Protein AF-A0A8T2VUQ0-F1 (afdb_monomer_lite)

Foldseek 3Di:
DDDDDDDDPCVVVDDPVRVVVVVVVVVVVVVVVVVVVVVVVVVVVVVVVVPDDDDDPVCVVVVVVVVVVVVVVVVVVVVVVVVVVVVVVVVVVVVVVVVVVVVVVVVVVVVVVVVVVVVVVVVVVVVVVVVVVVVVVVVVVVVVVVVVVVVVVVVVVVVVVVVVVVVVVVVVVVVVVVLVVVCVVDVPSPVVVVVVVVVVVVVVVVVVVVLVVVLVVLVVVLVVLVVVLVVLVVVLVVLVVVLVVLVVVLVVLVVVLVVVVPDPDDDPVVVVNVVSVVVSVVSVVVSVVSVVVSVVSVVVSVVSVVVSVVSVVVSVVSVVVVVVVVVVVVVVVVVVVVVVVVVVVVVVVVVVVVVVVVVVVVVVVVVVVVVVVVVVVVVVVVVVVVVVVVVVVVVVCVVPDDDDDDDDDDYDDDDDDDDDDDDDDDDDDDDDDDDDDYDDDDDDDDDDDDDPDDPPPDPPPPPPPPPPPVPPPVVVVPVVVVVVVVVVVVVVVVVVVLVVVLVVLVVVVPDDDDDDDDDDDDDDDPPPPVVVVVSVVVSVVSVVVVVVVVVVVVVVVVVVVVVVVVVVVVVVVVVVVVVVVVVVVVVVVVVVVVVVVVVVVVVVVVVVVVVVVVVVVVVVVVVVVVVVVVVVVVVVVVVVVVVVVVVVVVVVVVVVVVVVVVVVVVVVVVVVVVVVVVVVVVVVVVVVVVVVVVVVVVVVVVVVVVVVVVVVVVVVVVVVVVVVVVVVVVVVVVVVVVVVVVVVVVVVVVVVVVVVVVVVVVVVVVVVVVVVVVVVVVVVVVVVVVVVVVVVVVVVVVPPVDDDDDDDDDDDDDDDDDDDDDDDDDDDDDDDDDDDDDDDDDPVVVVVVVVVVVVVVVVVVVVVVVVVVVVVVVVVVVVVVVVVVVVVVVVVVVVVVLVVVVVVLVVVLVVCVVPPLPVVVVVVLVVCCVPVVVVVVSLVVNCVSNVDDPVRSVVSVVVSVVVVVVVVVVVVVDDPCVVPVVVVVVCVVVPPDDDDDDDDDDDDDDD

Radius of gyration: 96.78 Å; chains: 1; bounding box: 203×130×363 Å

Secondary structure (DSSP, 8-state):
--------HHHHS--HHHHHHHHHHHHHHHHHHHHHHHHHHHHHHHHHHT--S---TTHHHHHHHHHHHHHHHHHHHHHHHHHHHHHHHHHHHHHHHHHHHHHHHHHHHHHHHHHHHHHHHHHHHHHHHHHHHHHHHHHHHHHHHHHHHHHHHHHHHHHHHHHHHHHHHHHHHHHHHHHHHHHHH-TTTHHHHHHHHHHHHHHHHHHHHHHHHHHHHHHHHHHHHHHHHHHHHHHHHHHHHHHHHHHHHHHHHHHHHHHHHHSTT-SS-HHHHHHHHHHHHHHHHHHHHHHHHHHHHHHHHHHHHHHHHHHHHHHHHHHHHHHHHHHHHHHHHHHHHHHHHHHHHHHHHHHHHHHHHHHHHHHHHHHHHHHHHHHHHHHHHHHHHHHHHHHHHHHHHTTS---------------------------------------------------TTTTSSSGGGGGGTTGGGTHHHHHHHHHHHHHHHHHHHHHHHHHHHHHHHHHHHHHHTT----------------HHHHHHHHHHHHHHHHHHHHHHHHHHHHHHHHHHHHHHHHHHHHHHHHHHHHHHHHHHHHHHHHHHHHHHHHHHHHHHHHHHHHHHHHHHHHHHHHHHHHHHHHHHHHHHHHHHHHHHHHHHHHHHHHHHHHHHHHHHHHHHHHHHHHHHHHHHHHHHHHHHHHHHHHHHHHHHHHHHHHHHHHHHHHHHHHHHHHHHHHHHHHHHHHHHHHHHHHHHHHHHHHHHHHHHHHHHHHHHHHHHHHHHHHHHHHHHHHHHHHHHHHHHHHHHTTT-SS--------------------------------------SSSHHHHHHHHHHHHHHHHHHHHHHHHHHHHHHHHHHHHHHHHHHHHHHHHHHHHHHHHHHHHHHHHHHHHHHHTT--HHHHHHHHHHHHHH--HHHHHHHHHHHTT--HHHHHHHHHHHHHHHHHHHHHHHT--TTHHHHHHHHHHHHTT----------------

Sequence (1007 aa):
MASPLKVPASITNASREELERLLISSLQKLKARDKRIDELSKAANAASESASDDTTVAGAKELQKAITERDQSAKQVGELEASVSSLQAKLLSSEQAFKERLSAEQELLTEQIAELRKELEIATKALIIEREGTTALQESIGTREALITQLQETSTQSEKTNASLTEQVKQLQNQLEEVNAASEASGVGAATAEKQWEKERAALEARVEDAEKLAGNAIQARDDAEIAKDALKEEIRRVETEAAAVKASAARIEAELKEKKEAPGVKDDEAVVAIVTQQVEQLQSELKAAQEEAKKTSIELQQKEKQLEEAQSEVQSQVGRNTSLQEKLTTAEESIANSSSTSQQEIDTFKEKIRGLTEECTALQSEVARLNNALISTTAELEEEQKKVGAILQQRQQQQQPVTPEPSTIKAIPSESSIDMETTSANTALPSLSTYFSSTTAMAAIAADADAATLRAECERLAKELLDTKRKFLIAAKKKKEDMAAKVAEMEGKIQQAEEAAAAAAAAAAAVPSVSTDAAAHSSDEGLIRAAESARAEVAQIKKEVETERARFKRAIAESKRRTDAVQREKEAAEASAAQANALSEALRADLAAAEQKASTAVKHAETAAEELKEYKTRAHALLKNKEIEIRESKSIALQEQSSALSAAEAAANSAEAAAARAQQELEAVKRRMAEEVVAAQSERDTTVAELQREARSASGAAAAANRQYEQVKLRYESLETRTQLLQEQLTTATAAVEEAEILKKEMEILKVEHASMREIANSAAHAKDAELAASREACIALREEITSLQNVIDGLKASAAARAATAMVGSDGASANSNGDRRAYSMSLEHAVSPAGGKDQREEEENSVAAAWIAELAKKEGELASVQRRMQNLQREVTDLEREVDLRDVQETALKEAVRDLQREVERMKLAGTAVDMEYFKNVLLKLFETGAEESLLPVVSTMLQFSPAEMDRCRKALEERRAMTFKRVAAGGGEGAAQVTSYLSSWLGIGGGAAGDDEGEDERR

pLDDT: mean 73.22, std 17.67, range [24.45, 94.56]

Structure (mmCIF, N/CA/C/O backbone):
data_AF-A0A8T2VUQ0-F1
#
_entry.id   AF-A0A8T2VUQ0-F1
#
loop_
_atom_site.group_PDB
_atom_site.id
_atom_site.type_symbol
_atom_site.label_atom_id
_atom_site.label_alt_id
_atom_site.label_comp_id
_atom_site.label_asym_id
_atom_site.label_entity_id
_atom_site.label_seq_id
_atom_site.pdbx_PDB_ins_code
_atom_site.Cartn_x
_atom_site.Cartn_y
_atom_site.Cartn_z
_atom_site.occupancy
_atom_site.B_iso_or_equiv
_atom_site.auth_seq_id
_atom_site.auth_comp_id
_atom_site.auth_asym_id
_atom_site.auth_atom_id
_atom_site.pdbx_PDB_model_num
ATOM 1 N N . MET A 1 1 ? -45.156 -38.063 43.417 1.00 38.34 1 MET A N 1
ATOM 2 C CA . MET A 1 1 ? -46.444 -37.333 43.357 1.00 38.34 1 MET A CA 1
ATOM 3 C C . MET A 1 1 ? -47.392 -37.905 44.403 1.00 38.34 1 MET A C 1
ATOM 5 O O . MET A 1 1 ? -47.753 -39.068 44.290 1.00 38.34 1 MET A O 1
ATOM 9 N N . ALA A 1 2 ? -47.762 -37.129 45.424 1.00 39.28 2 ALA A N 1
ATOM 10 C CA . ALA A 1 2 ? -48.763 -37.517 46.423 1.00 39.28 2 ALA A CA 1
ATOM 11 C C . ALA A 1 2 ? -50.041 -36.689 46.215 1.00 39.28 2 ALA A C 1
ATOM 13 O O . ALA A 1 2 ? -49.961 -35.519 45.846 1.00 39.28 2 ALA A O 1
ATOM 14 N N . SER A 1 3 ? -51.213 -37.298 46.413 1.00 42.50 3 SER A N 1
ATOM 15 C CA . SER A 1 3 ? -52.499 -36.637 46.139 1.00 42.50 3 SER A CA 1
ATOM 16 C C . SER A 1 3 ? -52.713 -35.423 47.056 1.00 42.50 3 SER A C 1
ATOM 18 O O . SER A 1 3 ? -52.461 -35.537 48.258 1.00 42.50 3 SER A O 1
ATOM 20 N N . PRO A 1 4 ? -53.210 -34.279 46.546 1.00 49.81 4 PRO A N 1
ATOM 21 C CA . PRO A 1 4 ? -53.450 -33.105 47.374 1.00 49.81 4 PRO A CA 1
ATOM 22 C C . PRO A 1 4 ? -54.521 -33.402 48.430 1.00 49.81 4 PRO A C 1
ATOM 24 O O . PRO A 1 4 ? -55.637 -33.824 48.112 1.00 49.81 4 PRO A O 1
ATOM 27 N N . LEU A 1 5 ? -54.182 -33.163 49.699 1.00 49.47 5 LEU A N 1
ATOM 28 C CA . LEU A 1 5 ? -55.125 -33.249 50.809 1.00 49.47 5 LEU A CA 1
ATOM 29 C C . LEU A 1 5 ? -56.265 -32.251 50.583 1.00 49.47 5 LEU A C 1
ATOM 31 O O . LEU A 1 5 ? -56.057 -31.038 50.604 1.00 49.47 5 LEU A O 1
ATOM 35 N N . LYS A 1 6 ? -57.480 -32.773 50.382 1.00 54.19 6 LYS A N 1
ATOM 36 C CA . LYS A 1 6 ? -58.699 -31.966 50.288 1.00 54.19 6 LYS A CA 1
ATOM 37 C C . LYS A 1 6 ? -58.979 -31.308 51.636 1.00 54.19 6 LYS A C 1
ATOM 39 O O . LYS A 1 6 ? -59.595 -31.911 52.513 1.00 54.19 6 LYS A O 1
ATOM 44 N N . VAL A 1 7 ? -58.556 -30.055 51.776 1.00 62.00 7 VAL A N 1
ATOM 45 C CA . VAL A 1 7 ? -59.102 -29.149 52.788 1.00 62.00 7 VAL A CA 1
ATOM 46 C C . VAL A 1 7 ? -60.624 -29.079 52.563 1.00 62.00 7 VAL A C 1
ATOM 48 O O . VAL A 1 7 ? -61.050 -28.949 51.412 1.00 62.00 7 VAL A O 1
ATOM 51 N N . PRO A 1 8 ? -61.468 -29.208 53.605 1.00 70.56 8 PRO A N 1
ATOM 52 C CA . PRO A 1 8 ? -62.914 -29.089 53.449 1.00 70.56 8 PRO A CA 1
ATOM 53 C C . PRO A 1 8 ? -63.287 -27.756 52.791 1.00 70.56 8 PRO A C 1
ATOM 55 O O . PRO A 1 8 ? -62.779 -26.710 53.193 1.00 70.56 8 PRO A O 1
ATOM 58 N N . ALA A 1 9 ? -64.205 -27.780 51.819 1.00 70.31 9 ALA A N 1
ATOM 59 C CA . ALA A 1 9 ? -64.582 -26.589 51.045 1.00 70.31 9 ALA A CA 1
ATOM 60 C C . ALA A 1 9 ? -65.096 -25.424 51.920 1.00 70.31 9 ALA A C 1
ATOM 62 O O . ALA A 1 9 ? -64.981 -24.259 51.554 1.00 70.31 9 ALA A O 1
ATOM 63 N N . SER A 1 10 ? -65.606 -25.734 53.116 1.00 68.88 10 SER A N 1
ATOM 64 C CA . SER A 1 10 ? -66.011 -24.770 54.146 1.00 68.88 10 SER A CA 1
ATOM 65 C C . SER A 1 10 ? -64.860 -23.985 54.790 1.00 68.88 10 SER A C 1
ATOM 67 O O . SER A 1 10 ? -65.129 -23.095 55.585 1.00 68.88 10 SER A O 1
ATOM 69 N N . ILE A 1 11 ? -63.600 -24.342 54.523 1.00 73.69 11 ILE A N 1
ATOM 70 C CA . ILE A 1 11 ? -62.403 -23.628 54.997 1.00 73.69 11 ILE A CA 1
ATOM 71 C C . ILE A 1 11 ? -61.713 -22.923 53.823 1.00 73.69 11 ILE A C 1
ATOM 73 O O . ILE A 1 11 ? -61.288 -21.786 53.979 1.00 73.69 11 ILE A O 1
ATOM 77 N N . THR A 1 12 ? -61.644 -23.548 52.640 1.00 77.88 12 THR A N 1
ATOM 78 C CA . THR A 1 12 ? -61.039 -22.919 51.446 1.00 77.88 12 THR A CA 1
ATOM 79 C C . THR A 1 12 ? -61.858 -21.755 50.898 1.00 77.88 12 THR A C 1
ATOM 81 O O . THR A 1 12 ? -61.288 -20.844 50.310 1.00 77.88 12 THR A O 1
ATOM 84 N N . ASN A 1 13 ? -63.182 -21.792 51.074 1.00 79.12 13 ASN A N 1
ATOM 85 C CA . ASN A 1 13 ? -64.100 -20.798 50.516 1.00 79.12 13 ASN A CA 1
ATOM 86 C C . ASN A 1 13 ? -64.629 -19.822 51.580 1.00 79.12 13 ASN A C 1
ATOM 88 O O . ASN A 1 13 ? -65.427 -18.949 51.252 1.00 79.12 13 ASN A O 1
ATOM 92 N N . ALA A 1 14 ? -64.231 -19.984 52.846 1.00 77.25 14 ALA A N 1
ATOM 93 C CA . ALA A 1 14 ? -64.619 -19.076 53.916 1.00 77.25 14 ALA A CA 1
ATOM 94 C C . ALA A 1 14 ? -63.775 -17.801 53.852 1.00 77.25 14 ALA A C 1
ATOM 96 O O . ALA A 1 14 ? -62.545 -17.851 53.776 1.00 77.25 14 ALA A O 1
ATOM 97 N N . SER A 1 15 ? -64.437 -16.651 53.932 1.00 83.44 15 SER A N 1
ATOM 98 C CA . SER A 1 15 ? -63.754 -15.373 54.104 1.00 83.44 15 SER A CA 1
ATOM 99 C C . SER A 1 15 ? -62.971 -15.344 55.422 1.00 83.44 15 SER A C 1
ATOM 101 O O . SER A 1 15 ? -63.281 -16.060 56.380 1.00 83.44 15 SER A O 1
ATOM 103 N N . ARG A 1 16 ? -61.964 -14.466 55.510 1.00 81.06 16 ARG A N 1
ATOM 104 C CA . ARG A 1 16 ? -61.177 -14.278 56.738 1.00 81.06 16 ARG A CA 1
ATOM 105 C C . ARG A 1 16 ? -62.065 -14.011 57.963 1.00 81.06 16 ARG A C 1
ATOM 107 O O . ARG A 1 16 ? -61.819 -14.576 59.022 1.00 81.06 16 ARG A O 1
ATOM 114 N N . GLU A 1 17 ? -63.125 -13.221 57.804 1.00 83.56 17 GLU A N 1
ATOM 115 C CA . GLU A 1 17 ? -64.085 -12.930 58.876 1.00 83.56 17 GLU A CA 1
ATOM 116 C C . GLU A 1 17 ? -64.883 -14.167 59.318 1.00 83.56 17 GLU A C 1
ATOM 118 O O . GLU A 1 17 ? -65.188 -14.323 60.500 1.00 83.56 17 GLU A O 1
ATOM 123 N N . GLU A 1 18 ? -65.219 -15.073 58.398 1.00 81.19 18 GLU A N 1
ATOM 124 C CA . GLU A 1 18 ? -65.901 -16.332 58.720 1.00 81.19 18 GLU A CA 1
ATOM 125 C C . GLU A 1 18 ? -64.966 -17.322 59.421 1.00 81.19 18 GLU A C 1
ATOM 127 O O . GLU A 1 18 ? -65.392 -17.990 60.364 1.00 81.19 18 GLU A O 1
ATOM 132 N N . LEU A 1 19 ? -63.687 -17.365 59.035 1.00 84.12 19 LEU A N 1
ATOM 133 C CA . LEU A 1 19 ? -62.657 -18.132 59.743 1.00 84.12 19 LEU A CA 1
ATOM 134 C C . LEU A 1 19 ? -62.414 -17.580 61.157 1.00 84.12 19 LEU A C 1
ATOM 136 O O . LEU A 1 19 ? -62.369 -18.352 62.115 1.00 84.12 19 LEU A O 1
ATOM 140 N N . GLU A 1 20 ? -62.350 -16.256 61.323 1.00 83.94 20 GLU A N 1
ATOM 141 C CA . GLU A 1 20 ? -62.248 -15.606 62.637 1.00 83.94 20 GLU A CA 1
ATOM 142 C C . GLU A 1 20 ? -63.506 -15.864 63.498 1.00 83.94 20 GLU A C 1
ATOM 144 O O . GLU A 1 20 ? -63.390 -16.182 64.685 1.00 83.94 20 GLU A O 1
ATOM 149 N N . ARG A 1 21 ? -64.717 -15.857 62.915 1.00 84.31 21 ARG A N 1
ATOM 150 C CA . ARG A 1 21 ? -65.960 -16.252 63.616 1.00 84.31 21 ARG A CA 1
ATOM 151 C C . ARG A 1 21 ? -65.989 -17.735 63.995 1.00 84.31 21 ARG A C 1
ATOM 153 O O . ARG A 1 21 ? -66.432 -18.061 65.099 1.00 84.31 21 ARG A O 1
ATOM 160 N N . LEU A 1 22 ? -65.518 -18.632 63.127 1.00 84.06 22 LEU A N 1
ATOM 161 C CA . LEU A 1 22 ? -65.383 -20.064 63.425 1.00 84.06 22 LEU A CA 1
ATOM 162 C C . LEU A 1 22 ? -64.394 -20.296 64.575 1.00 84.06 22 LEU A C 1
ATOM 164 O O . LEU A 1 22 ? -64.704 -21.052 65.501 1.00 84.06 22 LEU A O 1
ATOM 168 N N . LEU A 1 23 ? -63.262 -19.585 64.575 1.00 84.38 23 LEU A N 1
ATOM 169 C CA . LEU A 1 23 ? -62.279 -19.612 65.657 1.00 84.38 23 LEU A CA 1
ATOM 170 C C . LEU A 1 23 ? -62.897 -19.132 66.979 1.00 84.38 23 LEU A C 1
ATOM 172 O O . LEU A 1 23 ? -62.861 -19.866 67.967 1.00 84.38 23 LEU A O 1
ATOM 176 N N . ILE A 1 24 ? -63.549 -17.965 66.996 1.00 86.50 24 ILE A N 1
ATOM 177 C CA . ILE A 1 24 ? -64.222 -17.427 68.191 1.00 86.50 24 ILE A CA 1
ATOM 178 C C . ILE A 1 24 ? -65.318 -18.383 68.693 1.00 86.50 24 ILE A C 1
ATOM 180 O O . ILE A 1 24 ? -65.400 -18.644 69.894 1.00 86.50 24 ILE A O 1
ATOM 184 N N . SER A 1 25 ? -66.120 -18.971 67.798 1.00 84.69 25 SER A N 1
ATOM 185 C CA . SER A 1 25 ? -67.137 -19.973 68.154 1.00 84.69 25 SER A CA 1
ATOM 186 C C . SER A 1 25 ? -66.519 -21.227 68.792 1.00 84.69 25 SER A C 1
ATOM 188 O O . SER A 1 25 ? -67.052 -21.756 69.769 1.00 84.69 25 SER A O 1
ATOM 190 N N . SER A 1 26 ? -65.372 -21.688 68.283 1.00 80.38 26 SER A N 1
ATOM 191 C CA . SER A 1 26 ? -64.638 -22.832 68.839 1.00 80.38 26 SER A CA 1
ATOM 192 C C . SER A 1 26 ? -64.074 -22.535 70.237 1.00 80.38 26 SER A C 1
ATOM 194 O O . SER A 1 26 ? -64.243 -23.343 71.151 1.00 80.38 26 SER A O 1
ATOM 196 N N . LEU A 1 27 ? -63.529 -21.331 70.447 1.00 84.81 27 LEU A N 1
ATOM 197 C CA . LEU A 1 27 ? -63.024 -20.865 71.743 1.00 84.81 27 LEU A CA 1
ATOM 198 C C . LEU A 1 27 ? -64.152 -20.682 72.771 1.00 84.81 27 LEU A C 1
ATOM 200 O O . LEU A 1 27 ? -63.990 -21.031 73.939 1.00 84.81 27 LEU A O 1
ATOM 204 N N . GLN A 1 28 ? -65.323 -20.197 72.348 1.00 86.56 28 GLN A N 1
ATOM 205 C CA . GLN A 1 28 ? -66.508 -20.117 73.210 1.00 86.56 28 GLN A CA 1
ATOM 206 C C . GLN A 1 28 ? -67.017 -21.506 73.621 1.00 86.56 28 GLN A C 1
ATOM 208 O O . GLN A 1 28 ? -67.372 -21.703 74.784 1.00 86.56 28 GLN A O 1
ATOM 213 N N . LYS A 1 29 ? -67.013 -22.485 72.704 1.00 85.06 29 LYS A N 1
ATOM 214 C CA . LYS A 1 29 ? -67.372 -23.882 73.008 1.00 85.06 29 LYS A CA 1
ATOM 215 C C . LYS A 1 29 ? -66.379 -24.538 73.969 1.00 85.06 29 LYS A C 1
ATOM 217 O O . LYS A 1 29 ? -66.820 -25.223 74.889 1.00 85.06 29 LYS A O 1
ATOM 222 N N . LEU A 1 30 ? -65.077 -24.290 73.806 1.00 82.38 30 LEU A N 1
ATOM 223 C CA . LEU A 1 30 ? -64.047 -24.718 74.761 1.00 82.38 30 LEU A CA 1
ATOM 224 C C . LEU A 1 30 ? -64.300 -24.112 76.147 1.00 82.38 30 LEU A C 1
ATOM 226 O O . LEU A 1 30 ? -64.512 -24.857 77.097 1.00 82.38 30 LEU A O 1
ATOM 230 N N . LYS A 1 31 ? -64.454 -22.787 76.247 1.00 87.81 31 LYS A N 1
ATOM 231 C CA . LYS A 1 31 ? -64.737 -22.102 77.520 1.00 87.81 31 LYS A CA 1
ATOM 232 C C . LYS A 1 31 ? -66.027 -22.587 78.201 1.00 87.81 31 LYS A C 1
ATOM 234 O O . LYS A 1 31 ? -66.090 -22.663 79.427 1.00 87.81 31 LYS A O 1
ATOM 239 N N . ALA A 1 32 ? -67.058 -22.932 77.427 1.00 79.19 32 ALA A N 1
ATOM 240 C CA . ALA A 1 32 ? -68.285 -23.534 77.948 1.00 79.19 32 ALA A CA 1
ATOM 241 C C . ALA A 1 32 ? -68.073 -24.977 78.443 1.00 79.19 32 ALA A C 1
ATOM 243 O O . ALA A 1 32 ? -68.674 -25.370 79.444 1.00 79.19 32 ALA A O 1
ATOM 244 N N . ARG A 1 33 ? -67.207 -25.756 77.780 1.00 87.75 33 ARG A N 1
ATOM 245 C CA . ARG A 1 33 ? -66.803 -27.094 78.230 1.00 87.75 33 ARG A CA 1
ATOM 246 C C . ARG A 1 33 ? -66.000 -27.017 79.527 1.00 87.75 33 ARG A C 1
ATOM 248 O O . ARG A 1 33 ? -66.313 -27.752 80.453 1.00 87.75 33 ARG A O 1
ATOM 255 N N . ASP A 1 34 ? -65.047 -26.098 79.620 1.00 86.19 34 ASP A N 1
ATOM 256 C CA . ASP A 1 34 ? -64.184 -25.945 80.795 1.00 86.19 34 ASP A CA 1
ATOM 257 C C . ASP A 1 34 ? -65.000 -25.492 82.020 1.00 86.19 34 ASP A C 1
ATOM 259 O O . ASP A 1 34 ? -64.909 -26.102 83.082 1.00 86.19 34 ASP A O 1
ATOM 263 N N . LYS A 1 35 ? -65.941 -24.548 81.848 1.00 85.88 35 LYS A N 1
ATOM 264 C CA . LYS A 1 35 ? -66.923 -24.194 82.894 1.00 85.88 35 LYS A CA 1
ATOM 265 C C . LYS A 1 35 ? -67.761 -25.396 83.350 1.00 85.88 35 LYS A C 1
ATOM 267 O O . LYS A 1 35 ? -68.077 -25.514 84.530 1.00 85.88 35 LYS A O 1
ATOM 272 N N . ARG A 1 36 ? -68.122 -26.298 82.431 1.00 84.25 36 ARG A N 1
ATOM 273 C CA . ARG A 1 36 ? -68.868 -27.522 82.755 1.00 84.25 36 ARG A CA 1
ATOM 274 C C . ARG A 1 36 ? -67.996 -28.563 83.466 1.00 84.25 36 ARG A C 1
ATOM 276 O O . ARG A 1 36 ? -68.514 -29.295 84.303 1.00 84.25 36 ARG A O 1
ATOM 283 N N . ILE A 1 37 ? -66.693 -28.606 83.184 1.00 78.94 37 ILE A N 1
ATOM 284 C CA . ILE A 1 37 ? -65.712 -29.411 83.929 1.00 78.94 37 ILE A CA 1
ATOM 285 C C . ILE A 1 37 ? -65.560 -28.869 85.358 1.00 78.94 37 ILE A C 1
ATOM 287 O O . ILE A 1 37 ? -65.590 -29.663 86.296 1.00 78.94 37 ILE A O 1
ATOM 291 N N . ASP A 1 38 ? -65.503 -27.548 85.555 1.00 80.62 38 ASP A N 1
ATOM 292 C CA . ASP A 1 38 ? -65.504 -26.928 86.891 1.00 80.62 38 ASP A CA 1
ATOM 293 C C . ASP A 1 38 ? -66.793 -27.226 87.675 1.00 80.62 38 ASP A C 1
ATOM 295 O O . ASP A 1 38 ? -66.747 -27.536 88.867 1.00 80.62 38 ASP A O 1
ATOM 299 N N . GLU A 1 39 ? -67.957 -27.145 87.023 1.00 81.44 39 GLU A N 1
ATOM 300 C CA . GLU A 1 39 ? -69.256 -27.468 87.632 1.00 81.44 39 GLU A CA 1
ATOM 301 C C . GLU A 1 39 ? -69.350 -28.952 88.021 1.00 81.44 39 GLU A C 1
ATOM 303 O O . GLU A 1 39 ? -69.764 -29.264 89.138 1.00 81.44 39 GLU A O 1
ATOM 308 N N . LEU A 1 40 ? -68.898 -29.865 87.153 1.00 78.12 40 LEU A N 1
ATOM 309 C CA . LEU A 1 40 ? -68.830 -31.299 87.453 1.00 78.12 40 LEU A CA 1
ATOM 310 C C . LEU A 1 40 ? -67.802 -31.619 88.548 1.00 78.12 40 LEU A C 1
ATOM 312 O O . LEU A 1 40 ? -68.070 -32.468 89.393 1.00 78.12 40 LEU A O 1
ATOM 316 N N . SER A 1 41 ? -66.669 -30.917 88.590 1.00 75.19 41 SER A N 1
ATOM 317 C CA . SER A 1 41 ? -65.649 -31.088 89.636 1.00 75.19 41 SER A CA 1
ATOM 318 C C . SER A 1 41 ? -66.156 -30.605 90.998 1.00 75.19 41 SER A C 1
ATOM 320 O O . SER A 1 41 ? -65.959 -31.276 92.009 1.00 75.19 41 SER A O 1
ATOM 322 N N . LYS A 1 42 ? -66.894 -29.488 91.036 1.00 77.00 42 LYS A N 1
ATOM 323 C CA . LYS A 1 42 ? -67.583 -29.020 92.251 1.00 77.00 42 LYS A CA 1
ATOM 324 C C . LYS A 1 42 ? -68.673 -29.990 92.704 1.00 77.00 42 LYS A C 1
ATOM 326 O O . LYS A 1 42 ? -68.764 -30.263 93.896 1.00 77.00 42 LYS A O 1
ATOM 331 N N . ALA A 1 43 ? -69.457 -30.540 91.776 1.00 72.44 43 ALA A N 1
ATOM 332 C CA . ALA A 1 43 ? -70.462 -31.554 92.091 1.00 72.44 43 ALA A CA 1
ATOM 333 C C . ALA A 1 43 ? -69.831 -32.857 92.620 1.00 72.44 43 ALA A C 1
ATOM 335 O O . ALA A 1 43 ? -70.339 -33.431 93.579 1.00 72.44 43 ALA A O 1
ATOM 336 N N . ALA A 1 44 ? -68.701 -33.292 92.053 1.00 70.56 44 ALA A N 1
ATOM 337 C CA . ALA A 1 44 ? -67.957 -34.460 92.524 1.00 70.56 44 ALA A CA 1
ATOM 338 C C . ALA A 1 44 ? -67.373 -34.254 93.933 1.00 70.56 44 ALA A C 1
ATOM 340 O O . ALA A 1 44 ? -67.483 -35.146 94.774 1.00 70.56 44 ALA A O 1
ATOM 341 N N . ASN A 1 45 ? -66.822 -33.070 94.220 1.00 70.69 45 ASN A N 1
ATOM 342 C CA . ASN A 1 45 ? -66.318 -32.739 95.555 1.00 70.69 45 ASN A CA 1
ATOM 343 C C . ASN A 1 45 ? -67.459 -32.672 96.586 1.00 70.69 45 ASN A C 1
ATOM 345 O O . ASN A 1 45 ? -67.356 -33.301 97.637 1.00 70.69 45 ASN A O 1
ATOM 349 N N . ALA A 1 46 ? -68.583 -32.024 96.259 1.00 67.00 46 ALA A N 1
ATOM 350 C CA . ALA A 1 46 ? -69.763 -31.991 97.129 1.00 67.00 46 ALA A CA 1
ATOM 351 C C . ALA A 1 46 ? -70.345 -33.397 97.389 1.00 67.00 46 ALA A C 1
ATOM 353 O O . ALA A 1 46 ? -70.732 -33.712 98.512 1.00 67.00 46 ALA A O 1
ATOM 354 N N . ALA A 1 47 ? -70.348 -34.274 96.378 1.00 61.72 47 ALA A N 1
ATOM 355 C CA . ALA A 1 47 ? -70.742 -35.672 96.548 1.00 61.72 47 ALA A CA 1
ATOM 356 C C . ALA A 1 47 ? -69.778 -36.441 97.473 1.00 61.72 47 ALA A C 1
ATOM 358 O O . ALA A 1 47 ? -70.231 -37.286 98.246 1.00 61.72 47 ALA A O 1
ATOM 359 N N . SER A 1 48 ? -68.476 -36.124 97.451 1.00 59.62 48 SER A N 1
ATOM 360 C CA . SER A 1 48 ? -67.486 -36.730 98.355 1.00 59.62 48 SER A CA 1
ATOM 361 C C . SER A 1 48 ? -67.636 -36.284 99.816 1.00 59.62 48 SER A C 1
ATOM 363 O O . SER A 1 48 ? -67.437 -37.098 100.712 1.00 59.62 48 SER A O 1
ATOM 365 N N . GLU A 1 49 ? -68.067 -35.042 100.066 1.00 57.12 49 GLU A N 1
ATOM 366 C CA . GLU A 1 49 ? -68.343 -34.530 101.421 1.00 57.12 49 GLU A CA 1
ATOM 367 C C . GLU A 1 49 ? -69.658 -35.075 102.010 1.00 57.12 49 GLU A C 1
ATOM 369 O O . GLU A 1 49 ? -69.821 -35.106 103.226 1.00 57.12 49 GLU A O 1
ATOM 374 N N . SER A 1 50 ? -70.585 -35.552 101.170 1.00 52.22 50 SER A N 1
ATOM 375 C CA . SER A 1 50 ? -71.857 -36.157 101.606 1.00 52.22 50 SER A CA 1
ATOM 376 C C . SER A 1 50 ? -71.806 -37.675 101.853 1.00 52.22 50 SER A C 1
ATOM 378 O O . SER A 1 50 ? -72.814 -38.269 102.226 1.00 52.22 50 SER A O 1
ATOM 380 N N . ALA A 1 51 ? -70.653 -38.321 101.647 1.00 49.72 51 ALA A N 1
ATOM 381 C CA . ALA A 1 51 ? -70.507 -39.780 101.666 1.00 49.72 51 ALA A CA 1
ATOM 382 C C . ALA A 1 51 ? -70.064 -40.356 103.030 1.00 49.72 51 ALA A C 1
ATOM 384 O O . ALA A 1 51 ? -69.326 -41.342 103.082 1.00 49.72 51 ALA A O 1
ATOM 385 N N . SER A 1 52 ? -70.510 -39.752 104.136 1.00 49.19 52 SER A N 1
ATOM 386 C CA . SER A 1 52 ? -70.242 -40.234 105.497 1.00 49.19 52 SER A CA 1
ATOM 387 C C . SER A 1 52 ? -71.473 -40.170 106.409 1.00 49.19 52 SER A C 1
ATOM 389 O O . SER A 1 52 ? -71.434 -39.501 107.436 1.00 49.19 52 SER A O 1
ATOM 391 N N . ASP A 1 53 ? -72.561 -40.850 106.037 1.00 45.38 53 ASP A N 1
ATOM 392 C CA . ASP A 1 53 ? -73.244 -41.744 106.983 1.00 45.38 53 ASP A CA 1
ATOM 393 C C . ASP A 1 53 ? -74.331 -42.625 106.341 1.00 45.38 53 ASP A C 1
ATOM 395 O O . ASP A 1 53 ? -74.967 -42.283 105.348 1.00 45.38 53 ASP A O 1
ATOM 399 N N . ASP A 1 54 ? -74.517 -43.760 107.008 1.00 41.28 54 ASP A N 1
ATOM 400 C CA . ASP A 1 54 ? -75.613 -44.727 106.977 1.00 41.28 54 ASP A CA 1
ATOM 401 C C . ASP A 1 54 ? -75.942 -45.581 105.731 1.00 41.28 54 ASP A C 1
ATOM 403 O O . ASP A 1 54 ? -76.107 -45.160 104.586 1.00 41.28 54 ASP A O 1
ATOM 407 N N . THR A 1 55 ? -76.104 -46.873 106.018 1.00 51.97 55 THR A N 1
ATOM 408 C CA . THR A 1 55 ? -76.270 -47.954 105.037 1.00 51.97 55 THR A CA 1
ATOM 409 C C . THR A 1 55 ? -77.737 -48.305 104.796 1.00 51.97 55 THR A C 1
ATOM 411 O O . THR A 1 55 ? -78.413 -48.803 105.691 1.00 51.97 55 THR A O 1
ATOM 414 N N . THR A 1 56 ? -78.224 -48.200 103.552 1.00 45.97 56 THR A N 1
ATOM 415 C CA . THR A 1 56 ? -79.433 -48.935 103.126 1.00 45.97 56 THR A CA 1
ATOM 416 C C . THR A 1 56 ? -79.309 -49.531 101.721 1.00 45.97 56 THR A C 1
ATOM 418 O O . THR A 1 56 ? -78.748 -48.949 100.794 1.00 45.97 56 THR A O 1
ATOM 421 N N . VAL A 1 57 ? -79.871 -50.733 101.555 1.00 53.59 57 VAL A N 1
ATOM 422 C CA . VAL A 1 57 ? -79.692 -51.617 100.382 1.00 53.59 57 VAL A CA 1
ATOM 423 C C . VAL A 1 57 ? -80.359 -51.089 99.093 1.00 53.59 57 VAL A C 1
ATOM 425 O O . VAL A 1 57 ? -80.143 -51.635 98.012 1.00 53.59 57 VAL A O 1
ATOM 428 N N . ALA A 1 58 ? -81.108 -49.982 99.158 1.00 49.72 58 ALA A N 1
ATOM 429 C CA . ALA A 1 58 ? -81.629 -49.295 97.973 1.00 49.72 58 ALA A CA 1
ATOM 430 C C . ALA A 1 58 ? -80.522 -48.600 97.152 1.00 49.72 58 ALA A C 1
ATOM 432 O O . ALA A 1 58 ? -80.573 -48.613 95.920 1.00 49.72 58 ALA A O 1
ATOM 433 N N . GLY A 1 59 ? -79.483 -48.075 97.818 1.00 51.97 59 GLY A N 1
ATOM 434 C CA . GLY A 1 59 ? -78.413 -47.312 97.169 1.00 51.97 59 GLY A CA 1
ATOM 435 C C . GLY A 1 59 ? -77.583 -48.120 96.168 1.00 51.97 59 GLY A C 1
ATOM 436 O O . GLY A 1 59 ? -77.044 -47.550 95.227 1.00 51.97 59 GLY A O 1
ATOM 437 N N . ALA A 1 60 ? -77.526 -49.452 96.292 1.00 53.62 60 ALA A N 1
ATOM 438 C CA . ALA A 1 60 ? -76.702 -50.305 95.430 1.00 53.62 60 ALA A CA 1
ATOM 439 C C . ALA A 1 60 ? -77.077 -50.228 93.936 1.00 53.62 60 ALA A C 1
ATOM 441 O O . ALA A 1 60 ? -76.193 -50.310 93.085 1.00 53.62 60 ALA A O 1
ATOM 442 N N . LYS A 1 61 ? -78.360 -50.025 93.592 1.00 57.38 61 LYS A N 1
ATOM 443 C CA . LYS A 1 61 ? -78.780 -49.865 92.186 1.00 57.38 61 LYS A CA 1
ATOM 444 C C . LYS A 1 61 ? -78.424 -48.497 91.611 1.00 57.38 61 LYS A C 1
ATOM 446 O O . LYS A 1 61 ? -78.069 -48.424 90.438 1.00 57.38 61 LYS A O 1
ATOM 451 N N . GLU A 1 62 ? -78.490 -47.435 92.409 1.00 59.22 62 GLU A N 1
ATOM 452 C CA . GLU A 1 62 ? -78.079 -46.096 91.969 1.00 59.22 62 GLU A CA 1
ATOM 453 C C . GLU A 1 62 ? -76.557 -45.962 91.924 1.00 59.22 62 GLU A C 1
ATOM 455 O O . GLU A 1 62 ? -76.041 -45.412 90.959 1.00 59.22 62 GLU A O 1
ATOM 460 N N . LEU A 1 63 ? -75.827 -46.579 92.860 1.00 63.78 63 LEU A N 1
ATOM 461 C CA . LEU A 1 63 ? -74.372 -46.729 92.783 1.00 63.78 63 LEU A CA 1
ATOM 462 C C . LEU A 1 63 ? -73.959 -47.528 91.545 1.00 63.78 63 LEU A C 1
ATOM 464 O O . LEU A 1 63 ? -73.067 -47.098 90.824 1.00 63.78 63 LEU A O 1
ATOM 468 N N . GLN A 1 64 ? -74.623 -48.646 91.238 1.00 69.31 64 GLN A N 1
ATOM 469 C CA . GLN A 1 64 ? -74.292 -49.426 90.044 1.00 69.31 64 GLN A CA 1
ATOM 470 C C . GLN A 1 64 ? -74.654 -48.688 88.746 1.00 69.31 64 GLN A C 1
ATOM 472 O O . GLN A 1 64 ? -73.889 -48.753 87.786 1.00 69.31 64 GLN A O 1
ATOM 477 N N . LYS A 1 65 ? -75.749 -47.915 88.729 1.00 73.69 65 LYS A N 1
ATOM 478 C CA . LYS A 1 65 ? -76.072 -47.005 87.621 1.00 73.69 65 LYS A CA 1
ATOM 479 C C . LYS A 1 65 ? -75.001 -45.916 87.465 1.00 73.69 65 LYS A C 1
ATOM 481 O O . LYS A 1 65 ? -74.468 -45.763 86.370 1.00 73.69 65 LYS A O 1
ATOM 486 N N . ALA A 1 66 ? -74.623 -45.239 88.548 1.00 72.12 66 ALA A N 1
ATOM 487 C CA . ALA A 1 66 ? -73.580 -44.214 88.559 1.00 72.12 66 ALA A CA 1
ATOM 488 C C . ALA A 1 66 ? -72.202 -44.773 88.161 1.00 72.12 66 ALA A C 1
ATOM 490 O O . ALA A 1 66 ? -71.453 -44.096 87.464 1.00 72.12 66 ALA A O 1
ATOM 491 N N . ILE A 1 67 ? -71.881 -46.019 88.529 1.00 75.25 67 ILE A N 1
ATOM 492 C CA . ILE A 1 67 ? -70.689 -46.735 88.053 1.00 75.25 67 ILE A CA 1
ATOM 493 C C . ILE A 1 67 ? -70.787 -46.968 86.541 1.00 75.25 67 ILE A C 1
ATOM 495 O O . ILE A 1 67 ? -69.856 -46.611 85.830 1.00 75.25 67 ILE A O 1
ATOM 499 N N . THR A 1 68 ? -71.916 -47.452 86.007 1.00 76.25 68 THR A N 1
ATOM 500 C CA . THR A 1 68 ? -72.058 -47.624 84.547 1.00 76.25 68 THR A CA 1
ATOM 501 C C . THR A 1 68 ? -72.041 -46.303 83.768 1.00 76.25 68 THR A C 1
ATOM 503 O O . THR A 1 68 ? -71.482 -46.256 82.675 1.00 76.25 68 THR A O 1
ATOM 506 N N . GLU A 1 69 ? -72.589 -45.218 84.319 1.00 77.56 69 GLU A N 1
ATOM 507 C CA . GLU A 1 69 ? -72.537 -43.876 83.720 1.00 77.56 69 GLU A CA 1
ATOM 508 C C . GLU A 1 69 ? -71.121 -43.282 83.808 1.00 77.56 69 GLU A C 1
ATOM 510 O O . GLU A 1 69 ? -70.656 -42.650 82.857 1.00 77.56 69 GLU A O 1
ATOM 515 N N . ARG A 1 70 ? -70.382 -43.558 84.891 1.00 76.38 70 ARG A N 1
ATOM 516 C CA . ARG A 1 70 ? -68.956 -43.231 85.031 1.00 76.38 70 ARG A CA 1
ATOM 517 C C . ARG A 1 70 ? -68.092 -44.031 84.056 1.00 76.38 70 ARG A C 1
ATOM 519 O O . ARG A 1 70 ? -67.215 -43.439 83.440 1.00 76.38 70 ARG A O 1
ATOM 526 N N . ASP A 1 71 ? -68.359 -45.318 83.854 1.00 76.75 71 ASP A N 1
ATOM 527 C CA . ASP A 1 71 ? -67.643 -46.169 82.893 1.00 76.75 71 ASP A CA 1
ATOM 528 C C . ASP A 1 71 ? -67.936 -45.766 81.440 1.00 76.75 71 ASP A C 1
ATOM 530 O O . ASP A 1 71 ? -67.040 -45.774 80.596 1.00 76.75 71 ASP A O 1
ATOM 534 N N . GLN A 1 72 ? -69.174 -45.362 81.129 1.00 76.00 72 GLN A N 1
ATOM 535 C CA . GLN A 1 72 ? -69.516 -44.769 79.832 1.00 76.00 72 GLN A CA 1
ATOM 536 C C . GLN A 1 72 ? -68.830 -43.413 79.637 1.00 76.00 72 GLN A C 1
ATOM 538 O O . GLN A 1 72 ? -68.274 -43.166 78.569 1.00 76.00 72 GLN A O 1
ATOM 543 N N . SER A 1 73 ? -68.793 -42.572 80.673 1.00 74.81 73 SER A N 1
ATOM 544 C CA . SER A 1 73 ? -68.075 -41.294 80.642 1.00 74.81 73 SER A CA 1
ATOM 545 C C . SER A 1 73 ? -66.567 -41.502 80.472 1.00 74.81 73 SER A C 1
ATOM 547 O O . SER A 1 73 ? -65.945 -40.808 79.677 1.00 74.81 73 SER A O 1
ATOM 549 N N . ALA A 1 74 ? -65.977 -42.495 81.143 1.00 75.88 74 ALA A N 1
ATOM 550 C CA . ALA A 1 74 ? -64.567 -42.854 81.006 1.00 75.88 74 ALA A CA 1
ATOM 551 C C . ALA A 1 74 ? -64.239 -43.381 79.599 1.00 75.88 74 ALA A C 1
ATOM 553 O O . ALA A 1 74 ? -63.206 -43.020 79.042 1.00 75.88 74 ALA A O 1
ATOM 554 N N . LYS A 1 75 ? -65.138 -44.162 78.980 1.00 80.44 75 LYS A N 1
ATOM 555 C CA . LYS A 1 75 ? -65.008 -44.554 77.566 1.00 80.44 75 LYS A CA 1
ATOM 556 C C . LYS A 1 75 ? -65.071 -43.351 76.628 1.00 80.44 75 LYS A C 1
ATOM 558 O O . LYS A 1 75 ? -64.213 -43.235 75.763 1.00 80.44 75 LYS A O 1
ATOM 563 N N . GLN A 1 76 ? -66.013 -42.428 76.833 1.00 79.31 76 GLN A N 1
ATOM 564 C CA . GLN A 1 76 ? -66.095 -41.193 76.042 1.00 79.31 76 GLN A CA 1
ATOM 565 C C . GLN A 1 76 ? -64.860 -40.300 76.224 1.00 79.31 76 GLN A C 1
ATOM 567 O O . GLN A 1 76 ? -64.396 -39.704 75.256 1.00 79.31 76 GLN A O 1
ATOM 572 N N . VAL A 1 77 ? -64.291 -40.226 77.432 1.00 77.56 77 VAL A N 1
ATOM 573 C CA . VAL A 1 77 ? -63.018 -39.531 77.680 1.00 77.56 77 VAL A CA 1
ATOM 574 C C . VAL A 1 77 ? -61.873 -40.224 76.938 1.00 77.56 77 VAL A C 1
ATOM 576 O O . VAL A 1 77 ? -61.149 -39.539 76.229 1.00 77.56 77 VAL A O 1
ATOM 579 N N . GLY A 1 78 ? -61.760 -41.555 76.990 1.00 81.88 78 GLY A N 1
ATOM 580 C CA . GLY A 1 78 ? -60.739 -42.299 76.240 1.00 81.88 78 GLY A CA 1
ATOM 581 C C . GLY A 1 78 ? -60.875 -42.176 74.713 1.00 81.88 78 GLY A C 1
ATOM 582 O O . GLY A 1 78 ? -59.876 -42.039 74.010 1.00 81.88 78 GLY A O 1
ATOM 583 N N . GLU A 1 79 ? -62.101 -42.157 74.182 1.00 83.56 79 GLU A N 1
ATOM 584 C CA . GLU A 1 79 ? -62.375 -41.879 72.763 1.00 83.56 79 GLU A CA 1
ATOM 585 C C . GLU A 1 79 ? -61.995 -40.439 72.383 1.00 83.56 79 GLU A C 1
ATOM 587 O O . GLU A 1 79 ? -61.397 -40.208 71.327 1.00 83.56 79 GLU A O 1
ATOM 592 N N . LEU A 1 80 ? -62.282 -39.464 73.254 1.00 82.25 80 LEU A N 1
ATOM 593 C CA . LEU A 1 80 ? -61.872 -38.073 73.064 1.00 82.25 80 LEU A CA 1
ATOM 594 C C . LEU A 1 80 ? -60.350 -37.914 73.138 1.00 82.25 80 LEU A C 1
ATOM 596 O O . LEU A 1 80 ? -59.791 -37.253 72.266 1.00 82.25 80 LEU A O 1
ATOM 600 N N . GLU A 1 81 ? -59.670 -38.539 74.097 1.00 84.38 81 GLU A N 1
ATOM 601 C CA . GLU A 1 81 ? -58.207 -38.550 74.210 1.00 84.38 81 GLU A CA 1
ATOM 602 C C . GLU A 1 81 ? -57.563 -39.171 72.966 1.00 84.38 81 GLU A C 1
ATOM 604 O O . GLU A 1 81 ? -56.708 -38.539 72.348 1.00 84.38 81 GLU A O 1
ATOM 609 N N . ALA A 1 82 ? -58.049 -40.328 72.503 1.00 83.94 82 ALA A N 1
ATOM 610 C CA . ALA A 1 82 ? -57.599 -40.937 71.252 1.00 83.94 82 ALA A CA 1
ATOM 611 C C . ALA A 1 82 ? -57.828 -40.016 70.035 1.00 83.94 82 ALA A C 1
ATOM 613 O O . ALA A 1 82 ? -56.969 -39.918 69.152 1.00 83.94 82 ALA A O 1
ATOM 614 N N . SER A 1 83 ? -58.954 -39.291 69.992 1.00 84.06 83 SER A N 1
ATOM 615 C CA . SER A 1 83 ? -59.225 -38.307 68.937 1.00 84.06 83 SER A CA 1
ATOM 616 C C . SER A 1 83 ? -58.284 -37.095 69.004 1.00 84.06 83 SER A C 1
ATOM 618 O O . SER A 1 83 ? -57.804 -36.642 67.964 1.00 84.06 83 SER A O 1
ATOM 620 N N . VAL A 1 84 ? -57.948 -36.617 70.208 1.00 85.19 84 VAL A N 1
ATOM 621 C CA . VAL A 1 84 ? -57.005 -35.514 70.439 1.00 85.19 84 VAL A CA 1
ATOM 622 C C . VAL A 1 84 ? -55.592 -35.938 70.052 1.00 85.19 84 VAL A C 1
ATOM 624 O O . VAL A 1 84 ? -54.951 -35.220 69.290 1.00 85.19 84 VAL A O 1
ATOM 627 N N . SER A 1 85 ? -55.131 -37.125 70.456 1.00 85.94 85 SER A N 1
ATOM 628 C CA . SER A 1 85 ? -53.839 -37.668 70.018 1.00 85.94 85 SER A CA 1
ATOM 629 C C . SER A 1 85 ? -53.780 -37.860 68.497 1.00 85.94 85 SER A C 1
ATOM 631 O O . SER A 1 85 ? -52.766 -37.538 67.881 1.00 85.94 85 SER A O 1
ATOM 633 N N . SER A 1 86 ? -54.872 -38.302 67.856 1.00 87.81 86 SER A N 1
ATOM 634 C CA . SER A 1 86 ? -54.951 -38.393 66.388 1.00 87.81 86 SER A CA 1
ATOM 635 C C . SER A 1 86 ? -54.872 -37.020 65.710 1.00 87.81 86 SER A C 1
ATOM 637 O O . SER A 1 86 ? -54.182 -36.872 64.700 1.00 87.81 86 SER A O 1
ATOM 639 N N . LEU A 1 87 ? -55.549 -36.004 66.254 1.00 88.38 87 LEU A N 1
ATOM 640 C CA . LEU A 1 87 ? -55.483 -34.630 65.748 1.00 88.38 87 LEU A CA 1
ATOM 641 C C . LEU A 1 87 ? -54.100 -34.006 65.966 1.00 88.38 87 LEU A C 1
ATOM 643 O O . LEU A 1 87 ? -53.593 -33.350 65.064 1.00 88.38 87 LEU A O 1
ATOM 647 N N . GLN A 1 88 ? -53.461 -34.257 67.108 1.00 89.69 88 GLN A N 1
ATOM 648 C CA . GLN A 1 88 ? -52.121 -33.764 67.423 1.00 89.69 88 GLN A CA 1
ATOM 649 C C . GLN A 1 88 ? -51.051 -34.415 66.530 1.00 89.69 88 GLN A C 1
ATOM 651 O O . GLN A 1 88 ? -50.173 -33.719 66.024 1.00 89.69 88 GLN A O 1
ATOM 656 N N . ALA A 1 89 ? -51.171 -35.716 66.242 1.00 88.56 89 ALA A N 1
ATOM 657 C CA . ALA A 1 89 ? -50.323 -36.403 65.266 1.00 88.56 89 ALA A CA 1
ATOM 658 C C . ALA A 1 89 ? -50.520 -35.861 63.836 1.00 88.56 89 ALA A C 1
ATOM 660 O O . ALA A 1 89 ? -49.546 -35.645 63.115 1.00 88.56 89 ALA A O 1
ATOM 661 N N . LYS A 1 90 ? -51.768 -35.581 63.429 1.00 89.75 90 LYS A N 1
ATOM 662 C CA . LYS A 1 90 ? -52.070 -34.935 62.138 1.00 89.75 90 LYS A CA 1
ATOM 663 C C . LYS A 1 90 ? -51.529 -33.507 62.060 1.00 89.75 90 LYS A C 1
ATOM 665 O O . LYS A 1 90 ? -51.029 -33.124 61.008 1.00 89.75 90 LYS A O 1
ATOM 670 N N . LEU A 1 91 ? -51.595 -32.745 63.153 1.00 89.69 91 LEU A N 1
ATOM 671 C CA . LEU A 1 91 ? -51.047 -31.392 63.229 1.00 89.69 91 LEU A CA 1
ATOM 672 C C . LEU A 1 91 ? -49.524 -31.416 63.049 1.00 89.69 91 LEU A C 1
ATOM 674 O O . LEU A 1 91 ? -49.026 -30.760 62.140 1.00 89.69 91 LEU A O 1
ATOM 678 N N . LEU A 1 92 ? -48.809 -32.249 63.813 1.00 90.44 92 LEU A N 1
ATOM 679 C CA . LEU A 1 92 ? -47.357 -32.436 63.679 1.00 90.44 92 LEU A CA 1
ATOM 680 C C . LEU A 1 92 ? -46.952 -32.886 62.267 1.00 90.44 92 LEU A C 1
ATOM 682 O O . LEU A 1 92 ? -46.018 -32.335 61.691 1.00 90.44 92 LEU A O 1
ATOM 686 N N . SER A 1 93 ? -47.691 -33.828 61.673 1.00 89.31 93 SER A N 1
ATOM 687 C CA . SER A 1 93 ? -47.474 -34.252 60.284 1.00 89.31 93 SER A CA 1
ATOM 688 C C . SER A 1 93 ? -47.710 -33.112 59.282 1.00 89.31 93 SER A C 1
ATOM 690 O O . SER A 1 93 ? -46.954 -32.976 58.321 1.00 89.31 93 SER A O 1
ATOM 692 N N . SER A 1 94 ? -48.707 -32.249 59.513 1.00 86.94 94 SER A N 1
ATOM 693 C CA . SER A 1 94 ? -48.950 -31.074 58.667 1.00 86.94 94 SER A CA 1
ATOM 694 C C . SER A 1 94 ? -47.889 -29.980 58.834 1.00 86.94 94 SER A C 1
ATOM 696 O O . SER A 1 94 ? -47.521 -29.349 57.848 1.00 86.94 94 SER A O 1
ATOM 698 N N . GLU A 1 95 ? -47.337 -29.795 60.039 1.00 90.88 95 GLU A N 1
ATOM 699 C CA . GLU A 1 95 ? -46.210 -28.887 60.281 1.00 90.88 95 GLU A CA 1
ATOM 700 C C . GLU A 1 95 ? -44.923 -29.383 59.615 1.00 90.88 95 GLU A C 1
ATOM 702 O O . GLU A 1 95 ? -44.172 -28.576 59.071 1.00 90.88 95 GLU A O 1
ATOM 707 N N . GLN A 1 96 ? -44.665 -30.695 59.632 1.00 90.75 96 GLN A N 1
ATOM 708 C CA . GLN A 1 96 ? -43.547 -31.301 58.903 1.00 90.75 96 GLN A CA 1
ATOM 709 C C . GLN A 1 96 ? -43.707 -31.092 57.393 1.00 90.75 96 GLN A C 1
ATOM 711 O O . GLN A 1 96 ? -42.822 -30.511 56.773 1.00 90.75 96 GLN A O 1
ATOM 716 N N . ALA A 1 97 ? -44.872 -31.423 56.828 1.00 87.75 97 ALA A N 1
ATOM 717 C CA . ALA A 1 97 ? -45.154 -31.201 55.408 1.00 87.75 97 ALA A CA 1
ATOM 718 C C . ALA A 1 97 ? -45.105 -29.711 55.001 1.00 87.75 97 ALA A C 1
ATOM 720 O O . ALA A 1 97 ? -44.761 -29.389 53.865 1.00 87.75 97 ALA A O 1
ATOM 721 N N . PHE A 1 98 ? -45.441 -28.784 55.907 1.00 90.06 98 PHE A N 1
ATOM 722 C CA . PHE A 1 98 ? -45.280 -27.347 55.671 1.00 90.06 98 PHE A CA 1
ATOM 723 C C . PHE A 1 98 ? -43.804 -26.924 55.682 1.00 90.06 98 PHE A C 1
ATOM 725 O O . PHE A 1 98 ? -43.386 -26.176 54.803 1.00 90.06 98 PHE A O 1
ATOM 732 N N . LYS A 1 99 ? -42.997 -27.433 56.623 1.00 90.88 99 LYS A N 1
ATOM 733 C CA . LYS A 1 99 ? -41.545 -27.181 56.677 1.00 90.88 99 LYS A CA 1
ATOM 734 C C . LYS A 1 99 ? -40.815 -27.743 55.457 1.00 90.88 99 LYS A C 1
ATOM 736 O O . LYS A 1 99 ? -39.965 -27.055 54.910 1.00 90.88 99 LYS A O 1
ATOM 741 N N . GLU A 1 100 ? -41.180 -28.939 54.998 1.00 91.00 100 GLU A N 1
ATOM 742 C CA . GLU A 1 100 ? -40.644 -29.540 53.767 1.00 91.00 100 GLU A CA 1
ATOM 743 C C . GLU A 1 100 ? -40.970 -28.690 52.531 1.00 91.00 100 GLU A C 1
ATOM 745 O O . GLU A 1 100 ? -40.092 -28.436 51.712 1.00 91.00 100 GLU A O 1
ATOM 750 N N . ARG A 1 101 ? -42.205 -28.177 52.418 1.00 89.88 101 ARG A N 1
ATOM 751 C CA . ARG A 1 101 ? -42.574 -27.242 51.340 1.00 89.88 101 ARG A CA 1
ATOM 752 C C . ARG A 1 101 ? -41.802 -25.932 51.411 1.00 89.88 101 ARG A C 1
ATOM 754 O O . ARG A 1 101 ? -41.324 -25.480 50.381 1.00 89.88 101 ARG A O 1
ATOM 761 N N . LEU A 1 102 ? -41.661 -25.353 52.603 1.00 91.81 102 LEU A N 1
ATOM 762 C CA . LEU A 1 102 ? -40.903 -24.118 52.798 1.00 91.81 102 LEU A CA 1
ATOM 763 C C . LEU A 1 102 ? -39.417 -24.313 52.449 1.00 91.81 102 LEU A C 1
ATOM 765 O O . LEU A 1 102 ? -38.818 -23.422 51.860 1.00 91.81 102 LEU A O 1
ATOM 769 N N . SER A 1 103 ? -38.846 -25.485 52.756 1.00 90.62 103 SER A N 1
ATOM 770 C CA . SER A 1 103 ? -37.489 -25.871 52.345 1.00 90.62 103 SER A CA 1
ATOM 771 C C . SER A 1 103 ? -37.371 -25.954 50.822 1.00 90.62 103 SER A C 1
ATOM 773 O O . SER A 1 103 ? -36.495 -25.319 50.250 1.00 90.62 103 SER A O 1
ATOM 775 N N . ALA A 1 104 ? -38.288 -26.662 50.157 1.00 89.75 104 ALA A N 1
ATOM 776 C CA . ALA A 1 104 ? -38.281 -26.802 48.699 1.00 89.75 104 ALA A CA 1
ATOM 777 C C . ALA A 1 104 ? -38.517 -25.465 47.966 1.00 89.75 104 ALA A C 1
ATOM 779 O O . ALA A 1 104 ? -37.949 -25.225 46.905 1.00 89.75 104 ALA A O 1
ATOM 780 N N . GLU A 1 105 ? -39.334 -24.571 48.529 1.00 92.62 105 GLU A N 1
ATOM 781 C CA . GLU A 1 105 ? -39.558 -23.219 48.000 1.00 92.62 105 GLU A CA 1
ATOM 782 C C . GLU A 1 105 ? -38.325 -22.319 48.202 1.00 92.62 105 GLU A C 1
ATOM 784 O O . GLU A 1 105 ? -37.985 -21.533 47.319 1.00 92.62 105 GLU A O 1
ATOM 789 N N . GLN A 1 106 ? -37.599 -22.476 49.316 1.00 92.19 106 GLN A N 1
ATOM 790 C CA . GLN A 1 106 ? -36.301 -21.825 49.524 1.00 92.19 106 GLN A CA 1
ATOM 791 C C . GLN A 1 106 ? -35.227 -22.352 48.563 1.00 92.19 106 GLN A C 1
ATOM 793 O O . GLN A 1 106 ? -34.493 -21.543 48.000 1.00 92.19 106 GLN A O 1
ATOM 798 N N . GLU A 1 107 ? -35.164 -23.665 48.330 1.00 92.19 107 GLU A N 1
ATOM 799 C CA . GLU A 1 107 ? -34.260 -24.287 47.352 1.00 92.19 107 GLU A CA 1
ATOM 800 C C . GLU A 1 107 ? -34.533 -23.757 45.935 1.00 92.19 107 GLU A C 1
ATOM 802 O O . GLU A 1 107 ? -33.618 -23.226 45.302 1.00 92.19 107 GLU A O 1
ATOM 807 N N . LEU A 1 108 ? -35.799 -23.761 45.493 1.00 92.19 108 LEU A N 1
ATOM 808 C CA . LEU A 1 108 ? -36.220 -23.200 44.202 1.00 92.19 108 LEU A CA 1
ATOM 809 C C . LEU A 1 108 ? -35.826 -21.719 44.056 1.00 92.19 108 LEU A C 1
ATOM 811 O O . LEU A 1 108 ? -35.305 -21.312 43.019 1.00 92.19 108 LEU A O 1
ATOM 815 N N . LEU A 1 109 ? -36.038 -20.904 45.096 1.00 91.88 109 LEU A N 1
ATOM 816 C CA . LEU A 1 109 ? -35.637 -19.494 45.086 1.00 91.88 109 LEU A CA 1
ATOM 817 C C . LEU A 1 109 ? -34.113 -19.329 45.023 1.00 91.88 109 LEU A C 1
ATOM 819 O O . LEU A 1 109 ? -33.630 -18.428 44.338 1.00 91.88 109 LEU A O 1
ATOM 823 N N . THR A 1 110 ? -33.333 -20.182 45.697 1.00 91.06 110 THR A N 1
ATOM 824 C CA . THR A 1 110 ? -31.866 -20.144 45.576 1.00 91.06 110 THR A CA 1
ATOM 825 C C . THR A 1 110 ? -31.374 -20.572 44.196 1.00 91.06 110 THR A C 1
ATOM 827 O O . THR A 1 110 ? -30.412 -19.983 43.704 1.00 91.06 110 THR A O 1
ATOM 830 N N . GLU A 1 111 ? -32.050 -21.521 43.549 1.00 91.88 111 GLU A N 1
ATOM 831 C CA . GLU A 1 111 ? -31.749 -21.970 42.187 1.00 91.88 111 GLU A CA 1
ATOM 832 C C . GLU A 1 111 ? -32.061 -20.865 41.162 1.00 91.88 111 GLU A C 1
ATOM 834 O O . GLU A 1 111 ? -31.184 -20.483 40.389 1.00 91.88 111 GLU A O 1
ATOM 839 N N . GLN A 1 112 ? -33.230 -20.219 41.259 1.00 92.69 112 GLN A N 1
ATOM 840 C CA . GLN A 1 112 ? -33.582 -19.042 40.447 1.00 92.69 112 GLN A CA 1
ATOM 841 C C . GLN A 1 112 ? -32.606 -17.869 40.643 1.00 92.69 112 GLN A C 1
ATOM 843 O O . GLN A 1 112 ? -32.230 -17.199 39.682 1.00 92.69 112 GLN A O 1
ATOM 848 N N . ILE A 1 113 ? -32.147 -17.615 41.876 1.00 91.06 113 ILE A N 1
ATOM 849 C CA . ILE A 1 113 ? -31.129 -16.585 42.150 1.00 91.06 113 ILE A CA 1
ATOM 850 C C . ILE A 1 113 ? -29.768 -16.966 41.545 1.00 91.06 113 ILE A C 1
ATOM 852 O O . ILE A 1 113 ? -29.030 -16.080 41.110 1.00 91.06 113 ILE A O 1
ATOM 856 N N . ALA A 1 114 ? -29.409 -18.252 41.515 1.00 89.00 114 ALA A N 1
ATOM 857 C CA . ALA A 1 114 ? -28.181 -18.721 40.875 1.00 89.00 114 ALA A CA 1
ATOM 858 C C . ALA A 1 114 ? -28.252 -18.593 39.343 1.00 89.00 114 ALA A C 1
ATOM 860 O O . ALA A 1 114 ? -27.288 -18.138 38.725 1.00 89.00 114 ALA A O 1
ATOM 861 N N . GLU A 1 115 ? -29.399 -18.910 38.742 1.00 91.00 115 GLU A N 1
ATOM 862 C CA . GLU A 1 115 ? -29.632 -18.782 37.302 1.00 91.00 115 GLU A CA 1
ATOM 863 C C . GLU A 1 115 ? -29.607 -17.311 36.852 1.00 91.00 115 GLU A C 1
ATOM 865 O O . GLU A 1 115 ? -28.813 -16.956 35.982 1.00 91.00 115 GLU A O 1
ATOM 870 N N . LEU A 1 116 ? -30.318 -16.416 37.550 1.00 91.69 116 LEU A N 1
ATOM 871 C CA . LEU A 1 116 ? -30.261 -14.967 37.298 1.00 91.69 116 LEU A CA 1
ATOM 872 C C . LEU A 1 116 ? -28.846 -14.381 37.461 1.00 91.69 116 LEU A C 1
ATOM 874 O O . LEU A 1 116 ? -28.471 -13.450 36.750 1.00 91.69 116 LEU A O 1
ATOM 878 N N . ARG A 1 117 ? -28.025 -14.914 38.379 1.00 91.75 117 ARG A N 1
ATOM 879 C CA . ARG A 1 117 ? -26.608 -14.517 38.499 1.00 91.75 117 ARG A CA 1
ATOM 880 C C . ARG A 1 117 ? -25.779 -14.971 37.301 1.00 91.75 117 ARG A C 1
ATOM 882 O O . ARG A 1 117 ? -24.919 -14.214 36.860 1.00 91.75 117 ARG A O 1
ATOM 889 N N . LYS A 1 118 ? -26.041 -16.167 36.771 1.00 90.38 118 LYS A N 1
ATOM 890 C CA . LYS A 1 118 ? -25.375 -16.697 35.575 1.00 90.38 118 LYS A CA 1
ATOM 891 C C . LYS A 1 118 ? -25.748 -15.885 34.331 1.00 90.38 118 LYS A C 1
ATOM 893 O O . LYS A 1 118 ? -24.863 -15.533 33.556 1.00 90.38 118 LYS A O 1
ATOM 898 N N . GLU A 1 119 ? -27.019 -15.519 34.177 1.00 89.75 119 GLU A N 1
ATOM 899 C CA . GLU A 1 119 ? -27.473 -14.603 33.120 1.00 89.75 119 GLU A CA 1
ATOM 900 C C . GLU A 1 119 ? -26.823 -13.217 33.244 1.00 89.75 119 GLU A C 1
ATOM 902 O O . GLU A 1 119 ? -26.308 -12.690 32.257 1.00 89.75 119 GLU A O 1
ATOM 907 N N . LEU A 1 120 ? -26.761 -12.654 34.458 1.00 90.38 120 LEU A N 1
ATOM 908 C CA . LEU A 1 120 ? -26.080 -11.382 34.720 1.00 90.38 120 LEU A CA 1
ATOM 909 C C . LEU A 1 120 ? -24.585 -11.449 34.365 1.00 90.38 120 LEU A C 1
ATOM 911 O O . LEU A 1 120 ? -24.046 -10.504 33.789 1.00 90.38 120 LEU A O 1
ATOM 915 N N . GLU A 1 121 ? -23.905 -12.554 34.679 1.00 91.62 121 GLU A N 1
ATOM 916 C CA . GLU A 1 121 ? -22.493 -12.759 34.339 1.00 91.62 121 GLU A CA 1
ATOM 917 C C . GLU A 1 121 ? -22.282 -12.837 32.818 1.00 91.62 121 GLU A C 1
ATOM 919 O O . GLU A 1 121 ? -21.365 -12.204 32.292 1.00 91.62 121 GLU A O 1
ATOM 924 N N . ILE A 1 122 ? -23.158 -13.546 32.096 1.00 88.88 122 ILE A N 1
ATOM 925 C CA . ILE A 1 122 ? -23.142 -13.619 30.625 1.00 88.88 122 ILE A CA 1
ATOM 926 C C . ILE A 1 122 ? -23.369 -12.229 30.013 1.00 88.88 122 ILE A C 1
ATOM 928 O O . ILE A 1 122 ? -22.590 -11.807 29.158 1.00 88.88 122 ILE A O 1
ATOM 932 N N . ALA A 1 123 ? -24.371 -11.483 30.488 1.00 87.62 123 ALA A N 1
ATOM 933 C CA . ALA A 1 123 ? -24.648 -10.120 30.033 1.00 87.62 123 ALA A CA 1
ATOM 934 C C . ALA A 1 123 ? -23.485 -9.154 30.331 1.00 87.62 123 ALA A C 1
ATOM 936 O O . ALA A 1 123 ? -23.143 -8.310 29.503 1.00 87.62 123 ALA A O 1
ATOM 937 N N . THR A 1 124 ? -22.824 -9.310 31.482 1.00 91.38 124 THR A N 1
ATOM 938 C CA . THR A 1 124 ? -21.645 -8.509 31.849 1.00 91.38 124 THR A CA 1
ATOM 939 C C . THR A 1 124 ? -20.460 -8.811 30.930 1.00 91.38 124 THR A C 1
ATOM 941 O O . THR A 1 124 ? -19.796 -7.883 30.473 1.00 91.38 124 THR A O 1
ATOM 944 N N . LYS A 1 125 ? -20.213 -10.086 30.596 1.00 90.56 125 LYS A N 1
ATOM 945 C CA . LYS A 1 125 ? -19.171 -10.476 29.628 1.00 90.56 125 LYS A CA 1
ATOM 946 C C . LYS A 1 125 ? -19.471 -9.951 28.221 1.00 90.56 125 LYS A C 1
ATOM 948 O O . LYS A 1 125 ? -18.562 -9.449 27.570 1.00 90.56 125 LYS A O 1
ATOM 953 N N . ALA A 1 126 ? -20.730 -9.993 27.782 1.00 86.12 126 ALA A N 1
ATOM 954 C CA . ALA A 1 126 ? -21.142 -9.418 26.501 1.00 86.12 126 ALA A CA 1
ATOM 955 C C . ALA A 1 126 ? -20.880 -7.900 26.433 1.00 86.12 126 ALA A C 1
ATOM 957 O O . ALA A 1 126 ? -20.294 -7.431 25.462 1.00 86.12 126 ALA A O 1
ATOM 958 N N . LEU A 1 127 ? -21.214 -7.151 27.493 1.00 89.75 127 LEU A N 1
ATOM 959 C CA . LEU A 1 127 ? -20.928 -5.712 27.595 1.00 89.75 127 LEU A CA 1
ATOM 960 C C . LEU A 1 127 ? -19.427 -5.380 27.611 1.00 89.75 127 LEU A C 1
ATOM 962 O O . LEU A 1 127 ? -19.033 -4.329 27.109 1.00 89.75 127 LEU A O 1
ATOM 966 N N . ILE A 1 128 ? -18.585 -6.245 28.187 1.00 88.69 128 ILE A N 1
ATOM 967 C CA . ILE A 1 128 ? -17.123 -6.075 28.144 1.00 88.69 128 ILE A CA 1
ATOM 968 C C . ILE A 1 128 ? -16.619 -6.238 26.706 1.00 88.69 128 ILE A C 1
ATOM 970 O O . ILE A 1 128 ? -15.933 -5.347 26.216 1.00 88.69 128 ILE A O 1
ATOM 974 N N . ILE A 1 129 ? -17.035 -7.300 26.007 1.00 87.12 129 ILE A N 1
ATOM 975 C CA . ILE A 1 129 ? -16.657 -7.562 24.607 1.00 87.12 129 ILE A CA 1
ATOM 976 C C . ILE A 1 129 ? -17.129 -6.429 23.681 1.00 87.12 129 ILE A C 1
ATOM 978 O O . ILE A 1 129 ? -16.375 -5.964 22.829 1.00 87.12 129 ILE A O 1
ATOM 982 N N . GLU A 1 130 ? -18.362 -5.944 23.856 1.00 86.19 130 GLU A N 1
ATOM 983 C CA . GLU A 1 130 ? -18.891 -4.817 23.079 1.00 86.19 130 GLU A CA 1
ATOM 984 C C . GLU A 1 130 ? -18.068 -3.542 23.326 1.00 86.19 130 GLU A C 1
ATOM 986 O O . GLU A 1 130 ? -17.690 -2.845 22.382 1.00 86.19 130 GLU A O 1
ATOM 991 N N . ARG A 1 131 ? -17.697 -3.276 24.586 1.00 88.44 131 ARG A N 1
ATOM 992 C CA . ARG A 1 131 ? -16.843 -2.140 24.945 1.00 88.44 131 ARG A CA 1
ATOM 993 C C . ARG A 1 131 ? -15.439 -2.256 24.346 1.00 88.44 131 ARG A C 1
ATOM 995 O O . ARG A 1 131 ? -14.966 -1.274 23.780 1.00 88.44 131 ARG A O 1
ATOM 1002 N N . GLU A 1 132 ? -14.809 -3.426 24.420 1.00 87.31 132 GLU A N 1
ATOM 1003 C CA . GLU A 1 132 ? -13.503 -3.708 23.804 1.00 87.31 132 GLU A CA 1
ATOM 1004 C C . GLU A 1 132 ? -13.545 -3.502 22.280 1.00 87.31 132 GLU A C 1
ATOM 1006 O O . GLU A 1 132 ? -12.669 -2.841 21.712 1.00 87.31 132 GLU A O 1
ATOM 1011 N N . GLY A 1 133 ? -14.625 -3.949 21.628 1.00 86.12 133 GLY A N 1
ATOM 1012 C CA . GLY A 1 133 ? -14.899 -3.679 20.216 1.00 86.12 133 GLY A CA 1
ATOM 1013 C C . GLY A 1 133 ? -15.022 -2.183 19.901 1.00 86.12 133 GLY A C 1
ATOM 1014 O O . GLY A 1 133 ? -14.427 -1.710 18.931 1.00 86.12 133 GLY A O 1
ATOM 1015 N N . THR A 1 134 ? -15.727 -1.404 20.734 1.00 85.56 134 THR A N 1
ATOM 1016 C CA . THR A 1 134 ? -15.807 0.058 20.543 1.00 85.56 134 THR A CA 1
ATOM 1017 C C . THR A 1 134 ? -14.463 0.760 20.737 1.00 85.56 134 THR A C 1
ATOM 1019 O O . THR A 1 134 ? -14.158 1.674 19.974 1.00 85.56 134 THR A O 1
ATOM 1022 N N . THR A 1 135 ? -13.622 0.323 21.683 1.00 85.25 135 THR A N 1
ATOM 1023 C CA . THR A 1 135 ? -12.276 0.896 21.857 1.00 85.25 135 THR A CA 1
ATOM 1024 C C . THR A 1 135 ? -11.357 0.569 20.683 1.00 85.25 135 THR A C 1
ATOM 1026 O O . THR A 1 135 ? -10.697 1.473 20.180 1.00 85.25 135 THR A O 1
ATOM 1029 N N . ALA A 1 136 ? -11.390 -0.662 20.161 1.00 82.56 136 ALA A N 1
ATOM 1030 C CA . ALA A 1 136 ? -10.618 -1.040 18.975 1.00 82.56 136 ALA A CA 1
ATOM 1031 C C . ALA A 1 136 ? -11.056 -0.256 17.720 1.00 82.56 136 ALA A C 1
ATOM 1033 O O . ALA A 1 136 ? -10.222 0.189 16.930 1.00 82.56 136 ALA A O 1
ATOM 1034 N N . LEU A 1 137 ? -12.363 -0.013 17.554 1.00 83.38 137 LEU A N 1
ATOM 1035 C CA . LEU A 1 137 ? -12.877 0.875 16.505 1.00 83.38 137 LEU A CA 1
ATOM 1036 C C . LEU A 1 137 ? -12.407 2.323 16.694 1.00 83.38 137 LEU A C 1
ATOM 1038 O O . LEU A 1 137 ? -12.056 2.977 15.715 1.00 83.38 137 LEU A O 1
ATOM 1042 N N . GLN A 1 138 ? -12.363 2.825 17.929 1.00 87.56 138 GLN A N 1
ATOM 1043 C CA . GLN A 1 138 ? -11.921 4.188 18.220 1.00 87.56 138 GLN A CA 1
ATOM 1044 C C . GLN A 1 138 ? -10.408 4.377 17.990 1.00 87.56 138 GLN A C 1
ATOM 1046 O O . GLN A 1 138 ? -10.001 5.403 17.446 1.00 87.56 138 GLN A O 1
ATOM 1051 N N . GLU A 1 139 ? -9.583 3.373 18.294 1.00 86.06 139 GLU A N 1
ATOM 1052 C CA . GLU A 1 139 ? -8.159 3.334 17.923 1.00 86.06 139 GLU A CA 1
ATOM 1053 C C . GLU A 1 139 ? -7.962 3.226 16.398 1.00 86.06 139 GLU A C 1
ATOM 1055 O O . GLU A 1 139 ? -7.100 3.899 15.825 1.00 86.06 139 GLU A O 1
ATOM 1060 N N . SER A 1 140 ? -8.805 2.453 15.703 1.00 85.25 140 SER A N 1
ATOM 1061 C CA . SER A 1 140 ? -8.808 2.377 14.233 1.00 85.25 140 SER A CA 1
ATOM 1062 C C . SER A 1 140 ? -9.209 3.705 13.567 1.00 85.25 140 SER A C 1
ATOM 1064 O O . SER A 1 140 ? -8.664 4.072 12.523 1.00 85.25 140 SER A O 1
ATOM 1066 N N . ILE A 1 141 ? -10.121 4.465 14.180 1.00 83.62 141 ILE A N 1
ATOM 1067 C CA . ILE A 1 141 ? -10.467 5.822 13.740 1.00 83.62 141 ILE A CA 1
ATOM 1068 C C . ILE A 1 141 ? -9.288 6.771 13.982 1.00 83.62 141 ILE A C 1
ATOM 1070 O O . ILE A 1 141 ? -8.859 7.429 13.039 1.00 83.62 141 ILE A O 1
ATOM 1074 N N . GLY A 1 142 ? -8.696 6.780 15.181 1.00 87.62 142 GLY A N 1
ATOM 1075 C CA . GLY A 1 142 ? -7.553 7.648 15.494 1.00 87.62 142 GLY A CA 1
ATOM 1076 C C . GLY A 1 142 ? -6.323 7.389 14.612 1.00 87.62 142 GLY A C 1
ATOM 1077 O O . GLY A 1 142 ? -5.665 8.327 14.166 1.00 87.62 142 GLY A O 1
ATOM 1078 N N . THR A 1 143 ? -6.042 6.126 14.277 1.00 85.62 143 THR A N 1
ATOM 1079 C CA . THR A 1 143 ? -4.970 5.770 13.327 1.00 85.62 143 THR A CA 1
ATOM 1080 C C . THR A 1 143 ? -5.290 6.200 11.892 1.00 85.62 143 THR A C 1
ATOM 1082 O O . THR A 1 143 ? -4.396 6.686 11.198 1.00 85.62 143 THR A O 1
ATOM 1085 N N . ARG A 1 144 ? -6.554 6.119 11.446 1.00 82.31 144 ARG A N 1
ATOM 1086 C CA . ARG A 1 144 ? -6.982 6.707 10.160 1.00 82.31 144 ARG A CA 1
ATOM 1087 C C . ARG A 1 144 ? -6.876 8.230 10.144 1.00 82.31 144 ARG A C 1
ATOM 1089 O O . ARG A 1 144 ? -6.422 8.775 9.145 1.00 82.31 144 ARG A O 1
ATOM 1096 N N . GLU A 1 145 ? -7.265 8.916 11.214 1.00 88.19 145 GLU A N 1
ATOM 1097 C CA . GLU A 1 145 ? -7.156 10.377 11.325 1.00 88.19 145 GLU A CA 1
ATOM 1098 C C . GLU A 1 145 ? -5.690 10.837 11.303 1.00 88.19 145 GLU A C 1
ATOM 1100 O O . GLU A 1 145 ? -5.355 11.793 10.598 1.00 88.19 145 GLU A O 1
ATOM 1105 N N . ALA A 1 146 ? -4.793 10.112 11.979 1.00 85.00 146 ALA A N 1
ATOM 1106 C CA . ALA A 1 146 ? -3.352 10.343 11.899 1.00 85.00 146 ALA A CA 1
ATOM 1107 C C . ALA A 1 146 ? -2.814 10.143 10.469 1.00 85.00 146 ALA A C 1
ATOM 1109 O O . ALA A 1 146 ? -2.092 11.003 9.964 1.00 85.00 146 ALA A O 1
ATOM 1110 N N . LEU A 1 147 ? -3.219 9.067 9.780 1.00 87.06 147 LEU A N 1
ATOM 1111 C CA . LEU A 1 147 ? -2.822 8.807 8.391 1.00 87.06 147 LEU A CA 1
ATOM 1112 C C . LEU A 1 147 ? -3.346 9.888 7.427 1.00 87.06 147 LEU A C 1
ATOM 1114 O O . LEU A 1 147 ? -2.612 10.351 6.560 1.00 87.06 147 LEU A O 1
ATOM 1118 N N . ILE A 1 148 ? -4.597 10.335 7.595 1.00 84.50 148 ILE A N 1
ATOM 1119 C CA . ILE A 1 148 ? -5.186 11.437 6.815 1.00 84.50 148 ILE A CA 1
ATOM 1120 C C . ILE A 1 148 ? -4.409 12.736 7.051 1.00 84.50 148 ILE A C 1
ATOM 1122 O O . ILE A 1 148 ? -4.118 13.451 6.095 1.00 84.50 148 ILE A O 1
ATOM 1126 N N . THR A 1 149 ? -4.025 13.021 8.297 1.00 87.38 149 THR A N 1
ATOM 1127 C CA . THR A 1 149 ? -3.212 14.198 8.638 1.00 87.38 149 THR A CA 1
ATOM 1128 C C . THR A 1 149 ? -1.834 14.119 7.972 1.00 87.38 149 THR A C 1
ATOM 1130 O O . THR A 1 149 ? -1.405 15.079 7.338 1.00 87.38 149 THR A O 1
ATOM 1133 N N . GLN A 1 150 ? -1.179 12.955 8.003 1.00 87.19 150 GLN A N 1
ATOM 1134 C CA . GLN A 1 150 ? 0.106 12.723 7.333 1.00 87.19 150 GLN A CA 1
ATOM 1135 C C . GLN A 1 150 ? -0.000 12.828 5.796 1.00 87.19 150 GLN A C 1
ATOM 1137 O O . GLN A 1 150 ? 0.896 13.366 5.142 1.00 87.19 150 GLN A O 1
ATOM 1142 N N . LEU A 1 151 ? -1.108 12.373 5.203 1.00 83.38 151 LEU A N 1
ATOM 1143 C CA . LEU A 1 151 ? -1.405 12.552 3.776 1.00 83.38 151 LEU A CA 1
ATOM 1144 C C . LEU A 1 151 ? -1.657 14.027 3.418 1.00 83.38 151 LEU A C 1
ATOM 1146 O O . LEU A 1 151 ? -1.224 14.488 2.365 1.00 83.38 151 LEU A O 1
ATOM 1150 N N . GLN A 1 152 ? -2.286 14.807 4.300 1.00 86.88 152 GLN A N 1
ATOM 1151 C CA . GLN A 1 152 ? -2.448 16.255 4.117 1.00 86.88 152 GLN A CA 1
ATOM 1152 C C . GLN A 1 152 ? -1.120 17.013 4.271 1.00 86.88 152 GLN A C 1
ATOM 1154 O O . GLN A 1 152 ? -0.822 17.910 3.478 1.00 86.88 152 GLN A O 1
ATOM 1159 N N . GLU A 1 153 ? -0.277 16.642 5.236 1.00 87.06 153 GLU A N 1
ATOM 1160 C CA . GLU A 1 153 ? 1.066 17.213 5.381 1.00 87.06 153 GLU A CA 1
ATOM 1161 C C . GLU A 1 153 ? 1.941 16.899 4.164 1.00 87.06 153 GLU A C 1
ATOM 1163 O O . GLU A 1 153 ? 2.534 17.811 3.596 1.00 87.06 153 GLU A O 1
ATOM 1168 N N . THR A 1 154 ? 1.964 15.651 3.689 1.00 83.31 154 THR A N 1
ATOM 1169 C CA . THR A 1 154 ? 2.713 15.281 2.473 1.00 83.31 154 THR A CA 1
ATOM 1170 C C . THR A 1 154 ? 2.143 15.926 1.206 1.00 83.31 154 THR A C 1
ATOM 1172 O O . THR A 1 154 ? 2.922 16.407 0.382 1.00 83.31 154 THR A O 1
ATOM 1175 N N . SER A 1 155 ? 0.816 16.057 1.076 1.00 83.56 155 SER A N 1
ATOM 1176 C CA . SER A 1 155 ? 0.186 16.811 -0.019 1.00 83.56 155 SER A CA 1
ATOM 1177 C C . SER A 1 155 ? 0.619 18.278 -0.005 1.00 83.56 155 SER A C 1
ATOM 1179 O O . SER A 1 155 ? 1.140 18.765 -1.006 1.00 83.56 155 SER A O 1
ATOM 1181 N N . THR A 1 156 ? 0.508 18.974 1.132 1.00 85.38 156 THR A N 1
ATOM 1182 C CA . THR A 1 156 ? 0.918 20.389 1.239 1.00 85.38 156 THR A CA 1
ATOM 1183 C C . THR A 1 156 ? 2.435 20.584 1.141 1.00 85.38 156 THR A C 1
ATOM 1185 O O . THR A 1 156 ? 2.891 21.629 0.677 1.00 85.38 156 THR A O 1
ATOM 1188 N N . GLN A 1 157 ? 3.240 19.590 1.527 1.00 83.75 157 GLN A N 1
ATOM 1189 C CA . GLN A 1 157 ? 4.679 19.549 1.251 1.00 83.75 157 GLN A CA 1
ATOM 1190 C C . GLN A 1 157 ? 4.926 19.475 -0.266 1.00 83.75 157 GLN A C 1
ATOM 1192 O O . GLN A 1 157 ? 5.742 20.240 -0.778 1.00 83.75 157 GLN A O 1
ATOM 1197 N N . SER A 1 158 ? 4.184 18.624 -0.989 1.00 76.50 158 SER A N 1
ATOM 1198 C CA . SER A 1 158 ? 4.273 18.498 -2.451 1.00 76.50 158 SER A CA 1
ATOM 1199 C C . SER A 1 158 ? 3.793 19.759 -3.180 1.00 76.50 158 SER A C 1
ATOM 1201 O O . SER A 1 158 ? 4.396 20.184 -4.160 1.00 76.50 158 SER A O 1
ATOM 1203 N N . GLU A 1 159 ? 2.757 20.431 -2.675 1.00 84.31 159 GLU A N 1
ATOM 1204 C CA . GLU A 1 159 ? 2.285 21.711 -3.211 1.00 84.31 159 GLU A CA 1
ATOM 1205 C C . GLU A 1 159 ? 3.334 22.810 -3.021 1.00 84.31 159 GLU A C 1
ATOM 1207 O O . GLU A 1 159 ? 3.586 23.580 -3.945 1.00 84.31 159 GLU A O 1
ATOM 1212 N N . LYS A 1 160 ? 4.011 22.852 -1.864 1.00 85.19 160 LYS A N 1
ATOM 1213 C CA . LYS A 1 160 ? 5.134 23.772 -1.615 1.00 85.19 160 LYS A CA 1
ATOM 1214 C C . LYS A 1 160 ? 6.328 23.481 -2.525 1.00 85.19 160 LYS A C 1
ATOM 1216 O O . LYS A 1 160 ? 6.919 24.429 -3.042 1.00 85.19 160 LYS A O 1
ATOM 1221 N N . THR A 1 161 ? 6.688 22.215 -2.756 1.00 82.12 161 THR A N 1
ATOM 1222 C CA . THR A 1 161 ? 7.775 21.881 -3.694 1.00 82.12 161 THR A CA 1
ATOM 1223 C C . THR A 1 161 ? 7.382 22.179 -5.138 1.00 82.12 161 THR A C 1
ATOM 1225 O O . THR A 1 161 ? 8.193 22.750 -5.859 1.00 82.12 161 THR A O 1
ATOM 1228 N N . ASN A 1 162 ? 6.140 21.917 -5.549 1.00 75.56 162 ASN A N 1
ATOM 1229 C CA . ASN A 1 162 ? 5.627 22.278 -6.874 1.00 75.56 162 ASN A CA 1
ATOM 1230 C C . ASN A 1 162 ? 5.563 23.799 -7.076 1.00 75.56 162 ASN A C 1
ATOM 1232 O O . ASN A 1 162 ? 5.968 24.289 -8.130 1.00 75.56 162 ASN A O 1
ATOM 1236 N N . ALA A 1 163 ? 5.136 24.567 -6.070 1.00 81.62 163 ALA A N 1
ATOM 1237 C CA . ALA A 1 163 ? 5.187 26.027 -6.101 1.00 81.62 163 ALA A CA 1
ATOM 1238 C C . ALA A 1 163 ? 6.637 26.527 -6.202 1.00 81.62 163 ALA A C 1
ATOM 1240 O O . ALA A 1 163 ? 6.937 27.358 -7.054 1.00 81.62 163 ALA A O 1
ATOM 1241 N N . SER A 1 164 ? 7.562 25.963 -5.416 1.00 81.94 164 SER A N 1
ATOM 1242 C CA . SER A 1 164 ? 8.987 26.307 -5.489 1.00 81.94 164 SER A CA 1
ATOM 1243 C C . SER A 1 164 ? 9.630 25.927 -6.826 1.00 81.94 164 SER A C 1
ATOM 1245 O O . SER A 1 164 ? 10.485 26.667 -7.305 1.00 81.94 164 SER A O 1
ATOM 1247 N N . LEU A 1 165 ? 9.245 24.802 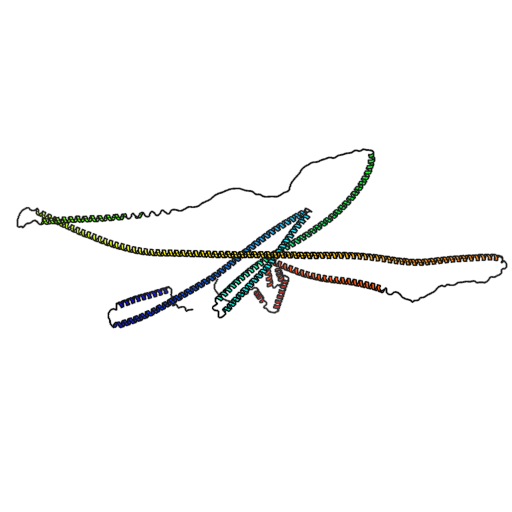-7.433 1.00 78.44 165 LEU A N 1
ATOM 1248 C CA . LEU A 1 165 ? 9.691 24.403 -8.770 1.00 78.44 165 LEU A CA 1
ATOM 1249 C C . LEU A 1 165 ? 9.102 25.322 -9.844 1.00 78.44 165 LEU A C 1
ATOM 1251 O O . LEU A 1 165 ? 9.806 25.683 -10.777 1.00 78.44 165 LEU A O 1
ATOM 1255 N N . THR A 1 166 ? 7.849 25.754 -9.694 1.00 81.25 166 THR A N 1
ATOM 1256 C CA . THR A 1 166 ? 7.211 26.721 -10.603 1.00 81.25 166 THR A CA 1
ATOM 1257 C C . THR A 1 166 ? 7.901 28.086 -10.520 1.00 81.25 166 THR A C 1
ATOM 1259 O O . THR A 1 166 ? 8.180 28.694 -11.550 1.00 81.25 166 THR A O 1
ATOM 1262 N N . GLU A 1 167 ? 8.257 28.539 -9.314 1.00 85.81 167 GLU A N 1
ATOM 1263 C CA . GLU A 1 167 ? 9.040 29.761 -9.092 1.00 85.81 167 GLU A CA 1
ATOM 1264 C C . GLU A 1 167 ? 10.452 29.639 -9.699 1.00 85.81 167 GLU A C 1
ATOM 1266 O O . GLU A 1 167 ? 10.908 30.559 -10.372 1.00 85.81 167 GLU A O 1
ATOM 1271 N N . GLN A 1 168 ? 11.120 28.484 -9.547 1.00 79.00 168 GLN A N 1
ATOM 1272 C CA . GLN A 1 168 ? 12.415 28.204 -10.188 1.00 79.00 168 GLN A CA 1
ATOM 1273 C C . GLN A 1 168 ? 12.320 28.184 -11.718 1.00 79.00 168 GLN A C 1
ATOM 1275 O O . GLN A 1 168 ? 13.148 28.803 -12.377 1.00 79.00 168 GLN A O 1
ATOM 1280 N N . VAL A 1 169 ? 11.309 27.529 -12.298 1.00 77.81 169 VAL A N 1
ATOM 1281 C CA . VAL A 1 169 ? 11.073 27.527 -13.753 1.00 77.81 169 VAL A CA 1
ATOM 1282 C C . VAL A 1 169 ? 10.835 28.948 -14.257 1.00 77.81 169 VAL A C 1
ATOM 1284 O O . VAL A 1 169 ? 11.386 29.325 -15.285 1.00 77.81 169 VAL A O 1
ATOM 1287 N N . LYS A 1 170 ? 10.091 29.770 -13.512 1.00 83.75 170 LYS A N 1
ATOM 1288 C CA . LYS A 1 170 ? 9.853 31.175 -13.855 1.00 83.75 170 LYS A CA 1
ATOM 1289 C C . LYS A 1 170 ? 11.120 32.034 -13.743 1.00 83.75 170 LYS A C 1
ATOM 1291 O O . LYS A 1 170 ? 11.346 32.897 -14.584 1.00 83.75 170 LYS A O 1
ATOM 1296 N N . GLN A 1 171 ? 11.975 31.782 -12.749 1.00 82.56 171 GLN A N 1
ATOM 1297 C CA . GLN A 1 171 ? 13.296 32.414 -12.655 1.00 82.56 171 GLN A CA 1
ATOM 1298 C C . GLN A 1 171 ? 14.208 32.005 -13.817 1.00 82.56 171 GLN A C 1
ATOM 1300 O O . GLN A 1 171 ? 14.853 32.873 -14.397 1.00 82.56 171 GLN A O 1
ATOM 1305 N N . LEU A 1 172 ? 14.226 30.723 -14.192 1.00 76.44 172 LEU A N 1
ATOM 1306 C CA . LEU A 1 172 ? 14.983 30.228 -15.345 1.00 76.44 172 LEU A CA 1
ATOM 1307 C C . LEU A 1 172 ? 14.448 30.802 -16.662 1.00 76.44 172 LEU A C 1
ATOM 1309 O O . LEU A 1 172 ? 15.243 31.201 -17.500 1.00 76.44 172 LEU A O 1
ATOM 1313 N N . GLN A 1 173 ? 13.127 30.932 -16.832 1.00 81.88 173 GLN A N 1
ATOM 1314 C CA . GLN A 1 173 ? 12.527 31.605 -17.990 1.00 81.88 173 GLN A CA 1
ATOM 1315 C C . GLN A 1 173 ? 12.957 33.073 -18.080 1.00 81.88 173 GLN A C 1
ATOM 1317 O O . GLN A 1 173 ? 13.431 33.491 -19.132 1.00 81.88 173 GLN A O 1
ATOM 1322 N N . ASN A 1 174 ? 12.885 33.829 -16.979 1.00 81.75 174 ASN A N 1
ATOM 1323 C CA . ASN A 1 174 ? 13.370 35.211 -16.949 1.00 81.75 174 ASN A CA 1
ATOM 1324 C C . ASN A 1 174 ? 14.878 35.297 -17.256 1.00 81.75 174 ASN A C 1
ATOM 1326 O O . ASN A 1 174 ? 15.301 36.177 -17.997 1.00 81.75 174 ASN A O 1
ATOM 1330 N N . GLN A 1 175 ? 15.693 34.375 -16.729 1.00 76.50 175 GLN A N 1
ATOM 1331 C CA . GLN A 1 175 ? 17.126 34.303 -17.039 1.00 76.50 175 GLN A CA 1
ATOM 1332 C C . GLN A 1 175 ? 17.381 33.942 -18.507 1.00 76.50 175 GLN A C 1
ATOM 1334 O O . GLN A 1 175 ? 18.315 34.470 -19.101 1.00 76.50 175 GLN A O 1
ATOM 1339 N N . LEU A 1 176 ? 16.554 33.088 -19.114 1.00 72.00 176 LEU A N 1
ATOM 1340 C CA . LEU A 1 176 ? 16.639 32.751 -20.533 1.00 72.00 176 LEU A CA 1
ATOM 1341 C C . LEU A 1 176 ? 16.248 33.948 -21.414 1.00 72.00 176 LEU A C 1
ATOM 1343 O O . LEU A 1 176 ? 16.892 34.190 -22.429 1.00 72.00 176 LEU A O 1
ATOM 1347 N N . GLU A 1 177 ? 15.237 34.727 -21.018 1.00 79.44 177 GLU A N 1
ATOM 1348 C CA . GLU A 1 177 ? 14.867 35.988 -21.676 1.00 79.44 177 GLU A CA 1
ATOM 1349 C C . GLU A 1 177 ? 15.981 37.043 -21.549 1.00 79.44 177 GLU A C 1
ATOM 1351 O O . GLU A 1 177 ? 16.340 37.668 -22.548 1.00 79.44 177 GLU A O 1
ATOM 1356 N N . GLU A 1 178 ? 16.596 37.192 -20.369 1.00 75.06 178 GLU A N 1
ATOM 1357 C CA . GLU A 1 178 ? 17.758 38.070 -20.158 1.00 75.06 178 GLU A CA 1
ATOM 1358 C C . GLU A 1 178 ? 18.985 37.622 -20.972 1.00 75.06 178 GLU A C 1
ATOM 1360 O O . GLU A 1 178 ? 19.649 38.458 -21.586 1.00 75.06 178 GLU A O 1
ATOM 1365 N N . VAL A 1 179 ? 19.279 36.317 -21.029 1.00 66.38 179 VAL A N 1
ATOM 1366 C CA . VAL A 1 179 ? 20.389 35.760 -21.824 1.00 66.38 179 VAL A CA 1
ATOM 1367 C C . VAL A 1 179 ? 20.125 35.901 -23.322 1.00 66.38 179 VAL A C 1
ATOM 1369 O O . VAL A 1 179 ? 21.037 36.295 -24.048 1.00 66.38 179 VAL A O 1
ATOM 1372 N N . ASN A 1 180 ? 18.898 35.664 -23.793 1.00 67.50 180 ASN A N 1
ATOM 1373 C CA . ASN A 1 180 ? 18.535 35.885 -25.193 1.00 67.50 180 ASN A CA 1
ATOM 1374 C C . ASN A 1 180 ? 18.692 37.366 -25.564 1.00 67.50 180 ASN A C 1
ATOM 1376 O O . ASN A 1 180 ? 19.418 37.671 -26.510 1.00 67.50 180 ASN A O 1
ATOM 1380 N N . ALA A 1 181 ? 18.143 38.288 -24.764 1.00 68.56 181 ALA A N 1
ATOM 1381 C CA . ALA A 1 181 ? 18.304 39.730 -24.970 1.00 68.56 181 ALA A CA 1
ATOM 1382 C C . ALA A 1 181 ? 19.780 40.183 -24.916 1.00 68.56 181 ALA A C 1
ATOM 1384 O O . ALA A 1 181 ? 20.202 41.038 -25.696 1.00 68.56 181 ALA A O 1
ATOM 1385 N N . ALA A 1 182 ? 20.598 39.590 -24.039 1.00 56.38 182 ALA A N 1
ATOM 1386 C CA . ALA A 1 182 ? 22.036 39.854 -23.972 1.00 56.38 182 ALA A CA 1
ATOM 1387 C C . ALA A 1 182 ? 22.819 39.256 -25.159 1.00 56.38 182 ALA A C 1
ATOM 1389 O O . ALA A 1 182 ? 23.830 39.832 -25.575 1.00 56.38 182 ALA A O 1
ATOM 1390 N N . SER A 1 183 ? 22.356 38.136 -25.725 1.00 53.81 183 SER A N 1
ATOM 1391 C CA . SER A 1 183 ? 22.945 37.508 -26.915 1.00 53.81 183 SER A CA 1
ATOM 1392 C C . SER A 1 183 ? 22.633 38.293 -28.194 1.00 53.81 183 SER A C 1
ATOM 1394 O O . SER A 1 183 ? 23.535 38.518 -28.999 1.00 53.81 183 SER A O 1
ATOM 1396 N N . GLU A 1 184 ? 21.412 38.826 -28.325 1.00 59.66 184 GLU A N 1
ATOM 1397 C CA . GLU A 1 184 ? 21.036 39.759 -29.397 1.00 59.66 184 GLU A CA 1
ATOM 1398 C C . GLU A 1 184 ? 21.820 41.080 -29.297 1.00 59.66 184 GLU A C 1
ATOM 1400 O O . GLU A 1 184 ? 22.189 41.671 -30.313 1.00 59.66 184 GLU A O 1
ATOM 1405 N N . ALA A 1 185 ? 22.126 41.533 -28.075 1.00 53.16 185 ALA A N 1
ATOM 1406 C CA . ALA A 1 185 ? 22.885 42.760 -27.830 1.00 53.16 185 ALA A CA 1
ATOM 1407 C C . ALA A 1 185 ? 24.417 42.599 -27.922 1.00 53.16 185 ALA A C 1
ATOM 1409 O O . ALA A 1 185 ? 25.124 43.601 -28.070 1.00 53.16 185 ALA A O 1
ATOM 1410 N N . SER A 1 186 ? 24.962 41.379 -27.819 1.00 47.19 186 SER A N 1
ATOM 1411 C CA . SER A 1 186 ? 26.412 41.149 -27.834 1.00 47.19 186 SER A CA 1
ATOM 1412 C C . SER A 1 186 ? 26.809 39.811 -28.476 1.00 47.19 186 SER A C 1
ATOM 1414 O O . SER A 1 186 ? 26.683 38.736 -27.892 1.00 47.19 186 SER A O 1
ATOM 1416 N N . GLY A 1 187 ? 27.404 39.888 -29.672 1.00 48.31 187 GLY A N 1
ATOM 1417 C CA . GLY A 1 187 ? 27.879 38.738 -30.463 1.00 48.31 187 GLY A CA 1
ATOM 1418 C C . GLY A 1 187 ? 29.109 38.003 -29.902 1.00 48.31 187 GLY A C 1
ATOM 1419 O O . GLY A 1 187 ? 29.975 37.588 -30.666 1.00 48.31 187 GLY A O 1
ATOM 1420 N N . VAL A 1 188 ? 29.224 37.887 -28.575 1.00 49.38 188 VAL A N 1
ATOM 1421 C CA . VAL A 1 188 ? 30.323 37.222 -27.844 1.00 49.38 188 VAL A CA 1
ATOM 1422 C C . VAL A 1 188 ? 29.781 36.201 -26.813 1.00 49.38 188 VAL A C 1
ATOM 1424 O O . VAL A 1 188 ? 30.553 35.510 -26.154 1.00 49.38 188 VAL A O 1
ATOM 1427 N N . GLY A 1 189 ? 28.455 36.043 -26.687 1.00 47.12 189 GLY A N 1
ATOM 1428 C CA . GLY A 1 189 ? 27.810 35.256 -25.619 1.00 47.12 189 GLY A CA 1
ATOM 1429 C C . GLY A 1 189 ? 27.865 33.719 -25.712 1.00 47.12 189 GLY A C 1
ATOM 1430 O O . GLY A 1 189 ? 27.464 33.051 -24.756 1.00 47.12 189 GLY A O 1
ATOM 1431 N N . ALA A 1 190 ? 28.360 33.134 -26.810 1.00 54.38 190 ALA A N 1
ATOM 1432 C CA . ALA A 1 190 ? 28.263 31.687 -27.064 1.00 54.38 190 ALA A CA 1
ATOM 1433 C C . ALA A 1 190 ? 28.931 30.815 -25.976 1.00 54.38 190 ALA A C 1
ATOM 1435 O O . ALA A 1 190 ? 28.311 29.892 -25.454 1.00 54.38 190 ALA A O 1
ATOM 1436 N N . ALA A 1 191 ? 30.158 31.152 -25.564 1.00 56.22 191 ALA A N 1
ATOM 1437 C CA . ALA A 1 191 ? 30.927 30.354 -24.597 1.00 56.22 191 ALA A CA 1
ATOM 1438 C C . ALA A 1 191 ? 30.390 30.427 -23.151 1.00 56.22 191 ALA A C 1
ATOM 1440 O O . ALA A 1 191 ? 30.690 29.566 -22.322 1.00 56.22 191 ALA A O 1
ATOM 1441 N N . THR A 1 192 ? 29.616 31.465 -22.819 1.00 62.25 192 THR A N 1
ATOM 1442 C CA . THR A 1 192 ? 28.911 31.569 -21.530 1.00 62.25 192 THR A CA 1
ATOM 1443 C C . THR A 1 192 ? 27.595 30.803 -21.540 1.00 62.25 192 THR A C 1
ATOM 1445 O O . THR A 1 192 ? 27.287 30.150 -20.546 1.00 62.25 192 THR A O 1
ATOM 1448 N N . ALA A 1 193 ? 26.867 30.816 -22.662 1.00 61.19 193 ALA A N 1
ATOM 1449 C CA . ALA A 1 193 ? 25.661 30.011 -22.828 1.00 61.19 193 ALA A CA 1
ATOM 1450 C C . ALA A 1 193 ? 25.983 28.509 -22.758 1.00 61.19 193 ALA A C 1
ATOM 1452 O O . ALA A 1 193 ? 25.347 27.789 -21.995 1.00 61.19 193 ALA A O 1
ATOM 1453 N N . GLU A 1 194 ? 27.020 28.050 -23.467 1.00 68.94 194 GLU A N 1
ATOM 1454 C CA . GLU A 1 194 ? 27.457 26.645 -23.481 1.00 68.94 194 GLU A CA 1
ATOM 1455 C C . GLU A 1 194 ? 27.747 26.108 -22.065 1.00 68.94 194 GLU A C 1
ATOM 1457 O O . GLU A 1 194 ? 27.201 25.083 -21.666 1.00 68.94 194 GLU A O 1
ATOM 1462 N N . LYS A 1 195 ? 28.482 26.865 -21.236 1.00 70.94 195 LYS A N 1
ATOM 1463 C CA . LYS A 1 195 ? 28.733 26.506 -19.824 1.00 70.94 195 LYS A CA 1
ATOM 1464 C C . LYS A 1 195 ? 27.486 26.486 -18.943 1.00 70.94 195 LYS A C 1
ATOM 1466 O O . LYS A 1 195 ? 27.452 25.764 -17.945 1.00 70.94 195 LYS A O 1
ATOM 1471 N N . GLN A 1 196 ? 26.493 27.318 -19.244 1.00 71.38 196 GLN A N 1
ATOM 1472 C CA . GLN A 1 196 ? 25.245 27.349 -18.487 1.00 71.38 196 GLN A CA 1
ATOM 1473 C C . GLN A 1 196 ? 24.368 26.141 -18.856 1.00 71.38 196 GLN A C 1
ATOM 1475 O O . GLN A 1 196 ? 23.854 25.474 -17.959 1.00 71.38 196 GLN A O 1
ATOM 1480 N N . TRP A 1 197 ? 24.339 25.771 -20.140 1.00 71.81 197 TRP A N 1
ATOM 1481 C CA . TRP A 1 197 ? 23.729 24.536 -20.637 1.00 71.81 197 TRP A CA 1
ATOM 1482 C C . TRP A 1 197 ? 24.398 23.266 -20.094 1.00 71.81 197 TRP A C 1
ATOM 1484 O O . TRP A 1 197 ? 23.691 22.368 -19.644 1.00 71.81 197 TRP A O 1
ATOM 1494 N N . GLU A 1 198 ? 25.734 23.186 -20.047 1.00 73.00 198 GLU A N 1
ATOM 1495 C CA . GLU A 1 198 ? 26.443 22.058 -19.409 1.00 73.00 198 GLU A CA 1
ATOM 1496 C C . GLU A 1 198 ? 26.041 21.892 -17.933 1.00 73.00 198 GLU A C 1
ATOM 1498 O O . GLU A 1 198 ? 25.846 20.774 -17.451 1.00 73.00 198 GLU A O 1
ATOM 1503 N N . LYS A 1 199 ? 25.871 23.006 -17.212 1.00 76.62 199 LYS A N 1
ATOM 1504 C CA . LYS A 1 199 ? 25.465 23.002 -15.802 1.00 76.62 199 LYS A CA 1
ATOM 1505 C C . LYS A 1 199 ? 24.012 22.555 -15.611 1.00 76.62 199 LYS A C 1
ATOM 1507 O O . LYS A 1 199 ? 23.728 21.822 -14.664 1.00 76.62 199 LYS A O 1
ATOM 1512 N N . GLU A 1 200 ? 23.099 22.982 -16.480 1.00 71.88 200 GLU A N 1
ATOM 1513 C CA . GLU A 1 200 ? 21.695 22.550 -16.445 1.00 71.88 200 GLU A CA 1
ATOM 1514 C C . GLU A 1 200 ? 21.541 21.083 -16.857 1.00 71.88 200 GLU A C 1
ATOM 1516 O O . GLU A 1 200 ? 20.821 20.337 -16.193 1.00 71.88 200 GLU A O 1
ATOM 1521 N N . ARG A 1 201 ? 22.302 20.631 -17.860 1.00 74.81 201 ARG A N 1
ATOM 1522 C CA . ARG A 1 201 ? 22.397 19.219 -18.243 1.00 74.81 201 ARG A CA 1
ATOM 1523 C C . ARG A 1 201 ? 22.881 18.349 -17.083 1.00 74.81 201 ARG A C 1
ATOM 1525 O O . ARG A 1 201 ? 22.213 17.376 -16.754 1.00 74.81 201 ARG A O 1
ATOM 1532 N N . ALA A 1 202 ? 23.968 18.728 -16.409 1.00 73.94 202 ALA A N 1
ATOM 1533 C CA . ALA A 1 202 ? 24.468 17.992 -15.244 1.00 73.94 202 ALA A CA 1
ATOM 1534 C C . ALA A 1 202 ? 23.449 17.956 -14.083 1.00 73.94 202 ALA A C 1
ATOM 1536 O O . ALA A 1 202 ? 23.344 16.956 -13.374 1.00 73.94 202 ALA A O 1
ATOM 1537 N N . ALA A 1 203 ? 22.662 19.022 -13.896 1.00 71.94 203 ALA A N 1
ATOM 1538 C CA . ALA A 1 203 ? 21.585 19.055 -12.904 1.00 71.94 203 ALA A CA 1
ATOM 1539 C C . ALA A 1 203 ? 20.375 18.178 -13.289 1.00 71.94 203 ALA A C 1
ATOM 1541 O O . ALA A 1 203 ? 19.685 17.667 -12.403 1.00 71.94 203 ALA A O 1
ATOM 1542 N N . LEU A 1 204 ? 20.110 17.995 -14.586 1.00 69.44 204 LEU A N 1
ATOM 1543 C CA . LEU A 1 204 ? 19.097 17.069 -15.095 1.00 69.44 204 LEU A CA 1
ATOM 1544 C C . LEU A 1 204 ? 19.567 15.612 -15.004 1.00 69.44 204 LEU A C 1
ATOM 1546 O O . LEU A 1 204 ? 18.816 14.787 -14.496 1.00 69.44 204 LEU A O 1
ATOM 1550 N N . GLU A 1 205 ? 20.808 15.309 -15.393 1.00 74.38 205 GLU A N 1
ATOM 1551 C CA . GLU A 1 205 ? 21.410 13.973 -15.256 1.00 74.38 205 GLU A CA 1
ATOM 1552 C C . GLU A 1 205 ? 21.414 13.519 -13.781 1.00 74.38 205 GLU A C 1
ATOM 1554 O O . GLU A 1 205 ? 20.946 12.422 -13.483 1.00 74.38 205 GLU A O 1
ATOM 1559 N N . ALA A 1 206 ? 21.784 14.392 -12.834 1.00 75.00 206 ALA A N 1
ATOM 1560 C CA . ALA A 1 206 ? 21.694 14.093 -11.399 1.00 75.00 206 ALA A CA 1
ATOM 1561 C C . ALA A 1 206 ? 20.249 13.833 -10.915 1.00 75.00 206 ALA A C 1
ATOM 1563 O O . ALA A 1 206 ? 20.015 12.947 -10.094 1.00 75.00 206 ALA A O 1
ATOM 1564 N N . ARG A 1 207 ? 19.257 14.572 -11.438 1.00 73.25 207 ARG A N 1
ATOM 1565 C CA . ARG A 1 207 ? 17.833 14.343 -11.126 1.00 73.25 207 ARG A CA 1
ATOM 1566 C C . ARG A 1 207 ? 17.305 13.029 -11.702 1.00 73.25 207 ARG A C 1
ATOM 1568 O O . ARG A 1 207 ? 16.449 12.414 -11.072 1.00 73.25 207 ARG A O 1
ATOM 1575 N N . VAL A 1 208 ? 17.796 12.607 -12.868 1.00 70.62 208 VAL A N 1
ATOM 1576 C CA . VAL A 1 208 ? 17.487 11.290 -13.444 1.00 70.62 208 VAL A CA 1
ATOM 1577 C C . VAL A 1 208 ? 18.112 10.188 -12.590 1.00 70.62 208 VAL A C 1
ATOM 1579 O O . VAL A 1 208 ? 17.403 9.262 -12.217 1.00 70.62 208 VAL A O 1
ATOM 1582 N N . GLU A 1 209 ? 19.373 10.325 -12.173 1.00 76.94 209 GLU A N 1
ATOM 1583 C CA . GLU A 1 209 ? 20.047 9.345 -11.307 1.00 76.94 209 GLU A CA 1
ATOM 1584 C C . GLU A 1 209 ? 19.338 9.182 -9.943 1.00 76.94 209 GLU A C 1
ATOM 1586 O O . GLU A 1 209 ? 19.160 8.067 -9.449 1.00 76.94 209 GLU A O 1
ATOM 1591 N N . ASP A 1 210 ? 18.874 10.278 -9.335 1.00 73.00 210 ASP A N 1
ATOM 1592 C CA . ASP A 1 210 ? 18.075 10.228 -8.101 1.00 73.00 210 ASP A CA 1
ATOM 1593 C C . ASP A 1 210 ? 16.680 9.612 -8.326 1.00 73.00 210 ASP A C 1
ATOM 1595 O O . ASP A 1 210 ? 16.183 8.875 -7.468 1.00 73.00 210 ASP A O 1
ATOM 1599 N N . ALA A 1 211 ? 16.057 9.848 -9.486 1.00 67.25 211 ALA A N 1
ATOM 1600 C CA . ALA A 1 211 ? 14.794 9.214 -9.863 1.00 67.25 211 ALA A CA 1
ATOM 1601 C C . ALA A 1 211 ? 14.951 7.704 -10.135 1.00 67.25 211 ALA A C 1
ATOM 1603 O O . ALA A 1 211 ? 14.088 6.924 -9.734 1.00 67.25 211 ALA A O 1
ATOM 1604 N N . GLU A 1 212 ? 16.058 7.275 -10.747 1.00 73.88 212 GLU A N 1
ATOM 1605 C CA . GLU A 1 212 ? 16.401 5.861 -10.943 1.00 73.88 212 GLU A CA 1
ATOM 1606 C C . GLU A 1 212 ? 16.661 5.154 -9.607 1.00 73.88 212 GLU A C 1
ATOM 1608 O O . GLU A 1 212 ? 16.155 4.053 -9.388 1.00 73.88 212 GLU A O 1
ATOM 1613 N N . LYS A 1 213 ? 17.358 5.801 -8.661 1.00 76.62 213 LYS A N 1
ATOM 1614 C CA . LYS A 1 213 ? 17.525 5.281 -7.289 1.00 76.62 213 LYS A CA 1
ATOM 1615 C C . LYS A 1 213 ? 16.191 5.159 -6.553 1.00 76.62 213 LYS A C 1
ATOM 1617 O O . LYS A 1 213 ? 15.959 4.158 -5.878 1.00 76.62 213 LYS A O 1
ATOM 1622 N N . LEU A 1 214 ? 15.299 6.144 -6.684 1.00 70.81 214 LEU A N 1
ATOM 1623 C CA . LEU A 1 214 ? 13.948 6.079 -6.115 1.00 70.81 214 LEU A CA 1
ATOM 1624 C C . LEU A 1 214 ? 13.118 4.949 -6.741 1.00 70.81 214 LEU A C 1
ATOM 1626 O O . LEU A 1 214 ? 12.465 4.209 -6.008 1.00 70.81 214 LEU A O 1
ATOM 1630 N N . ALA A 1 215 ? 13.193 4.761 -8.061 1.00 69.25 215 ALA A N 1
ATOM 1631 C CA . ALA A 1 215 ? 12.540 3.651 -8.753 1.00 69.25 215 ALA A CA 1
ATOM 1632 C C . ALA A 1 215 ? 13.101 2.286 -8.313 1.00 69.25 215 ALA A C 1
ATOM 1634 O O . ALA A 1 215 ? 12.327 1.377 -8.019 1.00 69.25 215 ALA A O 1
ATOM 1635 N N . GLY A 1 216 ? 14.425 2.153 -8.184 1.00 75.69 216 GLY A N 1
ATOM 1636 C CA . GLY A 1 216 ? 15.077 0.949 -7.660 1.00 75.69 216 GLY A CA 1
ATOM 1637 C C . GLY A 1 216 ? 14.643 0.622 -6.229 1.00 75.69 216 GLY A C 1
ATOM 1638 O O . GLY A 1 216 ? 14.258 -0.510 -5.947 1.00 75.69 216 GLY A O 1
ATOM 1639 N N . ASN A 1 217 ? 14.600 1.624 -5.346 1.00 73.69 217 ASN A N 1
ATOM 1640 C CA . ASN A 1 217 ? 14.095 1.466 -3.979 1.00 73.69 217 ASN A CA 1
ATOM 1641 C C . ASN A 1 217 ? 12.605 1.076 -3.943 1.00 73.69 217 ASN A C 1
ATOM 1643 O O . ASN A 1 217 ? 12.202 0.293 -3.086 1.00 73.69 217 ASN A O 1
ATOM 1647 N N . ALA A 1 218 ? 11.785 1.589 -4.866 1.00 67.19 218 ALA A N 1
ATOM 1648 C CA . ALA A 1 218 ? 10.371 1.231 -4.970 1.00 67.19 218 ALA A CA 1
ATOM 1649 C C . ALA A 1 218 ? 10.154 -0.206 -5.482 1.00 67.19 218 ALA A C 1
ATOM 1651 O O . ALA A 1 218 ? 9.250 -0.891 -5.003 1.00 67.19 218 ALA A O 1
ATOM 1652 N N . ILE A 1 219 ? 10.994 -0.683 -6.408 1.00 73.81 219 ILE A N 1
ATOM 1653 C CA . ILE A 1 219 ? 11.005 -2.086 -6.856 1.00 73.81 219 ILE A CA 1
ATOM 1654 C C . ILE A 1 219 ? 11.433 -2.997 -5.698 1.00 73.81 219 ILE A C 1
ATOM 1656 O O . ILE A 1 219 ? 10.701 -3.920 -5.356 1.00 73.81 219 ILE A O 1
ATOM 1660 N N . GLN A 1 220 ? 12.536 -2.675 -5.014 1.00 77.44 220 GLN A N 1
ATOM 1661 C CA . GLN A 1 220 ? 13.006 -3.414 -3.836 1.00 77.44 220 GLN A CA 1
ATOM 1662 C C . GLN A 1 220 ? 11.915 -3.511 -2.751 1.00 77.44 220 GLN A C 1
ATOM 1664 O O . GLN A 1 220 ? 11.641 -4.593 -2.241 1.00 77.44 220 GLN A O 1
ATOM 1669 N N . ALA A 1 221 ? 11.241 -2.397 -2.437 1.00 70.31 221 ALA A N 1
ATOM 1670 C CA . ALA A 1 221 ? 10.166 -2.363 -1.445 1.00 70.31 221 ALA A CA 1
ATOM 1671 C C . ALA A 1 221 ? 8.916 -3.155 -1.872 1.00 70.31 221 ALA A C 1
ATOM 1673 O O . ALA A 1 221 ? 8.218 -3.703 -1.018 1.00 70.31 221 ALA A O 1
ATOM 1674 N N . ARG A 1 222 ? 8.628 -3.235 -3.179 1.00 75.19 222 ARG A N 1
ATOM 1675 C CA . ARG A 1 222 ? 7.581 -4.112 -3.717 1.00 75.19 222 ARG A CA 1
ATOM 1676 C C . ARG A 1 222 ? 7.952 -5.580 -3.512 1.00 75.19 222 ARG A C 1
ATOM 1678 O O . ARG A 1 222 ? 7.112 -6.331 -3.025 1.00 75.19 222 ARG A O 1
ATOM 1685 N N . ASP A 1 223 ? 9.171 -5.971 -3.870 1.00 80.00 223 ASP A N 1
ATOM 1686 C CA . ASP A 1 223 ? 9.627 -7.361 -3.778 1.00 80.00 223 ASP A CA 1
ATOM 1687 C C . ASP A 1 223 ? 9.666 -7.821 -2.307 1.00 80.00 223 ASP A C 1
ATOM 1689 O O . ASP A 1 223 ? 9.128 -8.877 -1.970 1.00 80.00 223 ASP A O 1
ATOM 1693 N N . ASP A 1 224 ? 10.176 -6.977 -1.401 1.00 77.88 224 ASP A N 1
ATOM 1694 C CA . ASP A 1 224 ? 10.152 -7.209 0.051 1.00 77.88 224 ASP A CA 1
ATOM 1695 C C . ASP A 1 224 ? 8.708 -7.357 0.589 1.00 77.88 224 ASP A C 1
ATOM 1697 O O . ASP A 1 224 ? 8.435 -8.196 1.454 1.00 77.88 224 ASP A O 1
ATOM 1701 N N . ALA A 1 225 ? 7.753 -6.577 0.065 1.00 71.19 225 ALA A N 1
ATOM 1702 C CA . ALA A 1 225 ? 6.339 -6.677 0.433 1.00 71.19 225 ALA A CA 1
ATOM 1703 C C . ALA A 1 225 ? 5.651 -7.930 -0.140 1.00 71.19 225 ALA A C 1
ATOM 1705 O O . ALA A 1 225 ? 4.779 -8.500 0.520 1.00 71.19 225 ALA A O 1
ATOM 1706 N N . GLU A 1 226 ? 6.041 -8.388 -1.332 1.00 77.94 226 GLU A N 1
ATOM 1707 C CA . GLU A 1 226 ? 5.548 -9.626 -1.946 1.00 77.94 226 GLU A CA 1
ATOM 1708 C C . GLU A 1 226 ? 6.058 -10.859 -1.172 1.00 77.94 226 GLU A C 1
ATOM 1710 O O . GLU A 1 226 ? 5.267 -11.740 -0.823 1.00 77.94 226 GLU A O 1
ATOM 1715 N N . ILE A 1 227 ? 7.327 -10.848 -0.743 1.00 80.25 227 ILE A N 1
ATOM 1716 C CA . ILE A 1 227 ? 7.905 -11.842 0.179 1.00 80.25 227 ILE A CA 1
ATOM 1717 C C . ILE A 1 227 ? 7.162 -11.845 1.527 1.00 80.25 227 ILE A C 1
ATOM 1719 O O . ILE A 1 227 ? 6.760 -12.903 2.016 1.00 80.25 227 ILE A O 1
ATOM 1723 N N . ALA A 1 228 ? 6.925 -10.672 2.126 1.00 75.56 228 ALA A N 1
ATOM 1724 C CA . ALA A 1 228 ? 6.196 -10.564 3.393 1.00 75.56 228 ALA A CA 1
ATOM 1725 C C . ALA A 1 228 ? 4.732 -11.036 3.281 1.00 75.56 228 ALA A C 1
ATOM 1727 O O . ALA A 1 228 ? 4.191 -11.623 4.222 1.00 75.56 228 ALA A O 1
ATOM 1728 N N . LYS A 1 229 ? 4.093 -10.809 2.128 1.00 78.00 229 LYS A N 1
ATOM 1729 C CA . LYS A 1 229 ? 2.744 -11.292 1.812 1.00 78.00 229 LYS A CA 1
ATOM 1730 C C . LYS A 1 229 ? 2.696 -12.817 1.739 1.00 78.00 229 LYS A C 1
ATOM 1732 O O . LYS A 1 229 ? 1.767 -13.414 2.282 1.00 78.00 229 LYS A O 1
ATOM 1737 N N . ASP A 1 230 ? 3.676 -13.455 1.106 1.00 81.75 230 ASP A N 1
ATOM 1738 C CA . ASP A 1 230 ? 3.726 -14.917 1.016 1.00 81.75 230 ASP A CA 1
ATOM 1739 C C . ASP A 1 230 ? 4.088 -15.581 2.352 1.00 81.75 230 ASP A C 1
ATOM 1741 O O . ASP A 1 230 ? 3.474 -16.590 2.703 1.00 81.75 230 ASP A O 1
ATOM 1745 N N . ALA A 1 231 ? 4.956 -14.964 3.161 1.00 80.31 231 ALA A N 1
ATOM 1746 C CA . ALA A 1 231 ? 5.211 -15.395 4.538 1.00 80.31 231 ALA A CA 1
ATOM 1747 C C . ALA A 1 231 ? 3.948 -15.323 5.425 1.00 80.31 231 ALA A C 1
ATOM 1749 O O . ALA A 1 231 ? 3.667 -16.248 6.185 1.00 80.31 231 ALA A O 1
ATOM 1750 N N . LEU A 1 232 ? 3.133 -14.268 5.292 1.00 75.19 232 LEU A N 1
ATOM 1751 C CA . LEU A 1 232 ? 1.847 -14.169 5.997 1.00 75.19 232 LEU A CA 1
ATOM 1752 C C . LEU A 1 232 ? 0.823 -15.215 5.519 1.00 75.19 232 LEU A C 1
ATOM 1754 O O . LEU A 1 232 ? 0.080 -15.751 6.339 1.00 75.19 232 LEU A O 1
ATOM 1758 N N . LYS A 1 233 ? 0.787 -15.555 4.221 1.00 79.50 233 LYS A N 1
ATOM 1759 C CA . LYS A 1 233 ? -0.058 -16.656 3.710 1.00 79.50 233 LYS A CA 1
ATOM 1760 C C . LYS A 1 233 ? 0.378 -18.022 4.251 1.00 79.50 233 LYS A C 1
ATOM 1762 O O . LYS A 1 233 ? -0.481 -18.867 4.489 1.00 79.50 233 LYS A O 1
ATOM 1767 N N . GLU A 1 234 ? 1.682 -18.259 4.403 1.00 86.06 234 GLU A N 1
ATOM 1768 C CA . GLU A 1 234 ? 2.229 -19.454 5.065 1.00 86.06 234 GLU A CA 1
ATOM 1769 C C . GLU A 1 234 ? 1.749 -19.543 6.519 1.00 86.06 234 GLU A C 1
ATOM 1771 O O . GLU A 1 234 ? 1.178 -20.563 6.901 1.00 86.06 234 GLU A O 1
ATOM 1776 N N . GLU A 1 235 ? 1.877 -18.468 7.305 1.00 79.94 235 GLU A N 1
ATOM 1777 C CA . GLU A 1 235 ? 1.456 -18.488 8.713 1.00 79.94 235 GLU A CA 1
ATOM 1778 C C . GLU A 1 235 ? -0.072 -18.632 8.859 1.00 79.94 235 GLU A C 1
ATOM 1780 O O . GLU A 1 235 ? -0.529 -19.401 9.701 1.00 79.94 235 GLU A O 1
ATOM 1785 N N . ILE A 1 236 ? -0.880 -18.016 7.982 1.00 75.38 236 ILE A N 1
ATOM 1786 C CA . ILE A 1 236 ? -2.338 -18.255 7.944 1.00 75.38 236 ILE A CA 1
ATOM 1787 C C . ILE A 1 236 ? -2.642 -19.733 7.668 1.00 75.38 236 ILE A C 1
ATOM 1789 O O . ILE A 1 236 ? -3.408 -20.339 8.417 1.00 75.38 236 ILE A O 1
ATOM 1793 N N . ARG A 1 237 ? -2.014 -20.353 6.656 1.00 84.88 237 ARG A N 1
ATOM 1794 C CA . ARG A 1 237 ? -2.190 -21.795 6.390 1.00 84.88 237 ARG A CA 1
ATOM 1795 C C . ARG A 1 237 ? -1.767 -22.644 7.580 1.00 84.88 237 ARG A C 1
ATOM 1797 O O . ARG A 1 237 ? -2.425 -23.636 7.886 1.00 84.88 237 ARG A O 1
ATOM 1804 N N . ARG A 1 238 ? -0.685 -22.268 8.262 1.00 86.81 238 ARG A N 1
ATOM 1805 C CA . ARG A 1 238 ? -0.221 -22.962 9.459 1.00 86.81 238 ARG A CA 1
ATOM 1806 C C . ARG A 1 238 ? -1.273 -22.895 10.568 1.00 86.81 238 ARG A C 1
ATOM 1808 O O . ARG A 1 238 ? -1.689 -23.954 11.037 1.00 86.81 238 ARG A O 1
ATOM 1815 N N . VAL A 1 239 ? -1.782 -21.709 10.906 1.00 78.19 239 VAL A N 1
ATOM 1816 C CA . VAL A 1 239 ? -2.856 -21.536 11.904 1.00 78.19 239 VAL A CA 1
ATOM 1817 C C . VAL A 1 239 ? -4.132 -22.286 11.492 1.00 78.19 239 VAL A C 1
ATOM 1819 O O . VAL A 1 239 ? -4.749 -22.945 12.327 1.00 78.19 239 VAL A O 1
ATOM 1822 N N . GLU A 1 240 ? -4.502 -22.292 10.206 1.00 80.31 240 GLU A N 1
ATOM 1823 C CA . GLU A 1 240 ? -5.615 -23.106 9.691 1.00 80.31 240 GLU A CA 1
ATOM 1824 C C . GLU A 1 240 ? -5.386 -24.614 9.901 1.00 80.31 240 GLU A C 1
ATOM 1826 O O . GLU A 1 240 ? -6.311 -25.327 10.303 1.00 80.31 240 GLU A O 1
ATOM 1831 N N . THR A 1 241 ? -4.166 -25.121 9.676 1.00 86.25 241 THR A N 1
ATOM 1832 C CA . THR A 1 241 ? -3.838 -26.537 9.927 1.00 86.25 241 THR A CA 1
ATOM 1833 C C . THR A 1 241 ? -3.795 -26.889 11.414 1.00 86.25 241 THR A C 1
ATOM 1835 O O . THR A 1 241 ? -4.281 -27.957 11.791 1.00 86.25 241 THR A O 1
ATOM 1838 N N . GLU A 1 242 ? -3.293 -25.995 12.271 1.00 82.81 242 GLU A N 1
ATOM 1839 C CA . GLU A 1 242 ? -3.304 -26.165 13.728 1.00 82.81 242 GLU A CA 1
ATOM 1840 C C . GLU A 1 242 ? -4.756 -26.171 14.253 1.00 82.81 242 GLU A C 1
ATOM 1842 O O . GLU A 1 242 ? -5.158 -27.100 14.959 1.00 82.81 242 GLU A O 1
ATOM 1847 N N . ALA A 1 243 ? -5.606 -25.243 13.798 1.00 76.62 243 ALA A N 1
ATOM 1848 C CA . ALA A 1 243 ? -7.036 -25.219 14.115 1.00 76.62 243 ALA A CA 1
ATOM 1849 C C . ALA A 1 243 ? -7.783 -26.470 13.604 1.00 76.62 243 ALA A C 1
ATOM 1851 O O . ALA A 1 243 ? -8.645 -27.017 14.302 1.00 76.62 243 ALA A O 1
ATOM 1852 N N . ALA A 1 244 ? -7.445 -26.976 12.413 1.00 81.88 244 ALA A N 1
ATOM 1853 C CA . ALA A 1 244 ? -7.996 -28.228 11.894 1.00 81.88 244 ALA A CA 1
ATOM 1854 C C . ALA A 1 244 ? -7.581 -29.444 12.746 1.00 81.88 244 ALA A C 1
ATOM 1856 O O . ALA A 1 244 ? -8.409 -30.324 13.001 1.00 81.88 244 ALA A O 1
ATOM 1857 N N . ALA A 1 245 ? -6.338 -29.477 13.237 1.00 84.62 245 ALA A N 1
ATOM 1858 C CA . ALA A 1 245 ? -5.847 -30.521 14.135 1.00 84.62 245 ALA A CA 1
ATOM 1859 C C . ALA A 1 245 ? -6.544 -30.481 15.508 1.00 84.62 245 ALA A C 1
ATOM 1861 O O . ALA A 1 245 ? -6.996 -31.524 15.989 1.00 84.62 245 ALA A O 1
ATOM 1862 N N . VAL A 1 246 ? -6.725 -29.294 16.103 1.00 80.19 246 VAL A N 1
ATOM 1863 C CA . VAL A 1 246 ? -7.494 -29.109 17.351 1.00 80.19 246 VAL A CA 1
ATOM 1864 C C . VAL A 1 246 ? -8.948 -29.559 17.168 1.00 80.19 246 VAL A C 1
ATOM 1866 O O . VAL A 1 246 ? -9.479 -30.306 17.992 1.00 80.19 246 VAL A O 1
ATOM 1869 N N . LYS A 1 247 ? -9.585 -29.206 16.045 1.00 81.94 247 LYS A N 1
ATOM 1870 C CA . LYS A 1 247 ? -10.952 -29.648 15.726 1.00 81.94 247 LYS A CA 1
ATOM 1871 C C . LYS A 1 247 ? -11.060 -31.172 15.562 1.00 81.94 247 LYS A C 1
ATOM 1873 O O . LYS A 1 247 ? -12.034 -31.767 16.021 1.00 81.94 247 LYS A O 1
ATOM 1878 N N . ALA A 1 248 ? -10.065 -31.816 14.949 1.00 85.25 248 ALA A N 1
ATOM 1879 C CA . ALA A 1 248 ? -10.007 -33.274 14.825 1.00 85.25 248 ALA A CA 1
ATOM 1880 C C . ALA A 1 248 ? -9.751 -33.978 16.175 1.00 85.25 248 ALA A C 1
ATOM 1882 O O . ALA A 1 248 ? -10.304 -35.052 16.420 1.00 85.25 248 ALA A O 1
ATOM 1883 N N . SER A 1 249 ? -8.958 -33.361 17.059 1.00 82.75 249 SER A N 1
ATOM 1884 C CA . SER A 1 249 ? -8.754 -33.798 18.448 1.00 82.75 249 SER A CA 1
ATOM 1885 C C . SER A 1 249 ? -10.070 -33.779 19.233 1.00 82.75 249 SER A C 1
ATOM 1887 O O . SER A 1 249 ? -10.500 -34.816 19.741 1.00 82.75 249 SER A O 1
ATOM 1889 N N . ALA A 1 250 ? -10.774 -32.641 19.233 1.00 77.94 250 ALA A N 1
ATOM 1890 C CA . ALA A 1 250 ? -12.066 -32.495 19.903 1.00 77.94 250 ALA A CA 1
ATOM 1891 C C . ALA A 1 250 ? -13.101 -33.523 19.401 1.00 77.94 250 ALA A C 1
ATOM 1893 O O . ALA A 1 250 ? -13.742 -34.194 20.208 1.00 77.94 250 ALA A O 1
ATOM 1894 N N . ALA A 1 251 ? -13.195 -33.732 18.082 1.00 82.06 251 ALA A N 1
ATOM 1895 C CA . ALA A 1 251 ? -14.110 -34.713 17.492 1.00 82.06 251 ALA A CA 1
ATOM 1896 C C . ALA A 1 251 ? -13.795 -36.172 17.890 1.00 82.06 251 ALA A C 1
ATOM 1898 O O . ALA A 1 251 ? -14.714 -36.977 18.048 1.00 82.06 251 ALA A O 1
ATOM 1899 N N . ARG A 1 252 ? -12.514 -36.533 18.083 1.00 88.44 252 ARG A N 1
ATOM 1900 C CA . ARG A 1 252 ? -12.139 -37.848 18.638 1.00 88.44 252 ARG A CA 1
ATOM 1901 C C . ARG A 1 252 ? -12.580 -37.993 20.089 1.00 88.44 252 ARG A C 1
ATOM 1903 O O . ARG A 1 252 ? -13.145 -39.022 20.442 1.00 88.44 252 ARG A O 1
ATOM 1910 N N . ILE A 1 253 ? -12.356 -36.967 20.904 1.00 82.19 253 ILE A N 1
ATOM 1911 C CA . ILE A 1 253 ? -12.704 -36.988 22.328 1.00 82.19 253 ILE A CA 1
ATOM 1912 C C . ILE A 1 253 ? -14.228 -37.066 22.518 1.00 82.19 253 ILE A C 1
ATOM 1914 O O . ILE A 1 253 ? -14.697 -37.838 23.352 1.00 82.19 253 ILE A O 1
ATOM 1918 N N . GLU A 1 254 ? -15.017 -36.356 21.703 1.00 82.94 254 GLU A N 1
ATOM 1919 C CA . GLU A 1 254 ? -16.481 -36.496 21.680 1.00 82.94 254 GLU A CA 1
ATOM 1920 C C . GLU A 1 254 ? -16.933 -37.911 21.280 1.00 82.94 254 GLU A C 1
ATOM 1922 O O . GLU A 1 254 ? -17.865 -38.453 21.882 1.00 82.94 254 GLU A O 1
ATOM 1927 N N . ALA A 1 255 ? -16.267 -38.539 20.303 1.00 84.75 255 ALA A N 1
ATOM 1928 C CA . ALA A 1 255 ? -16.560 -39.913 19.899 1.00 84.75 255 ALA A CA 1
ATOM 1929 C C . ALA A 1 255 ? -16.246 -40.927 21.017 1.00 84.75 255 ALA A C 1
ATOM 1931 O O . ALA A 1 255 ? -17.097 -41.761 21.329 1.00 84.75 255 ALA A O 1
ATOM 1932 N N . GLU A 1 256 ? -15.090 -40.811 21.679 1.00 85.88 256 GLU A N 1
ATOM 1933 C CA . GLU A 1 256 ? -14.726 -41.646 22.837 1.00 85.88 256 GLU A CA 1
ATOM 1934 C C . GLU A 1 256 ? -15.676 -41.436 24.031 1.00 85.88 256 GLU A C 1
ATOM 1936 O O . GLU A 1 256 ? -16.041 -42.395 24.715 1.00 85.88 256 GLU A O 1
ATOM 1941 N N . LEU A 1 257 ? -16.123 -40.197 24.277 1.00 81.12 257 LEU A N 1
ATOM 1942 C CA . LEU A 1 257 ? -17.143 -39.887 25.286 1.00 81.12 257 LEU A CA 1
ATOM 1943 C C . LEU A 1 257 ? -18.477 -40.567 24.975 1.00 81.12 257 LEU A C 1
ATOM 1945 O O . LEU A 1 257 ? -19.143 -41.066 25.885 1.00 81.12 257 LEU A O 1
ATOM 1949 N N . LYS A 1 258 ? -18.879 -40.574 23.701 1.00 85.56 258 LYS A N 1
ATOM 1950 C CA . LYS A 1 258 ? -20.121 -41.207 23.258 1.00 85.56 258 LYS A CA 1
ATOM 1951 C C . LYS A 1 258 ? -20.047 -42.729 23.389 1.00 85.56 258 LYS A C 1
ATOM 1953 O O . LYS A 1 258 ? -20.952 -43.319 23.973 1.00 85.56 258 LYS A O 1
ATOM 1958 N N . GLU A 1 259 ? -18.950 -43.343 22.952 1.00 85.75 259 GLU A N 1
ATOM 1959 C CA . GLU A 1 259 ? -18.713 -44.785 23.101 1.00 85.75 259 GLU A CA 1
ATOM 1960 C C . GLU A 1 259 ? -18.722 -45.211 24.581 1.00 85.75 259 GLU A C 1
ATOM 1962 O O . GLU A 1 259 ? -19.414 -46.162 24.951 1.00 85.75 259 GLU A O 1
ATOM 1967 N N . LYS A 1 260 ? -18.056 -44.453 25.465 1.00 81.88 260 LYS A N 1
ATOM 1968 C CA . LYS A 1 260 ? -18.080 -44.708 26.918 1.00 81.88 260 LYS A CA 1
ATOM 1969 C C . LYS A 1 260 ? -19.463 -44.531 27.553 1.00 81.88 260 LYS A C 1
ATOM 1971 O O . LYS A 1 260 ? -19.778 -45.260 28.489 1.00 81.88 260 LYS A O 1
ATOM 1976 N N . LYS A 1 261 ? -20.297 -43.606 27.059 1.00 78.44 261 LYS A N 1
ATOM 1977 C CA . LYS A 1 261 ? -21.689 -43.428 27.526 1.00 78.44 261 LYS A CA 1
ATOM 1978 C C . LYS A 1 261 ? -22.628 -44.546 27.062 1.00 78.44 261 LYS A C 1
ATOM 1980 O O . LYS A 1 261 ? -23.605 -44.829 27.750 1.00 78.44 261 LYS A O 1
ATOM 1985 N N . GLU A 1 262 ? -22.354 -45.169 25.918 1.00 80.25 262 GLU A N 1
ATOM 1986 C CA . GLU A 1 262 ? -23.170 -46.260 25.366 1.00 80.25 262 GLU A CA 1
ATOM 1987 C C . GLU A 1 262 ? -22.766 -47.650 25.912 1.00 80.25 262 GLU A C 1
ATOM 1989 O O . GLU A 1 262 ? -23.539 -48.603 25.798 1.00 80.25 262 GLU A O 1
ATOM 1994 N N . ALA A 1 263 ? -21.606 -47.773 26.571 1.00 75.94 263 ALA A N 1
ATOM 1995 C CA . ALA A 1 263 ? -21.119 -49.016 27.172 1.00 75.94 263 ALA A CA 1
ATOM 1996 C C . ALA A 1 263 ? -21.924 -49.442 28.433 1.00 75.94 263 ALA A C 1
ATOM 1998 O O . ALA A 1 263 ? -21.864 -48.778 29.474 1.00 75.94 263 ALA A O 1
ATOM 1999 N N . PRO A 1 264 ? -22.647 -50.584 28.414 1.00 59.50 264 PRO A N 1
ATOM 2000 C CA . PRO A 1 264 ? -23.507 -50.993 29.523 1.00 59.50 264 PRO A CA 1
ATOM 2001 C C . PRO A 1 264 ? -22.700 -51.573 30.697 1.00 59.50 264 PRO A C 1
ATOM 2003 O O . PRO A 1 264 ? -22.429 -52.771 30.757 1.00 59.50 264 PRO A O 1
ATOM 2006 N N . GLY A 1 265 ? -22.355 -50.725 31.667 1.00 63.56 265 GLY A N 1
ATOM 2007 C CA . GLY A 1 265 ? -21.719 -51.153 32.921 1.00 63.56 265 GLY A CA 1
ATOM 2008 C C . GLY A 1 265 ? -21.088 -50.036 33.752 1.00 63.56 265 GLY A C 1
ATOM 2009 O O . GLY A 1 265 ? -20.926 -50.201 34.958 1.00 63.56 265 GLY A O 1
ATOM 2010 N N . VAL A 1 266 ? -20.775 -48.893 33.139 1.00 54.41 266 VAL A N 1
ATOM 2011 C CA . VAL A 1 266 ? -20.096 -47.775 33.806 1.00 54.41 266 VAL A CA 1
ATOM 2012 C C . VAL A 1 266 ? -21.126 -46.860 34.475 1.00 54.41 266 VAL A C 1
ATOM 2014 O O . VAL A 1 266 ? -21.740 -46.024 33.817 1.00 54.41 266 VAL A O 1
ATOM 2017 N N . LYS A 1 267 ? -21.351 -47.038 35.784 1.00 56.28 267 LYS A N 1
ATOM 2018 C CA . LYS A 1 267 ? -22.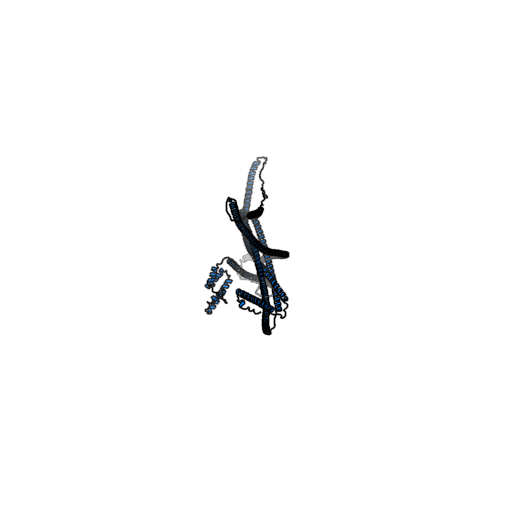233 -46.162 36.585 1.00 56.28 267 LYS A CA 1
ATOM 2019 C C . LYS A 1 267 ? -21.510 -45.273 37.600 1.00 56.28 267 LYS A C 1
ATOM 2021 O O . LYS A 1 267 ? -22.141 -44.351 38.101 1.00 56.28 267 LYS A O 1
ATOM 2026 N N . ASP A 1 268 ? -20.219 -45.508 37.837 1.00 55.50 268 ASP A N 1
ATOM 2027 C CA . ASP A 1 268 ? -19.471 -44.866 38.930 1.00 55.50 268 ASP A CA 1
ATOM 2028 C C . ASP A 1 268 ? -18.346 -43.910 38.452 1.00 55.50 268 ASP A C 1
ATOM 2030 O O . ASP A 1 268 ? -17.795 -43.163 39.257 1.00 55.50 268 ASP A O 1
ATOM 2034 N N . ASP A 1 269 ? -18.031 -43.853 37.148 1.00 64.19 269 ASP A N 1
ATOM 2035 C CA . ASP A 1 269 ? -16.949 -43.008 36.588 1.00 64.19 269 ASP A CA 1
ATOM 2036 C C . ASP A 1 269 ? -17.397 -41.566 36.245 1.00 64.19 269 ASP A C 1
ATOM 2038 O O . ASP A 1 269 ? -16.960 -40.964 35.258 1.00 64.19 269 ASP A O 1
ATOM 2042 N N . GLU A 1 270 ? -18.256 -40.969 37.073 1.00 75.62 270 GLU A N 1
ATOM 2043 C CA . GLU A 1 270 ? -18.724 -39.581 36.907 1.00 75.62 270 GLU A CA 1
ATOM 2044 C C . GLU A 1 270 ? -17.547 -38.579 36.881 1.00 75.62 270 GLU A C 1
ATOM 2046 O O . GLU A 1 270 ? -17.533 -37.629 36.095 1.00 75.62 270 GLU A O 1
ATOM 2051 N N . ALA A 1 271 ? -16.482 -38.873 37.637 1.00 75.06 271 ALA A N 1
ATOM 2052 C CA . ALA A 1 271 ? -15.223 -38.127 37.621 1.00 75.06 271 ALA A CA 1
ATOM 2053 C C . ALA A 1 271 ? -14.490 -38.174 36.263 1.00 75.06 271 ALA A C 1
ATOM 2055 O O . ALA A 1 271 ? -13.888 -37.180 35.859 1.00 75.06 271 ALA A O 1
ATOM 2056 N N . VAL A 1 272 ? -14.549 -39.294 35.530 1.00 77.12 272 VAL A N 1
ATOM 2057 C CA . VAL A 1 272 ? -13.923 -39.402 34.198 1.00 77.12 272 VAL A CA 1
ATOM 2058 C C . VAL A 1 272 ? -14.706 -38.569 33.187 1.00 77.12 272 VAL A C 1
ATOM 2060 O O . VAL A 1 272 ? -14.105 -37.872 32.373 1.00 77.12 272 VAL A O 1
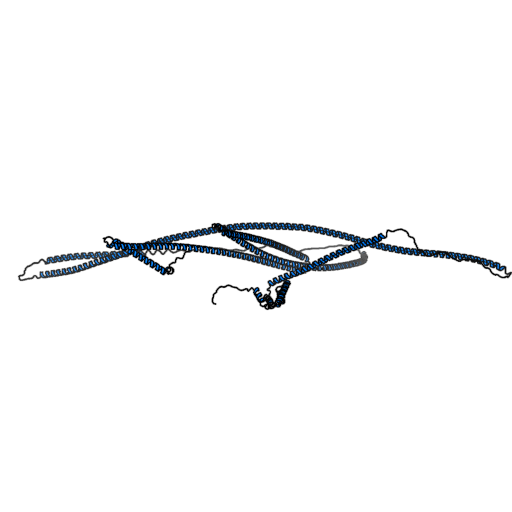ATOM 2063 N N . VAL A 1 273 ? -16.041 -38.576 33.266 1.00 78.56 273 VAL A N 1
ATOM 2064 C CA . VAL A 1 273 ? -16.886 -37.731 32.409 1.00 78.56 273 VAL A CA 1
ATOM 2065 C C . VAL A 1 273 ? -16.617 -36.249 32.685 1.00 78.56 273 VAL A C 1
ATOM 2067 O O . VAL A 1 273 ? -16.490 -35.483 31.730 1.00 78.56 273 VAL A O 1
ATOM 2070 N N . ALA A 1 274 ? -16.456 -35.845 33.950 1.00 80.12 274 ALA A N 1
ATOM 2071 C CA . ALA A 1 274 ? -16.103 -34.471 34.312 1.00 80.12 274 ALA A CA 1
ATOM 2072 C C . ALA A 1 274 ? -14.740 -34.038 33.734 1.00 80.12 274 ALA A C 1
ATOM 2074 O O . ALA A 1 274 ? -14.665 -33.003 33.074 1.00 80.12 274 ALA A O 1
ATOM 2075 N N . ILE A 1 275 ? -13.688 -34.853 33.898 1.00 80.81 275 ILE A N 1
ATOM 2076 C CA . ILE A 1 275 ? -12.341 -34.558 33.370 1.00 80.81 275 ILE A CA 1
ATOM 2077 C C . ILE A 1 275 ? -12.359 -34.421 31.842 1.00 80.81 275 ILE A C 1
ATOM 2079 O O . ILE A 1 275 ? -11.790 -33.475 31.301 1.00 80.81 275 ILE A O 1
ATOM 2083 N N . VAL A 1 276 ? -13.027 -35.335 31.132 1.00 80.12 276 VAL A N 1
ATOM 2084 C CA . VAL A 1 276 ? -13.063 -35.278 29.663 1.00 80.12 276 VAL A CA 1
ATOM 2085 C C . VAL A 1 276 ? -13.943 -34.121 29.171 1.00 80.12 276 VAL A C 1
ATOM 2087 O O . VAL A 1 276 ? -13.604 -33.486 28.177 1.00 80.12 276 VAL A O 1
ATOM 2090 N N . THR A 1 277 ? -15.014 -33.767 29.890 1.00 80.56 277 THR A N 1
ATOM 2091 C CA . THR A 1 277 ? -15.813 -32.564 29.582 1.00 80.56 277 THR A CA 1
ATOM 2092 C C . THR A 1 277 ? -14.967 -31.296 29.731 1.00 80.56 277 THR A C 1
ATOM 2094 O O . THR A 1 277 ? -14.951 -30.472 28.821 1.00 80.56 277 THR A O 1
ATOM 2097 N N . GLN A 1 278 ? -14.174 -31.187 30.803 1.00 87.56 278 GLN A N 1
ATOM 2098 C CA . GLN A 1 278 ? -13.236 -30.079 31.004 1.00 87.56 278 GLN A CA 1
ATOM 2099 C C . GLN A 1 278 ? -12.173 -30.003 29.889 1.00 87.56 278 GLN A C 1
ATOM 2101 O O . GLN A 1 278 ? -11.840 -28.912 29.431 1.00 87.56 278 GLN A O 1
ATOM 2106 N N . GLN A 1 279 ? -11.666 -31.143 29.402 1.00 85.25 279 GLN A N 1
ATOM 2107 C CA . GLN A 1 279 ? -10.744 -31.175 28.257 1.00 85.25 279 GLN A CA 1
ATOM 2108 C C . GLN A 1 279 ? -11.406 -30.725 26.945 1.00 85.25 279 GLN A C 1
ATOM 2110 O O . GLN A 1 279 ? -10.770 -30.028 26.156 1.00 85.25 279 GLN A O 1
ATOM 2115 N N . VAL A 1 280 ? -12.674 -31.081 26.707 1.00 79.69 280 VAL A N 1
ATOM 2116 C CA . VAL A 1 280 ? -13.430 -30.595 25.538 1.00 79.69 280 VAL A CA 1
ATOM 2117 C C . VAL A 1 280 ? -13.659 -29.085 25.628 1.00 79.69 280 VAL A C 1
ATOM 2119 O O . VAL A 1 280 ? -13.431 -28.389 24.643 1.00 79.69 280 VAL A O 1
ATOM 2122 N N . GLU A 1 281 ? -14.040 -28.556 26.794 1.00 84.44 281 GLU A N 1
ATOM 2123 C CA . GLU A 1 281 ? -14.191 -27.108 27.007 1.00 84.44 281 GLU A CA 1
ATOM 2124 C C . GLU A 1 281 ? -12.867 -26.355 26.796 1.00 84.44 281 GLU A C 1
ATOM 2126 O O . GLU A 1 281 ? -12.849 -25.323 26.119 1.00 84.44 281 GLU A O 1
ATOM 2131 N N . GLN A 1 282 ? -11.747 -26.900 27.288 1.00 88.25 282 GLN A N 1
ATOM 2132 C CA . GLN A 1 282 ? -10.419 -26.330 27.057 1.00 88.25 282 GLN A CA 1
ATOM 2133 C C . GLN A 1 282 ? -10.079 -26.294 25.557 1.00 88.25 282 GLN A C 1
ATOM 2135 O O . GLN A 1 282 ? -9.784 -25.220 25.033 1.00 88.25 282 GLN A O 1
ATOM 2140 N N . LEU A 1 283 ? -10.206 -27.416 24.838 1.00 82.31 283 LEU A N 1
ATOM 2141 C CA . LEU A 1 283 ? -9.936 -27.479 23.393 1.00 82.31 283 LEU A CA 1
ATOM 2142 C C . LEU A 1 283 ? -10.880 -26.585 22.571 1.00 82.31 283 LEU A C 1
ATOM 2144 O O . LEU A 1 283 ? -10.467 -26.018 21.561 1.00 82.31 283 LEU A O 1
ATOM 2148 N N . GLN A 1 284 ? -12.135 -26.411 22.996 1.00 81.56 284 GLN A N 1
ATOM 2149 C CA . GLN A 1 284 ? -13.057 -25.455 22.373 1.00 81.56 284 GLN A CA 1
ATOM 2150 C C . GLN A 1 284 ? -12.641 -23.997 22.622 1.00 81.56 284 GLN A C 1
ATOM 2152 O O . GLN A 1 284 ? -12.854 -23.152 21.749 1.00 81.56 284 GLN A O 1
ATOM 2157 N N . SER A 1 285 ? -12.039 -23.686 23.776 1.00 84.81 285 SER A N 1
ATOM 2158 C CA . SER A 1 285 ? -11.486 -22.354 24.055 1.00 84.81 285 SER A CA 1
ATOM 2159 C C . SER A 1 285 ? -10.220 -22.071 23.236 1.00 84.81 285 SER A C 1
ATOM 2161 O O . SER A 1 285 ? -10.121 -21.008 22.627 1.00 84.81 285 SER A O 1
ATOM 2163 N N . GLU A 1 286 ? -9.320 -23.053 23.115 1.00 85.62 286 GLU A N 1
ATOM 2164 C CA . GLU A 1 286 ? -8.107 -22.978 22.290 1.00 85.62 286 GLU A CA 1
ATOM 2165 C C . GLU A 1 286 ? -8.458 -22.834 20.798 1.00 85.62 286 GLU A C 1
ATOM 2167 O O . GLU A 1 286 ? -7.906 -21.977 20.109 1.00 85.62 286 GLU A O 1
ATOM 2172 N N . LEU A 1 287 ? -9.459 -23.581 20.309 1.00 82.81 287 LEU A N 1
ATOM 2173 C CA . LEU A 1 287 ? -9.960 -23.450 18.937 1.00 82.81 287 LEU A CA 1
ATOM 2174 C C . LEU A 1 287 ? -10.533 -22.052 18.653 1.00 82.81 287 LEU A C 1
ATOM 2176 O O . LEU A 1 287 ? -10.317 -21.516 17.568 1.00 82.81 287 LEU A O 1
ATOM 2180 N N . LYS A 1 288 ? -11.255 -21.451 19.610 1.00 85.06 288 LYS A N 1
ATOM 2181 C CA . LYS A 1 288 ? -11.760 -20.074 19.473 1.00 85.06 288 LYS A CA 1
ATOM 2182 C C . LYS A 1 288 ? -10.627 -19.050 19.465 1.00 85.06 288 LYS A C 1
ATOM 2184 O O . LYS A 1 288 ? -10.665 -18.143 18.641 1.00 85.06 288 LYS A O 1
ATOM 2189 N N . ALA A 1 289 ? -9.622 -19.206 20.328 1.00 82.88 289 ALA A N 1
ATOM 2190 C CA . ALA A 1 289 ? -8.454 -18.326 20.348 1.00 82.88 289 ALA A CA 1
ATOM 2191 C C . ALA A 1 289 ? -7.712 -18.353 18.998 1.00 82.88 289 ALA A C 1
ATOM 2193 O O . ALA A 1 289 ? -7.523 -17.301 18.390 1.00 82.88 289 ALA A O 1
ATOM 2194 N N . ALA A 1 290 ? -7.421 -19.547 18.469 1.00 76.25 290 ALA A N 1
ATOM 2195 C CA . ALA A 1 290 ? -6.800 -19.713 17.153 1.00 76.25 290 ALA A CA 1
ATOM 2196 C C . ALA A 1 290 ? -7.656 -19.131 16.007 1.00 76.25 290 ALA A C 1
ATOM 2198 O O . ALA A 1 290 ? -7.124 -18.569 15.052 1.00 76.25 290 ALA A O 1
ATOM 2199 N N . GLN A 1 291 ? -8.990 -19.216 16.097 1.00 80.12 291 GLN A N 1
ATOM 2200 C CA . GLN A 1 291 ? -9.894 -18.602 15.116 1.00 80.12 291 GLN A CA 1
ATOM 2201 C C . GLN A 1 291 ? -9.888 -17.067 15.158 1.00 80.12 291 GLN A C 1
ATOM 2203 O O . GLN A 1 291 ? -9.958 -16.444 14.099 1.00 80.12 291 GLN A O 1
ATOM 2208 N N . GLU A 1 292 ? -9.810 -16.441 16.335 1.00 84.81 292 GLU A N 1
ATOM 2209 C CA . GLU A 1 292 ? -9.681 -14.979 16.431 1.00 84.81 292 GLU A CA 1
ATOM 2210 C C . GLU A 1 292 ? -8.289 -14.496 15.993 1.00 84.81 292 GLU A C 1
ATOM 2212 O O . GLU A 1 292 ? -8.180 -13.479 15.308 1.00 84.81 292 GLU A O 1
ATOM 2217 N N . GLU A 1 293 ? -7.228 -15.252 16.283 1.00 82.62 293 GLU A N 1
ATOM 2218 C CA . GLU A 1 293 ? -5.871 -14.955 15.805 1.00 82.62 293 GLU A CA 1
ATOM 2219 C C . GLU A 1 293 ? -5.756 -15.070 14.270 1.00 82.62 293 GLU A C 1
ATOM 2221 O O . GLU A 1 293 ? -5.204 -14.179 13.616 1.00 82.62 293 GLU A O 1
ATOM 2226 N N . ALA A 1 294 ? -6.383 -16.085 13.664 1.00 75.69 294 ALA A N 1
ATOM 2227 C CA . ALA A 1 294 ? -6.503 -16.215 12.207 1.00 75.69 294 ALA A CA 1
ATOM 2228 C C . ALA A 1 294 ? -7.283 -15.048 11.565 1.00 75.69 294 ALA A C 1
ATOM 2230 O O . ALA A 1 294 ? -6.898 -14.535 10.514 1.00 75.69 294 ALA A O 1
ATOM 2231 N N . LYS A 1 295 ? -8.365 -14.572 12.200 1.00 84.00 295 LYS A N 1
ATOM 2232 C CA . LYS A 1 295 ? -9.086 -13.374 11.727 1.00 84.00 295 LYS A CA 1
ATOM 2233 C C . LYS A 1 295 ? -8.220 -12.123 11.825 1.00 84.00 295 LYS A C 1
ATOM 2235 O O . LYS A 1 295 ? -8.201 -11.331 10.886 1.00 84.00 295 LYS A O 1
ATOM 2240 N N . LYS A 1 296 ? -7.501 -11.941 12.937 1.00 85.25 296 LYS A N 1
ATOM 2241 C CA . LYS A 1 296 ? -6.626 -10.783 13.152 1.00 85.25 296 LYS A CA 1
ATOM 2242 C C . LYS A 1 296 ? -5.523 -10.722 12.093 1.00 85.25 296 LYS A C 1
ATOM 2244 O O . LYS A 1 296 ? -5.389 -9.702 11.422 1.00 85.25 296 LYS A O 1
ATOM 2249 N N . THR A 1 297 ? -4.808 -11.826 11.877 1.00 80.81 297 THR A N 1
ATOM 2250 C CA . THR A 1 297 ? -3.768 -11.927 10.836 1.00 80.81 297 THR A CA 1
ATOM 2251 C C . THR A 1 297 ? -4.340 -11.741 9.426 1.00 80.81 297 THR A C 1
ATOM 2253 O O . THR A 1 297 ? -3.731 -11.050 8.611 1.00 80.81 297 THR A O 1
ATOM 2256 N N . SER A 1 298 ? -5.550 -12.240 9.142 1.00 81.81 298 SER A N 1
ATOM 2257 C CA . SER A 1 298 ? -6.245 -11.969 7.874 1.00 81.81 298 SER A CA 1
ATOM 2258 C C . SER A 1 298 ? -6.605 -10.488 7.677 1.00 81.81 298 SER A C 1
ATOM 2260 O O . SER A 1 298 ? -6.553 -10.008 6.544 1.00 81.81 298 SER A O 1
ATOM 2262 N N . ILE A 1 299 ? -6.977 -9.757 8.734 1.00 84.06 299 ILE A N 1
ATOM 2263 C CA . ILE A 1 299 ? -7.266 -8.313 8.663 1.00 84.06 299 ILE A CA 1
ATOM 2264 C C . ILE A 1 299 ? -5.970 -7.518 8.457 1.00 84.06 299 ILE A C 1
ATOM 2266 O O . ILE A 1 299 ? -5.932 -6.617 7.620 1.00 84.06 299 ILE A O 1
ATOM 2270 N N . GLU A 1 300 ? -4.894 -7.866 9.168 1.00 81.81 300 GLU A N 1
ATOM 2271 C CA . GLU A 1 300 ? -3.568 -7.262 8.977 1.00 81.81 300 GLU A CA 1
ATOM 2272 C C . GLU A 1 300 ? -3.039 -7.495 7.548 1.00 81.81 300 GLU A C 1
ATOM 2274 O O . GLU A 1 300 ? -2.488 -6.575 6.937 1.00 81.81 300 GLU A O 1
ATOM 2279 N N . LEU A 1 301 ? -3.274 -8.681 6.972 1.00 79.25 301 LEU A N 1
ATOM 2280 C CA . LEU A 1 301 ? -2.939 -8.991 5.579 1.00 79.25 301 LEU A CA 1
ATOM 2281 C C . LEU A 1 301 ? -3.723 -8.096 4.604 1.00 79.25 301 LEU A C 1
ATOM 2283 O O . LEU A 1 301 ? -3.104 -7.459 3.754 1.00 79.25 301 LEU A O 1
ATOM 2287 N N . GLN A 1 302 ? -5.046 -7.964 4.763 1.00 82.06 302 GLN A N 1
ATOM 2288 C CA . GLN A 1 302 ? -5.869 -7.073 3.926 1.00 82.06 302 GLN A CA 1
ATOM 2289 C C . GLN A 1 302 ? -5.440 -5.599 4.024 1.00 82.06 302 GLN A C 1
ATOM 2291 O O . GLN A 1 302 ? -5.448 -4.876 3.026 1.00 82.06 302 GLN A O 1
ATOM 2296 N N . GLN A 1 303 ? -5.038 -5.135 5.212 1.00 82.75 303 GLN A N 1
ATOM 2297 C CA . GLN A 1 303 ? -4.516 -3.776 5.388 1.00 82.75 303 GLN A CA 1
ATOM 2298 C C . GLN A 1 303 ? -3.192 -3.572 4.641 1.00 82.75 303 GLN A C 1
ATOM 2300 O O . GLN A 1 303 ? -3.029 -2.550 3.971 1.00 82.75 303 GLN A O 1
ATOM 2305 N N . LYS A 1 304 ? -2.273 -4.547 4.695 1.00 80.62 304 LYS A N 1
ATOM 2306 C CA . LYS A 1 304 ? -1.010 -4.493 3.942 1.00 80.62 304 LYS A CA 1
ATOM 2307 C C . LYS A 1 304 ? -1.207 -4.625 2.432 1.00 80.62 304 LYS A C 1
ATOM 2309 O O . LYS A 1 304 ? -0.509 -3.946 1.686 1.00 80.62 304 LYS A O 1
ATOM 2314 N N . GLU A 1 305 ? -2.166 -5.426 1.967 1.00 78.94 305 GLU A N 1
ATOM 2315 C CA . GLU A 1 305 ? -2.534 -5.476 0.544 1.00 78.94 305 GLU A CA 1
ATOM 2316 C C . GLU A 1 305 ? -3.022 -4.112 0.044 1.00 78.94 305 GLU A C 1
ATOM 2318 O O . GLU A 1 305 ? -2.537 -3.637 -0.980 1.00 78.94 305 GLU A O 1
ATOM 2323 N N . LYS A 1 306 ? -3.886 -3.426 0.804 1.00 85.62 306 LYS A N 1
ATOM 2324 C CA . LYS A 1 306 ? -4.350 -2.076 0.453 1.00 85.62 306 LYS A CA 1
ATOM 2325 C C . LYS A 1 306 ? -3.215 -1.043 0.433 1.00 85.62 306 LYS A C 1
ATOM 2327 O O . LYS A 1 306 ? -3.169 -0.208 -0.465 1.00 85.62 306 LYS A O 1
ATOM 2332 N N . GLN A 1 307 ? -2.285 -1.107 1.389 1.00 80.44 307 GLN A N 1
ATOM 2333 C CA . GLN A 1 307 ? -1.090 -0.248 1.394 1.00 80.44 307 GLN A CA 1
ATOM 2334 C C . GLN A 1 307 ? -0.180 -0.519 0.185 1.00 80.44 307 GLN A C 1
ATOM 2336 O O . GLN A 1 307 ? 0.391 0.416 -0.373 1.00 80.44 307 GLN A O 1
ATOM 2341 N N . LEU A 1 308 ? -0.068 -1.780 -0.248 1.00 78.62 308 LEU A N 1
ATOM 2342 C CA . LEU A 1 308 ? 0.683 -2.157 -1.445 1.00 78.62 308 LEU A CA 1
ATOM 2343 C C . LEU A 1 308 ? 0.017 -1.626 -2.725 1.00 78.62 308 LEU A C 1
ATOM 2345 O O . LEU A 1 308 ? 0.720 -1.108 -3.587 1.00 78.62 308 LEU A O 1
ATOM 2349 N N . GLU A 1 309 ? -1.313 -1.702 -2.845 1.00 80.38 309 GLU A N 1
ATOM 2350 C CA . GLU A 1 309 ? -2.058 -1.115 -3.973 1.00 80.38 309 GLU A CA 1
ATOM 2351 C C . GLU A 1 309 ? -1.903 0.415 -4.033 1.00 80.38 309 GLU A C 1
ATOM 2353 O O . GLU A 1 309 ? -1.642 0.972 -5.101 1.00 80.38 309 GLU A O 1
ATOM 2358 N N . GLU A 1 310 ? -1.988 1.106 -2.891 1.00 81.69 310 GLU A N 1
ATOM 2359 C CA . GLU A 1 310 ? -1.761 2.557 -2.801 1.00 81.69 310 GLU A CA 1
ATOM 2360 C C . GLU A 1 310 ? -0.326 2.941 -3.201 1.00 81.69 310 GLU A C 1
ATOM 2362 O O . GLU A 1 310 ? -0.126 3.883 -3.975 1.00 81.69 310 GLU A O 1
ATOM 2367 N N . ALA A 1 311 ? 0.675 2.177 -2.752 1.00 75.81 311 ALA A N 1
ATOM 2368 C CA . ALA A 1 311 ? 2.067 2.372 -3.150 1.00 75.81 311 ALA A CA 1
ATOM 2369 C C . ALA A 1 311 ? 2.289 2.102 -4.651 1.00 75.81 311 ALA A C 1
ATOM 2371 O O . ALA A 1 311 ? 2.960 2.886 -5.321 1.00 75.81 311 ALA A O 1
ATOM 2372 N N . GLN A 1 312 ? 1.692 1.043 -5.209 1.00 77.50 312 GLN A N 1
ATOM 2373 C CA . GLN A 1 312 ? 1.761 0.742 -6.645 1.00 77.50 312 GLN A CA 1
ATOM 2374 C C . GLN A 1 312 ? 1.112 1.845 -7.494 1.00 77.50 312 GLN A C 1
ATOM 2376 O O . GLN A 1 312 ? 1.671 2.222 -8.525 1.00 77.50 312 GLN A O 1
ATOM 2381 N N . SER A 1 313 ? -0.013 2.407 -7.041 1.00 77.94 313 SER A N 1
ATOM 2382 C CA . SER A 1 313 ? -0.668 3.560 -7.668 1.00 77.94 313 SER A CA 1
ATOM 2383 C C . SER A 1 313 ? 0.253 4.787 -7.717 1.00 77.94 313 SER A C 1
ATOM 2385 O O . SER A 1 313 ? 0.408 5.395 -8.778 1.00 77.94 313 SER A O 1
ATOM 2387 N N . GLU A 1 314 ? 0.908 5.154 -6.607 1.00 81.62 314 GLU A N 1
ATOM 2388 C CA . GLU A 1 314 ? 1.824 6.307 -6.613 1.00 81.62 314 GLU A CA 1
ATOM 2389 C C . GLU A 1 314 ? 3.105 6.034 -7.423 1.00 81.62 314 GLU A C 1
ATOM 2391 O O . GLU A 1 314 ? 3.581 6.933 -8.115 1.00 81.62 314 GLU A O 1
ATOM 2396 N N . VAL A 1 315 ? 3.619 4.799 -7.450 1.00 77.00 315 VAL A N 1
ATOM 2397 C CA . VAL A 1 315 ? 4.743 4.426 -8.331 1.00 77.00 315 VAL A CA 1
ATOM 2398 C C . VAL A 1 315 ? 4.354 4.541 -9.810 1.00 77.00 315 VAL A C 1
ATOM 2400 O O . VAL A 1 315 ? 5.099 5.141 -10.580 1.00 77.00 315 VAL A O 1
ATOM 2403 N N . GLN A 1 316 ? 3.180 4.051 -10.227 1.00 78.19 316 GLN A N 1
ATOM 2404 C CA . GLN A 1 316 ? 2.699 4.221 -11.609 1.00 78.19 316 GLN A CA 1
ATOM 2405 C C . GLN A 1 316 ? 2.505 5.700 -11.976 1.00 78.19 316 GLN A C 1
ATOM 2407 O O . GLN A 1 316 ? 2.905 6.140 -13.054 1.00 78.19 316 GLN A O 1
ATOM 2412 N N . SER A 1 317 ? 1.951 6.483 -11.051 1.00 81.00 317 SER A N 1
ATOM 2413 C CA . SER A 1 317 ? 1.815 7.939 -11.146 1.00 81.00 317 SER A CA 1
ATOM 2414 C C . SER A 1 317 ? 3.179 8.629 -11.335 1.00 81.00 317 SER A C 1
ATOM 2416 O O . SER A 1 317 ? 3.330 9.457 -12.236 1.00 81.00 317 SER A O 1
ATOM 2418 N N . GLN A 1 318 ? 4.214 8.237 -10.584 1.00 75.00 318 GLN A N 1
ATOM 2419 C CA . GLN A 1 318 ? 5.581 8.752 -10.750 1.00 75.00 318 GLN A CA 1
ATOM 2420 C C . GLN A 1 318 ? 6.243 8.304 -12.060 1.00 75.00 318 GLN A C 1
ATOM 2422 O O . GLN A 1 318 ? 6.864 9.131 -12.727 1.00 75.00 318 GLN A O 1
ATOM 2427 N N . VAL A 1 319 ? 6.060 7.052 -12.489 1.00 77.38 319 VAL A N 1
ATOM 2428 C CA . VAL A 1 319 ? 6.532 6.567 -13.800 1.00 77.38 319 VAL A CA 1
ATOM 2429 C C . VAL A 1 319 ? 5.906 7.378 -14.942 1.00 77.38 319 VAL A C 1
ATOM 2431 O O . VAL A 1 319 ? 6.618 7.775 -15.866 1.00 77.38 319 VAL A O 1
ATOM 2434 N N . GLY A 1 320 ? 4.612 7.707 -14.853 1.00 80.25 320 GLY A N 1
ATOM 2435 C CA . GLY A 1 320 ? 3.922 8.588 -15.804 1.00 80.25 320 GLY A CA 1
ATOM 2436 C C . GLY A 1 320 ? 4.456 10.028 -15.812 1.00 80.25 320 GLY A C 1
ATOM 2437 O O . GLY A 1 320 ? 4.624 10.630 -16.874 1.00 80.25 320 GLY A O 1
ATOM 2438 N N . ARG A 1 321 ? 4.790 10.587 -14.638 1.00 79.94 321 ARG A N 1
ATOM 2439 C CA . ARG A 1 321 ? 5.457 11.902 -14.540 1.00 79.94 321 ARG A CA 1
ATOM 2440 C C . ARG A 1 321 ? 6.848 11.865 -15.188 1.00 79.94 321 ARG A C 1
ATOM 2442 O O . ARG A 1 321 ? 7.174 12.770 -15.953 1.00 79.94 321 ARG A O 1
ATOM 2449 N N . ASN A 1 322 ? 7.637 10.819 -14.931 1.00 73.19 322 ASN A N 1
ATOM 2450 C CA . ASN A 1 322 ? 8.996 10.675 -15.462 1.00 73.19 322 ASN A CA 1
ATOM 2451 C C . ASN A 1 322 ? 9.015 10.457 -16.981 1.00 73.19 322 ASN A C 1
ATOM 2453 O O . ASN A 1 322 ? 9.801 11.109 -17.660 1.00 73.19 322 ASN A O 1
ATOM 2457 N N . THR A 1 323 ? 8.114 9.641 -17.538 1.00 79.69 323 THR A N 1
ATOM 2458 C CA . THR A 1 323 ? 7.982 9.505 -19.004 1.00 79.69 323 THR A CA 1
ATOM 2459 C C . THR A 1 323 ? 7.598 10.831 -19.661 1.00 79.69 323 THR A C 1
ATOM 2461 O O . THR A 1 323 ? 8.232 11.222 -20.636 1.00 79.69 323 THR A O 1
ATOM 2464 N N . SER A 1 324 ? 6.669 11.603 -19.081 1.00 79.81 324 SER A N 1
ATOM 2465 C CA . SER A 1 324 ? 6.344 12.947 -19.591 1.00 79.81 324 SER A CA 1
ATOM 2466 C C . SER A 1 324 ? 7.511 13.946 -19.481 1.00 79.81 324 SER A C 1
ATOM 2468 O O . SER A 1 324 ? 7.633 14.849 -20.310 1.00 79.81 324 SER A O 1
ATOM 2470 N N . LEU A 1 325 ? 8.379 13.819 -18.471 1.00 78.19 325 LEU A N 1
ATOM 2471 C CA . LEU A 1 325 ? 9.614 14.608 -18.382 1.00 78.19 325 LEU A CA 1
ATOM 2472 C C . LEU A 1 325 ? 10.643 14.173 -19.432 1.00 78.19 325 LEU A C 1
ATOM 2474 O O . LEU A 1 325 ? 11.303 15.031 -20.010 1.00 78.19 325 LEU A O 1
ATOM 2478 N N . GLN A 1 326 ? 10.741 12.875 -19.718 1.00 75.62 326 GLN A N 1
ATOM 2479 C CA . GLN A 1 326 ? 11.644 12.326 -20.726 1.00 75.62 326 GLN A CA 1
ATOM 2480 C C . GLN A 1 326 ? 11.223 12.727 -22.149 1.00 75.62 326 GLN A C 1
ATOM 2482 O O . GLN A 1 326 ? 12.070 13.176 -22.913 1.00 75.62 326 GLN A O 1
ATOM 2487 N N . GLU A 1 327 ? 9.924 12.703 -22.474 1.00 83.56 327 GLU A N 1
ATOM 2488 C CA . GLU A 1 327 ? 9.392 13.256 -23.734 1.00 83.56 327 GLU A CA 1
ATOM 2489 C C . GLU A 1 327 ? 9.706 14.755 -23.887 1.00 83.56 327 GLU A C 1
ATOM 2491 O O . GLU A 1 327 ? 10.071 15.225 -24.967 1.00 83.56 327 GLU A O 1
ATOM 2496 N N . LYS A 1 328 ? 9.597 15.536 -22.802 1.00 81.31 328 LYS A N 1
ATOM 2497 C CA . LYS A 1 328 ? 9.970 16.962 -22.813 1.00 81.31 328 LYS A CA 1
ATOM 2498 C C . LYS A 1 328 ? 11.471 17.161 -23.007 1.00 81.31 328 LYS A C 1
ATOM 2500 O O . LYS A 1 328 ? 11.850 18.093 -23.712 1.00 81.31 328 LYS A O 1
ATOM 2505 N N . LEU A 1 329 ? 12.302 16.300 -22.414 1.00 78.00 329 LEU A N 1
ATOM 2506 C CA . LEU A 1 329 ? 13.752 16.324 -22.589 1.00 78.00 329 LEU A CA 1
ATOM 2507 C C . LEU A 1 329 ? 14.119 16.054 -24.053 1.00 78.00 329 LEU A C 1
ATOM 2509 O O . LEU A 1 329 ? 14.780 16.890 -24.658 1.00 78.00 329 LEU A O 1
ATOM 2513 N N . THR A 1 330 ? 13.612 14.972 -24.654 1.00 81.69 330 THR A N 1
ATOM 2514 C CA . THR A 1 330 ? 13.899 14.641 -26.061 1.00 81.69 330 THR A CA 1
ATOM 2515 C C . THR A 1 330 ? 13.394 15.724 -27.016 1.00 81.69 330 THR A C 1
ATOM 2517 O O . THR A 1 330 ? 14.100 16.104 -27.944 1.00 81.69 330 THR A O 1
ATOM 2520 N N . THR A 1 331 ? 12.218 16.308 -26.754 1.00 82.88 331 THR A N 1
ATOM 2521 C CA . THR A 1 331 ? 11.698 17.440 -27.548 1.00 82.88 331 THR A CA 1
ATOM 2522 C C . THR A 1 331 ? 12.603 18.680 -27.439 1.00 82.88 331 THR A C 1
ATOM 2524 O O . THR A 1 331 ? 12.789 19.412 -28.414 1.00 82.88 331 THR A O 1
ATOM 2527 N N . ALA A 1 332 ? 13.191 18.933 -26.264 1.00 74.44 332 ALA A N 1
ATOM 2528 C CA . ALA A 1 332 ? 14.154 20.015 -26.074 1.00 74.44 332 ALA A CA 1
ATOM 2529 C C . ALA A 1 332 ? 15.492 19.721 -26.778 1.00 74.44 332 ALA A C 1
ATOM 2531 O O . ALA A 1 332 ? 16.029 20.607 -27.440 1.00 74.44 332 ALA A O 1
ATOM 2532 N N . GLU A 1 333 ? 15.994 18.486 -26.706 1.00 81.81 333 GLU A N 1
ATOM 2533 C CA . GLU A 1 333 ? 17.202 18.042 -27.414 1.00 81.81 333 GLU A CA 1
ATOM 2534 C C . GLU A 1 333 ? 17.054 18.163 -28.938 1.00 81.81 333 GLU A C 1
ATOM 2536 O O . GLU A 1 333 ? 17.949 18.696 -29.594 1.00 81.81 333 GLU A O 1
ATOM 2541 N N . GLU A 1 334 ? 15.909 17.771 -29.510 1.00 85.81 334 GLU A N 1
ATOM 2542 C CA . GLU A 1 334 ? 15.606 17.977 -30.934 1.00 85.81 334 GLU A CA 1
ATOM 2543 C C . GLU A 1 334 ? 15.577 19.469 -31.307 1.00 85.81 334 GLU A C 1
ATOM 2545 O O . GLU A 1 334 ? 16.130 19.873 -32.333 1.00 85.81 334 GLU A O 1
ATOM 2550 N N . SER A 1 335 ? 14.982 20.319 -30.465 1.00 80.50 335 SER A N 1
ATOM 2551 C CA . SER A 1 335 ? 14.967 21.775 -30.668 1.00 80.50 335 SER A CA 1
ATOM 2552 C C . SER A 1 335 ? 16.381 22.382 -30.647 1.00 80.50 335 SER A C 1
ATOM 2554 O O . SER A 1 335 ? 16.720 23.223 -31.486 1.00 80.50 335 SER A O 1
ATOM 2556 N N . ILE A 1 336 ? 17.247 21.908 -29.744 1.00 75.25 336 ILE A N 1
ATOM 2557 C CA . ILE A 1 336 ? 18.659 22.313 -29.651 1.00 75.25 336 ILE A CA 1
ATOM 2558 C C . ILE A 1 336 ? 19.462 21.803 -30.856 1.00 75.25 336 ILE A C 1
ATOM 2560 O O . ILE A 1 336 ? 20.251 22.555 -31.427 1.00 75.25 336 ILE A O 1
ATOM 2564 N N . ALA A 1 337 ? 19.242 20.565 -31.305 1.00 80.19 337 ALA A N 1
ATOM 2565 C CA . ALA A 1 337 ? 19.890 20.030 -32.501 1.00 80.19 337 ALA A CA 1
ATOM 2566 C C . ALA A 1 337 ? 19.528 20.850 -33.755 1.00 80.19 337 ALA A C 1
ATOM 2568 O O . ALA A 1 337 ? 20.402 21.194 -34.554 1.00 80.19 337 ALA A O 1
ATOM 2569 N N . ASN A 1 338 ? 18.258 21.245 -33.888 1.00 82.06 338 ASN A N 1
ATOM 2570 C CA . ASN A 1 338 ? 17.777 22.083 -34.987 1.00 82.06 338 ASN A CA 1
ATOM 2571 C C . ASN A 1 338 ? 18.348 23.516 -34.938 1.00 82.06 338 ASN A C 1
ATOM 2573 O O . ASN A 1 338 ? 18.755 24.054 -35.975 1.00 82.06 338 ASN A O 1
ATOM 2577 N N . SER A 1 339 ? 18.435 24.141 -33.758 1.00 76.31 339 SER A N 1
ATOM 2578 C CA . SER A 1 339 ? 19.026 25.483 -33.619 1.00 76.31 339 SER A CA 1
ATOM 2579 C C . SER A 1 339 ? 20.551 25.479 -33.799 1.00 76.31 339 SER A C 1
ATOM 2581 O O . SER A 1 339 ? 21.095 26.379 -34.443 1.00 76.31 339 SER A O 1
ATOM 2583 N N . SER A 1 340 ? 21.239 24.428 -33.340 1.00 77.94 340 SER A N 1
ATOM 2584 C CA . SER A 1 340 ? 22.668 24.196 -33.585 1.00 77.94 340 SER A CA 1
ATOM 2585 C C . SER A 1 340 ? 22.962 23.986 -35.075 1.00 77.94 340 SER A C 1
ATOM 2587 O O . SER A 1 340 ? 23.842 24.648 -35.622 1.00 77.94 340 SER A O 1
ATOM 2589 N N . SER A 1 341 ? 22.163 23.164 -35.768 1.00 80.69 341 SER A N 1
ATOM 2590 C CA . SER A 1 341 ? 22.227 22.993 -37.228 1.00 80.69 341 SER A CA 1
ATOM 2591 C C . SER A 1 341 ? 22.059 24.325 -37.967 1.00 80.69 341 SER A C 1
ATOM 2593 O O . SER A 1 341 ? 22.824 24.631 -38.880 1.00 80.69 341 SER A O 1
ATOM 2595 N N . THR A 1 342 ? 21.083 25.140 -37.554 1.00 83.12 342 THR A N 1
ATOM 2596 C CA . THR A 1 342 ? 20.825 26.461 -38.152 1.00 83.12 342 THR A CA 1
ATOM 2597 C C . THR A 1 342 ? 22.009 27.409 -37.931 1.00 83.12 342 THR A C 1
ATOM 2599 O O . THR A 1 342 ? 22.516 28.003 -38.880 1.00 83.12 342 THR A O 1
ATOM 2602 N N . SER A 1 343 ? 22.530 27.472 -36.702 1.00 80.25 343 SER A N 1
ATOM 2603 C CA . SER A 1 343 ? 23.695 28.296 -36.345 1.00 80.25 343 SER A CA 1
ATOM 2604 C C . SER A 1 343 ? 24.962 27.870 -37.097 1.00 80.25 343 SER A C 1
ATOM 2606 O O . SER A 1 343 ? 25.740 28.710 -37.545 1.00 80.25 343 SER A O 1
ATOM 2608 N N . GLN A 1 344 ? 25.166 26.563 -37.285 1.00 81.12 344 GLN A N 1
ATOM 2609 C CA . GLN A 1 344 ? 26.283 26.022 -38.060 1.00 81.12 344 GLN A CA 1
ATOM 2610 C C . GLN A 1 344 ? 26.174 26.403 -39.545 1.00 81.12 344 GLN A C 1
ATOM 2612 O O . GLN A 1 344 ? 27.168 26.810 -40.149 1.00 81.12 344 GLN A O 1
ATOM 2617 N N . GLN A 1 345 ? 24.966 26.347 -40.115 1.00 85.56 345 GLN A N 1
ATOM 2618 C CA . GLN A 1 345 ? 24.700 26.794 -41.482 1.00 85.56 345 GLN A CA 1
ATOM 2619 C C . GLN A 1 345 ? 24.988 28.297 -41.652 1.00 85.56 345 GLN A C 1
ATOM 2621 O O . GLN A 1 345 ? 25.643 28.689 -42.620 1.00 85.56 345 GLN A O 1
ATOM 2626 N N . GLU A 1 346 ? 24.582 29.137 -40.696 1.00 86.06 346 GLU A N 1
ATOM 2627 C CA . GLU A 1 346 ? 24.923 30.565 -40.692 1.00 86.06 346 GLU A CA 1
ATOM 2628 C C . GLU A 1 346 ? 26.440 30.788 -40.613 1.00 86.06 346 GLU A C 1
ATOM 2630 O O . GLU A 1 346 ? 26.997 31.502 -41.452 1.00 86.06 346 GLU A O 1
ATOM 2635 N N . ILE A 1 347 ? 27.133 30.124 -39.681 1.00 82.12 347 ILE A N 1
ATOM 2636 C CA . ILE A 1 347 ? 28.597 30.182 -39.538 1.00 82.12 347 ILE A CA 1
ATOM 2637 C C . ILE A 1 347 ? 29.299 29.830 -40.854 1.00 82.12 347 ILE A C 1
ATOM 2639 O O . ILE A 1 347 ? 30.249 30.514 -41.244 1.00 82.12 347 ILE A O 1
ATOM 2643 N N . ASP A 1 348 ? 28.847 28.796 -41.563 1.00 85.62 348 ASP A N 1
ATOM 2644 C CA . ASP A 1 348 ? 29.465 28.393 -42.825 1.00 85.62 348 ASP A CA 1
ATOM 2645 C C . ASP A 1 348 ? 29.188 29.399 -43.958 1.00 85.62 348 ASP A C 1
ATOM 2647 O O . ASP A 1 348 ? 30.116 29.730 -44.702 1.00 85.62 348 ASP A O 1
ATOM 2651 N N . THR A 1 349 ? 28.003 30.026 -44.013 1.00 87.75 349 THR A N 1
ATOM 2652 C CA . THR A 1 349 ? 27.773 31.167 -44.928 1.00 87.75 349 THR A CA 1
ATOM 2653 C C . THR A 1 349 ? 28.630 32.394 -44.583 1.00 87.75 349 THR A C 1
ATOM 2655 O O . THR A 1 349 ? 29.125 33.077 -45.486 1.00 87.75 349 THR A O 1
ATOM 2658 N N . PHE A 1 350 ? 28.898 32.660 -43.298 1.00 85.00 350 PHE A N 1
ATOM 2659 C CA . PHE A 1 350 ? 29.834 33.711 -42.887 1.00 85.00 350 PHE A CA 1
ATOM 2660 C C . PHE A 1 350 ? 31.282 33.380 -43.270 1.00 85.00 350 PHE A C 1
ATOM 2662 O O . PHE A 1 350 ? 31.985 34.265 -43.761 1.00 85.00 350 PHE A O 1
ATOM 2669 N N . LYS A 1 351 ? 31.732 32.123 -43.130 1.00 85.12 351 LYS A N 1
ATOM 2670 C CA . LYS A 1 351 ? 33.056 31.680 -43.613 1.00 85.12 351 LYS A CA 1
ATOM 2671 C C . LYS A 1 351 ? 33.190 31.852 -45.126 1.00 85.12 351 LYS A C 1
ATOM 2673 O O . LYS A 1 351 ? 34.230 32.319 -45.582 1.00 85.12 351 LYS A O 1
ATOM 2678 N N . GLU A 1 352 ? 32.157 31.509 -45.895 1.00 88.88 352 GLU A N 1
ATOM 2679 C CA . GLU A 1 352 ? 32.105 31.719 -47.350 1.00 88.88 352 GLU A CA 1
ATOM 2680 C C . GLU A 1 352 ? 32.300 33.207 -47.695 1.00 88.88 352 GLU A C 1
ATOM 2682 O O . GLU A 1 352 ? 33.147 33.565 -48.515 1.00 88.88 352 GLU A O 1
ATOM 2687 N N . LYS A 1 353 ? 31.587 34.093 -46.987 1.00 89.19 353 LYS A N 1
ATOM 2688 C CA . LYS A 1 353 ? 31.674 35.548 -47.165 1.00 89.19 353 LYS A CA 1
ATOM 2689 C C . LYS A 1 353 ? 33.031 36.125 -46.749 1.00 89.19 353 LYS A C 1
ATOM 2691 O O . LYS A 1 353 ? 33.559 36.989 -47.443 1.00 89.19 353 LYS A O 1
ATOM 2696 N N . ILE A 1 354 ? 33.621 35.639 -45.654 1.00 85.62 354 ILE A N 1
ATOM 2697 C CA . ILE A 1 354 ? 34.981 36.010 -45.228 1.00 85.62 354 ILE A CA 1
ATOM 2698 C C . ILE A 1 354 ? 36.010 35.548 -46.263 1.00 85.62 354 ILE A C 1
ATOM 2700 O O . ILE A 1 354 ? 36.945 36.294 -46.548 1.00 85.62 354 ILE A O 1
ATOM 2704 N N . ARG A 1 355 ? 35.836 34.363 -46.865 1.00 88.81 355 ARG A N 1
ATOM 2705 C CA . ARG A 1 355 ? 36.710 33.872 -47.940 1.00 88.81 355 ARG A CA 1
ATOM 2706 C C . ARG A 1 355 ? 36.667 34.809 -49.146 1.00 88.81 355 ARG A C 1
ATOM 2708 O O . ARG A 1 355 ? 37.717 35.296 -49.547 1.00 88.81 355 ARG A O 1
ATOM 2715 N N . GLY A 1 356 ? 35.469 35.165 -49.618 1.00 89.00 356 GLY A N 1
ATOM 2716 C CA . GLY A 1 356 ? 35.287 36.136 -50.704 1.00 89.00 356 GLY A CA 1
ATOM 2717 C C . GLY A 1 356 ? 35.908 37.507 -50.400 1.00 89.00 356 GLY A C 1
ATOM 2718 O O . GLY A 1 356 ? 36.678 38.025 -51.202 1.00 89.00 356 GLY A O 1
ATOM 2719 N N . LEU A 1 357 ? 35.682 38.059 -49.202 1.00 87.88 357 LEU A N 1
ATOM 2720 C CA . LEU A 1 357 ? 36.316 39.316 -48.772 1.00 87.88 357 LEU A CA 1
ATOM 2721 C C . LEU A 1 357 ? 37.843 39.204 -48.632 1.00 87.88 357 LEU A C 1
ATOM 2723 O O . LEU A 1 357 ? 38.552 40.192 -48.818 1.00 87.88 357 LEU A O 1
ATOM 2727 N N . THR A 1 358 ? 38.370 38.023 -48.304 1.00 87.94 358 THR A N 1
ATOM 2728 C CA . THR A 1 358 ? 39.819 37.775 -48.252 1.00 87.94 358 THR A CA 1
ATOM 2729 C C . THR A 1 358 ? 40.401 37.727 -49.662 1.00 87.94 358 THR A C 1
ATOM 2731 O O . THR A 1 358 ? 41.426 38.355 -49.915 1.00 87.94 358 THR A O 1
ATOM 2734 N N . GLU A 1 359 ? 39.727 37.056 -50.597 1.00 89.81 359 GLU A N 1
ATOM 2735 C CA . GLU A 1 359 ? 40.081 37.038 -52.019 1.00 89.81 359 GLU A CA 1
ATOM 2736 C C . GLU A 1 359 ? 40.077 38.466 -52.597 1.00 89.81 359 GLU A C 1
ATOM 2738 O O . GLU A 1 359 ? 41.093 38.897 -53.147 1.00 89.81 359 GLU A O 1
ATOM 2743 N N . GLU A 1 360 ? 39.026 39.258 -52.352 1.00 90.19 360 GLU A N 1
ATOM 2744 C CA . GLU A 1 360 ? 38.967 40.687 -52.706 1.00 90.19 360 GLU A CA 1
ATOM 2745 C C . GLU A 1 360 ? 40.108 41.502 -52.071 1.00 90.19 360 GLU A C 1
ATOM 2747 O O . GLU A 1 360 ? 40.781 42.267 -52.765 1.00 90.19 360 GLU A O 1
ATOM 2752 N N . CYS A 1 361 ? 40.392 41.312 -50.777 1.00 84.19 361 CYS A N 1
ATOM 2753 C CA . CYS A 1 361 ? 41.515 41.970 -50.103 1.00 84.19 361 CYS A CA 1
ATOM 2754 C C . CYS A 1 361 ? 42.868 41.602 -50.731 1.00 84.19 361 CYS A C 1
ATOM 2756 O O . CYS A 1 361 ? 43.708 42.483 -50.914 1.00 84.19 361 CYS A O 1
ATOM 2758 N N . THR A 1 362 ? 43.098 40.334 -51.092 1.00 87.88 362 THR A N 1
ATOM 2759 C CA . THR A 1 362 ? 44.346 39.915 -51.757 1.00 87.88 362 THR A CA 1
ATOM 2760 C C . THR A 1 362 ? 44.452 40.457 -53.181 1.00 87.88 362 THR A C 1
ATOM 2762 O O . THR A 1 362 ? 45.533 40.887 -53.588 1.00 87.88 362 THR A O 1
ATOM 2765 N N . ALA A 1 363 ? 43.338 40.544 -53.916 1.00 89.12 363 ALA A N 1
ATOM 2766 C CA . ALA A 1 363 ? 43.289 41.194 -55.221 1.00 89.12 363 ALA A CA 1
ATOM 2767 C C . ALA A 1 363 ? 43.635 42.690 -55.103 1.00 89.12 363 ALA A C 1
ATOM 2769 O O . ALA A 1 363 ? 44.526 43.169 -55.808 1.00 89.12 363 ALA A O 1
ATOM 2770 N N . LEU A 1 364 ? 43.031 43.407 -54.148 1.00 89.38 364 LEU A N 1
ATOM 2771 C CA . LEU A 1 364 ? 43.347 44.809 -53.857 1.00 89.38 364 LEU A CA 1
ATOM 2772 C C . LEU A 1 364 ? 44.802 45.001 -53.406 1.00 89.38 364 LEU A C 1
ATOM 2774 O O . LEU A 1 364 ? 45.452 45.938 -53.860 1.00 89.38 364 LEU A O 1
ATOM 2778 N N . GLN A 1 365 ? 45.354 44.113 -52.575 1.00 87.00 365 GLN A N 1
ATOM 2779 C CA . GLN A 1 365 ? 46.775 44.145 -52.204 1.00 87.00 365 GLN A CA 1
ATOM 2780 C C . GLN A 1 365 ? 47.691 43.930 -53.415 1.00 87.00 365 GLN A C 1
ATOM 2782 O O . GLN A 1 365 ? 48.705 44.618 -53.533 1.00 87.00 365 GLN A O 1
ATOM 2787 N N . SER A 1 366 ? 47.335 43.028 -54.337 1.00 89.88 366 SER A N 1
ATOM 2788 C CA . SER A 1 366 ? 48.096 42.816 -55.574 1.00 89.88 366 SER A CA 1
ATOM 2789 C C . SER A 1 366 ? 48.064 44.048 -56.489 1.00 89.88 366 SER A C 1
ATOM 2791 O O . SER A 1 366 ? 49.091 44.420 -57.056 1.00 89.88 366 SER A O 1
ATOM 2793 N N . GLU A 1 367 ? 46.928 44.749 -56.552 1.00 92.00 367 GLU A N 1
ATOM 2794 C CA . GLU A 1 367 ? 46.778 45.988 -57.317 1.00 92.00 367 GLU A CA 1
ATOM 2795 C C . GLU A 1 367 ? 47.517 47.160 -56.654 1.00 92.00 367 GLU A C 1
ATOM 2797 O O . GLU A 1 367 ? 48.216 47.910 -57.333 1.00 92.00 367 GLU A O 1
ATOM 2802 N N . VAL A 1 368 ? 47.476 47.278 -55.322 1.00 88.75 368 VAL A N 1
ATOM 2803 C CA . VAL A 1 368 ? 48.297 48.240 -54.567 1.00 88.75 368 VAL A CA 1
ATOM 2804 C C . VAL A 1 368 ? 49.787 47.961 -54.769 1.00 88.75 368 VAL A C 1
ATOM 2806 O O . VAL A 1 368 ? 50.548 48.900 -54.985 1.00 88.75 368 VAL A O 1
ATOM 2809 N N . ALA A 1 369 ? 50.222 46.698 -54.778 1.00 87.44 369 ALA A N 1
ATOM 2810 C CA . ALA A 1 369 ? 51.606 46.339 -55.082 1.00 87.44 369 ALA A CA 1
ATOM 2811 C C . ALA A 1 369 ? 51.987 46.692 -56.533 1.00 87.44 369 ALA A C 1
ATOM 2813 O O . ALA A 1 369 ? 53.073 47.224 -56.770 1.00 87.44 369 ALA A O 1
ATOM 2814 N N . ARG A 1 370 ? 51.087 46.471 -57.502 1.00 93.69 370 ARG A N 1
ATOM 2815 C CA . ARG A 1 370 ? 51.269 46.870 -58.909 1.00 93.69 370 ARG A CA 1
ATOM 2816 C C . ARG A 1 370 ? 51.407 48.388 -59.052 1.00 93.69 370 ARG A C 1
ATOM 2818 O O . ARG A 1 370 ? 52.334 48.853 -59.714 1.00 93.69 370 ARG A O 1
ATOM 2825 N N . LEU A 1 371 ? 50.527 49.151 -58.404 1.00 91.06 371 LEU A N 1
ATOM 2826 C CA . LEU A 1 371 ? 50.556 50.615 -58.385 1.00 91.06 371 LEU A CA 1
ATOM 2827 C C . LEU A 1 371 ? 51.786 51.156 -57.649 1.00 91.06 371 LEU A C 1
ATOM 2829 O O . LEU A 1 371 ? 52.383 52.118 -58.117 1.00 91.06 371 LEU A O 1
ATOM 2833 N N . ASN A 1 372 ? 52.214 50.526 -56.553 1.00 90.81 372 ASN A N 1
ATOM 2834 C CA . ASN A 1 372 ? 53.419 50.920 -55.827 1.00 90.81 372 ASN A CA 1
ATOM 2835 C C . ASN A 1 372 ? 54.689 50.640 -56.647 1.00 90.81 372 ASN A C 1
ATOM 2837 O O . ASN A 1 372 ? 55.570 51.485 -56.706 1.00 90.81 372 ASN A O 1
ATOM 2841 N N . ASN A 1 373 ? 54.765 49.511 -57.359 1.00 89.44 373 ASN A N 1
ATOM 2842 C CA . ASN A 1 373 ? 55.868 49.234 -58.287 1.00 89.44 373 ASN A CA 1
ATOM 2843 C C . ASN A 1 373 ? 55.895 50.224 -59.466 1.00 89.44 373 ASN A C 1
ATOM 2845 O O . ASN A 1 373 ? 56.967 50.682 -59.858 1.00 89.44 373 ASN A O 1
ATOM 2849 N N . ALA A 1 374 ? 54.728 50.602 -60.001 1.00 89.62 374 ALA A N 1
ATOM 2850 C CA . ALA A 1 374 ? 54.625 51.654 -61.012 1.00 89.62 374 ALA A CA 1
ATOM 2851 C C . ALA A 1 374 ? 55.060 53.021 -60.455 1.00 89.62 374 ALA A C 1
ATOM 2853 O O . ALA A 1 374 ? 55.836 53.721 -61.102 1.00 89.62 374 ALA A O 1
ATOM 2854 N N . LEU A 1 375 ? 54.636 53.370 -59.234 1.00 90.44 375 LEU A N 1
ATOM 2855 C CA . LEU A 1 375 ? 55.068 54.584 -58.543 1.00 90.44 375 LEU A CA 1
ATOM 2856 C C . LEU A 1 375 ? 56.588 54.585 -58.359 1.00 90.44 375 LEU A C 1
ATOM 2858 O O . LEU A 1 375 ? 57.222 55.546 -58.779 1.00 90.44 375 LEU A O 1
ATOM 2862 N N . ILE A 1 376 ? 57.172 53.494 -57.849 1.00 89.56 376 ILE A N 1
ATOM 2863 C CA . ILE A 1 376 ? 58.623 53.313 -57.694 1.00 89.56 376 ILE A CA 1
ATOM 2864 C C . ILE A 1 376 ? 59.347 53.525 -59.031 1.00 89.56 376 ILE A C 1
ATOM 2866 O O . ILE A 1 376 ? 60.326 54.269 -59.061 1.00 89.56 376 ILE A O 1
ATOM 2870 N N . SER A 1 377 ? 58.845 52.960 -60.139 1.00 90.50 377 SER A N 1
ATOM 2871 C CA . SER A 1 377 ? 59.396 53.196 -61.486 1.00 90.50 377 SER A CA 1
ATOM 2872 C C . SER A 1 377 ? 59.349 54.677 -61.864 1.00 90.50 377 SER A C 1
ATOM 2874 O O . SER A 1 377 ? 60.379 55.256 -62.196 1.00 90.50 377 SER A O 1
ATOM 2876 N N . THR A 1 378 ? 58.191 55.334 -61.724 1.00 88.38 378 THR A N 1
ATOM 2877 C CA . THR A 1 378 ? 58.064 56.767 -62.047 1.00 88.38 378 THR A CA 1
ATOM 2878 C C . THR A 1 378 ? 58.898 57.660 -61.128 1.00 88.38 378 THR A C 1
ATOM 2880 O O . THR A 1 378 ? 59.428 58.668 -61.583 1.00 88.38 378 THR A O 1
ATOM 2883 N N . THR A 1 379 ? 59.086 57.297 -59.854 1.00 88.25 379 THR A N 1
ATOM 2884 C CA . THR A 1 379 ? 59.999 58.012 -58.954 1.00 88.25 379 THR A CA 1
ATOM 2885 C C . THR A 1 379 ? 61.457 57.739 -59.287 1.00 88.25 379 THR A C 1
ATOM 2887 O O . THR A 1 379 ? 62.260 58.644 -59.124 1.00 88.25 379 THR A O 1
ATOM 2890 N N . ALA A 1 380 ? 61.815 56.558 -59.799 1.00 87.06 380 ALA A N 1
ATOM 2891 C CA . ALA A 1 380 ? 63.167 56.267 -60.268 1.00 87.06 380 ALA A CA 1
ATOM 2892 C C . ALA A 1 380 ? 63.488 57.041 -61.558 1.00 87.06 380 ALA A C 1
ATOM 2894 O O . ALA A 1 380 ? 64.558 57.634 -61.654 1.00 87.06 380 ALA A O 1
ATOM 2895 N N . GLU A 1 381 ? 62.543 57.121 -62.499 1.00 89.38 381 GLU A N 1
ATOM 2896 C CA . GLU A 1 381 ? 62.624 57.981 -63.689 1.00 89.38 381 GLU A CA 1
ATOM 2897 C C . GLU A 1 381 ? 62.730 59.464 -63.297 1.00 89.38 381 GLU A C 1
ATOM 2899 O O . GLU A 1 381 ? 63.591 60.187 -63.798 1.00 89.38 381 GLU A O 1
ATOM 2904 N N . LEU A 1 382 ? 61.909 59.919 -62.345 1.00 87.44 382 LEU A N 1
ATOM 2905 C CA . LEU A 1 382 ? 61.927 61.299 -61.863 1.00 87.44 382 LEU A CA 1
ATOM 2906 C C . LEU A 1 382 ? 63.171 61.610 -61.016 1.00 87.44 382 LEU A C 1
ATOM 2908 O O . LEU A 1 382 ? 63.665 62.731 -61.069 1.00 87.44 382 LEU A O 1
ATOM 2912 N N . GLU A 1 383 ? 63.726 60.637 -60.292 1.00 89.06 383 GLU A N 1
ATOM 2913 C CA . GLU A 1 383 ? 65.043 60.724 -59.657 1.00 89.06 383 GLU A CA 1
ATOM 2914 C C . GLU A 1 383 ? 66.174 60.741 -60.685 1.00 89.06 383 GLU A C 1
ATOM 2916 O O . GLU A 1 383 ? 67.182 61.401 -60.451 1.00 89.06 383 GLU A O 1
ATOM 2921 N N . GLU A 1 384 ? 66.058 60.024 -61.803 1.00 87.62 384 GLU A N 1
ATOM 2922 C CA . GLU A 1 384 ? 67.042 60.068 -62.884 1.00 87.62 384 GLU A CA 1
ATOM 2923 C C . GLU A 1 384 ? 67.020 61.443 -63.562 1.00 87.62 384 GLU A C 1
ATOM 2925 O O . GLU A 1 384 ? 68.073 62.053 -63.745 1.00 87.62 384 GLU A O 1
ATOM 2930 N N . GLU A 1 385 ? 65.836 61.997 -63.834 1.00 85.94 385 GLU A N 1
ATOM 2931 C CA . GLU A 1 385 ? 65.679 63.377 -64.304 1.00 85.94 385 GLU A CA 1
ATOM 2932 C C . GLU A 1 385 ? 66.137 64.403 -63.257 1.00 85.94 385 GLU A C 1
ATOM 2934 O O . GLU A 1 385 ? 66.861 65.339 -63.595 1.00 85.94 385 GLU A O 1
ATOM 2939 N N . GLN A 1 386 ? 65.844 64.211 -61.968 1.00 82.75 386 GLN A N 1
ATOM 2940 C CA . GLN A 1 386 ? 66.404 65.044 -60.897 1.00 82.75 386 GLN A CA 1
ATOM 2941 C C . GLN A 1 386 ? 67.919 64.874 -60.746 1.00 82.75 386 GLN A C 1
ATOM 2943 O O . GLN A 1 386 ? 68.579 65.832 -60.360 1.00 82.75 386 GLN A O 1
ATOM 2948 N N . LYS A 1 387 ? 68.506 63.719 -61.080 1.00 83.69 387 LYS A N 1
ATOM 2949 C CA . LYS A 1 387 ? 69.964 63.517 -61.142 1.00 83.69 387 LYS A CA 1
ATOM 2950 C C . LYS A 1 387 ? 70.563 64.140 -62.401 1.00 83.69 387 LYS A C 1
ATOM 2952 O O . LYS A 1 387 ? 71.676 64.642 -62.316 1.00 83.69 387 LYS A O 1
ATOM 2957 N N . LYS A 1 388 ? 69.847 64.214 -63.528 1.00 82.75 388 LYS A N 1
ATOM 2958 C CA . LYS A 1 388 ? 70.261 64.977 -64.724 1.00 82.75 388 LYS A CA 1
ATOM 2959 C C . LYS A 1 388 ? 70.215 66.481 -64.454 1.00 82.75 388 LYS A C 1
ATOM 2961 O O . LYS A 1 388 ? 71.227 67.160 -64.609 1.00 82.75 388 LYS A O 1
ATOM 2966 N N . VAL A 1 389 ? 69.087 67.000 -63.964 1.00 81.94 389 VAL A N 1
ATOM 2967 C CA . VAL A 1 389 ? 68.930 68.399 -63.524 1.00 81.94 389 VAL A CA 1
ATOM 2968 C C . VAL A 1 389 ? 69.896 68.719 -62.382 1.00 81.94 389 VAL A C 1
ATOM 2970 O O . VAL A 1 389 ? 70.523 69.773 -62.381 1.00 81.94 389 VAL A O 1
ATOM 2973 N N . GLY A 1 390 ? 70.075 67.790 -61.448 1.00 80.06 390 GLY A N 1
ATOM 2974 C CA . GLY A 1 390 ? 71.010 67.868 -60.332 1.00 80.06 390 GLY A CA 1
ATOM 2975 C C . GLY A 1 390 ? 72.462 67.874 -60.787 1.00 80.06 390 GLY A C 1
ATOM 2976 O O . GLY A 1 390 ? 73.224 68.682 -60.283 1.00 80.06 390 GLY A O 1
ATOM 2977 N N . ALA A 1 391 ? 72.846 67.082 -61.789 1.00 75.94 391 ALA A N 1
ATOM 2978 C CA . ALA A 1 391 ? 74.174 67.126 -62.399 1.00 75.94 391 ALA A CA 1
ATOM 2979 C C . ALA A 1 391 ? 74.396 68.434 -63.172 1.00 75.94 391 ALA A C 1
ATOM 2981 O O . ALA A 1 391 ? 75.467 69.022 -63.059 1.00 75.94 391 ALA A O 1
ATOM 2982 N N . ILE A 1 392 ? 73.382 68.951 -63.875 1.00 75.50 392 ILE A N 1
ATOM 2983 C CA . ILE A 1 392 ? 73.419 70.277 -64.518 1.00 75.50 392 ILE A CA 1
ATOM 2984 C C . ILE A 1 392 ? 73.591 71.385 -63.463 1.00 75.50 392 ILE A C 1
ATOM 2986 O O . ILE A 1 392 ? 74.409 72.290 -63.632 1.00 75.50 392 ILE A O 1
ATOM 2990 N N . LEU A 1 393 ? 72.865 71.313 -62.344 1.00 72.81 393 LEU A N 1
ATOM 2991 C CA . LEU A 1 393 ? 72.974 72.265 -61.236 1.00 72.81 393 LEU A CA 1
ATOM 2992 C C . LEU A 1 393 ? 74.280 72.101 -60.452 1.00 72.81 393 LEU A C 1
ATOM 2994 O O . LEU A 1 393 ? 74.870 73.104 -60.076 1.00 72.81 393 LEU A O 1
ATOM 2998 N N . GLN A 1 394 ? 74.787 70.886 -60.267 1.00 64.94 394 GLN A N 1
ATOM 2999 C CA . GLN A 1 394 ? 76.042 70.600 -59.574 1.00 64.94 394 GLN A CA 1
ATOM 3000 C C . GLN A 1 394 ? 77.251 70.955 -60.447 1.00 64.94 394 GLN A C 1
ATOM 3002 O O . GLN A 1 394 ? 78.232 71.468 -59.925 1.00 64.94 394 GLN A O 1
ATOM 3007 N N . GLN A 1 395 ? 77.162 70.822 -61.773 1.00 66.19 395 GLN A N 1
ATOM 3008 C CA . GLN A 1 395 ? 78.106 71.420 -62.725 1.00 66.19 395 GLN A CA 1
ATOM 3009 C C . GLN A 1 395 ? 78.103 72.956 -62.617 1.00 66.19 395 GLN A C 1
ATOM 3011 O O . GLN A 1 395 ? 79.151 73.592 -62.727 1.00 66.19 395 GLN A O 1
ATOM 3016 N N . ARG A 1 396 ? 76.938 73.560 -62.344 1.00 61.62 396 ARG A N 1
ATOM 3017 C CA . ARG A 1 396 ? 76.784 75.000 -62.075 1.00 61.62 396 ARG A CA 1
ATOM 3018 C C . ARG A 1 396 ? 77.295 75.410 -60.686 1.00 61.62 396 ARG A C 1
ATOM 3020 O O . ARG A 1 396 ? 77.804 76.513 -60.532 1.00 61.62 396 ARG A O 1
ATOM 3027 N N . GLN A 1 397 ? 77.180 74.535 -59.689 1.00 54.72 397 GLN A N 1
ATOM 3028 C CA . GLN A 1 397 ? 77.469 74.810 -58.276 1.00 54.72 397 GLN A CA 1
ATOM 3029 C C . GLN A 1 397 ? 78.889 74.396 -57.857 1.00 54.72 397 GLN A C 1
ATOM 3031 O O . GLN A 1 397 ? 79.449 74.987 -56.943 1.00 54.72 397 GLN A O 1
ATOM 3036 N N . GLN A 1 398 ? 79.552 73.493 -58.587 1.00 53.50 398 GLN A N 1
ATOM 3037 C CA . GLN A 1 398 ? 81.004 73.282 -58.489 1.00 53.50 398 GLN A CA 1
ATOM 3038 C C . GLN A 1 398 ? 81.810 74.521 -58.922 1.00 53.50 398 GLN A C 1
ATOM 3040 O O . GLN A 1 398 ? 83.001 74.601 -58.636 1.00 53.50 398 GLN A O 1
ATOM 3045 N N . GLN A 1 399 ? 81.168 75.522 -59.537 1.00 47.62 399 GLN A N 1
ATOM 3046 C CA . GLN A 1 399 ? 81.756 76.849 -59.745 1.00 47.62 399 GLN A CA 1
ATOM 3047 C C . GLN A 1 399 ? 81.726 77.735 -58.477 1.00 47.62 399 GLN A C 1
ATOM 3049 O O . GLN A 1 399 ? 82.321 78.810 -58.499 1.00 47.62 399 GLN A O 1
ATOM 3054 N N . GLN A 1 400 ? 81.040 77.335 -57.389 1.00 42.25 400 GLN A N 1
ATOM 3055 C CA . GLN A 1 400 ? 80.810 78.153 -56.182 1.00 42.25 400 GLN A CA 1
ATOM 3056 C C . GLN A 1 400 ? 80.751 77.307 -54.876 1.00 42.25 400 GLN A C 1
ATOM 3058 O O . GLN A 1 400 ? 79.694 76.839 -54.460 1.00 42.25 400 GLN A O 1
ATOM 3063 N N . GLN A 1 401 ? 81.900 77.133 -54.207 1.00 31.95 401 GLN A N 1
ATOM 3064 C CA . GLN A 1 401 ? 82.040 76.628 -52.814 1.00 31.95 401 GLN A CA 1
ATOM 3065 C C . GLN A 1 401 ? 81.828 77.766 -51.762 1.00 31.95 401 GLN A C 1
ATOM 3067 O O . GLN A 1 401 ? 81.681 78.904 -52.214 1.00 31.95 401 GLN A O 1
ATOM 3072 N N . PRO A 1 402 ? 81.923 77.580 -50.405 1.00 40.22 402 PRO A N 1
ATOM 3073 C CA . PRO A 1 402 ? 82.068 76.359 -49.566 1.00 40.22 402 PRO A CA 1
ATOM 3074 C C . PRO A 1 402 ? 81.169 76.226 -48.284 1.00 40.22 402 PRO A C 1
ATOM 3076 O O . PRO A 1 402 ? 80.771 77.200 -47.660 1.00 40.22 402 PRO A O 1
ATOM 3079 N N . VAL A 1 403 ? 80.968 74.967 -47.853 1.00 33.69 403 VAL A N 1
ATOM 3080 C CA . VAL A 1 403 ? 81.014 74.338 -46.489 1.00 33.69 403 VAL A CA 1
ATOM 3081 C C . VAL A 1 403 ? 80.891 75.170 -45.172 1.00 33.69 403 VAL A C 1
ATOM 3083 O O . VAL A 1 403 ? 81.751 76.004 -44.912 1.00 33.69 403 VAL A O 1
ATOM 3086 N N . THR A 1 404 ? 79.968 74.797 -44.246 1.00 31.52 404 THR A N 1
ATOM 3087 C CA . THR A 1 404 ? 80.174 74.387 -42.798 1.00 31.52 404 THR A CA 1
ATOM 3088 C C . THR A 1 404 ? 78.837 74.203 -41.991 1.00 31.52 404 THR A C 1
ATOM 3090 O O . THR A 1 404 ? 77.809 74.643 -42.501 1.00 31.52 404 THR A O 1
ATOM 3093 N N . PRO A 1 405 ? 78.789 73.501 -40.814 1.00 49.78 405 PRO A N 1
ATOM 3094 C CA . PRO A 1 405 ? 77.550 72.891 -40.244 1.00 49.78 405 PRO A CA 1
ATOM 3095 C C . PRO A 1 405 ? 77.199 73.173 -38.736 1.00 49.78 405 PRO A C 1
ATOM 3097 O O . PRO A 1 405 ? 77.886 73.953 -38.087 1.00 49.78 405 PRO A O 1
ATOM 3100 N N . GLU A 1 406 ? 76.187 72.438 -38.199 1.00 29.53 406 GLU A N 1
ATOM 3101 C CA . GLU A 1 406 ? 75.716 72.262 -36.777 1.00 29.53 406 GLU A CA 1
ATOM 3102 C C . GLU A 1 406 ? 74.641 73.245 -36.193 1.00 29.53 406 GLU A C 1
ATOM 3104 O O . GLU A 1 406 ? 74.427 74.305 -36.775 1.00 29.53 406 GLU A O 1
ATOM 3109 N N . PRO A 1 407 ? 73.971 72.976 -35.028 1.00 53.12 407 PRO A N 1
ATOM 3110 C CA . PRO A 1 407 ? 73.161 71.791 -34.629 1.00 53.12 407 PRO A CA 1
ATOM 3111 C C . PRO A 1 407 ? 71.856 72.158 -33.820 1.00 53.12 407 PRO A C 1
ATOM 3113 O O . PRO A 1 407 ? 71.468 73.321 -33.763 1.00 53.12 407 PRO A O 1
ATOM 3116 N N . SER A 1 408 ? 71.244 71.188 -33.096 1.00 32.66 408 SER A N 1
ATOM 3117 C CA . SER A 1 408 ? 70.647 71.295 -31.719 1.00 32.66 408 SER A CA 1
ATOM 3118 C C . SER A 1 408 ? 69.176 70.875 -31.408 1.00 32.66 408 SER A C 1
ATOM 3120 O O . SER A 1 408 ? 68.248 70.993 -32.198 1.00 32.66 408 SER A O 1
ATOM 3122 N N . THR A 1 409 ? 69.063 70.341 -30.181 1.00 40.12 409 THR A N 1
ATOM 3123 C CA . THR A 1 409 ? 67.996 69.788 -29.297 1.00 40.12 409 THR A CA 1
ATOM 3124 C C . THR A 1 409 ? 66.896 70.761 -28.804 1.00 40.12 409 THR A C 1
ATOM 3126 O O . THR A 1 409 ? 67.069 71.952 -29.017 1.00 40.12 409 THR A O 1
ATOM 3129 N N . ILE A 1 410 ? 65.861 70.287 -28.036 1.00 31.36 410 ILE A N 1
ATOM 3130 C CA . ILE A 1 410 ? 65.388 70.831 -26.699 1.00 31.36 410 ILE A CA 1
ATOM 3131 C C . ILE A 1 410 ? 64.012 70.289 -26.138 1.00 31.36 410 ILE A C 1
ATOM 3133 O O . ILE A 1 410 ? 63.018 70.371 -26.840 1.00 31.36 410 ILE A O 1
ATOM 3137 N N . LYS A 1 411 ? 63.986 69.847 -24.842 1.00 31.67 411 LYS A N 1
ATOM 3138 C CA . LYS A 1 411 ? 62.977 69.972 -23.701 1.00 31.67 411 LYS A CA 1
ATOM 3139 C C . LYS A 1 411 ? 61.447 69.652 -23.858 1.00 31.67 411 LYS A C 1
ATOM 3141 O O . LYS A 1 411 ? 60.962 69.629 -24.972 1.00 31.67 411 LYS A O 1
ATOM 3146 N N . ALA A 1 412 ? 60.583 69.467 -22.820 1.00 30.94 412 ALA A N 1
ATOM 3147 C CA . ALA A 1 412 ? 60.645 69.285 -21.331 1.00 30.94 412 ALA A CA 1
ATOM 3148 C C . ALA A 1 412 ? 59.301 68.721 -20.722 1.00 30.94 412 ALA A C 1
ATOM 3150 O O . ALA A 1 412 ? 58.334 68.527 -21.448 1.00 30.94 412 ALA A O 1
ATOM 3151 N N . ILE A 1 413 ? 59.267 68.489 -19.391 1.00 36.00 413 ILE A N 1
ATOM 3152 C CA . ILE A 1 413 ? 58.174 68.040 -18.454 1.00 36.00 413 ILE A CA 1
ATOM 3153 C C . ILE A 1 413 ? 57.550 69.245 -17.659 1.00 36.00 413 ILE A C 1
ATOM 3155 O O . ILE A 1 413 ? 58.154 70.312 -17.825 1.00 36.00 413 ILE A O 1
ATOM 3159 N N . PRO A 1 414 ? 56.462 69.187 -16.803 1.00 46.41 414 PRO A N 1
ATOM 3160 C CA . PRO A 1 414 ? 56.042 68.093 -15.865 1.00 46.41 414 PRO A CA 1
ATOM 3161 C C . PRO A 1 414 ? 54.535 67.906 -15.407 1.00 46.41 414 PRO A C 1
ATOM 3163 O O . PRO A 1 414 ? 53.667 68.724 -15.681 1.00 46.41 414 PRO A O 1
ATOM 3166 N N . SER A 1 415 ? 54.309 66.834 -14.608 1.00 35.59 415 SER A N 1
ATOM 3167 C CA . SER A 1 415 ? 53.465 66.647 -13.374 1.00 35.59 415 SER A CA 1
ATOM 3168 C C . SER A 1 415 ? 51.910 66.749 -13.264 1.00 35.59 415 SER A C 1
ATOM 3170 O O . SER A 1 415 ? 51.323 67.781 -13.559 1.00 35.59 415 SER A O 1
ATOM 3172 N N . GLU A 1 416 ? 51.362 65.734 -12.547 1.00 29.44 416 GLU A N 1
ATOM 3173 C CA . GLU A 1 416 ? 50.302 65.717 -11.485 1.00 29.44 416 GLU A CA 1
ATOM 3174 C C . GLU A 1 416 ? 48.881 65.094 -11.683 1.00 29.44 416 GLU A C 1
ATOM 3176 O O . GLU A 1 416 ? 48.192 65.313 -12.676 1.00 29.44 416 GLU A O 1
ATOM 3181 N N . SER A 1 417 ? 48.431 64.411 -10.601 1.00 31.48 417 SER A N 1
ATOM 3182 C CA . SER A 1 417 ? 47.056 64.036 -10.158 1.00 31.48 417 SER A CA 1
ATOM 3183 C C . SER A 1 417 ? 46.468 62.607 -10.356 1.00 31.48 417 SER A C 1
ATOM 3185 O O . SER A 1 417 ? 46.638 61.973 -11.391 1.00 31.48 417 SER A O 1
ATOM 3187 N N . SER A 1 418 ? 45.664 62.215 -9.342 1.00 31.38 418 SER A N 1
ATOM 3188 C CA . SER A 1 418 ? 44.430 61.378 -9.351 1.00 31.38 418 SER A CA 1
ATOM 3189 C C . SER A 1 418 ? 44.389 59.893 -8.897 1.00 31.38 418 SER A C 1
ATOM 3191 O O . SER A 1 418 ? 44.750 58.993 -9.642 1.00 31.38 418 SER A O 1
ATOM 3193 N N . ILE A 1 419 ? 43.687 59.717 -7.756 1.00 33.56 419 ILE A N 1
ATOM 3194 C CA . ILE A 1 419 ? 42.606 58.740 -7.433 1.00 33.56 419 ILE A CA 1
ATOM 3195 C C . ILE A 1 419 ? 42.960 57.307 -6.958 1.00 33.56 419 ILE A C 1
ATOM 3197 O O . ILE A 1 419 ? 43.691 56.570 -7.605 1.00 33.56 419 ILE A O 1
ATOM 3201 N N . ASP A 1 420 ? 42.302 56.926 -5.850 1.00 29.34 420 ASP A N 1
ATOM 3202 C CA . ASP A 1 420 ? 42.198 55.598 -5.213 1.00 29.34 420 ASP A CA 1
ATOM 3203 C C . ASP A 1 420 ? 40.706 55.213 -5.003 1.00 29.34 420 ASP A C 1
ATOM 3205 O O . ASP A 1 420 ? 39.839 56.086 -5.072 1.00 29.34 420 ASP A O 1
ATOM 3209 N N . MET A 1 421 ? 40.463 53.944 -4.614 1.00 31.30 421 MET A N 1
ATOM 3210 C CA . MET A 1 421 ? 39.192 53.223 -4.308 1.00 31.30 421 MET A CA 1
ATOM 3211 C C . MET A 1 421 ? 38.648 52.363 -5.478 1.00 31.30 421 MET A C 1
ATOM 3213 O O . MET A 1 421 ? 38.767 52.746 -6.635 1.00 31.30 421 MET A O 1
ATOM 3217 N N . GLU A 1 422 ? 38.083 51.160 -5.272 1.00 30.75 422 GLU A N 1
ATOM 3218 C CA . GLU A 1 422 ? 37.436 50.592 -4.069 1.00 30.75 422 GLU A CA 1
ATOM 3219 C C . GLU A 1 422 ? 37.393 49.035 -4.084 1.00 30.75 422 GLU A C 1
ATOM 3221 O O . GLU A 1 422 ? 37.242 48.455 -5.155 1.00 30.75 422 GLU A O 1
ATOM 3226 N N . THR A 1 423 ? 37.425 48.351 -2.922 1.00 31.98 423 THR A N 1
ATOM 3227 C CA . THR A 1 423 ? 36.890 46.969 -2.748 1.00 31.98 423 THR A CA 1
ATOM 3228 C C . THR A 1 423 ? 36.402 46.703 -1.311 1.00 31.98 423 THR A C 1
ATOM 3230 O O . THR A 1 423 ? 36.972 47.210 -0.348 1.00 31.98 423 THR A O 1
ATOM 3233 N N . THR A 1 424 ? 35.361 45.875 -1.176 1.00 32.06 424 THR A N 1
ATOM 3234 C CA . THR A 1 424 ? 34.477 45.672 -0.000 1.00 32.06 424 THR A CA 1
ATOM 3235 C C . THR A 1 424 ? 34.790 44.459 0.899 1.00 32.06 424 THR A C 1
ATOM 3237 O O . THR A 1 424 ? 35.240 43.443 0.374 1.00 32.06 424 THR A O 1
ATOM 3240 N N . SER A 1 425 ? 34.369 44.464 2.185 1.00 28.25 425 SER A N 1
ATOM 3241 C CA . SER A 1 425 ? 33.943 43.228 2.901 1.00 28.25 425 SER A CA 1
ATOM 3242 C C . SER A 1 425 ? 33.100 43.421 4.198 1.00 28.25 425 SER A C 1
ATOM 3244 O O . SER A 1 425 ? 33.518 44.106 5.124 1.00 28.25 425 SER A O 1
ATOM 3246 N N . ALA A 1 426 ? 31.933 42.754 4.231 1.00 31.52 426 ALA A N 1
ATOM 3247 C CA . ALA A 1 426 ? 31.162 42.114 5.330 1.00 31.52 426 ALA A CA 1
ATOM 3248 C C . ALA A 1 426 ? 30.959 42.698 6.772 1.00 31.52 426 ALA A C 1
ATOM 3250 O O . ALA A 1 426 ? 31.814 42.600 7.645 1.00 31.52 426 ALA A O 1
ATOM 3251 N N . ASN A 1 427 ? 29.698 43.089 7.045 1.00 32.38 427 ASN A N 1
ATOM 3252 C CA . ASN A 1 427 ? 28.782 42.745 8.174 1.00 32.38 427 ASN A CA 1
ATOM 3253 C C . ASN A 1 427 ? 29.263 42.206 9.553 1.00 32.38 427 ASN A C 1
ATOM 3255 O O . ASN A 1 427 ? 29.859 41.135 9.631 1.00 32.38 427 ASN A O 1
ATOM 3259 N N . THR A 1 428 ? 28.692 42.756 10.650 1.00 31.94 428 THR A N 1
ATOM 3260 C CA . THR A 1 428 ? 27.868 42.015 11.662 1.00 31.94 428 THR A CA 1
ATOM 3261 C C . THR A 1 428 ? 27.083 42.952 12.623 1.00 31.94 428 THR A C 1
ATOM 3263 O O . THR A 1 428 ? 27.215 44.169 12.536 1.00 31.94 428 THR A O 1
ATOM 3266 N N . ALA A 1 429 ? 26.178 42.405 13.458 1.00 32.84 429 ALA A N 1
ATOM 3267 C CA . ALA A 1 429 ? 24.947 43.071 13.940 1.00 32.84 429 ALA A CA 1
ATOM 3268 C C . ALA A 1 429 ? 24.908 43.651 15.389 1.00 32.84 429 ALA A C 1
ATOM 3270 O O . ALA A 1 429 ? 25.737 43.353 16.244 1.00 32.84 429 ALA A O 1
ATOM 3271 N N . LEU A 1 430 ? 23.856 44.452 15.635 1.00 35.28 430 LEU A N 1
ATOM 3272 C CA . LEU A 1 430 ? 23.318 45.031 16.896 1.00 35.28 430 LEU A CA 1
ATOM 3273 C C . LEU A 1 430 ? 22.072 44.202 17.380 1.00 35.28 430 LEU A C 1
ATOM 3275 O O . LEU A 1 430 ? 21.707 43.315 16.604 1.00 35.28 430 LEU A O 1
ATOM 3279 N N . PRO A 1 431 ? 21.371 44.422 18.546 1.00 45.12 431 PRO A N 1
ATOM 3280 C CA . PRO A 1 431 ? 21.130 45.725 19.217 1.00 45.12 431 PRO A CA 1
ATOM 3281 C C . PRO A 1 431 ? 20.904 45.839 20.772 1.00 45.12 431 PRO A C 1
ATOM 3283 O O . PRO A 1 431 ? 20.533 44.903 21.467 1.00 45.12 431 PRO A O 1
ATOM 3286 N N . SER A 1 432 ? 21.069 47.085 21.262 1.00 33.84 432 SER A N 1
ATOM 3287 C CA . SER A 1 432 ? 20.365 47.882 22.324 1.00 33.84 432 SER A CA 1
ATOM 3288 C C . SER A 1 432 ? 19.795 47.340 23.670 1.00 33.84 432 SER A C 1
ATOM 3290 O O . SER A 1 432 ? 19.035 46.380 23.716 1.00 33.84 432 SER A O 1
ATOM 3292 N N . LEU A 1 433 ? 19.986 48.149 24.738 1.00 34.31 433 LEU A N 1
ATOM 3293 C CA . LEU A 1 433 ? 19.347 48.117 26.084 1.00 34.31 433 LEU A CA 1
ATOM 3294 C C . LEU A 1 433 ? 18.012 48.915 26.206 1.00 34.31 433 LEU A C 1
ATOM 3296 O O . LEU A 1 433 ? 17.832 49.876 25.457 1.00 34.31 433 LEU A O 1
ATOM 3300 N N . SER A 1 434 ? 17.198 48.677 27.270 1.00 27.45 434 SER A N 1
ATOM 3301 C CA . SER A 1 434 ? 16.458 49.745 28.025 1.00 27.45 434 SER A CA 1
ATOM 3302 C C . SER A 1 434 ? 15.713 49.368 29.354 1.00 27.45 434 SER A C 1
ATOM 3304 O O . SER A 1 434 ? 14.745 48.624 29.330 1.00 27.45 434 SER A O 1
ATOM 3306 N N . THR A 1 435 ? 16.111 50.005 30.480 1.00 31.41 435 THR A N 1
ATOM 3307 C CA . THR A 1 435 ? 15.305 50.837 31.451 1.00 31.41 435 THR A CA 1
ATOM 3308 C C . THR A 1 435 ? 14.192 50.296 32.438 1.00 31.41 435 THR A C 1
ATOM 3310 O O . THR A 1 435 ? 13.039 50.183 32.056 1.00 31.41 435 THR A O 1
ATOM 3313 N N . TYR A 1 436 ? 14.530 50.174 33.754 1.00 35.38 436 TYR A N 1
ATOM 3314 C CA . TYR A 1 436 ? 13.863 50.592 35.057 1.00 35.38 436 TYR A CA 1
ATOM 3315 C C . TYR A 1 436 ? 12.394 50.290 35.590 1.00 35.38 436 TYR A C 1
ATOM 3317 O O . TYR A 1 436 ? 11.413 50.539 34.903 1.00 35.38 436 TYR A O 1
ATOM 3325 N N . PHE A 1 437 ? 12.301 50.069 36.945 1.00 32.38 437 PHE A N 1
ATOM 3326 C CA . PHE A 1 437 ? 11.338 50.574 38.019 1.00 32.38 437 PHE A CA 1
ATOM 3327 C C . PHE A 1 437 ? 10.162 49.729 38.700 1.00 32.38 437 PHE A C 1
ATOM 3329 O O . PHE A 1 437 ? 9.251 49.284 38.019 1.00 32.38 437 PHE A O 1
ATOM 3336 N N . SER A 1 438 ? 10.100 49.689 40.074 1.00 36.78 438 SER A N 1
ATOM 3337 C CA . SER A 1 438 ? 8.973 49.396 41.074 1.00 36.78 438 SER A CA 1
ATOM 3338 C C . SER A 1 438 ? 8.299 47.985 41.286 1.00 36.78 438 SER A C 1
ATOM 3340 O O . SER A 1 438 ? 8.474 47.123 40.440 1.00 36.78 438 SER A O 1
ATOM 3342 N N . SER A 1 439 ? 7.434 47.667 42.313 1.00 37.72 439 SER A N 1
ATOM 3343 C CA . SER A 1 439 ? 7.410 47.876 43.819 1.00 37.72 439 SER A CA 1
ATOM 3344 C C . SER A 1 439 ? 6.183 47.252 44.621 1.00 37.72 439 SER A C 1
ATOM 3346 O O . SER A 1 439 ? 5.049 47.457 44.211 1.00 37.72 439 SER A O 1
ATOM 3348 N N . THR A 1 440 ? 6.398 46.641 45.826 1.00 43.50 440 THR A N 1
ATOM 3349 C CA . THR A 1 440 ? 5.539 46.460 47.087 1.00 43.50 440 THR A CA 1
ATOM 3350 C C . THR A 1 440 ? 4.045 45.957 47.154 1.00 43.50 440 THR A C 1
ATOM 3352 O O . THR A 1 440 ? 3.230 46.474 46.400 1.00 43.50 440 THR A O 1
ATOM 3355 N N . THR A 1 441 ? 3.646 45.136 48.191 1.00 39.19 441 THR A N 1
ATOM 3356 C CA . THR A 1 441 ? 2.424 45.201 49.135 1.00 39.19 441 THR A CA 1
ATOM 3357 C C . THR A 1 441 ? 1.860 43.828 49.703 1.00 39.19 441 THR A C 1
ATOM 3359 O O . THR A 1 441 ? 2.148 42.795 49.110 1.00 39.19 441 THR A O 1
ATOM 3362 N N . ALA A 1 442 ? 1.091 43.772 50.843 1.00 46.75 442 ALA A N 1
ATOM 3363 C CA . ALA A 1 442 ? 0.548 42.545 51.544 1.00 46.75 442 ALA A CA 1
ATOM 3364 C C . ALA A 1 442 ? -0.731 42.689 52.491 1.00 46.75 442 ALA A C 1
ATOM 3366 O O . ALA A 1 442 ? -1.045 43.810 52.874 1.00 46.75 442 ALA A O 1
ATOM 3367 N N . MET A 1 443 ? -1.345 41.549 52.955 1.00 47.38 443 MET A N 1
ATOM 3368 C CA . MET A 1 443 ? -2.229 41.230 54.168 1.00 47.38 443 MET A CA 1
ATOM 3369 C C . MET A 1 443 ? -3.792 41.448 54.306 1.00 47.38 443 MET A C 1
ATOM 3371 O O . MET A 1 443 ? -4.277 42.498 53.905 1.00 47.38 443 MET A O 1
ATOM 3375 N N . ALA A 1 444 ? -4.534 40.518 55.013 1.00 45.94 444 ALA A N 1
ATOM 3376 C CA . ALA A 1 444 ? -5.761 40.708 55.903 1.00 45.94 444 ALA A CA 1
ATOM 3377 C C . ALA A 1 444 ? -6.482 39.412 56.503 1.00 45.94 444 ALA A C 1
ATOM 3379 O O . ALA A 1 444 ? -6.646 38.475 55.727 1.00 45.94 444 ALA A O 1
ATOM 3380 N N . ALA A 1 445 ? -6.979 39.374 57.794 1.00 46.00 445 ALA A N 1
ATOM 3381 C CA . ALA A 1 445 ? -8.187 38.627 58.378 1.00 46.00 445 ALA A CA 1
ATOM 3382 C C . ALA A 1 445 ? -8.290 38.436 59.964 1.00 46.00 445 ALA A C 1
ATOM 3384 O O . ALA A 1 445 ? -7.237 38.261 60.569 1.00 46.00 445 ALA A O 1
ATOM 3385 N N . ILE A 1 446 ? -9.523 38.363 60.591 1.00 51.28 446 ILE A N 1
ATOM 3386 C CA . ILE A 1 446 ? -10.019 37.735 61.915 1.00 51.28 446 ILE A CA 1
ATOM 3387 C C . ILE A 1 446 ? -10.925 38.607 62.885 1.00 51.28 446 ILE A C 1
ATOM 3389 O O . ILE A 1 446 ? -10.493 39.710 63.203 1.00 51.28 446 ILE A O 1
ATOM 3393 N N . ALA A 1 447 ? -12.086 38.099 63.434 1.00 48.38 447 ALA A N 1
ATOM 3394 C CA . ALA A 1 447 ? -12.734 38.394 64.786 1.00 48.38 447 ALA A CA 1
ATOM 3395 C C . ALA A 1 447 ? -14.210 37.860 65.050 1.00 48.38 447 ALA A C 1
ATOM 3397 O O . ALA A 1 447 ? -15.024 38.047 64.150 1.00 48.38 447 ALA A O 1
ATOM 3398 N N . ALA A 1 448 ? -14.572 37.314 66.261 1.00 47.31 448 ALA A N 1
ATOM 3399 C CA . ALA A 1 448 ? -15.909 37.334 66.995 1.00 47.31 448 ALA A CA 1
ATOM 3400 C C . ALA A 1 448 ? -16.166 36.195 68.065 1.00 47.31 448 ALA A C 1
ATOM 3402 O O . ALA A 1 448 ? -16.080 35.041 67.665 1.00 47.31 448 ALA A O 1
ATOM 3403 N N . ASP A 1 449 ? -16.558 36.474 69.344 1.00 45.28 449 ASP A N 1
ATOM 3404 C CA . ASP A 1 449 ? -17.294 35.552 70.298 1.00 45.28 449 ASP A CA 1
ATOM 3405 C C . ASP A 1 449 ? -17.638 36.183 71.696 1.00 45.28 449 ASP A C 1
ATOM 3407 O O . ASP A 1 449 ? -16.785 36.897 72.228 1.00 45.28 449 ASP A O 1
ATOM 3411 N N . ALA A 1 450 ? -18.818 35.942 72.325 1.00 47.91 450 ALA A N 1
ATOM 3412 C CA . ALA A 1 450 ? -19.218 36.660 73.578 1.00 47.91 450 ALA A CA 1
ATOM 3413 C C . ALA A 1 450 ? -20.273 36.055 74.583 1.00 47.91 450 ALA A C 1
ATOM 3415 O O . ALA A 1 450 ? -19.912 35.315 75.496 1.00 47.91 450 ALA A O 1
ATOM 3416 N N . ASP A 1 451 ? -21.545 36.502 74.575 1.00 50.97 451 ASP A N 1
ATOM 3417 C CA . ASP A 1 451 ? -22.187 37.161 75.755 1.00 50.97 451 ASP A CA 1
ATOM 3418 C C . ASP A 1 451 ? -22.794 36.348 76.939 1.00 50.97 451 ASP A C 1
ATOM 3420 O O . ASP A 1 451 ? -23.137 36.936 77.965 1.00 50.97 451 ASP A O 1
ATOM 3424 N N . ALA A 1 452 ? -23.022 35.037 76.831 1.00 49.56 452 ALA A N 1
ATOM 3425 C CA . ALA A 1 452 ? -24.160 34.304 77.446 1.00 49.56 452 ALA A CA 1
ATOM 3426 C C . ALA A 1 452 ? -24.369 34.238 79.001 1.00 49.56 452 ALA A C 1
ATOM 3428 O O . ALA A 1 452 ? -25.207 33.459 79.468 1.00 49.56 452 ALA A O 1
ATOM 3429 N N . ALA A 1 453 ? -23.645 34.979 79.847 1.00 54.97 453 ALA A N 1
ATOM 3430 C CA . ALA A 1 453 ? -23.538 34.686 81.290 1.00 54.97 453 ALA A CA 1
ATOM 3431 C C . ALA A 1 453 ? -24.649 35.247 82.217 1.00 54.97 453 ALA A C 1
ATOM 3433 O O . ALA A 1 453 ? -24.847 34.734 83.321 1.00 54.97 453 ALA A O 1
ATOM 3434 N N . THR A 1 454 ? -25.368 36.300 81.823 1.00 62.25 454 THR A N 1
ATOM 3435 C CA . THR A 1 454 ? -25.985 37.257 82.776 1.00 62.25 454 THR A CA 1
ATOM 3436 C C . THR A 1 454 ? -27.331 36.847 83.404 1.00 62.25 454 THR A C 1
ATOM 3438 O O . THR A 1 454 ? -27.808 37.516 84.316 1.00 62.25 454 THR A O 1
ATOM 3441 N N . LEU A 1 455 ? -27.971 35.767 82.944 1.00 61.50 455 LEU A N 1
ATOM 3442 C CA . LEU A 1 455 ? -29.424 35.545 83.114 1.00 61.50 455 LEU A CA 1
ATOM 3443 C C . LEU A 1 455 ? -29.871 34.715 84.343 1.00 61.50 455 LEU A C 1
ATOM 3445 O O . LEU A 1 455 ? -31.068 34.559 84.565 1.00 61.50 455 LEU A O 1
ATOM 3449 N N . ARG A 1 456 ? -28.958 34.140 85.142 1.00 65.44 456 ARG A N 1
ATOM 3450 C CA . ARG A 1 456 ? -29.321 33.123 86.166 1.00 65.44 456 ARG A CA 1
ATOM 3451 C C . ARG A 1 456 ? -29.638 33.641 87.582 1.00 65.44 456 ARG A C 1
ATOM 3453 O O . ARG A 1 456 ? -30.117 32.859 88.396 1.00 65.44 456 ARG A O 1
ATOM 3460 N N . ALA A 1 457 ? -29.370 34.906 87.908 1.00 71.44 457 ALA A N 1
ATOM 3461 C CA . ALA A 1 457 ? -29.269 35.347 89.309 1.00 71.44 457 ALA A CA 1
ATOM 3462 C C . ALA A 1 457 ? -30.590 35.740 90.017 1.00 71.44 457 ALA A C 1
ATOM 3464 O O . ALA A 1 457 ? -30.623 35.792 91.244 1.00 71.44 457 ALA A O 1
ATOM 3465 N N . GLU A 1 458 ? -31.679 36.042 89.300 1.00 67.31 458 GLU A N 1
ATOM 3466 C CA . GLU A 1 458 ? -32.843 36.716 89.917 1.00 67.31 458 GLU A CA 1
ATOM 3467 C C . GLU A 1 458 ? -33.837 35.798 90.660 1.00 67.31 458 GLU A C 1
ATOM 3469 O O . GLU A 1 458 ? -34.616 36.276 91.488 1.00 67.31 458 GLU A O 1
ATOM 3474 N N . CYS A 1 459 ? -33.830 34.485 90.403 1.00 73.50 459 CYS A N 1
ATOM 3475 C CA . CYS A 1 459 ? -34.935 33.601 90.807 1.00 73.50 459 CYS A CA 1
ATOM 3476 C C . CYS A 1 459 ? -35.012 33.266 92.314 1.00 73.50 459 CYS A C 1
ATOM 3478 O O . CYS A 1 459 ? -36.099 32.978 92.813 1.00 73.50 459 CYS A O 1
ATOM 3480 N N . GLU A 1 460 ? -33.910 33.304 93.072 1.00 73.75 460 GLU A N 1
ATOM 3481 C CA . GLU A 1 460 ? -33.892 32.798 94.463 1.00 73.75 460 GLU A CA 1
ATOM 3482 C C . GLU A 1 460 ? -34.560 33.723 95.500 1.00 73.75 460 GLU A C 1
ATOM 3484 O O . GLU A 1 460 ? -34.905 33.288 96.602 1.00 73.75 460 GLU A O 1
ATOM 3489 N N . ARG A 1 461 ? -34.751 35.012 95.185 1.00 80.56 461 ARG A N 1
ATOM 3490 C CA . ARG A 1 461 ? -35.091 36.036 96.193 1.00 80.56 461 ARG A CA 1
ATOM 3491 C C . ARG A 1 461 ? -36.491 35.880 96.808 1.00 80.56 461 ARG A C 1
ATOM 3493 O O . ARG A 1 461 ? -36.694 36.275 97.954 1.00 80.56 461 ARG A O 1
ATOM 3500 N N . LEU A 1 462 ? -37.455 35.329 96.067 1.00 72.69 462 LEU A N 1
ATOM 3501 C CA . LEU A 1 462 ? -38.889 35.432 96.389 1.00 72.69 462 LEU A CA 1
ATOM 3502 C C . LEU A 1 462 ? -39.403 34.444 97.455 1.00 72.69 462 LEU A C 1
ATOM 3504 O O . LEU A 1 462 ? -40.459 34.675 98.038 1.00 72.69 462 LEU A O 1
ATOM 3508 N N . ALA A 1 463 ? -38.688 33.355 97.753 1.00 74.12 463 ALA A N 1
ATOM 3509 C CA . ALA A 1 463 ? -39.240 32.265 98.570 1.00 74.12 463 ALA A CA 1
ATOM 3510 C C . ALA A 1 463 ? -39.335 32.550 100.089 1.00 74.12 463 ALA A C 1
ATOM 3512 O O . ALA A 1 463 ? -40.054 31.848 100.802 1.00 74.12 463 ALA A O 1
ATOM 3513 N N . LYS A 1 464 ? -38.604 33.544 100.618 1.00 78.25 464 LYS A N 1
ATOM 3514 C CA . LYS A 1 464 ? -38.433 33.726 102.077 1.00 78.25 464 LYS A CA 1
ATOM 3515 C C . LYS A 1 464 ? -39.583 34.444 102.793 1.00 78.25 464 LYS A C 1
ATOM 3517 O O . LYS A 1 464 ? -39.793 34.192 103.976 1.00 78.25 464 LYS A O 1
ATOM 3522 N N . GLU A 1 465 ? -40.332 35.313 102.117 1.00 75.50 465 GLU A N 1
ATOM 3523 C CA . GLU A 1 465 ? -41.262 36.252 102.778 1.00 75.50 465 GLU A CA 1
ATOM 3524 C C . GLU A 1 465 ? -42.543 35.592 103.336 1.00 75.50 465 GLU A C 1
ATOM 3526 O O . GLU A 1 465 ? -43.207 36.144 104.213 1.00 75.50 465 GLU A O 1
ATOM 3531 N N . LEU A 1 466 ? -42.894 34.387 102.872 1.00 78.19 466 LEU A N 1
ATOM 3532 C CA . LEU A 1 466 ? -44.202 33.773 103.140 1.00 78.19 466 LEU A CA 1
ATOM 3533 C C . LEU A 1 466 ? -44.346 33.183 104.564 1.00 78.19 466 LEU A C 1
ATOM 3535 O O . LEU A 1 466 ? -45.457 33.108 105.096 1.00 78.19 466 LEU A O 1
ATOM 3539 N N . LEU A 1 467 ? -43.241 32.788 105.210 1.00 79.75 467 LEU A N 1
ATOM 3540 C CA . LEU A 1 467 ? -43.254 32.005 106.460 1.00 79.75 467 LEU A CA 1
ATOM 3541 C C . LEU A 1 467 ? -43.632 32.794 107.730 1.00 79.75 467 LEU A C 1
ATOM 3543 O O . LEU A 1 467 ? -44.254 32.229 108.635 1.00 79.75 467 LEU A O 1
ATOM 3547 N N . ASP A 1 468 ? -43.295 34.083 107.819 1.00 78.12 468 ASP A N 1
ATOM 3548 C CA . ASP A 1 468 ? -43.413 34.854 109.072 1.00 78.12 468 ASP A CA 1
ATOM 3549 C C . ASP A 1 468 ? -44.856 35.219 109.462 1.00 78.12 468 ASP A C 1
ATOM 3551 O O . ASP A 1 468 ? -45.155 35.496 110.630 1.00 78.12 468 ASP A O 1
ATOM 3555 N N . THR A 1 469 ? -45.786 35.185 108.508 1.00 76.31 469 THR A N 1
ATOM 3556 C CA . THR A 1 469 ? -47.193 35.561 108.728 1.00 76.31 469 THR A CA 1
ATOM 3557 C C . THR A 1 469 ? -47.924 34.587 109.664 1.00 76.31 469 THR A C 1
ATOM 3559 O O . THR A 1 469 ? -48.688 35.008 110.537 1.00 76.31 469 THR A O 1
ATOM 3562 N N . LYS A 1 470 ? -47.642 33.280 109.551 1.00 80.06 470 LYS A N 1
ATOM 3563 C CA . LYS A 1 470 ? -48.380 32.198 110.230 1.00 80.06 470 LYS A CA 1
ATOM 3564 C C . LYS A 1 470 ? -48.237 32.211 111.758 1.00 80.06 470 LYS A C 1
ATOM 3566 O O . LYS A 1 470 ? -49.162 31.814 112.464 1.00 80.06 470 LYS A O 1
ATOM 3571 N N . ARG A 1 471 ? -47.103 32.683 112.296 1.00 81.31 471 ARG A N 1
ATOM 3572 C CA . ARG A 1 471 ? -46.823 32.656 113.749 1.00 81.31 471 ARG A CA 1
ATOM 3573 C C . ARG A 1 471 ? -47.698 33.608 114.572 1.00 81.31 471 ARG A C 1
ATOM 3575 O O . ARG A 1 471 ? -47.977 33.309 115.731 1.00 81.31 471 ARG A O 1
ATOM 3582 N N . LYS A 1 472 ? -48.147 34.734 114.004 1.00 78.44 472 LYS A N 1
ATOM 3583 C CA . LYS A 1 472 ? -48.820 35.805 114.769 1.00 78.44 472 LYS A CA 1
ATOM 3584 C C . LYS A 1 472 ? -50.231 35.429 115.250 1.00 78.44 472 LYS A C 1
ATOM 3586 O O . LYS A 1 472 ? -50.633 35.857 116.328 1.00 78.44 472 LYS A O 1
ATOM 3591 N N . PHE A 1 473 ? -50.964 34.600 114.502 1.00 77.38 473 PHE A N 1
ATOM 3592 C CA . PHE A 1 473 ? -52.365 34.272 114.812 1.00 77.38 473 PHE A CA 1
ATOM 3593 C C . PHE A 1 473 ? -52.557 33.389 116.058 1.00 77.38 473 PHE A C 1
ATOM 3595 O O . PHE A 1 473 ? -53.518 33.586 116.801 1.00 77.38 473 PHE A O 1
ATOM 3602 N N . LEU A 1 474 ? -51.647 32.446 116.330 1.00 76.31 474 LEU A N 1
ATOM 3603 C CA . LEU A 1 474 ? -51.810 31.468 117.420 1.00 76.31 474 LEU A CA 1
ATOM 3604 C C . LEU A 1 474 ? -51.805 32.094 118.826 1.00 76.31 474 LEU A C 1
ATOM 3606 O O . LEU A 1 474 ? -52.458 31.581 119.734 1.00 76.31 474 LEU A O 1
ATOM 3610 N N . ILE A 1 475 ? -51.094 33.209 119.014 1.00 78.44 475 ILE A N 1
ATOM 3611 C CA . ILE A 1 475 ? -50.908 33.835 120.333 1.00 78.44 475 ILE A CA 1
ATOM 3612 C C . ILE A 1 475 ? -52.205 34.504 120.827 1.00 78.44 475 ILE A C 1
ATOM 3614 O O . ILE A 1 475 ? -52.514 34.456 122.018 1.00 78.44 475 ILE A O 1
ATOM 3618 N N . ALA A 1 476 ? -53.003 35.078 119.921 1.00 74.44 476 ALA A N 1
ATOM 3619 C CA . ALA A 1 476 ? -54.209 35.830 120.275 1.00 74.44 476 ALA A CA 1
ATOM 3620 C C . ALA A 1 476 ? -55.332 34.953 120.865 1.00 74.44 476 ALA A C 1
ATOM 3622 O O . ALA A 1 476 ? -56.072 35.400 121.743 1.00 74.44 476 ALA A O 1
ATOM 3623 N N . ALA A 1 477 ? -55.454 33.701 120.412 1.00 71.88 477 ALA A N 1
ATOM 3624 C CA . ALA A 1 477 ? -56.544 32.811 120.813 1.00 71.88 477 ALA A CA 1
ATOM 3625 C C . ALA A 1 477 ? -56.464 32.376 122.288 1.00 71.88 477 ALA A C 1
ATOM 3627 O O . ALA A 1 477 ? -57.497 32.242 122.947 1.00 71.88 477 ALA A O 1
ATOM 3628 N N . LYS A 1 478 ? -55.250 32.181 122.825 1.00 75.06 478 LYS A N 1
ATOM 3629 C CA . LYS A 1 478 ? -55.046 31.634 124.176 1.00 75.06 478 LYS A CA 1
ATOM 3630 C C . LYS A 1 478 ? -55.554 32.580 125.273 1.00 75.06 478 LYS A C 1
ATOM 3632 O O . LYS A 1 478 ? -56.312 32.151 126.140 1.00 75.06 478 LYS A O 1
ATOM 3637 N N . LYS A 1 479 ? -55.219 33.872 125.173 1.00 77.31 479 LYS A N 1
ATOM 3638 C CA . LYS A 1 479 ? -55.555 34.906 126.170 1.00 77.31 479 LYS A CA 1
ATOM 3639 C C . LYS A 1 479 ? -57.061 34.991 126.461 1.00 77.31 479 LYS A C 1
ATOM 3641 O O . LYS A 1 479 ? -57.475 35.041 127.613 1.00 77.31 479 LYS A O 1
ATOM 3646 N N . LYS A 1 480 ? -57.896 34.906 125.419 1.00 76.06 480 LYS A N 1
ATOM 3647 C CA . LYS A 1 480 ? -59.362 35.038 125.529 1.00 76.06 480 LYS A CA 1
ATOM 3648 C C . LYS A 1 480 ? -60.031 33.912 126.339 1.00 76.06 480 LYS A C 1
ATOM 3650 O O . LYS A 1 480 ? -61.160 34.081 126.795 1.00 76.06 480 LYS A O 1
ATOM 3655 N N . LYS A 1 481 ? -59.363 32.762 126.511 1.00 74.31 481 LYS A N 1
ATOM 3656 C CA . LYS A 1 481 ? -59.867 31.642 127.324 1.00 74.31 481 LYS A CA 1
ATOM 3657 C C . LYS A 1 481 ? -59.682 31.892 128.825 1.00 74.31 481 LYS A C 1
ATOM 3659 O O . LYS A 1 481 ? -60.531 31.483 129.612 1.00 74.31 481 LYS A O 1
ATOM 3664 N N . GLU A 1 482 ? -58.598 32.560 129.207 1.00 75.62 482 GLU A N 1
ATOM 3665 C CA . GLU A 1 482 ? -58.219 32.799 130.605 1.00 75.62 482 GLU A CA 1
ATOM 3666 C C . GLU A 1 482 ? -59.150 33.849 131.251 1.00 75.62 482 GLU A C 1
ATOM 3668 O O . GLU A 1 482 ? -59.702 33.600 132.324 1.00 75.62 482 GLU A O 1
ATOM 3673 N N . ASP A 1 483 ? -59.469 34.935 130.532 1.00 74.31 483 ASP A N 1
ATOM 3674 C CA . ASP A 1 483 ? -60.391 36.000 130.979 1.00 74.31 483 ASP A CA 1
ATOM 3675 C C . ASP A 1 483 ? -61.817 35.502 131.316 1.00 74.31 483 ASP A C 1
ATOM 3677 O O . ASP A 1 483 ? -62.519 36.082 132.148 1.00 74.31 483 ASP A O 1
ATOM 3681 N N . MET A 1 484 ? -62.275 34.431 130.655 1.00 73.38 484 MET A N 1
ATOM 3682 C CA . MET A 1 484 ? -63.613 33.857 130.859 1.00 73.38 484 MET A CA 1
ATOM 3683 C C . MET A 1 484 ? -63.712 33.032 132.149 1.00 73.38 484 MET A C 1
ATOM 3685 O O . MET A 1 484 ? -64.779 32.995 132.757 1.00 73.38 484 MET A O 1
ATOM 3689 N N . ALA A 1 485 ? -62.623 32.384 132.575 1.00 70.19 485 ALA A N 1
ATOM 3690 C CA . ALA A 1 485 ? -62.617 31.545 133.773 1.00 70.19 485 ALA A CA 1
ATOM 3691 C C . ALA A 1 485 ? -62.701 32.385 135.060 1.00 70.19 485 ALA A C 1
ATOM 3693 O O . ALA A 1 485 ? -63.460 32.050 135.968 1.00 70.19 485 ALA A O 1
ATOM 3694 N N . ALA A 1 486 ? -61.990 33.518 135.105 1.00 73.19 486 ALA A N 1
ATOM 3695 C CA . ALA A 1 486 ? -61.965 34.411 136.266 1.00 73.19 486 ALA A CA 1
ATOM 3696 C C . ALA A 1 486 ? -63.363 34.938 136.656 1.00 73.19 486 ALA A C 1
ATOM 3698 O O . ALA A 1 486 ? -63.693 35.014 137.837 1.00 73.19 486 ALA A O 1
ATOM 3699 N N . LYS A 1 487 ? -64.215 35.240 135.665 1.00 73.06 487 LYS A N 1
ATOM 3700 C CA . LYS A 1 487 ? -65.569 35.780 135.889 1.00 73.06 487 LYS A CA 1
ATOM 3701 C C . LYS A 1 487 ? -66.558 34.790 136.505 1.00 73.06 487 LYS A C 1
ATOM 3703 O O . LYS A 1 487 ? -67.561 35.227 137.061 1.00 73.06 487 LYS A O 1
ATOM 3708 N N . VAL A 1 488 ? -66.316 33.482 136.394 1.00 70.94 488 VAL A N 1
ATOM 3709 C CA . VAL A 1 488 ? -67.200 32.467 136.993 1.00 70.94 488 VAL A CA 1
ATOM 3710 C C . VAL A 1 488 ? -66.973 32.406 138.505 1.00 70.94 488 VAL A C 1
ATOM 3712 O O . VAL A 1 488 ? -67.928 32.533 139.267 1.00 70.94 488 VAL A O 1
ATOM 3715 N N . ALA A 1 489 ? -65.708 32.332 138.933 1.00 71.94 489 ALA A N 1
ATOM 3716 C CA . ALA A 1 489 ? -65.336 32.245 140.346 1.00 71.94 489 ALA A CA 1
ATOM 3717 C C . ALA A 1 489 ? -65.800 33.462 141.175 1.00 71.94 489 ALA A C 1
ATOM 3719 O O . ALA A 1 489 ? -66.242 33.309 142.312 1.00 71.94 489 ALA A O 1
ATOM 3720 N N . GLU A 1 490 ? -65.762 34.673 140.603 1.00 74.69 490 GLU A N 1
ATOM 3721 C CA . GLU A 1 490 ? -66.225 35.896 141.282 1.00 74.69 490 GLU A CA 1
ATOM 3722 C C . GLU A 1 490 ? -67.733 35.868 141.609 1.00 74.69 490 GLU A C 1
ATOM 3724 O O . GLU A 1 490 ? -68.177 36.455 142.597 1.00 74.69 490 GLU A O 1
ATOM 3729 N N . MET A 1 491 ? -68.539 35.195 140.781 1.00 68.81 491 MET A N 1
ATOM 3730 C CA . MET A 1 491 ? -69.996 35.155 140.938 1.00 68.81 491 MET A CA 1
ATOM 3731 C C . MET A 1 491 ? -70.447 34.074 141.927 1.00 68.81 491 MET A C 1
ATOM 3733 O O . MET A 1 491 ? -71.424 34.287 142.641 1.00 68.81 491 MET A O 1
ATOM 3737 N N . GLU A 1 492 ? -69.723 32.957 142.030 1.00 72.75 492 GLU A N 1
ATOM 3738 C CA . GLU A 1 492 ? -70.017 31.895 143.006 1.00 72.75 492 GLU A CA 1
ATOM 3739 C C . GLU A 1 492 ? -69.855 32.390 144.455 1.00 72.75 492 GLU A C 1
ATOM 3741 O O . GLU A 1 492 ? -70.717 32.125 145.295 1.00 72.75 492 GLU A O 1
ATOM 3746 N N . GLY A 1 493 ? -68.833 33.211 144.734 1.00 73.00 493 GLY A N 1
ATOM 3747 C CA . GLY A 1 493 ? -68.643 33.822 146.058 1.00 73.00 493 GLY A CA 1
ATOM 3748 C C . GLY A 1 493 ? -69.786 34.758 146.484 1.00 73.00 493 GLY A C 1
ATOM 3749 O O . GLY A 1 493 ? -70.153 34.798 147.657 1.00 73.00 493 GLY A O 1
ATOM 3750 N N . LYS A 1 494 ? -70.413 35.466 145.533 1.00 72.88 494 LYS A N 1
ATOM 3751 C CA . LYS A 1 494 ? -71.561 36.355 145.809 1.00 72.88 494 LYS A CA 1
ATOM 3752 C C . LYS A 1 494 ? -72.833 35.578 146.159 1.00 72.88 494 LYS A C 1
ATOM 3754 O O . LYS A 1 494 ? -73.656 36.074 146.922 1.00 72.88 494 LYS A O 1
ATOM 3759 N N . ILE A 1 495 ? -72.989 34.359 145.634 1.00 69.06 495 ILE A N 1
ATOM 3760 C CA . ILE A 1 495 ? -74.133 33.489 145.949 1.00 69.06 495 ILE A CA 1
ATOM 3761 C C . ILE A 1 495 ? -74.032 32.970 147.390 1.00 69.06 495 ILE A C 1
ATOM 3763 O O . ILE A 1 495 ? -75.025 33.013 148.111 1.00 69.06 495 ILE A O 1
ATOM 3767 N N . GLN A 1 496 ? -72.841 32.557 147.839 1.00 71.25 496 GLN A N 1
ATOM 3768 C CA . GLN A 1 496 ? -72.634 32.083 149.216 1.00 71.25 496 GLN A CA 1
ATOM 3769 C C . GLN A 1 496 ? -72.965 33.167 150.255 1.00 71.25 496 GLN A C 1
ATOM 3771 O O . GLN A 1 496 ? -73.722 32.911 151.189 1.00 71.25 496 GLN A O 1
ATOM 3776 N N . GLN A 1 497 ? -72.503 34.404 150.038 1.00 69.12 497 GLN A N 1
ATOM 3777 C CA . GLN A 1 497 ? -72.813 35.542 150.917 1.00 69.12 497 GLN A CA 1
ATOM 3778 C C . GLN A 1 497 ? -74.322 35.848 150.994 1.00 69.12 497 GLN A C 1
ATOM 3780 O O . GLN A 1 497 ? -74.831 36.217 152.054 1.00 69.12 497 GLN A O 1
ATOM 3785 N N . ALA A 1 498 ? -75.059 35.674 149.891 1.00 63.97 498 ALA A N 1
ATOM 3786 C CA . ALA A 1 498 ? -76.508 35.872 149.867 1.00 63.97 498 ALA A CA 1
ATOM 3787 C C . ALA A 1 498 ? -77.278 34.759 150.608 1.00 63.97 498 ALA A C 1
ATOM 3789 O O . ALA A 1 498 ? -78.286 35.040 151.261 1.00 63.97 498 ALA A O 1
ATOM 3790 N N . GLU A 1 499 ? -76.812 33.507 150.541 1.00 67.31 499 GLU A N 1
ATOM 3791 C CA . GLU A 1 499 ? -77.427 32.388 151.269 1.00 67.31 499 GLU A CA 1
ATOM 3792 C C . GLU A 1 499 ? -77.177 32.483 152.789 1.00 67.31 499 GLU A C 1
ATOM 3794 O O . GLU A 1 499 ? -78.103 32.245 153.569 1.00 67.31 499 GLU A O 1
ATOM 3799 N N . GLU A 1 500 ? -75.997 32.943 153.226 1.00 69.62 500 GLU A N 1
ATOM 3800 C CA . GLU A 1 500 ? -75.714 33.237 154.644 1.00 69.62 500 GLU A CA 1
ATOM 3801 C C . GLU A 1 500 ? -76.593 34.376 155.196 1.00 69.62 500 GLU A C 1
ATOM 3803 O O . GLU A 1 500 ? -77.185 34.245 156.273 1.00 69.62 500 GLU A O 1
ATOM 3808 N N . ALA A 1 501 ? -76.762 35.467 154.438 1.00 62.09 501 ALA A N 1
ATOM 3809 C CA . ALA A 1 501 ? -77.633 36.580 154.827 1.00 62.09 501 ALA A CA 1
ATOM 3810 C C . ALA A 1 501 ? -79.110 36.154 154.964 1.00 62.09 501 ALA A C 1
ATOM 3812 O O . ALA A 1 501 ? -79.802 36.564 155.901 1.00 62.09 501 ALA A O 1
ATOM 3813 N N . ALA A 1 502 ? -79.594 35.284 154.070 1.00 58.28 502 ALA A N 1
ATOM 3814 C CA . ALA A 1 502 ? -80.952 34.745 154.135 1.00 58.28 502 ALA A CA 1
ATOM 3815 C C . ALA A 1 502 ? -81.173 33.828 155.356 1.00 58.28 502 ALA A C 1
ATOM 3817 O O . ALA A 1 502 ? -82.255 33.848 155.951 1.00 58.28 502 ALA A O 1
ATOM 3818 N N . ALA A 1 503 ? -80.158 33.055 155.760 1.00 61.72 503 ALA A N 1
ATOM 3819 C CA . ALA A 1 503 ? -80.216 32.217 156.958 1.00 61.72 503 ALA A CA 1
ATOM 3820 C C . ALA A 1 503 ? -80.287 33.056 158.249 1.00 61.72 503 ALA A C 1
ATOM 3822 O O . ALA A 1 503 ? -81.096 32.759 159.133 1.00 61.72 503 ALA A O 1
ATOM 3823 N N . ALA A 1 504 ? -79.513 34.144 158.334 1.00 61.44 504 ALA A N 1
ATOM 3824 C CA . ALA A 1 504 ? -79.548 35.066 159.472 1.00 61.44 504 ALA A CA 1
ATOM 3825 C C . ALA A 1 504 ? -80.923 35.748 159.638 1.00 61.44 504 ALA A C 1
ATOM 3827 O O . ALA A 1 504 ? -81.456 35.816 160.748 1.00 61.44 504 ALA A O 1
ATOM 3828 N N . ALA A 1 505 ? -81.542 36.185 158.534 1.00 58.66 505 ALA A N 1
ATOM 3829 C CA . ALA A 1 505 ? -82.874 36.796 158.553 1.00 58.66 505 ALA A CA 1
ATOM 3830 C C . ALA A 1 505 ? -83.982 35.820 159.004 1.00 58.66 505 ALA A C 1
ATOM 3832 O O . ALA A 1 505 ? -84.921 36.219 159.694 1.00 58.66 505 ALA A O 1
ATOM 3833 N N . ALA A 1 506 ? -83.868 34.532 158.661 1.00 56.97 506 ALA A N 1
ATOM 3834 C CA . ALA A 1 506 ? -84.827 33.510 159.085 1.00 56.97 506 ALA A CA 1
ATOM 3835 C C . ALA A 1 506 ? -84.773 33.232 160.600 1.00 56.97 506 ALA A C 1
ATOM 3837 O O . ALA A 1 506 ? -85.817 33.005 161.213 1.00 56.97 506 ALA A O 1
ATOM 3838 N N . ALA A 1 507 ? -83.586 33.291 161.214 1.00 58.59 507 ALA A N 1
ATOM 3839 C CA . ALA A 1 507 ? -83.415 33.072 162.652 1.00 58.59 507 ALA A CA 1
ATOM 3840 C C . ALA A 1 507 ? -84.042 34.193 163.507 1.00 58.59 507 ALA A C 1
ATOM 3842 O O . ALA A 1 507 ? -84.634 33.916 164.550 1.00 58.59 507 ALA A O 1
ATOM 3843 N N . ALA A 1 508 ? -83.975 35.448 163.049 1.00 57.28 508 ALA A N 1
ATOM 3844 C CA . ALA A 1 508 ? -84.540 36.597 163.764 1.00 57.28 508 ALA A CA 1
ATOM 3845 C C . ALA A 1 508 ? -86.082 36.581 163.842 1.00 57.28 508 ALA A C 1
ATOM 3847 O O . ALA A 1 508 ? -86.663 37.109 164.787 1.00 57.28 508 ALA A O 1
ATOM 3848 N N . ALA A 1 509 ? -86.761 35.950 162.878 1.00 56.09 509 ALA A N 1
ATOM 3849 C CA . ALA A 1 509 ? -88.224 35.927 162.800 1.00 56.09 509 ALA A CA 1
ATOM 3850 C C . ALA A 1 509 ? -88.908 34.931 163.764 1.00 56.09 509 ALA A C 1
ATOM 3852 O O . ALA A 1 509 ? -90.135 34.925 163.856 1.00 56.09 509 ALA A O 1
ATOM 3853 N N . ALA A 1 510 ? -88.146 34.079 164.461 1.00 55.84 510 ALA A N 1
ATOM 3854 C CA . ALA A 1 510 ? -88.678 32.969 165.260 1.00 55.84 510 ALA A CA 1
ATOM 3855 C C . ALA A 1 510 ? -88.839 33.264 166.771 1.00 55.84 510 ALA A C 1
ATOM 3857 O O . ALA A 1 510 ? -89.271 32.381 167.510 1.00 55.84 510 ALA A O 1
ATOM 3858 N N . ALA A 1 511 ? -88.489 34.467 167.248 1.00 51.34 511 ALA A N 1
ATOM 3859 C CA . ALA A 1 511 ? -88.245 34.728 168.674 1.00 51.34 511 ALA A CA 1
ATOM 3860 C C . ALA A 1 511 ? -89.057 35.895 169.294 1.00 51.34 511 ALA A C 1
ATOM 3862 O O . ALA A 1 511 ? -88.472 36.802 169.882 1.00 51.34 511 ALA A O 1
ATOM 3863 N N . VAL A 1 512 ? -90.400 35.862 169.228 1.00 43.75 512 VAL A N 1
ATOM 3864 C CA . VAL A 1 512 ? -91.297 36.709 170.062 1.00 43.75 512 VAL A CA 1
ATOM 3865 C C . VAL A 1 512 ? -92.565 35.926 170.487 1.00 43.75 512 VAL A C 1
ATOM 3867 O O . VAL A 1 512 ? -93.255 35.421 169.601 1.00 43.75 512 VAL A O 1
ATOM 3870 N N . PRO A 1 513 ? -92.907 35.825 171.796 1.00 46.12 513 PRO A N 1
ATOM 3871 C CA . PRO A 1 513 ? -94.094 35.094 172.280 1.00 46.12 513 PRO A CA 1
ATOM 3872 C C . PRO A 1 513 ? -95.120 35.916 173.113 1.00 46.12 513 PRO A C 1
ATOM 3874 O O . PRO A 1 513 ? -94.743 36.718 173.960 1.00 46.12 513 PRO A O 1
ATOM 3877 N N . SER A 1 514 ? -96.424 35.642 172.946 1.00 35.75 514 SER A N 1
ATOM 3878 C CA . SER A 1 514 ? -97.542 35.741 173.937 1.00 35.75 514 SER A CA 1
ATOM 3879 C C . SER A 1 514 ? -98.849 35.294 173.232 1.00 35.75 514 SER A C 1
ATOM 3881 O O . SER A 1 514 ? -98.982 35.515 172.035 1.00 35.75 514 SER A O 1
ATOM 3883 N N . VAL A 1 515 ? -99.762 34.462 173.760 1.00 43.72 515 VAL A N 1
ATOM 3884 C CA . VAL A 1 515 ? -100.542 34.417 175.026 1.00 43.72 515 VAL A CA 1
ATOM 3885 C C . VAL A 1 515 ? -101.784 35.340 175.033 1.00 43.72 515 VAL A C 1
ATOM 3887 O O . VAL A 1 515 ? -101.740 36.465 175.508 1.00 43.72 515 VAL A O 1
ATOM 3890 N N . SER A 1 516 ? -102.878 34.780 174.487 1.00 48.91 516 SER A N 1
ATOM 3891 C CA . SER A 1 516 ? -104.330 34.972 174.750 1.00 48.91 516 SER A CA 1
ATOM 3892 C C . SER A 1 516 ? -104.950 36.353 175.057 1.00 48.91 516 SER A C 1
ATOM 3894 O O . SER A 1 516 ? -104.727 36.929 176.115 1.00 48.91 516 SER A O 1
ATOM 3896 N N . THR A 1 517 ? -105.934 36.731 174.230 1.00 43.31 517 THR A N 1
ATOM 3897 C CA . THR A 1 517 ? -107.190 37.415 174.630 1.00 43.31 517 THR A CA 1
ATOM 3898 C C . THR A 1 517 ? -108.165 36.388 175.234 1.00 43.31 517 THR A C 1
ATOM 3900 O O . THR A 1 517 ? -108.151 35.249 174.766 1.00 43.31 517 THR A O 1
ATOM 3903 N N . ASP A 1 518 ? -109.084 36.643 176.167 1.00 28.75 518 ASP A N 1
ATOM 3904 C CA . ASP A 1 518 ? -109.619 37.838 176.867 1.00 28.75 518 ASP A CA 1
ATOM 3905 C C . ASP A 1 518 ? -108.622 38.632 177.758 1.00 28.75 518 ASP A C 1
ATOM 3907 O O . ASP A 1 518 ? -107.643 38.057 178.212 1.00 28.75 518 ASP A O 1
ATOM 3911 N N . ALA A 1 519 ? -108.791 39.926 178.105 1.00 29.03 519 ALA A N 1
ATOM 3912 C CA . ALA A 1 519 ? -109.737 40.972 177.669 1.00 29.03 519 ALA A CA 1
ATOM 3913 C C . ALA A 1 519 ? -109.158 42.405 177.864 1.00 29.03 519 ALA A C 1
ATOM 3915 O O . ALA A 1 519 ? -108.351 42.639 178.754 1.00 29.03 519 ALA A O 1
ATOM 3916 N N . ALA A 1 520 ? -109.711 43.362 177.105 1.00 30.72 520 ALA A N 1
ATOM 3917 C CA . ALA A 1 520 ? -109.904 44.793 177.423 1.00 30.72 520 ALA A CA 1
ATOM 3918 C C . ALA A 1 520 ? -108.716 45.760 177.733 1.00 30.72 520 ALA A C 1
ATOM 3920 O O . ALA A 1 520 ? -108.220 45.851 178.849 1.00 30.72 520 ALA A O 1
ATOM 3921 N N . ALA A 1 521 ? -108.533 46.686 176.774 1.00 35.34 521 ALA A N 1
ATOM 3922 C CA . ALA A 1 521 ? -108.420 48.152 176.943 1.00 35.34 521 ALA A CA 1
ATOM 3923 C C . ALA A 1 521 ? -107.062 48.857 177.229 1.00 35.34 521 ALA A C 1
ATOM 3925 O O . ALA A 1 521 ? -106.643 48.996 178.370 1.00 35.34 521 ALA A O 1
ATOM 3926 N N . HIS A 1 522 ? -106.573 49.532 176.166 1.00 35.56 522 HIS A N 1
ATOM 3927 C CA . HIS A 1 522 ? -105.780 50.789 176.136 1.00 35.56 522 HIS A CA 1
ATOM 3928 C C . HIS A 1 522 ? -104.302 50.706 176.615 1.00 35.56 522 HIS A C 1
ATOM 3930 O O . HIS A 1 522 ? -104.023 50.143 177.660 1.00 35.56 522 HIS A O 1
ATOM 3936 N N . SER A 1 523 ? -103.291 51.286 175.945 1.00 35.72 523 SER A N 1
ATOM 3937 C CA . SER A 1 523 ? -103.226 52.107 174.715 1.00 35.72 523 SER A CA 1
ATOM 3938 C C . SER A 1 523 ? -101.809 52.089 174.086 1.00 35.72 523 SER A C 1
ATOM 3940 O O . SER A 1 523 ? -100.830 51.844 174.778 1.00 35.72 523 SER A O 1
ATOM 3942 N N . SER A 1 524 ? -101.702 52.449 172.794 1.00 41.03 524 SER A N 1
ATOM 3943 C CA . SER A 1 524 ? -100.458 52.839 172.084 1.00 41.03 524 SER A CA 1
ATOM 3944 C C . SER A 1 524 ? -99.346 51.780 171.892 1.00 41.03 524 SER A C 1
ATOM 3946 O O . SER A 1 524 ? -98.301 51.859 172.534 1.00 41.03 524 SER A O 1
ATOM 3948 N N . ASP A 1 525 ? -99.491 50.901 170.888 1.00 41.75 525 ASP A N 1
ATOM 3949 C CA . ASP A 1 525 ? -98.390 50.054 170.373 1.00 41.75 525 ASP A CA 1
ATOM 3950 C C . ASP A 1 525 ? -98.420 49.898 168.828 1.00 41.75 525 ASP A C 1
ATOM 3952 O O . ASP A 1 525 ? -98.540 48.811 168.269 1.00 41.75 525 ASP A O 1
ATOM 3956 N N . GLU A 1 526 ? -98.371 51.021 168.097 1.00 45.12 526 GLU A N 1
ATOM 3957 C CA . GLU A 1 526 ? -98.384 51.038 166.615 1.00 45.12 526 GLU A CA 1
ATOM 3958 C C . GLU A 1 526 ? -96.996 50.860 165.958 1.00 45.12 526 GLU A C 1
ATOM 3960 O O . GLU A 1 526 ? -96.894 50.779 164.731 1.00 45.12 526 GLU A O 1
ATOM 3965 N N . GLY A 1 527 ? -95.912 50.815 166.743 1.00 51.28 527 GLY A N 1
ATOM 3966 C CA . GLY A 1 527 ? -94.540 50.809 166.218 1.00 51.28 527 GLY A CA 1
ATOM 3967 C C . GLY A 1 527 ? -94.064 49.446 165.704 1.00 51.28 527 GLY A C 1
ATOM 3968 O O . GLY A 1 527 ? -93.427 49.363 164.653 1.00 51.28 527 GLY A O 1
ATOM 3969 N N . LEU A 1 528 ? -94.381 48.368 166.426 1.00 50.59 528 LEU A N 1
ATOM 3970 C CA . LEU A 1 528 ? -93.805 47.041 166.171 1.00 50.59 528 LEU A CA 1
ATOM 3971 C C . LEU A 1 528 ? -94.447 46.310 164.980 1.00 50.59 528 LEU A C 1
ATOM 3973 O O . LEU A 1 528 ? -93.777 45.532 164.299 1.00 50.59 528 LEU A O 1
ATOM 3977 N N . ILE A 1 529 ? -95.716 46.595 164.671 1.00 53.69 529 ILE A N 1
ATOM 3978 C CA . ILE A 1 529 ? -96.454 45.906 163.599 1.00 53.69 529 ILE A CA 1
ATOM 3979 C C . ILE A 1 529 ? -95.947 46.328 162.207 1.00 53.69 529 ILE A C 1
ATOM 3981 O O . ILE A 1 529 ? -95.663 45.464 161.377 1.00 53.69 529 ILE A O 1
ATOM 3985 N N . ARG A 1 530 ? -95.711 47.629 161.961 1.00 57.91 530 ARG A N 1
ATOM 3986 C CA . ARG A 1 530 ? -95.179 48.101 160.662 1.00 57.91 530 ARG A CA 1
ATOM 3987 C C . ARG A 1 530 ? -93.750 47.616 160.391 1.00 57.91 530 ARG A C 1
ATOM 3989 O O . ARG A 1 530 ? -93.414 47.332 159.243 1.00 57.91 530 ARG A O 1
ATOM 3996 N N . ALA A 1 531 ? -92.921 47.477 161.428 1.00 57.66 531 ALA A N 1
ATOM 3997 C CA . ALA A 1 531 ? -91.564 46.944 161.288 1.00 57.66 531 ALA A CA 1
ATOM 3998 C C . ALA A 1 531 ? -91.568 45.465 160.850 1.00 57.66 531 ALA A C 1
ATOM 4000 O O . ALA A 1 531 ? -90.814 45.077 159.955 1.00 57.66 531 ALA A O 1
ATOM 4001 N N . ALA A 1 532 ? -92.461 44.650 161.424 1.00 56.81 532 ALA A N 1
ATOM 4002 C CA . ALA A 1 532 ? -92.603 43.238 161.069 1.00 56.81 532 ALA A CA 1
ATOM 4003 C C . ALA A 1 532 ? -93.150 43.023 159.643 1.00 56.81 532 ALA A C 1
ATOM 4005 O O . ALA A 1 532 ? -92.749 42.074 158.965 1.00 56.81 532 ALA A O 1
ATOM 4006 N N . GLU A 1 533 ? -94.040 43.898 159.166 1.00 58.44 533 GLU A N 1
ATOM 4007 C CA . GLU A 1 533 ? -94.564 43.836 157.795 1.00 58.44 533 GLU A CA 1
ATOM 4008 C C . GLU A 1 533 ? -93.530 44.286 156.749 1.00 58.44 533 GLU A C 1
ATOM 4010 O O . GLU A 1 533 ? -93.378 43.609 155.729 1.00 58.44 533 GLU A O 1
ATOM 4015 N N . SER A 1 534 ? -92.744 45.337 157.028 1.00 57.94 534 SER A N 1
ATOM 4016 C CA . SER A 1 534 ? -91.651 45.780 156.142 1.00 57.94 534 SER A CA 1
ATOM 4017 C C . SER A 1 534 ? -90.597 44.684 155.946 1.00 57.94 534 SER A C 1
ATOM 4019 O O . SER A 1 534 ? -90.267 44.331 154.813 1.00 57.94 534 SER A O 1
ATOM 4021 N N . ALA A 1 535 ? -90.145 44.052 157.036 1.00 60.03 535 ALA A N 1
ATOM 4022 C CA . ALA A 1 535 ? -89.161 42.969 156.972 1.00 60.03 535 ALA A CA 1
ATOM 4023 C C . ALA A 1 535 ? -89.668 41.746 156.177 1.00 60.03 535 ALA A C 1
ATOM 4025 O O . ALA A 1 535 ? -88.901 41.087 155.472 1.00 60.03 535 ALA A O 1
ATOM 4026 N N . ARG A 1 536 ? -90.973 41.440 156.239 1.00 60.72 536 ARG A N 1
ATOM 4027 C CA . ARG A 1 536 ? -91.575 40.352 155.447 1.00 60.72 536 ARG A CA 1
ATOM 4028 C C . ARG A 1 536 ? -91.660 40.686 153.956 1.00 60.72 536 ARG A C 1
ATOM 4030 O O . ARG A 1 536 ? -91.459 39.785 153.140 1.00 60.72 536 ARG A O 1
ATOM 4037 N N . ALA A 1 537 ? -91.921 41.944 153.598 1.00 63.62 537 ALA A N 1
ATOM 4038 C CA . ALA A 1 537 ? -91.921 42.391 152.206 1.00 63.62 537 ALA A CA 1
ATOM 4039 C C . ALA A 1 537 ? -90.515 42.308 151.580 1.00 63.62 537 ALA A C 1
ATOM 4041 O O . ALA A 1 537 ? -90.362 41.761 150.487 1.00 63.62 537 ALA A O 1
ATOM 4042 N N . GLU A 1 538 ? -89.483 42.751 152.302 1.00 64.31 538 GLU A N 1
ATOM 4043 C CA . GLU A 1 538 ? -88.086 42.683 151.848 1.00 64.31 538 GLU A CA 1
ATOM 4044 C C . GLU A 1 538 ? -87.606 41.233 151.665 1.00 64.31 538 GLU A C 1
ATOM 4046 O O . GLU A 1 538 ? -87.054 40.887 150.619 1.00 64.31 538 GLU A O 1
ATOM 4051 N N . VAL A 1 539 ? -87.907 40.330 152.610 1.00 61.62 539 VAL A N 1
ATOM 4052 C CA . VAL A 1 539 ? -87.580 38.895 152.473 1.00 61.62 539 VAL A CA 1
ATOM 4053 C C . VAL A 1 539 ? -88.313 38.245 151.288 1.00 61.62 539 VAL A C 1
ATOM 4055 O O . VAL A 1 539 ? -87.752 37.369 150.621 1.00 61.62 539 VAL A O 1
ATOM 4058 N N . ALA A 1 540 ? -89.546 38.664 150.984 1.00 65.31 540 ALA A N 1
ATOM 4059 C CA . ALA A 1 540 ? -90.273 38.189 149.805 1.00 65.31 540 ALA A CA 1
ATOM 4060 C C . ALA A 1 540 ? -89.653 38.701 148.490 1.00 65.31 540 ALA A C 1
ATOM 4062 O O . ALA A 1 540 ? -89.558 37.939 147.523 1.00 65.31 540 ALA A O 1
ATOM 4063 N N . GLN A 1 541 ? -89.183 39.953 148.458 1.00 66.69 541 GLN A N 1
ATOM 4064 C CA . GLN A 1 541 ? -88.488 40.515 147.300 1.00 66.69 541 GLN A CA 1
ATOM 4065 C C . GLN A 1 541 ? -87.145 39.812 147.048 1.00 66.69 541 GLN A C 1
ATOM 4067 O O . GLN A 1 541 ? -86.911 39.345 145.932 1.00 66.69 541 GLN A O 1
ATOM 4072 N N . ILE A 1 542 ? -86.317 39.632 148.085 1.00 69.25 542 ILE A N 1
ATOM 4073 C CA . ILE A 1 542 ? -85.016 38.948 147.981 1.00 69.25 542 ILE A CA 1
ATOM 4074 C C . ILE A 1 542 ? -85.186 37.517 147.449 1.00 69.25 542 ILE A C 1
ATOM 4076 O O . ILE A 1 542 ? -84.458 37.102 146.547 1.00 69.25 542 ILE A O 1
ATOM 4080 N N . LYS A 1 543 ? -86.189 36.762 147.927 1.00 66.38 543 LYS A N 1
ATOM 4081 C CA . LYS A 1 543 ? -86.470 35.410 147.402 1.00 66.38 543 LYS A CA 1
ATOM 4082 C C . LYS A 1 543 ? -86.807 35.416 145.910 1.00 66.38 543 LYS A C 1
ATOM 4084 O O . LYS A 1 543 ? -86.297 34.574 145.173 1.00 66.38 543 LYS A O 1
ATOM 4089 N N . LYS A 1 544 ? -87.620 36.373 145.453 1.00 73.62 544 LYS A N 1
ATOM 4090 C CA . LYS A 1 544 ? -87.988 36.501 144.036 1.00 73.62 544 LYS A CA 1
ATOM 4091 C C . LYS A 1 544 ? -86.776 36.841 143.163 1.00 73.62 544 LYS A C 1
ATOM 4093 O O . LYS A 1 544 ? -86.624 36.269 142.086 1.00 73.62 544 LYS A O 1
ATOM 4098 N N . GLU A 1 545 ? -85.898 37.726 143.630 1.00 70.94 545 GLU A N 1
ATOM 4099 C CA . GLU A 1 545 ? -84.663 38.078 142.921 1.00 70.94 545 GLU A CA 1
ATOM 4100 C C . GLU A 1 545 ? -83.712 36.869 142.823 1.00 70.94 545 GLU A C 1
ATOM 4102 O O . GLU A 1 545 ? -83.294 36.512 141.716 1.00 70.94 545 GLU A O 1
ATOM 4107 N N . VAL A 1 546 ? -83.491 36.140 143.926 1.00 69.25 546 VAL A N 1
ATOM 4108 C CA . VAL A 1 546 ? -82.690 34.897 143.954 1.00 69.25 546 VAL A CA 1
ATOM 4109 C C . VAL A 1 546 ? -83.247 33.819 143.012 1.00 69.25 546 VAL A C 1
ATOM 4111 O O . VAL A 1 546 ? -82.476 33.148 142.320 1.00 69.25 546 VAL A O 1
ATOM 4114 N N . GLU A 1 547 ? -84.570 33.656 142.916 1.00 68.88 547 GLU A N 1
ATOM 4115 C CA . GLU A 1 547 ? -85.180 32.729 141.952 1.00 68.88 547 GLU A CA 1
ATOM 4116 C C . GLU A 1 547 ? -84.970 33.168 140.495 1.00 68.88 547 GLU A C 1
ATOM 4118 O O . GLU A 1 547 ? -84.655 32.329 139.642 1.00 68.88 547 GLU A O 1
ATOM 4123 N N . THR A 1 548 ? -85.072 34.470 140.193 1.00 74.12 548 THR A N 1
ATOM 4124 C CA . THR A 1 548 ? -84.795 34.971 138.835 1.00 74.12 548 THR A CA 1
ATOM 4125 C C . THR A 1 548 ? -83.330 34.805 138.432 1.00 74.12 548 THR A C 1
ATOM 4127 O O . THR A 1 548 ? -83.060 34.427 137.289 1.00 74.12 548 THR A O 1
ATOM 4130 N N . GLU A 1 549 ? -82.387 34.980 139.361 1.00 73.81 549 GLU A N 1
ATOM 4131 C CA . GLU A 1 549 ? -80.967 34.718 139.111 1.00 73.81 549 GLU A CA 1
ATOM 4132 C C . GLU A 1 549 ? -80.680 33.218 138.960 1.00 73.81 549 GLU A C 1
ATOM 4134 O O . GLU A 1 549 ? -80.070 32.811 137.969 1.00 73.81 549 GLU A O 1
ATOM 4139 N N . ARG A 1 550 ? -81.221 32.343 139.824 1.00 69.69 550 ARG A N 1
ATOM 4140 C CA . ARG A 1 550 ? -81.118 30.879 139.633 1.00 69.69 550 ARG A CA 1
ATOM 4141 C C . ARG A 1 550 ? -81.675 30.430 138.271 1.00 69.69 550 ARG A C 1
ATOM 4143 O O . ARG A 1 550 ? -81.113 29.525 137.646 1.00 69.69 550 ARG A O 1
ATOM 4150 N N . ALA A 1 551 ? -82.734 31.068 137.765 1.00 72.94 551 ALA A N 1
ATOM 4151 C CA . ALA A 1 551 ? -83.260 30.809 136.423 1.00 72.94 551 ALA A CA 1
ATOM 4152 C C . ALA A 1 551 ? -82.325 31.306 135.299 1.00 72.94 551 ALA A C 1
ATOM 4154 O O . ALA A 1 551 ? -82.170 30.611 134.288 1.00 72.94 551 ALA A O 1
ATOM 4155 N N . ARG A 1 552 ? -81.669 32.464 135.468 1.00 74.94 552 ARG A N 1
ATOM 4156 C CA . ARG A 1 552 ? -80.639 32.978 134.543 1.00 74.94 552 ARG A CA 1
ATOM 4157 C C . ARG A 1 552 ? -79.422 32.051 134.491 1.00 74.94 552 ARG A C 1
ATOM 4159 O O . ARG A 1 552 ? -79.026 31.650 133.395 1.00 74.94 552 ARG A O 1
ATOM 4166 N N . PHE A 1 553 ? -78.903 31.609 135.637 1.00 72.88 553 PHE A N 1
ATOM 4167 C CA . PHE A 1 553 ? -77.768 30.679 135.695 1.00 72.88 553 PHE A CA 1
ATOM 4168 C C . PHE A 1 553 ? -78.075 29.317 135.065 1.00 72.88 553 PHE A C 1
ATOM 4170 O O . PHE A 1 553 ? -77.259 28.813 134.294 1.00 72.88 553 PHE A O 1
ATOM 4177 N N . LYS A 1 554 ? -79.271 28.745 135.280 1.00 75.38 554 LYS A N 1
ATOM 4178 C CA . LYS A 1 554 ? -79.670 27.503 134.587 1.00 75.38 554 LYS A CA 1
ATOM 4179 C C . LYS A 1 554 ? -79.666 27.647 133.059 1.00 75.38 554 LYS A C 1
ATOM 4181 O O . LYS A 1 554 ? -79.278 26.701 132.375 1.00 75.38 554 LYS A O 1
ATOM 4186 N N . ARG A 1 555 ? -80.038 28.813 132.511 1.00 72.62 555 ARG A N 1
ATOM 4187 C CA . ARG A 1 555 ? -79.915 29.082 131.064 1.00 72.62 555 ARG A CA 1
ATOM 4188 C C . ARG A 1 555 ? -78.456 29.217 130.631 1.00 72.62 555 ARG A C 1
ATOM 4190 O O . ARG A 1 555 ? -78.083 28.590 129.648 1.00 72.62 555 ARG A O 1
ATOM 4197 N N . ALA A 1 556 ? -77.635 29.958 131.376 1.00 74.94 556 ALA A N 1
ATOM 4198 C CA . ALA A 1 556 ? -76.213 30.130 131.068 1.00 74.94 556 ALA A CA 1
ATOM 4199 C C . ALA A 1 556 ? -75.441 28.794 131.074 1.00 74.94 556 ALA A C 1
ATOM 4201 O O . ALA A 1 556 ? -74.632 28.552 130.180 1.00 74.94 556 ALA A O 1
ATOM 4202 N N . ILE A 1 557 ? -75.739 27.895 132.020 1.00 71.44 557 ILE A N 1
ATOM 4203 C CA . ILE A 1 557 ? -75.165 26.539 132.084 1.00 71.44 557 ILE A CA 1
ATOM 4204 C C . ILE A 1 557 ? -75.667 25.660 130.925 1.00 71.44 557 ILE A C 1
ATOM 4206 O O . ILE A 1 557 ? -74.889 24.928 130.315 1.00 71.44 557 ILE A O 1
ATOM 4210 N N . ALA A 1 558 ? -76.956 25.734 130.573 1.00 72.75 558 ALA A N 1
ATOM 4211 C CA . ALA A 1 558 ? -77.482 25.005 129.417 1.00 72.75 558 ALA A CA 1
ATOM 4212 C C . ALA A 1 558 ? -76.875 25.504 128.090 1.00 72.75 558 ALA A C 1
ATOM 4214 O O . ALA A 1 558 ? -76.630 24.712 127.180 1.00 72.75 558 ALA A O 1
ATOM 4215 N N . GLU A 1 559 ? -76.607 26.806 127.976 1.00 76.81 559 GLU A N 1
ATOM 4216 C CA . GLU A 1 559 ? -75.974 27.401 126.803 1.00 76.81 559 GLU A CA 1
ATOM 4217 C C . GLU A 1 559 ? -74.475 27.081 126.723 1.00 76.81 559 GLU A C 1
ATOM 4219 O O . GLU A 1 559 ? -73.996 26.712 125.650 1.00 76.81 559 GLU A O 1
ATOM 4224 N N . SER A 1 560 ? -73.735 27.145 127.835 1.00 71.75 560 SER A N 1
ATOM 4225 C CA . SER A 1 560 ? -72.318 26.759 127.852 1.00 71.75 560 SER A CA 1
ATOM 4226 C C . SER A 1 560 ? -72.141 25.285 127.487 1.00 71.75 560 SER A C 1
ATOM 4228 O O . SER A 1 560 ? -71.283 24.975 126.661 1.00 71.75 560 SER A O 1
ATOM 4230 N N . LYS A 1 561 ? -73.019 24.400 127.981 1.00 75.75 561 LYS A N 1
ATOM 4231 C CA . LYS A 1 561 ? -73.023 22.977 127.616 1.00 75.75 561 LYS A CA 1
ATOM 4232 C C . LYS A 1 561 ? -73.331 22.747 126.131 1.00 75.75 561 LYS A C 1
ATOM 4234 O O . LYS A 1 561 ? -72.628 21.996 125.464 1.00 75.75 561 LYS A O 1
ATOM 4239 N N . ARG A 1 562 ? -74.300 23.469 125.552 1.00 77.50 562 ARG A N 1
ATOM 4240 C CA . ARG A 1 562 ? -74.537 23.434 124.092 1.00 77.50 562 ARG A CA 1
ATOM 4241 C C . ARG A 1 562 ? -73.315 23.883 123.289 1.00 77.50 562 ARG A C 1
ATOM 4243 O O . ARG A 1 562 ? -73.049 23.312 122.236 1.00 77.50 562 ARG A O 1
ATOM 4250 N N . ARG A 1 563 ? -72.566 24.881 123.772 1.00 78.31 563 ARG A N 1
ATOM 4251 C CA . ARG A 1 563 ? -71.329 25.346 123.122 1.00 78.31 563 ARG A CA 1
ATOM 4252 C C . ARG A 1 563 ? -70.196 24.319 123.239 1.00 78.31 563 ARG A C 1
ATOM 4254 O O . ARG A 1 563 ? -69.493 24.123 122.254 1.00 78.31 563 ARG A O 1
ATOM 4261 N N . THR A 1 564 ? -70.038 23.624 124.370 1.00 73.19 564 THR A N 1
ATOM 4262 C CA . THR A 1 564 ? -69.052 22.529 124.478 1.00 73.19 564 THR A CA 1
ATOM 4263 C C . THR A 1 564 ? -69.408 21.352 123.574 1.00 73.19 564 THR A C 1
ATOM 4265 O O . THR A 1 564 ? -68.536 20.852 122.872 1.00 73.19 564 THR A O 1
ATOM 4268 N N . ASP A 1 565 ? -70.686 20.972 123.506 1.00 77.81 565 ASP A N 1
ATOM 4269 C CA . ASP A 1 565 ? -71.155 19.875 122.648 1.00 77.81 565 ASP A CA 1
ATOM 4270 C C . ASP A 1 565 ? -71.048 20.224 121.148 1.00 77.81 565 ASP A C 1
ATOM 4272 O O . ASP A 1 565 ? -70.915 19.337 120.305 1.00 77.81 565 ASP A O 1
ATOM 4276 N N . ALA A 1 566 ? -71.122 21.510 120.786 1.00 76.06 566 ALA A N 1
ATOM 4277 C CA . ALA A 1 566 ? -70.882 21.980 119.421 1.00 76.06 566 ALA A CA 1
ATOM 4278 C C . ALA A 1 566 ? -69.391 21.909 119.051 1.00 76.06 566 ALA A C 1
ATOM 4280 O O . ALA A 1 566 ? -69.051 21.316 118.031 1.00 76.06 566 ALA A O 1
ATOM 4281 N N . VAL A 1 567 ? -68.506 22.428 119.912 1.00 78.56 567 VAL A N 1
ATOM 4282 C CA . VAL A 1 567 ? -67.045 22.379 119.706 1.00 78.56 567 VAL A CA 1
ATOM 4283 C C . VAL A 1 567 ? -66.525 20.938 119.680 1.00 78.56 567 VAL A C 1
ATOM 4285 O O . VAL A 1 567 ? -65.619 20.630 118.912 1.00 78.56 567 VAL A O 1
ATOM 4288 N N . GLN A 1 568 ? -67.110 20.032 120.469 1.00 77.69 568 GLN A N 1
ATOM 4289 C CA . GLN A 1 568 ? -66.742 18.615 120.449 1.00 77.69 568 GLN A CA 1
ATOM 4290 C C . GLN A 1 568 ? -67.104 17.943 119.111 1.00 77.69 568 GLN A C 1
ATOM 4292 O O . GLN A 1 568 ? -66.266 17.248 118.544 1.00 77.69 568 GLN A O 1
ATOM 4297 N N . ARG A 1 569 ? -68.291 18.220 118.545 1.00 78.81 569 ARG A N 1
ATOM 4298 C CA . ARG A 1 569 ? -68.656 17.735 117.197 1.00 78.81 569 ARG A CA 1
ATOM 4299 C C . ARG A 1 569 ? -67.799 18.352 116.092 1.00 78.81 569 ARG A C 1
ATOM 4301 O O . ARG A 1 569 ? -67.453 17.667 115.138 1.00 78.81 569 ARG A O 1
ATOM 4308 N N . GLU A 1 570 ? -67.451 19.633 116.209 1.00 79.38 570 GLU A N 1
ATOM 4309 C CA . GLU A 1 570 ? -66.555 20.311 115.263 1.00 79.38 570 GLU A CA 1
ATOM 4310 C C . GLU A 1 570 ? -65.144 19.702 115.302 1.00 79.38 570 GLU A C 1
ATOM 4312 O O . GLU A 1 570 ? -64.538 19.468 114.257 1.00 79.38 570 GLU A O 1
ATOM 4317 N N . LYS A 1 571 ? -64.656 19.348 116.499 1.00 80.81 571 LYS A N 1
ATOM 4318 C CA . LYS A 1 571 ? -63.408 18.605 116.683 1.00 80.81 571 LYS A CA 1
ATOM 4319 C C . LYS A 1 571 ? -63.471 17.217 116.028 1.00 80.81 571 LYS A C 1
ATOM 4321 O O . LYS A 1 571 ? -62.565 16.874 115.278 1.00 80.81 571 LYS A O 1
ATOM 4326 N N . GLU A 1 572 ? -64.527 16.444 116.274 1.00 81.62 572 GLU A N 1
ATOM 4327 C CA . GLU A 1 572 ? -64.714 15.108 115.682 1.00 81.62 572 GLU A CA 1
ATOM 4328 C C . GLU A 1 572 ? -64.801 15.169 114.144 1.00 81.62 572 GLU A C 1
ATOM 4330 O O . GLU A 1 572 ? -64.197 14.348 113.452 1.00 81.62 572 GLU A O 1
ATOM 4335 N N . ALA A 1 573 ? -65.462 16.191 113.588 1.00 79.62 573 ALA A N 1
ATOM 4336 C CA . ALA A 1 573 ? -65.492 16.442 112.146 1.00 79.62 573 ALA A CA 1
ATOM 4337 C C . ALA A 1 573 ? -64.111 16.832 111.579 1.00 79.62 573 ALA A C 1
ATOM 4339 O O . ALA A 1 573 ? -63.736 16.376 110.496 1.00 79.62 573 ALA A O 1
ATOM 4340 N N . ALA A 1 574 ? -63.330 17.635 112.308 1.00 78.06 574 ALA A N 1
ATOM 4341 C CA . ALA A 1 574 ? -61.964 17.987 111.923 1.00 78.06 574 ALA A CA 1
ATOM 4342 C C . ALA A 1 574 ? -61.009 16.779 111.982 1.00 78.06 574 ALA A C 1
ATOM 4344 O O . ALA A 1 574 ? -60.177 16.618 111.089 1.00 78.06 574 ALA A O 1
ATOM 4345 N N . GLU A 1 575 ? -61.149 15.901 112.980 1.00 79.00 575 GLU A N 1
ATOM 4346 C CA . GLU A 1 575 ? -60.384 14.649 113.086 1.00 79.00 575 GLU A CA 1
ATOM 4347 C C . GLU A 1 575 ? -60.741 13.673 111.948 1.00 79.00 575 GLU A C 1
ATOM 4349 O O . GLU A 1 575 ? -59.839 13.113 111.323 1.00 79.00 575 GLU A O 1
ATOM 4354 N N . ALA A 1 576 ? -62.024 13.550 111.584 1.00 76.69 576 ALA A N 1
ATOM 4355 C CA . ALA A 1 576 ? -62.454 12.771 110.418 1.00 76.69 576 ALA A CA 1
ATOM 4356 C C . ALA A 1 576 ? -61.903 13.337 109.091 1.00 76.69 576 ALA A C 1
ATOM 4358 O O . ALA A 1 576 ? -61.392 12.588 108.256 1.00 76.69 576 ALA A O 1
ATOM 4359 N N . SER A 1 577 ? -61.933 14.663 108.913 1.00 80.94 577 SER A N 1
ATOM 4360 C CA . SER A 1 577 ? -61.357 15.325 107.735 1.00 80.94 577 SER A CA 1
ATOM 4361 C C . SER A 1 577 ? -59.834 15.155 107.657 1.00 80.94 577 SER A C 1
ATOM 4363 O O . SER A 1 577 ? -59.299 14.972 106.563 1.00 80.94 577 SER A O 1
ATOM 4365 N N . ALA A 1 578 ? -59.130 15.185 108.792 1.00 77.69 578 ALA A N 1
ATOM 4366 C CA . ALA A 1 578 ? -57.691 14.937 108.853 1.00 77.69 578 ALA A CA 1
ATOM 4367 C C . ALA A 1 578 ? -57.346 13.476 108.514 1.00 77.69 578 ALA A C 1
ATOM 4369 O O . ALA A 1 578 ? -56.396 13.230 107.771 1.00 77.69 578 ALA A O 1
ATOM 4370 N N . ALA A 1 579 ? -58.143 12.509 108.982 1.00 78.31 579 ALA A N 1
ATOM 4371 C CA . ALA A 1 579 ? -57.989 11.103 108.611 1.00 78.31 579 ALA A CA 1
ATOM 4372 C C . ALA A 1 579 ? -58.182 10.883 107.097 1.00 78.31 579 ALA A C 1
ATOM 4374 O O . ALA A 1 579 ? -57.382 10.190 106.469 1.00 78.31 579 ALA A O 1
ATOM 4375 N N . GLN A 1 580 ? -59.181 11.532 106.488 1.00 80.56 580 GLN A N 1
ATOM 4376 C CA . GLN A 1 580 ? -59.412 11.462 105.041 1.00 80.56 580 GLN A CA 1
ATOM 4377 C C . GLN A 1 580 ? -58.269 12.103 104.231 1.00 80.56 580 GLN A C 1
ATOM 4379 O O . GLN A 1 580 ? -57.844 11.546 103.218 1.00 80.56 580 GLN A O 1
ATOM 4384 N N . ALA A 1 581 ? -57.725 13.235 104.691 1.00 78.19 581 ALA A N 1
ATOM 4385 C CA . ALA A 1 581 ? -56.558 13.868 104.074 1.00 78.19 581 ALA A CA 1
ATOM 4386 C C . ALA A 1 581 ? -55.297 12.987 104.171 1.00 78.19 581 ALA A C 1
ATOM 4388 O O . ALA A 1 581 ? -54.543 12.884 103.202 1.00 78.19 581 ALA A O 1
ATOM 4389 N N . ASN A 1 582 ? -55.093 12.306 105.304 1.00 79.19 582 ASN A N 1
ATOM 4390 C CA . ASN A 1 582 ? -53.988 11.362 105.474 1.00 79.19 582 ASN A CA 1
ATOM 4391 C C . ASN A 1 582 ? -54.115 10.171 104.513 1.00 79.19 582 ASN A C 1
ATOM 4393 O O . ASN A 1 582 ? -53.151 9.890 103.802 1.00 79.19 582 ASN A O 1
ATOM 4397 N N . ALA A 1 583 ? -55.299 9.557 104.404 1.00 80.94 583 ALA A N 1
ATOM 4398 C CA . ALA A 1 583 ? -55.553 8.448 103.480 1.00 80.94 583 ALA A CA 1
ATOM 4399 C C . ALA A 1 583 ? -55.306 8.832 102.006 1.00 80.94 583 ALA A C 1
ATOM 4401 O O . ALA A 1 583 ? -54.669 8.083 101.266 1.00 80.94 583 ALA A O 1
ATOM 4402 N N . LEU A 1 584 ? -55.725 10.033 101.582 1.00 83.69 584 LEU A N 1
ATOM 4403 C CA . LEU A 1 584 ? -55.394 10.558 100.249 1.00 83.69 584 LEU A CA 1
ATOM 4404 C C . LEU A 1 584 ? -53.883 10.783 100.070 1.00 83.69 584 LEU A C 1
ATOM 4406 O O . LEU A 1 584 ? -53.344 10.516 98.999 1.00 83.69 584 LEU A O 1
ATOM 4410 N N . SER A 1 585 ? -53.178 11.229 101.115 1.00 78.69 585 SER A N 1
ATOM 4411 C CA . SER A 1 585 ? -51.718 11.390 101.070 1.00 78.69 585 SER A CA 1
ATOM 4412 C C . SER A 1 585 ? -50.962 10.055 101.012 1.00 78.69 585 SER A C 1
ATOM 4414 O O . SER A 1 585 ? -49.843 10.008 100.506 1.00 78.69 585 SER A O 1
ATOM 4416 N N . GLU A 1 586 ? -51.534 8.970 101.536 1.00 82.00 586 GLU A N 1
ATOM 4417 C CA . GLU A 1 586 ? -50.970 7.619 101.441 1.00 82.00 586 GLU A CA 1
ATOM 4418 C C . GLU A 1 586 ? -51.234 7.006 100.062 1.00 82.00 586 GLU A C 1
ATOM 4420 O O . GLU A 1 586 ? -50.304 6.476 99.458 1.00 82.00 586 GLU A O 1
ATOM 4425 N N . ALA A 1 587 ? -52.438 7.185 99.507 1.00 84.88 587 ALA A N 1
ATOM 4426 C CA . ALA A 1 587 ? -52.753 6.797 98.131 1.00 84.88 587 ALA A CA 1
ATOM 4427 C C . ALA A 1 587 ? -51.821 7.485 97.114 1.00 84.88 587 ALA A C 1
ATOM 4429 O O . ALA A 1 587 ? -51.176 6.811 96.316 1.00 84.88 587 ALA A O 1
ATOM 4430 N N . LEU A 1 588 ? -51.641 8.808 97.217 1.00 85.62 588 LEU A N 1
ATOM 4431 C CA . LEU A 1 588 ? -50.724 9.551 96.343 1.00 85.62 588 LEU A CA 1
ATOM 4432 C C . LEU A 1 588 ? -49.252 9.134 96.512 1.00 85.62 588 LEU A C 1
ATOM 4434 O O . LEU A 1 588 ? -48.495 9.195 95.547 1.00 85.62 588 LEU A O 1
ATOM 4438 N N . ARG A 1 589 ? -48.828 8.685 97.705 1.00 86.00 589 ARG A N 1
ATOM 4439 C CA . ARG A 1 589 ? -47.484 8.104 97.898 1.00 86.00 589 ARG A CA 1
ATOM 4440 C C . ARG A 1 589 ? -47.350 6.730 97.242 1.00 86.00 589 ARG A C 1
ATOM 4442 O O . ARG A 1 589 ? -46.290 6.443 96.693 1.00 86.00 589 ARG A O 1
ATOM 4449 N N . ALA A 1 590 ? -48.392 5.900 97.278 1.00 85.12 590 ALA A N 1
ATOM 4450 C CA . ALA A 1 590 ? -48.402 4.609 96.594 1.00 85.12 590 ALA A CA 1
ATOM 4451 C C . ALA A 1 590 ? -48.357 4.781 95.064 1.00 85.12 590 ALA A C 1
ATOM 4453 O O . ALA A 1 590 ? -47.561 4.117 94.399 1.00 85.12 590 ALA A O 1
ATOM 4454 N N . ASP A 1 591 ? -49.130 5.726 94.519 1.00 85.00 591 ASP A N 1
ATOM 4455 C CA . ASP A 1 591 ? -49.110 6.063 93.091 1.00 85.00 591 ASP A CA 1
ATOM 4456 C C . ASP A 1 591 ? -47.755 6.643 92.654 1.00 85.00 591 ASP A C 1
ATOM 4458 O O . ASP A 1 591 ? -47.233 6.258 91.605 1.00 85.00 591 ASP A O 1
ATOM 4462 N N . LEU A 1 592 ? -47.143 7.513 93.473 1.00 84.75 592 LEU A N 1
ATOM 4463 C CA . LEU A 1 592 ? -45.792 8.031 93.232 1.00 84.75 592 LEU A CA 1
ATOM 4464 C C . LEU A 1 592 ? -44.763 6.891 93.189 1.00 84.75 592 LEU A C 1
ATOM 4466 O O . LEU A 1 592 ? -44.018 6.789 92.220 1.00 84.75 592 LEU A O 1
ATOM 4470 N N . ALA A 1 593 ? -44.766 5.993 94.179 1.00 86.00 593 ALA A N 1
ATOM 4471 C CA . ALA A 1 593 ? -43.846 4.856 94.225 1.00 86.00 593 ALA A CA 1
ATOM 4472 C C . ALA A 1 593 ? -44.029 3.906 93.022 1.00 86.00 593 ALA A C 1
ATOM 4474 O O . ALA A 1 593 ? -43.052 3.421 92.449 1.00 86.00 593 ALA A O 1
ATOM 4475 N N . ALA A 1 594 ? -45.271 3.680 92.581 1.00 86.62 594 ALA A N 1
ATOM 4476 C CA . ALA A 1 594 ? -45.561 2.896 91.381 1.00 86.62 594 ALA A CA 1
ATOM 4477 C C . ALA A 1 594 ? -45.096 3.598 90.087 1.00 86.62 594 ALA A C 1
ATOM 4479 O O . ALA A 1 594 ? -44.655 2.933 89.145 1.00 86.62 594 ALA A O 1
ATOM 4480 N N . ALA A 1 595 ? -45.173 4.931 90.024 1.00 84.00 595 ALA A N 1
ATOM 4481 C CA . ALA A 1 595 ? -44.645 5.722 88.914 1.00 84.00 595 ALA A CA 1
ATOM 4482 C C . ALA A 1 595 ? -43.105 5.729 88.893 1.00 84.00 595 ALA A C 1
ATOM 4484 O O . ALA A 1 595 ? -42.515 5.522 87.833 1.00 84.00 595 ALA A O 1
ATOM 4485 N N . GLU A 1 596 ? -42.453 5.874 90.049 1.00 88.75 596 GLU A N 1
ATOM 4486 C CA . GLU A 1 596 ? -40.995 5.785 90.208 1.00 88.75 596 GLU A CA 1
ATOM 4487 C C . GLU A 1 596 ? -40.464 4.399 89.812 1.00 88.75 596 GLU A C 1
ATOM 4489 O O . GLU A 1 596 ? -39.471 4.300 89.089 1.00 88.75 596 GLU A O 1
ATOM 4494 N N . GLN A 1 597 ? -41.159 3.320 90.191 1.00 87.25 597 GLN A N 1
ATOM 4495 C CA . GLN A 1 597 ? -40.796 1.963 89.775 1.00 87.25 597 GLN A CA 1
ATOM 4496 C C . GLN A 1 597 ? -40.889 1.792 88.249 1.00 87.25 597 GLN A C 1
ATOM 4498 O O . GLN A 1 597 ? -39.964 1.252 87.637 1.00 87.25 597 GLN A O 1
ATOM 4503 N N . LYS A 1 598 ? -41.959 2.298 87.617 1.00 89.12 598 LYS A N 1
ATOM 4504 C CA . LYS A 1 598 ? -42.118 2.284 86.150 1.00 89.12 598 LYS A CA 1
ATOM 4505 C C . LYS A 1 598 ? -41.041 3.113 85.448 1.00 89.12 598 LYS A C 1
ATOM 4507 O O . LYS A 1 598 ? -40.465 2.647 84.464 1.00 89.12 598 LYS A O 1
ATOM 4512 N N . ALA A 1 599 ? -40.728 4.300 85.969 1.00 85.56 599 ALA A N 1
ATOM 4513 C CA . ALA A 1 599 ? -39.649 5.141 85.461 1.00 85.56 599 ALA A CA 1
ATOM 4514 C C . ALA A 1 599 ? -38.292 4.425 85.560 1.00 85.56 599 ALA A C 1
ATOM 4516 O O . ALA A 1 599 ? -37.558 4.382 84.577 1.00 85.56 599 ALA A O 1
ATOM 4517 N N . SER A 1 600 ? -37.996 3.766 86.687 1.00 89.44 600 SER A N 1
ATOM 4518 C CA . SER A 1 600 ? -36.776 2.964 86.854 1.00 89.44 600 SER A CA 1
ATOM 4519 C C . SER A 1 600 ? -36.681 1.817 85.840 1.00 89.44 600 SER A C 1
ATOM 4521 O O . SER A 1 600 ? -35.616 1.600 85.263 1.00 89.44 600 SER A O 1
ATOM 4523 N N . THR A 1 601 ? -37.781 1.106 85.558 1.00 88.38 601 THR A N 1
ATOM 4524 C CA . THR A 1 601 ? -37.781 0.070 84.509 1.00 88.38 601 THR A CA 1
ATOM 4525 C C . THR A 1 601 ? -37.603 0.650 83.106 1.00 88.38 601 THR A C 1
ATOM 4527 O O . THR A 1 601 ? -36.855 0.086 82.313 1.00 88.38 601 THR A O 1
ATOM 4530 N N . ALA A 1 602 ? -38.218 1.797 82.802 1.00 86.56 602 ALA A N 1
ATOM 4531 C CA . ALA A 1 602 ? -38.066 2.460 81.508 1.00 86.56 602 ALA A CA 1
ATOM 4532 C C . ALA A 1 602 ? -36.631 2.968 81.281 1.00 86.56 602 ALA A C 1
ATOM 4534 O O . ALA A 1 602 ? -36.101 2.809 80.185 1.00 86.56 602 ALA A O 1
ATOM 4535 N N . VAL A 1 603 ? -35.977 3.503 82.321 1.00 89.81 603 VAL A N 1
ATOM 4536 C CA . VAL A 1 603 ? -34.557 3.896 82.275 1.00 89.81 603 VAL A CA 1
ATOM 4537 C C . VAL A 1 603 ? -33.670 2.688 81.974 1.00 89.81 603 VAL A C 1
ATOM 4539 O O . VAL A 1 603 ? -32.887 2.753 81.035 1.00 89.81 603 VAL A O 1
ATOM 4542 N N . LYS A 1 604 ? -33.859 1.550 82.655 1.00 91.25 604 LYS A N 1
ATOM 4543 C CA . LYS A 1 604 ? -33.086 0.320 82.383 1.00 91.25 604 LYS A CA 1
ATOM 4544 C C . LYS A 1 604 ? -33.270 -0.214 80.959 1.00 91.25 604 LYS A C 1
ATOM 4546 O O . LYS A 1 604 ? -32.319 -0.717 80.361 1.00 91.25 604 LYS A O 1
ATOM 4551 N N . HIS A 1 605 ? -34.476 -0.102 80.399 1.00 88.12 605 HIS A N 1
ATOM 4552 C CA . HIS A 1 605 ? -34.733 -0.454 78.999 1.00 88.12 605 HIS A CA 1
ATOM 4553 C C . HIS A 1 605 ? -34.086 0.532 78.013 1.00 88.12 605 HIS A C 1
ATOM 4555 O O . HIS A 1 605 ? -33.599 0.115 76.967 1.00 88.12 605 HIS A O 1
ATOM 4561 N N . ALA A 1 606 ? -34.026 1.824 78.346 1.00 86.56 606 ALA A N 1
ATOM 4562 C CA . ALA A 1 606 ? -33.305 2.813 77.546 1.00 86.56 606 ALA A CA 1
ATOM 4563 C C . ALA A 1 606 ? -31.776 2.621 77.616 1.00 86.56 606 ALA A C 1
ATOM 4565 O O . ALA A 1 606 ? -31.101 2.765 76.601 1.00 86.56 606 ALA A O 1
ATOM 4566 N N . GLU A 1 607 ? -31.237 2.257 78.784 1.00 89.81 607 GLU A N 1
ATOM 4567 C CA . GLU A 1 607 ? -29.817 1.934 78.984 1.00 89.81 607 GLU A CA 1
ATOM 4568 C C . GLU A 1 607 ? -29.406 0.701 78.168 1.00 89.81 607 GLU A C 1
ATOM 4570 O O . GLU A 1 607 ? -28.464 0.783 77.383 1.00 89.81 607 GLU A O 1
ATOM 4575 N N . THR A 1 608 ? -30.160 -0.401 78.256 1.00 90.31 608 THR A N 1
ATOM 4576 C CA . THR A 1 608 ? -29.892 -1.615 77.456 1.00 90.31 608 THR A CA 1
ATOM 4577 C C . THR A 1 608 ? -30.008 -1.361 75.950 1.00 90.31 608 THR A C 1
ATOM 4579 O O . THR A 1 608 ? -29.109 -1.740 75.204 1.00 90.31 608 THR A O 1
ATOM 4582 N N . ALA A 1 609 ? -31.026 -0.626 75.488 1.00 87.88 609 ALA A N 1
ATOM 4583 C CA . ALA A 1 609 ? -31.127 -0.237 74.077 1.00 87.88 609 ALA A CA 1
ATOM 4584 C C . ALA A 1 609 ? -29.962 0.669 73.614 1.00 87.88 609 ALA A C 1
ATOM 4586 O O . ALA A 1 609 ? -29.523 0.586 72.464 1.00 87.88 609 ALA A O 1
ATOM 4587 N N . ALA A 1 610 ? -29.431 1.527 74.492 1.00 88.25 610 ALA A N 1
ATOM 4588 C CA . ALA A 1 610 ? -28.264 2.357 74.194 1.00 88.25 610 ALA A CA 1
ATOM 4589 C C . ALA A 1 610 ? -26.958 1.540 74.135 1.00 88.25 610 ALA A C 1
ATOM 4591 O O . ALA A 1 610 ? -26.096 1.831 73.300 1.00 88.25 610 ALA A O 1
ATOM 4592 N N . GLU A 1 611 ? -26.812 0.512 74.975 1.00 91.88 611 GLU A N 1
ATOM 4593 C CA . GLU A 1 611 ? -25.700 -0.443 74.909 1.00 91.88 611 GLU A CA 1
ATOM 4594 C C . GLU A 1 611 ? -25.759 -1.284 73.629 1.00 91.88 611 GLU A C 1
ATOM 4596 O O . GLU A 1 611 ? -24.769 -1.334 72.898 1.00 91.88 611 GLU A O 1
ATOM 4601 N N . GLU A 1 612 ? -26.925 -1.829 73.272 1.00 92.19 612 GLU A N 1
ATOM 4602 C CA . GLU A 1 612 ? -27.125 -2.545 72.005 1.00 92.19 612 GLU A CA 1
ATOM 4603 C C . GLU A 1 612 ? -26.779 -1.662 70.795 1.00 92.19 612 GLU A C 1
ATOM 4605 O O . GLU A 1 612 ? -25.999 -2.067 69.934 1.00 92.19 612 GLU A O 1
ATOM 4610 N N . LEU A 1 613 ? -27.271 -0.416 70.736 1.00 91.19 613 LEU A N 1
ATOM 4611 C CA . LEU A 1 613 ? -26.925 0.526 69.659 1.00 91.19 613 LEU A CA 1
ATOM 4612 C C . LEU A 1 613 ? -25.419 0.832 69.595 1.00 91.19 613 LEU A C 1
ATOM 4614 O O . LEU A 1 613 ? -24.863 1.003 68.504 1.00 91.19 613 LEU A O 1
ATOM 4618 N N . LYS A 1 614 ? -24.738 0.881 70.744 1.00 92.38 614 LYS A N 1
ATOM 4619 C CA . LYS A 1 614 ? -23.283 1.052 70.818 1.00 92.38 614 LYS A CA 1
ATOM 4620 C C . LYS A 1 614 ? -22.551 -0.180 70.276 1.00 92.38 614 LYS A C 1
ATOM 4622 O O . LYS A 1 614 ? -21.590 -0.007 69.527 1.00 92.38 614 LYS A O 1
ATOM 4627 N N . GLU A 1 615 ? -23.018 -1.391 70.581 1.00 91.75 615 GLU A N 1
ATOM 4628 C CA . GLU A 1 615 ? -22.480 -2.642 70.028 1.00 91.75 615 GLU A CA 1
ATOM 4629 C C . GLU A 1 615 ? -22.738 -2.798 68.524 1.00 91.75 615 GLU A C 1
ATOM 4631 O O . GLU A 1 615 ? -21.838 -3.190 67.778 1.00 91.75 615 GLU A O 1
ATOM 4636 N N . TYR A 1 616 ? -23.930 -2.441 68.039 1.00 92.81 616 TYR A N 1
ATOM 4637 C CA . TYR A 1 616 ? -24.212 -2.399 66.603 1.00 92.81 616 TYR A CA 1
ATOM 4638 C C . TYR A 1 616 ? -23.280 -1.415 65.891 1.00 92.81 616 TYR A C 1
ATOM 4640 O O . TYR A 1 616 ? -22.723 -1.746 64.843 1.00 92.81 616 TYR A O 1
ATOM 4648 N N . LYS A 1 617 ? -23.034 -0.237 66.480 1.00 93.62 617 LYS A N 1
ATOM 4649 C CA . LYS A 1 617 ? -22.114 0.758 65.916 1.00 93.62 617 LYS A CA 1
ATOM 4650 C C . LYS A 1 617 ? -20.661 0.273 65.893 1.00 93.62 617 LYS A C 1
ATOM 4652 O O . LYS A 1 617 ? -19.990 0.460 64.877 1.00 93.62 617 LYS A O 1
ATOM 4657 N N . THR A 1 618 ? -20.154 -0.363 66.953 1.00 92.44 618 THR A N 1
ATOM 4658 C CA . THR A 1 618 ? -18.785 -0.916 66.943 1.00 92.44 618 THR A CA 1
ATOM 4659 C C . THR A 1 618 ? -18.649 -2.074 65.957 1.00 92.44 618 THR A C 1
ATOM 4661 O O . THR A 1 618 ? -17.666 -2.118 65.217 1.00 92.44 618 THR A O 1
ATOM 4664 N N . ARG A 1 619 ? -19.652 -2.958 65.863 1.00 92.94 619 ARG A N 1
ATOM 4665 C CA . ARG A 1 619 ? -19.684 -4.067 64.894 1.00 92.94 619 ARG A CA 1
ATOM 4666 C C . ARG A 1 619 ? -19.737 -3.567 63.446 1.00 92.94 619 ARG A C 1
ATOM 4668 O O . ARG A 1 619 ? -18.993 -4.072 62.610 1.00 92.94 619 ARG A O 1
ATOM 4675 N N . ALA A 1 620 ? -20.536 -2.538 63.160 1.00 91.81 620 ALA A N 1
ATOM 4676 C CA . ALA A 1 620 ? -20.595 -1.903 61.843 1.00 91.81 620 ALA A CA 1
ATOM 4677 C C . ALA A 1 620 ? -19.259 -1.242 61.453 1.00 91.81 620 ALA A C 1
ATOM 4679 O O . ALA A 1 620 ? -18.769 -1.459 60.346 1.00 91.81 620 ALA A O 1
ATOM 4680 N N . HIS A 1 621 ? -18.615 -0.504 62.368 1.00 89.50 621 HIS A N 1
ATOM 4681 C CA . HIS A 1 621 ? -17.283 0.059 62.115 1.00 89.50 621 HIS A CA 1
ATOM 4682 C C . HIS A 1 621 ? -16.205 -1.020 61.925 1.00 89.50 621 HIS A C 1
ATOM 4684 O O . HIS A 1 621 ? -15.320 -0.840 61.091 1.00 89.50 621 HIS A O 1
ATOM 4690 N N . ALA A 1 622 ? -16.274 -2.142 62.649 1.00 91.56 622 ALA A N 1
ATOM 4691 C CA . ALA A 1 622 ? -15.358 -3.267 62.453 1.00 91.56 622 ALA A CA 1
ATOM 4692 C C . ALA A 1 622 ? -15.538 -3.920 61.069 1.00 91.56 622 ALA A C 1
ATOM 4694 O O . ALA A 1 622 ? -14.551 -4.164 60.379 1.00 91.56 622 ALA A O 1
ATOM 4695 N N . LEU A 1 623 ? -16.783 -4.132 60.626 1.00 91.69 623 LEU A N 1
ATOM 4696 C CA . LEU A 1 623 ? -17.085 -4.658 59.289 1.00 91.69 623 LEU A CA 1
ATOM 4697 C C . LEU A 1 623 ? -16.601 -3.722 58.172 1.00 91.69 623 LEU A C 1
ATOM 4699 O O . LEU A 1 623 ? -15.964 -4.189 57.229 1.00 91.69 623 LEU A O 1
ATOM 4703 N N . LEU A 1 624 ? -16.839 -2.411 58.298 1.00 91.88 624 LEU A N 1
ATOM 4704 C CA . LEU A 1 624 ? -16.332 -1.416 57.347 1.00 91.88 624 LEU A CA 1
ATOM 4705 C C . LEU A 1 624 ? -14.799 -1.420 57.296 1.00 91.88 624 LEU A C 1
ATOM 4707 O O . LEU A 1 624 ? -14.229 -1.517 56.214 1.00 91.88 624 LEU A O 1
ATOM 4711 N N . LYS A 1 625 ? -14.126 -1.413 58.453 1.00 93.38 625 LYS A N 1
ATOM 4712 C CA . LYS A 1 625 ? -12.658 -1.454 58.523 1.00 93.38 625 LYS A CA 1
ATOM 4713 C C . LYS A 1 625 ? -12.078 -2.731 57.902 1.00 93.38 625 LYS A C 1
ATOM 4715 O O . LYS A 1 625 ? -11.057 -2.654 57.224 1.00 93.38 625 LYS A O 1
ATOM 4720 N N . ASN A 1 626 ? -12.725 -3.882 58.095 1.00 91.94 626 ASN A N 1
ATOM 4721 C CA . ASN A 1 626 ? -12.314 -5.134 57.457 1.00 91.94 626 ASN A CA 1
ATOM 4722 C C . ASN A 1 626 ? -12.481 -5.064 55.931 1.00 91.94 626 ASN A C 1
ATOM 4724 O O . ASN A 1 626 ? -11.554 -5.421 55.209 1.00 91.94 626 ASN A O 1
ATOM 4728 N N . LYS A 1 627 ? -13.600 -4.521 55.430 1.00 92.81 627 LYS A N 1
ATOM 4729 C CA . LYS A 1 627 ? -13.804 -4.323 53.986 1.00 92.81 627 LYS A CA 1
ATOM 4730 C C . LYS A 1 627 ? -12.817 -3.322 53.378 1.00 92.81 627 LYS A C 1
ATOM 4732 O O . LYS A 1 627 ? -12.342 -3.542 52.272 1.00 92.81 627 LYS A O 1
ATOM 4737 N N . GLU A 1 628 ? -12.430 -2.269 54.096 1.00 94.44 628 GLU A N 1
ATOM 4738 C CA . GLU A 1 628 ? -11.359 -1.365 53.651 1.00 94.44 628 GLU A CA 1
ATOM 4739 C C . GLU A 1 628 ? -9.976 -2.039 53.584 1.00 94.44 628 GLU A C 1
ATOM 4741 O O . GLU A 1 628 ? -9.145 -1.639 52.768 1.00 94.44 628 GLU A O 1
ATOM 4746 N N . ILE A 1 629 ? -9.702 -3.024 54.448 1.00 92.88 629 ILE A N 1
ATOM 4747 C CA . ILE A 1 629 ? -8.465 -3.820 54.406 1.00 92.88 629 ILE A CA 1
ATOM 4748 C C . ILE A 1 629 ? -8.485 -4.740 53.181 1.00 92.88 629 ILE A C 1
ATOM 4750 O O . ILE A 1 629 ? -7.580 -4.651 52.360 1.00 92.88 629 ILE A O 1
ATOM 4754 N N . GLU A 1 630 ? -9.565 -5.496 52.985 1.00 91.75 630 GLU A N 1
ATOM 4755 C CA . GLU A 1 630 ? -9.778 -6.385 51.831 1.00 91.75 630 GLU A CA 1
ATOM 4756 C C . GLU A 1 630 ? -9.697 -5.629 50.484 1.00 91.75 630 GLU A C 1
ATOM 4758 O O . GLU A 1 630 ? -9.080 -6.098 49.526 1.00 91.75 630 GLU A O 1
ATOM 4763 N N . ILE A 1 631 ? -10.235 -4.402 50.417 1.00 90.44 631 ILE A N 1
ATOM 4764 C CA . ILE A 1 631 ? -10.119 -3.512 49.245 1.00 90.44 631 ILE A CA 1
ATOM 4765 C C . ILE A 1 631 ? -8.681 -2.997 49.046 1.00 90.44 631 ILE A C 1
ATOM 4767 O O . ILE A 1 631 ? -8.266 -2.772 47.909 1.00 90.44 631 ILE A O 1
ATOM 4771 N N . ARG A 1 632 ? -7.897 -2.786 50.113 1.00 92.44 632 ARG A N 1
ATOM 4772 C CA . ARG A 1 632 ? -6.476 -2.405 49.986 1.00 92.44 632 ARG A CA 1
ATOM 4773 C C . ARG A 1 632 ? -5.605 -3.583 49.553 1.00 92.44 632 ARG A C 1
ATOM 4775 O O . ARG A 1 632 ? -4.737 -3.393 48.708 1.00 92.44 632 ARG A O 1
ATOM 4782 N N . GLU A 1 633 ? -5.854 -4.775 50.084 1.00 93.31 633 GLU A N 1
ATOM 4783 C CA . GLU A 1 633 ? -5.120 -5.998 49.742 1.00 93.31 633 GLU A CA 1
ATOM 4784 C C . GLU A 1 633 ? -5.373 -6.404 48.285 1.00 93.31 633 GLU A C 1
ATOM 4786 O O . GLU A 1 633 ? -4.419 -6.549 47.523 1.00 93.31 633 GLU A O 1
ATOM 4791 N N . SER A 1 634 ? -6.636 -6.452 47.847 1.00 89.25 634 SER A N 1
ATOM 4792 C CA . SER A 1 634 ? -6.987 -6.718 46.440 1.00 89.25 634 SER A CA 1
ATOM 4793 C C . SER A 1 634 ? -6.401 -5.687 45.467 1.00 89.25 634 SER A C 1
ATOM 4795 O O . SER A 1 634 ? -5.859 -6.067 44.431 1.00 89.25 634 SER A O 1
ATOM 4797 N N . LYS A 1 635 ? -6.408 -4.389 45.811 1.00 91.25 635 LYS A N 1
ATOM 4798 C CA . LYS A 1 635 ? -5.717 -3.357 45.012 1.00 91.25 635 LYS A CA 1
ATOM 4799 C C . LYS A 1 635 ? -4.201 -3.548 44.970 1.00 91.25 635 LYS A C 1
ATOM 4801 O O . LYS A 1 635 ? -3.600 -3.286 43.934 1.00 91.25 635 LYS A O 1
ATOM 4806 N N . SER A 1 636 ? -3.581 -3.987 46.066 1.00 94.56 636 SER A N 1
ATOM 4807 C CA . SER A 1 636 ? -2.141 -4.263 46.100 1.00 94.56 636 SER A CA 1
ATOM 4808 C C . SER A 1 636 ? -1.770 -5.454 45.217 1.00 94.56 636 SER A C 1
ATOM 4810 O O . SER A 1 636 ? -0.761 -5.387 44.522 1.00 94.56 636 SER A O 1
ATOM 4812 N N . ILE A 1 637 ? -2.587 -6.513 45.219 1.00 91.88 637 ILE A N 1
ATOM 4813 C CA . ILE A 1 637 ? -2.400 -7.690 44.359 1.00 91.88 637 ILE A CA 1
ATOM 4814 C C . ILE A 1 637 ? -2.550 -7.290 42.887 1.00 91.88 637 ILE A C 1
ATOM 4816 O O . ILE A 1 637 ? -1.633 -7.525 42.109 1.00 91.88 637 ILE A O 1
ATOM 4820 N N . ALA A 1 638 ? -3.622 -6.576 42.526 1.00 87.88 638 ALA A N 1
ATOM 4821 C CA . ALA A 1 638 ? -3.840 -6.113 41.154 1.00 87.88 638 ALA A CA 1
ATOM 4822 C C . ALA A 1 638 ? -2.710 -5.194 40.639 1.00 87.88 638 ALA A C 1
ATOM 4824 O O . ALA A 1 638 ? -2.278 -5.323 39.496 1.00 87.88 638 ALA A O 1
ATOM 4825 N N . LEU A 1 639 ? -2.179 -4.295 41.482 1.00 90.00 639 LEU A N 1
ATOM 4826 C CA . LEU A 1 639 ? -1.016 -3.467 41.133 1.00 90.00 639 LEU A CA 1
ATOM 4827 C C . LEU A 1 639 ? 0.267 -4.297 40.968 1.00 90.00 639 LEU A C 1
ATOM 4829 O O . LEU A 1 639 ? 1.077 -4.004 40.089 1.00 90.00 639 LEU A O 1
ATOM 4833 N N . GLN A 1 640 ? 0.459 -5.332 41.790 1.00 93.38 640 GLN A N 1
ATOM 4834 C CA . GLN A 1 640 ? 1.603 -6.234 41.678 1.00 93.38 640 GLN A CA 1
ATOM 4835 C C . GLN A 1 640 ? 1.529 -7.063 40.388 1.00 93.38 640 GLN A C 1
ATOM 4837 O O . GLN A 1 640 ? 2.512 -7.113 39.646 1.00 93.38 640 GLN A O 1
ATOM 4842 N N . GLU A 1 641 ? 0.365 -7.637 40.079 1.00 89.88 641 GLU A N 1
ATOM 4843 C CA . GLU A 1 641 ? 0.095 -8.356 38.829 1.00 89.88 641 GLU A CA 1
ATOM 4844 C C . GLU A 1 641 ? 0.337 -7.450 37.617 1.00 89.88 641 GLU A C 1
ATOM 4846 O O . GLU A 1 641 ? 1.139 -7.801 36.750 1.00 89.88 641 GLU A O 1
ATOM 4851 N N . GLN A 1 642 ? -0.230 -6.237 37.610 1.00 88.31 642 GLN A N 1
ATOM 4852 C CA . GLN A 1 642 ? -0.004 -5.246 36.554 1.00 88.31 642 GLN A CA 1
ATOM 4853 C C . GLN A 1 642 ? 1.485 -4.893 36.393 1.00 88.31 642 GLN A C 1
ATOM 4855 O O . GLN A 1 642 ? 1.974 -4.818 35.268 1.00 88.31 642 GLN A O 1
ATOM 4860 N N . SER A 1 643 ? 2.236 -4.736 37.492 1.00 92.25 643 SER A N 1
ATOM 4861 C CA . SER A 1 643 ? 3.682 -4.468 37.429 1.00 92.25 643 SER A CA 1
ATOM 4862 C C . SER A 1 643 ? 4.474 -5.639 36.831 1.00 92.25 643 SER A C 1
ATOM 4864 O O . SER A 1 643 ? 5.417 -5.430 36.069 1.00 92.25 643 SER A O 1
ATOM 4866 N N . SER A 1 644 ? 4.059 -6.878 37.119 1.00 91.12 644 SER A N 1
ATOM 4867 C CA . SER A 1 644 ? 4.699 -8.082 36.583 1.00 91.12 644 SER A CA 1
ATOM 4868 C C . SER A 1 644 ? 4.374 -8.303 35.103 1.00 91.12 644 SER A C 1
ATOM 4870 O O . SER A 1 644 ? 5.262 -8.666 34.335 1.00 91.12 644 SER A O 1
ATOM 4872 N N . ALA A 1 645 ? 3.143 -7.993 34.683 1.00 88.69 645 ALA A N 1
ATOM 4873 C CA . ALA A 1 645 ? 2.725 -8.030 33.287 1.00 88.69 645 ALA A CA 1
ATOM 4874 C C . ALA A 1 645 ? 3.454 -6.967 32.449 1.00 88.69 645 ALA A C 1
ATOM 4876 O O . ALA A 1 645 ? 3.921 -7.277 31.356 1.00 88.69 645 ALA A O 1
ATOM 4877 N N . LEU A 1 646 ? 3.630 -5.749 32.980 1.00 88.31 646 LEU A N 1
ATOM 4878 C CA . LEU A 1 646 ? 4.436 -4.706 32.334 1.00 88.31 646 LEU A CA 1
ATOM 4879 C C . LEU A 1 646 ? 5.901 -5.134 32.186 1.00 88.31 646 LEU A C 1
ATOM 4881 O O . LEU A 1 646 ? 6.442 -5.051 31.089 1.00 88.31 646 LEU A O 1
ATOM 4885 N N . SER A 1 647 ? 6.522 -5.678 33.237 1.00 92.75 647 SER A N 1
ATOM 4886 C CA . SER A 1 647 ? 7.908 -6.166 33.159 1.00 92.75 647 SER A CA 1
ATOM 4887 C C . SER A 1 647 ? 8.077 -7.331 32.168 1.00 92.75 647 SER A C 1
ATOM 4889 O O . SER A 1 647 ? 9.078 -7.392 31.452 1.00 92.75 647 SER A O 1
ATOM 4891 N N . ALA A 1 648 ? 7.091 -8.230 32.070 1.00 90.25 648 ALA A N 1
ATOM 4892 C CA . ALA A 1 648 ? 7.083 -9.299 31.071 1.00 90.25 648 ALA A CA 1
ATOM 4893 C C . ALA A 1 648 ? 6.904 -8.760 29.638 1.00 90.25 648 ALA A C 1
ATOM 4895 O O . ALA A 1 648 ? 7.587 -9.222 28.723 1.00 90.25 648 ALA A O 1
ATOM 4896 N N . ALA A 1 649 ? 6.039 -7.760 29.444 1.00 85.88 649 ALA A N 1
ATOM 4897 C CA . ALA A 1 649 ? 5.840 -7.094 28.158 1.00 85.88 649 ALA A CA 1
ATOM 4898 C C . ALA A 1 649 ? 7.092 -6.318 27.709 1.00 85.88 649 ALA A C 1
ATOM 4900 O O . ALA A 1 649 ? 7.492 -6.431 26.553 1.00 85.88 649 ALA A O 1
ATOM 4901 N N . GLU A 1 650 ? 7.766 -5.607 28.618 1.00 91.94 650 GLU A N 1
ATOM 4902 C CA . GLU A 1 650 ? 9.057 -4.955 28.355 1.00 91.94 650 GLU A CA 1
ATOM 4903 C C . GLU A 1 650 ? 10.140 -5.977 27.976 1.00 91.94 650 GLU A C 1
ATOM 4905 O O . GLU A 1 650 ? 10.889 -5.767 27.022 1.00 91.94 650 GLU A O 1
ATOM 4910 N N . ALA A 1 651 ? 10.218 -7.118 28.670 1.00 92.62 651 ALA A N 1
ATOM 4911 C CA . ALA A 1 651 ? 11.156 -8.186 28.323 1.00 92.62 651 ALA A CA 1
ATOM 4912 C C . ALA A 1 651 ? 10.874 -8.788 26.931 1.00 92.62 651 ALA A C 1
ATOM 4914 O O . ALA A 1 651 ? 11.810 -9.029 26.164 1.00 92.62 651 ALA A O 1
ATOM 4915 N N . ALA A 1 652 ? 9.599 -8.982 26.579 1.00 90.00 652 ALA A N 1
ATOM 4916 C CA . ALA A 1 652 ? 9.189 -9.444 25.255 1.00 90.00 652 ALA A CA 1
ATOM 4917 C C . ALA A 1 652 ? 9.510 -8.413 24.156 1.00 90.00 652 ALA A C 1
ATOM 4919 O O . ALA A 1 652 ? 10.062 -8.785 23.121 1.00 90.00 652 ALA A O 1
ATOM 4920 N N . ALA A 1 653 ? 9.250 -7.124 24.401 1.00 86.62 653 ALA A N 1
ATOM 4921 C CA . ALA A 1 653 ? 9.575 -6.035 23.479 1.00 86.62 653 ALA A CA 1
ATOM 4922 C C . ALA A 1 653 ? 11.088 -5.941 23.215 1.00 86.62 653 ALA A C 1
ATOM 4924 O O . ALA A 1 653 ? 11.509 -5.961 22.060 1.00 86.62 653 ALA A O 1
ATOM 4925 N N . ASN A 1 654 ? 11.912 -5.963 24.269 1.00 91.75 654 ASN A N 1
ATOM 4926 C CA . ASN A 1 654 ? 13.375 -5.978 24.151 1.00 91.75 654 ASN A CA 1
ATOM 4927 C C . ASN A 1 654 ? 13.886 -7.214 23.381 1.00 91.75 654 ASN A C 1
ATOM 4929 O O . ASN A 1 654 ? 14.845 -7.128 22.611 1.00 91.75 654 ASN A O 1
ATOM 4933 N N . SER A 1 655 ? 13.245 -8.377 23.557 1.00 91.50 655 SER A N 1
ATOM 4934 C CA . SER A 1 655 ? 13.573 -9.590 22.797 1.00 91.50 655 SER A CA 1
ATOM 4935 C C . SER A 1 655 ? 13.194 -9.471 21.315 1.00 91.50 655 SER A C 1
ATOM 4937 O O . SER A 1 655 ? 13.942 -9.945 20.458 1.00 91.50 655 SER A O 1
ATOM 4939 N N . ALA A 1 656 ? 12.057 -8.844 21.003 1.00 85.94 656 ALA A N 1
ATOM 4940 C CA . ALA A 1 656 ? 11.616 -8.595 19.633 1.00 85.94 656 ALA A CA 1
ATOM 4941 C C . ALA A 1 656 ? 12.516 -7.568 18.923 1.00 85.94 656 ALA A C 1
ATOM 4943 O O . ALA A 1 656 ? 12.916 -7.794 17.783 1.00 85.94 656 ALA A O 1
ATOM 4944 N N . GLU A 1 657 ? 12.920 -6.496 19.610 1.00 89.12 657 GLU A N 1
ATOM 4945 C CA . GLU A 1 657 ? 13.871 -5.505 19.091 1.00 89.12 657 GLU A CA 1
ATOM 4946 C C . GLU A 1 657 ? 15.245 -6.138 18.811 1.00 89.12 657 GLU A C 1
ATOM 4948 O O . GLU A 1 657 ? 15.817 -5.949 17.736 1.00 89.12 657 GLU A O 1
ATOM 4953 N N . ALA A 1 658 ? 15.742 -6.990 19.716 1.00 92.25 658 ALA A N 1
ATOM 4954 C CA . ALA A 1 658 ? 16.979 -7.740 19.501 1.00 92.25 658 ALA A CA 1
ATOM 4955 C C . ALA A 1 658 ? 16.892 -8.735 18.324 1.00 92.25 658 ALA A C 1
ATOM 4957 O O . ALA A 1 658 ? 17.896 -8.973 17.649 1.00 92.25 658 ALA A O 1
ATOM 4958 N N . ALA A 1 659 ? 15.716 -9.315 18.058 1.00 90.44 659 ALA A N 1
ATOM 4959 C CA . ALA A 1 659 ? 15.484 -10.162 16.889 1.00 90.44 659 ALA A CA 1
ATOM 4960 C C . ALA A 1 659 ? 15.433 -9.338 15.588 1.00 90.44 659 ALA A C 1
ATOM 4962 O O . ALA A 1 659 ? 16.097 -9.697 14.615 1.00 90.44 659 ALA A O 1
ATOM 4963 N N . ALA A 1 660 ? 14.736 -8.198 15.591 1.00 86.25 660 ALA A N 1
ATOM 4964 C CA . ALA A 1 660 ? 14.678 -7.276 14.457 1.00 86.25 660 ALA A CA 1
ATOM 4965 C C . ALA A 1 660 ? 16.069 -6.729 14.085 1.00 86.25 660 ALA A C 1
ATOM 4967 O O . ALA A 1 660 ? 16.437 -6.718 12.911 1.00 86.25 660 ALA A O 1
ATOM 4968 N N . ALA A 1 661 ? 16.886 -6.365 15.079 1.00 92.44 661 ALA A N 1
ATOM 4969 C CA . ALA A 1 661 ? 18.261 -5.916 14.865 1.00 92.44 661 ALA A CA 1
ATOM 4970 C C . ALA A 1 661 ? 19.154 -7.000 14.226 1.00 92.44 661 ALA A C 1
ATOM 4972 O O . ALA A 1 661 ? 20.015 -6.682 13.406 1.00 92.44 661 ALA A O 1
ATOM 4973 N N . ARG A 1 662 ? 18.943 -8.286 14.553 1.00 93.75 662 ARG A N 1
ATOM 4974 C CA . ARG A 1 662 ? 19.644 -9.407 13.895 1.00 93.75 662 ARG A CA 1
ATOM 4975 C C . ARG A 1 662 ? 19.185 -9.592 12.453 1.00 93.75 662 ARG A C 1
ATOM 4977 O O . ARG A 1 662 ? 20.035 -9.672 11.574 1.00 93.75 662 ARG A O 1
ATOM 4984 N N . ALA A 1 663 ? 17.876 -9.572 12.200 1.00 87.19 663 ALA A N 1
ATOM 4985 C CA . ALA A 1 663 ? 17.330 -9.670 10.845 1.00 87.19 663 ALA A CA 1
ATOM 4986 C C . ALA A 1 663 ? 17.841 -8.533 9.934 1.00 87.19 663 ALA A C 1
ATOM 4988 O O . ALA A 1 663 ? 18.209 -8.775 8.788 1.00 87.19 663 ALA A O 1
ATOM 4989 N N . GLN A 1 664 ? 17.960 -7.307 10.459 1.00 88.81 664 GLN A N 1
ATOM 4990 C CA . GLN A 1 664 ? 18.582 -6.188 9.740 1.00 88.81 664 GLN A CA 1
ATOM 4991 C C . GLN A 1 664 ? 20.075 -6.424 9.451 1.00 88.81 664 GLN A C 1
ATOM 4993 O O . GLN A 1 664 ? 20.532 -6.147 8.344 1.00 88.81 664 GLN A O 1
ATOM 4998 N N . GLN A 1 665 ? 20.843 -6.965 10.404 1.00 93.00 665 GLN A N 1
ATOM 4999 C CA . GLN A 1 665 ? 22.256 -7.307 10.179 1.00 93.00 665 GLN A CA 1
ATOM 5000 C C . GLN A 1 665 ? 22.433 -8.416 9.132 1.00 93.00 665 GLN A C 1
ATOM 5002 O O . GLN A 1 665 ? 23.360 -8.346 8.325 1.00 93.00 665 GLN A O 1
ATOM 5007 N N . GLU A 1 666 ? 21.548 -9.413 9.116 1.00 93.00 666 GLU A N 1
ATOM 5008 C CA . GLU A 1 666 ? 21.540 -10.483 8.114 1.00 93.00 666 GLU A CA 1
ATOM 5009 C C . GLU A 1 666 ? 21.167 -9.950 6.723 1.00 93.00 666 GLU A C 1
ATOM 5011 O O . GLU A 1 666 ? 21.869 -10.246 5.756 1.00 93.00 666 GLU A O 1
ATOM 5016 N N . LEU A 1 667 ? 20.149 -9.087 6.622 1.00 89.25 667 LEU A N 1
ATOM 5017 C CA . LEU A 1 667 ? 19.767 -8.424 5.371 1.00 89.25 667 LEU A CA 1
ATOM 5018 C C . LEU A 1 667 ? 20.916 -7.579 4.795 1.00 89.25 667 LEU A C 1
ATOM 5020 O O . LEU A 1 667 ? 21.238 -7.692 3.613 1.00 89.25 667 LEU A O 1
ATOM 5024 N N . GLU A 1 668 ? 21.585 -6.772 5.620 1.00 92.25 668 GLU A N 1
ATOM 5025 C CA . GLU A 1 668 ? 22.743 -5.978 5.187 1.00 92.25 668 GLU A CA 1
ATOM 5026 C C . GLU A 1 668 ? 23.955 -6.852 4.816 1.00 92.25 668 GLU A C 1
ATOM 5028 O O . GLU A 1 668 ? 24.720 -6.505 3.912 1.00 92.25 668 GLU A O 1
ATOM 5033 N N . ALA A 1 669 ? 24.126 -8.020 5.445 1.00 93.69 669 ALA A N 1
ATOM 5034 C CA . ALA A 1 669 ? 25.138 -8.994 5.037 1.00 93.69 669 ALA A CA 1
ATOM 5035 C C . ALA A 1 669 ? 24.814 -9.642 3.676 1.00 93.69 669 ALA A C 1
ATOM 5037 O O . ALA A 1 669 ? 25.725 -9.844 2.871 1.00 93.69 669 ALA A O 1
ATOM 5038 N N . VAL A 1 670 ? 23.537 -9.927 3.388 1.00 91.44 670 VAL A N 1
ATOM 5039 C CA . VAL A 1 670 ? 23.085 -10.424 2.076 1.00 91.44 670 VAL A CA 1
ATOM 5040 C C . VAL A 1 670 ? 23.274 -9.360 0.993 1.00 91.44 670 VAL A C 1
ATOM 5042 O O . VAL A 1 670 ? 23.883 -9.659 -0.033 1.00 91.44 670 VAL A O 1
ATOM 5045 N N . LYS A 1 671 ? 22.867 -8.106 1.238 1.00 89.44 671 LYS A N 1
ATOM 5046 C CA . LYS A 1 671 ? 23.087 -6.989 0.298 1.00 89.44 671 LYS A CA 1
ATOM 5047 C C . LYS A 1 671 ? 24.564 -6.804 -0.053 1.00 89.44 671 LYS A C 1
ATOM 5049 O O . LYS A 1 671 ? 24.890 -6.610 -1.221 1.00 89.44 671 LYS A O 1
ATOM 5054 N N . ARG A 1 672 ? 25.471 -6.909 0.929 1.00 93.50 672 ARG A N 1
ATOM 5055 C CA . ARG A 1 672 ? 26.924 -6.844 0.676 1.00 93.50 672 ARG A CA 1
ATOM 5056 C C . ARG A 1 672 ? 27.417 -7.990 -0.200 1.00 93.50 672 ARG A C 1
ATOM 5058 O O . ARG A 1 672 ? 28.144 -7.721 -1.146 1.00 93.50 672 ARG A O 1
ATOM 5065 N N . ARG A 1 673 ? 26.980 -9.229 0.053 1.00 94.12 673 ARG A N 1
ATOM 5066 C CA . ARG A 1 673 ? 27.329 -10.378 -0.804 1.00 94.12 673 ARG A CA 1
ATOM 5067 C C . ARG A 1 673 ? 26.826 -10.201 -2.233 1.00 94.12 673 ARG A C 1
ATOM 5069 O O . ARG A 1 673 ? 27.594 -10.409 -3.159 1.00 94.12 673 ARG A O 1
ATOM 5076 N N . MET A 1 674 ? 25.584 -9.749 -2.418 1.00 89.06 674 MET A N 1
ATOM 5077 C CA . MET A 1 674 ? 25.056 -9.465 -3.757 1.00 89.06 674 MET A 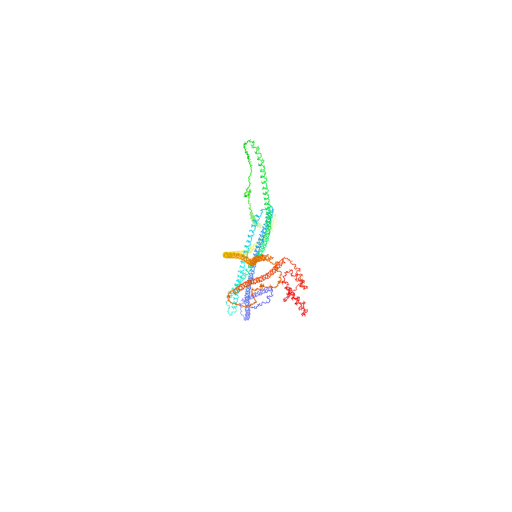CA 1
ATOM 5078 C C . MET A 1 674 ? 25.834 -8.344 -4.459 1.00 89.06 674 MET A C 1
ATOM 5080 O O . MET A 1 674 ? 26.116 -8.454 -5.647 1.00 89.06 674 MET A O 1
ATOM 5084 N N . ALA A 1 675 ? 26.237 -7.289 -3.743 1.00 91.00 675 ALA A N 1
ATOM 5085 C CA . ALA A 1 675 ? 27.083 -6.237 -4.309 1.00 91.00 675 ALA A CA 1
ATOM 5086 C C . ALA A 1 675 ? 28.480 -6.761 -4.704 1.00 91.00 675 ALA A C 1
ATOM 5088 O O . ALA A 1 675 ? 28.978 -6.424 -5.777 1.00 91.00 675 ALA A O 1
ATOM 5089 N N . GLU A 1 676 ? 29.094 -7.614 -3.878 1.00 93.31 676 GLU A N 1
ATOM 5090 C CA . GLU A 1 676 ? 30.367 -8.286 -4.179 1.00 93.31 676 GLU A CA 1
ATOM 5091 C C . GLU A 1 676 ? 30.248 -9.214 -5.405 1.00 93.31 676 GLU A C 1
ATOM 5093 O O . GLU A 1 676 ? 31.105 -9.169 -6.287 1.00 93.31 676 GLU A O 1
ATOM 5098 N N . GLU A 1 677 ? 29.166 -9.992 -5.514 1.00 92.75 677 GLU A N 1
ATOM 5099 C CA . GLU A 1 677 ? 28.872 -10.854 -6.671 1.00 92.75 677 GLU A CA 1
ATOM 5100 C C . GLU A 1 677 ? 28.618 -10.049 -7.955 1.00 92.75 677 GLU A C 1
ATOM 5102 O O . GLU A 1 677 ? 29.136 -10.408 -9.014 1.00 92.75 677 GLU A O 1
ATOM 5107 N N . VAL A 1 678 ? 27.890 -8.928 -7.880 1.00 90.06 678 VAL A N 1
ATOM 5108 C CA . VAL A 1 678 ? 27.668 -8.030 -9.028 1.00 90.06 678 VAL A CA 1
ATOM 5109 C C . VAL A 1 678 ? 28.981 -7.406 -9.502 1.00 90.06 678 VAL A C 1
ATOM 5111 O O . VAL A 1 678 ? 29.238 -7.395 -10.705 1.00 90.06 678 VAL A O 1
ATOM 5114 N N . VAL A 1 679 ? 29.843 -6.940 -8.592 1.00 93.69 679 VAL A N 1
ATOM 5115 C CA . VAL A 1 679 ? 31.167 -6.396 -8.949 1.00 93.69 679 VAL A CA 1
ATOM 5116 C C . VAL A 1 679 ? 32.071 -7.479 -9.550 1.00 93.69 679 VAL A C 1
ATOM 5118 O O . VAL A 1 679 ? 32.758 -7.221 -10.540 1.00 93.69 679 VAL A O 1
ATOM 5121 N N . ALA A 1 680 ? 32.040 -8.705 -9.017 1.00 91.69 680 ALA A N 1
ATOM 5122 C CA . ALA A 1 680 ? 32.771 -9.834 -9.590 1.00 91.69 680 ALA A CA 1
ATOM 5123 C C . ALA A 1 680 ? 32.294 -10.140 -11.022 1.00 91.69 680 ALA A C 1
ATOM 5125 O O . ALA A 1 680 ? 33.107 -10.135 -11.948 1.00 91.69 680 ALA A O 1
ATOM 5126 N N . ALA A 1 681 ? 30.982 -10.293 -11.230 1.00 88.69 681 ALA A N 1
ATOM 5127 C CA . ALA A 1 681 ? 30.385 -10.563 -12.539 1.00 88.69 681 ALA A CA 1
ATOM 5128 C C . ALA A 1 681 ? 30.611 -9.425 -13.555 1.00 88.69 681 ALA A C 1
ATOM 5130 O O . ALA A 1 681 ? 30.818 -9.685 -14.742 1.00 88.69 681 ALA A O 1
ATOM 5131 N N . GLN A 1 682 ? 30.618 -8.164 -13.107 1.00 89.38 682 GLN A N 1
ATOM 5132 C CA . GLN A 1 682 ? 31.012 -7.020 -13.935 1.00 89.38 682 GLN A CA 1
ATOM 5133 C C . GLN A 1 682 ? 32.481 -7.123 -14.358 1.00 89.38 682 GLN A C 1
ATOM 5135 O O . GLN A 1 682 ? 32.774 -6.984 -15.542 1.00 89.38 682 GLN A O 1
ATOM 5140 N N . SER A 1 683 ? 33.393 -7.452 -13.435 1.00 91.81 683 SER A N 1
ATOM 5141 C CA . SER A 1 683 ? 34.814 -7.607 -13.767 1.00 91.81 683 SER A CA 1
ATOM 5142 C C . SER A 1 683 ? 35.076 -8.759 -14.747 1.00 91.81 683 SER A C 1
ATOM 5144 O O . SER A 1 683 ? 35.846 -8.594 -15.694 1.00 91.81 683 SER A O 1
ATOM 5146 N N . GLU A 1 684 ? 34.380 -9.893 -14.602 1.00 92.06 684 GLU A N 1
ATOM 5147 C CA . GLU A 1 684 ? 34.434 -10.993 -15.571 1.00 92.06 684 GLU A CA 1
ATOM 5148 C C . GLU A 1 684 ? 33.916 -10.536 -16.941 1.00 92.06 684 GLU A C 1
ATOM 5150 O O . GLU A 1 684 ? 34.606 -10.696 -17.953 1.00 92.06 684 GLU A O 1
ATOM 5155 N N . ARG A 1 685 ? 32.754 -9.871 -16.985 1.00 88.19 685 ARG A N 1
ATOM 5156 C CA . ARG A 1 685 ? 32.196 -9.318 -18.226 1.00 88.19 685 ARG A CA 1
ATOM 5157 C C . ARG A 1 685 ? 33.171 -8.355 -18.905 1.00 88.19 685 ARG A C 1
ATOM 5159 O O . ARG A 1 685 ? 33.417 -8.512 -20.101 1.00 88.19 685 ARG A O 1
ATOM 5166 N N . ASP A 1 686 ? 33.777 -7.430 -18.171 1.00 91.38 686 ASP A N 1
ATOM 5167 C CA . ASP A 1 686 ? 34.745 -6.475 -18.715 1.00 91.38 686 ASP A CA 1
ATOM 5168 C C . ASP A 1 686 ? 35.995 -7.169 -19.275 1.00 91.38 686 ASP A C 1
ATOM 5170 O O . ASP A 1 686 ? 36.478 -6.785 -20.346 1.00 91.38 686 ASP A O 1
ATOM 5174 N N . THR A 1 687 ? 36.483 -8.242 -18.635 1.00 92.56 687 THR A N 1
ATOM 5175 C CA . THR A 1 687 ? 37.579 -9.044 -19.210 1.00 92.56 687 THR A CA 1
ATOM 5176 C C . THR A 1 687 ? 37.173 -9.720 -20.522 1.00 92.56 687 THR A C 1
ATOM 5178 O O . THR A 1 687 ? 37.908 -9.599 -21.504 1.00 92.56 687 THR A O 1
ATOM 5181 N N . THR A 1 688 ? 35.981 -10.326 -20.609 1.00 91.94 688 THR A N 1
ATOM 5182 C CA . THR A 1 688 ? 35.504 -10.937 -21.868 1.00 91.94 688 THR A CA 1
ATOM 5183 C C . THR A 1 688 ? 35.297 -9.901 -22.979 1.00 91.94 688 THR A C 1
ATOM 5185 O O . THR A 1 688 ? 35.649 -10.149 -24.133 1.00 91.94 688 THR A O 1
ATOM 5188 N N . VAL A 1 689 ? 34.806 -8.701 -22.649 1.00 91.25 689 VAL A N 1
ATOM 5189 C CA . VAL A 1 689 ? 34.670 -7.591 -23.606 1.00 91.25 689 VAL A CA 1
ATOM 5190 C C . VAL A 1 689 ? 36.045 -7.118 -24.086 1.00 91.25 689 VAL A C 1
ATOM 5192 O O . VAL A 1 689 ? 36.223 -6.885 -25.283 1.00 91.25 689 VAL A O 1
ATOM 5195 N N . ALA A 1 690 ? 37.039 -7.018 -23.200 1.00 92.38 690 ALA A N 1
ATOM 5196 C CA . ALA A 1 690 ? 38.406 -6.656 -23.572 1.00 92.38 690 ALA A CA 1
ATOM 5197 C C . ALA A 1 690 ? 39.070 -7.709 -24.483 1.00 92.38 690 ALA A C 1
ATOM 5199 O O . ALA A 1 690 ? 39.771 -7.343 -25.433 1.00 92.38 690 ALA A O 1
ATOM 5200 N N . GLU A 1 691 ? 38.826 -9.002 -24.246 1.00 94.00 691 GLU A N 1
ATOM 5201 C CA . GLU A 1 691 ? 39.296 -10.090 -25.113 1.00 94.00 691 GLU A CA 1
ATOM 5202 C C . GLU A 1 691 ? 38.629 -10.054 -26.494 1.00 94.00 691 GLU A C 1
ATOM 5204 O O . GLU A 1 691 ? 39.336 -10.028 -27.505 1.00 94.00 691 GLU A O 1
ATOM 5209 N N . LEU A 1 692 ? 37.299 -9.926 -26.560 1.00 90.94 692 LEU A N 1
ATOM 5210 C CA . LEU A 1 692 ? 36.562 -9.799 -27.825 1.00 90.94 692 LEU A CA 1
ATOM 5211 C C . LEU A 1 692 ? 36.984 -8.552 -28.619 1.00 90.94 692 LEU A C 1
ATOM 5213 O O . LEU A 1 692 ? 37.166 -8.616 -29.835 1.00 90.94 692 LEU A O 1
ATOM 5217 N N . GLN A 1 693 ? 37.224 -7.415 -27.953 1.00 92.81 693 GLN A N 1
ATOM 5218 C CA . GLN A 1 693 ? 37.772 -6.220 -28.607 1.00 92.81 693 GLN A CA 1
ATOM 5219 C C . GLN A 1 693 ? 39.192 -6.446 -29.142 1.00 92.81 693 GLN A C 1
ATOM 5221 O O . GLN A 1 693 ? 39.542 -5.930 -30.209 1.00 92.81 693 GLN A O 1
ATOM 5226 N N . ARG A 1 694 ? 40.031 -7.205 -28.427 1.00 93.38 694 ARG A N 1
ATOM 5227 C CA . ARG A 1 694 ? 41.382 -7.560 -28.879 1.00 93.38 694 ARG A CA 1
ATOM 5228 C C . ARG A 1 694 ? 41.337 -8.482 -30.098 1.00 93.38 694 ARG A C 1
ATOM 5230 O O . ARG A 1 694 ? 42.101 -8.262 -31.039 1.00 93.38 694 ARG A O 1
ATOM 5237 N N . GLU A 1 695 ? 40.435 -9.458 -30.109 1.00 91.81 695 GLU A N 1
ATOM 5238 C CA . GLU A 1 695 ? 40.216 -10.347 -31.250 1.00 91.81 695 GLU A CA 1
ATOM 5239 C C . GLU A 1 695 ? 39.677 -9.578 -32.465 1.00 91.81 695 GLU A C 1
ATOM 5241 O O . GLU A 1 695 ? 40.256 -9.673 -33.548 1.00 91.81 695 GLU A O 1
ATOM 5246 N N . ALA A 1 696 ? 38.682 -8.704 -32.283 1.00 87.44 696 ALA A N 1
ATOM 5247 C CA . ALA A 1 696 ? 38.158 -7.843 -33.345 1.00 87.44 696 ALA A CA 1
ATOM 5248 C C . ALA A 1 696 ? 39.234 -6.915 -33.947 1.00 87.44 696 ALA A C 1
ATOM 5250 O O . ALA A 1 696 ? 39.323 -6.767 -35.169 1.00 87.44 696 ALA A O 1
ATOM 5251 N N . ARG A 1 697 ? 40.110 -6.327 -33.115 1.00 92.75 697 ARG A N 1
ATOM 5252 C CA . ARG A 1 697 ? 41.263 -5.530 -33.585 1.00 92.75 697 ARG A CA 1
ATOM 5253 C C . ARG A 1 697 ? 42.278 -6.382 -34.354 1.00 92.75 697 ARG A C 1
ATOM 5255 O O . ARG A 1 697 ? 42.812 -5.915 -35.359 1.00 92.75 697 ARG A O 1
ATOM 5262 N N . SER A 1 698 ? 42.518 -7.621 -33.921 1.00 92.94 698 SER A N 1
ATOM 5263 C CA . SER A 1 698 ? 43.382 -8.580 -34.624 1.00 92.94 698 SER A CA 1
ATOM 5264 C C . SER A 1 698 ? 42.808 -8.959 -35.997 1.00 92.94 698 SER A C 1
ATOM 5266 O O . SER A 1 698 ? 43.503 -8.852 -37.008 1.00 92.94 698 SER A O 1
ATOM 5268 N N . ALA A 1 699 ? 41.518 -9.304 -36.056 1.00 89.56 699 ALA A N 1
ATOM 5269 C CA . ALA A 1 699 ? 40.803 -9.630 -37.288 1.00 89.56 699 ALA A CA 1
ATOM 5270 C C . ALA A 1 699 ? 40.765 -8.446 -38.270 1.00 89.56 699 ALA A C 1
ATOM 5272 O O . ALA A 1 699 ? 41.036 -8.622 -39.457 1.00 89.56 699 ALA A O 1
ATOM 5273 N N . SER A 1 700 ? 40.524 -7.226 -37.777 1.00 90.88 700 SER A N 1
ATOM 5274 C CA . SER A 1 700 ? 40.598 -5.994 -38.575 1.00 90.88 700 SER A CA 1
ATOM 5275 C C . SER A 1 700 ? 42.010 -5.748 -39.128 1.00 90.88 700 SER A C 1
ATOM 5277 O O . SER A 1 700 ? 42.180 -5.472 -40.318 1.00 90.88 700 SER A O 1
ATOM 5279 N N . GLY A 1 701 ? 43.051 -5.950 -38.310 1.00 91.44 701 GLY A N 1
ATOM 5280 C CA . GLY A 1 701 ? 44.447 -5.889 -38.754 1.00 91.44 701 GLY A CA 1
ATOM 5281 C C . GLY A 1 701 ? 44.785 -6.927 -39.832 1.00 91.44 701 GLY A C 1
ATOM 5282 O O . GLY A 1 701 ? 45.453 -6.599 -40.815 1.00 91.44 701 GLY A O 1
ATOM 5283 N N . ALA A 1 702 ? 44.280 -8.156 -39.694 1.00 90.25 702 ALA A N 1
ATOM 5284 C CA . ALA A 1 702 ? 44.433 -9.217 -40.686 1.00 90.25 702 ALA A CA 1
ATOM 5285 C C . ALA A 1 702 ? 43.688 -8.900 -41.996 1.00 90.25 702 ALA A C 1
ATOM 5287 O O . ALA A 1 702 ? 44.259 -9.064 -43.074 1.00 90.25 702 ALA A O 1
ATOM 5288 N N . ALA A 1 703 ? 42.463 -8.370 -41.921 1.00 87.31 703 ALA A N 1
ATOM 5289 C CA . ALA A 1 703 ? 41.699 -7.923 -43.085 1.00 87.31 703 ALA A CA 1
ATOM 5290 C C . ALA A 1 703 ? 42.408 -6.774 -43.825 1.00 87.31 703 ALA A C 1
ATOM 5292 O O . ALA A 1 703 ? 42.549 -6.818 -45.047 1.00 87.31 703 ALA A O 1
ATOM 5293 N N . ALA A 1 704 ? 42.947 -5.790 -43.099 1.00 89.94 704 ALA A N 1
ATOM 5294 C CA . ALA A 1 704 ? 43.742 -4.710 -43.682 1.00 89.94 704 ALA A CA 1
ATOM 5295 C C . ALA A 1 704 ? 45.040 -5.225 -44.337 1.00 89.94 704 ALA A C 1
ATOM 5297 O O . ALA A 1 704 ? 45.435 -4.740 -45.399 1.00 89.94 704 ALA A O 1
ATOM 5298 N N . ALA A 1 705 ? 45.701 -6.225 -43.744 1.00 89.12 705 ALA A N 1
ATOM 5299 C CA . ALA A 1 705 ? 46.874 -6.868 -44.335 1.00 89.12 705 ALA A CA 1
ATOM 5300 C C . ALA A 1 705 ? 46.525 -7.647 -45.617 1.00 89.12 705 ALA A C 1
ATOM 5302 O O . ALA A 1 705 ? 47.231 -7.510 -46.618 1.00 89.12 705 ALA A O 1
ATOM 5303 N N . ALA A 1 706 ? 45.419 -8.397 -45.619 1.00 88.56 706 ALA A N 1
ATOM 5304 C CA . ALA A 1 706 ? 44.912 -9.093 -46.799 1.00 88.56 706 ALA A CA 1
ATOM 5305 C C . ALA A 1 706 ? 44.528 -8.113 -47.921 1.00 88.56 706 ALA A C 1
ATOM 5307 O O . ALA A 1 706 ? 44.866 -8.347 -49.080 1.00 88.56 706 ALA A O 1
ATOM 5308 N N . ASN A 1 707 ? 43.913 -6.972 -47.589 1.00 89.81 707 ASN A N 1
ATOM 5309 C CA . ASN A 1 707 ? 43.557 -5.956 -48.580 1.00 89.81 707 ASN A CA 1
ATOM 5310 C C . ASN A 1 707 ? 44.805 -5.318 -49.224 1.00 89.81 707 ASN A C 1
ATOM 5312 O O . ASN A 1 707 ? 44.870 -5.182 -50.442 1.00 89.81 707 ASN A O 1
ATOM 5316 N N . ARG A 1 708 ? 45.862 -5.041 -48.441 1.00 91.00 708 ARG A N 1
ATOM 5317 C CA . ARG A 1 708 ? 47.167 -4.600 -48.982 1.00 91.00 708 ARG A CA 1
ATOM 5318 C C . ARG A 1 708 ? 47.815 -5.651 -49.888 1.00 91.00 708 ARG A C 1
ATOM 5320 O O . ARG A 1 708 ? 48.438 -5.295 -50.885 1.00 91.00 708 ARG A O 1
ATOM 5327 N N . GLN A 1 709 ? 47.695 -6.940 -49.558 1.00 90.00 709 GLN A N 1
ATOM 5328 C CA . GLN A 1 709 ? 48.175 -8.019 -50.432 1.00 90.00 709 GLN A CA 1
ATOM 5329 C C . GLN A 1 709 ? 47.378 -8.067 -51.742 1.00 90.00 709 GLN A C 1
ATOM 5331 O O . GLN A 1 709 ? 47.976 -8.184 -52.810 1.00 90.00 709 GLN A O 1
ATOM 5336 N N . TYR A 1 710 ? 46.053 -7.913 -51.677 1.00 90.62 710 TYR A N 1
ATOM 5337 C CA . TYR A 1 710 ? 45.192 -7.826 -52.855 1.00 90.62 710 TYR A CA 1
ATOM 5338 C C . TYR A 1 710 ? 45.563 -6.635 -53.755 1.00 90.62 710 TYR A C 1
ATOM 5340 O O . TYR A 1 710 ? 45.752 -6.823 -54.955 1.00 90.62 710 TYR A O 1
ATOM 5348 N N . GLU A 1 711 ? 45.780 -5.442 -53.193 1.00 89.81 711 GLU A N 1
ATOM 5349 C CA . GLU A 1 711 ? 46.254 -4.270 -53.947 1.00 89.81 711 GLU A CA 1
ATOM 5350 C C . GLU A 1 711 ? 47.627 -4.501 -54.600 1.00 89.81 711 GLU A C 1
ATOM 5352 O O . GLU A 1 711 ? 47.824 -4.153 -55.764 1.00 89.81 711 GLU A O 1
ATOM 5357 N N . GLN A 1 712 ? 48.568 -5.157 -53.911 1.00 90.69 712 GLN A N 1
ATOM 5358 C CA . GLN A 1 712 ? 49.859 -5.530 -54.506 1.00 90.69 712 GLN A CA 1
ATOM 5359 C C . GLN A 1 712 ? 49.712 -6.527 -55.665 1.00 90.69 712 GLN A C 1
ATOM 5361 O O . GLN A 1 712 ? 50.439 -6.426 -56.655 1.00 90.69 712 GLN A O 1
ATOM 5366 N N . VAL A 1 713 ? 48.784 -7.486 -55.570 1.00 89.94 713 VAL A N 1
ATOM 5367 C CA . VAL A 1 713 ? 48.481 -8.419 -56.668 1.00 89.94 713 VAL A CA 1
ATOM 5368 C C . VAL A 1 713 ? 47.798 -7.691 -57.830 1.00 89.94 713 VAL A C 1
ATOM 5370 O O . VAL A 1 713 ? 48.169 -7.931 -58.977 1.00 89.94 713 VAL A O 1
ATOM 5373 N N . LYS A 1 714 ? 46.886 -6.751 -57.553 1.00 91.94 714 LYS A N 1
ATOM 5374 C CA . LYS A 1 714 ? 46.231 -5.900 -58.560 1.00 91.94 714 LYS A CA 1
ATOM 5375 C C . LYS A 1 714 ? 47.251 -5.073 -59.349 1.00 91.94 714 LYS A C 1
ATOM 5377 O O . LYS A 1 714 ? 47.282 -5.167 -60.570 1.00 91.94 714 LYS A O 1
ATOM 5382 N N . LEU A 1 715 ? 48.155 -4.367 -58.665 1.00 90.75 715 LEU A N 1
ATOM 5383 C CA . LEU A 1 715 ? 49.230 -3.592 -59.303 1.00 90.75 715 LEU A CA 1
ATOM 5384 C C . LEU A 1 715 ? 50.174 -4.476 -60.136 1.00 90.75 715 LEU A C 1
ATOM 5386 O O . LEU A 1 715 ? 50.614 -4.081 -61.215 1.00 90.75 715 LEU A O 1
ATOM 5390 N N . ARG A 1 716 ? 50.477 -5.698 -59.672 1.00 90.94 716 ARG A N 1
ATOM 5391 C CA . ARG A 1 716 ? 51.235 -6.679 -60.470 1.00 90.94 716 ARG A CA 1
ATOM 5392 C C . ARG A 1 716 ? 50.479 -7.100 -61.728 1.00 90.94 716 ARG A C 1
ATOM 5394 O O . ARG A 1 716 ? 51.107 -7.185 -62.780 1.00 90.94 716 ARG A O 1
ATOM 5401 N N . TYR A 1 717 ? 49.172 -7.339 -61.632 1.00 90.88 717 TYR A N 1
ATOM 5402 C CA . TYR A 1 717 ? 48.329 -7.677 -62.779 1.00 90.88 717 TYR A CA 1
ATOM 5403 C C . TYR A 1 717 ? 48.293 -6.533 -63.802 1.00 90.88 717 TYR A C 1
ATOM 5405 O O . TYR A 1 717 ? 48.591 -6.763 -64.968 1.00 90.88 717 TYR A O 1
ATOM 5413 N N . GLU A 1 718 ? 48.077 -5.291 -63.362 1.00 90.44 718 GLU A N 1
ATOM 5414 C CA . GLU A 1 718 ? 48.124 -4.092 -64.218 1.00 90.44 718 GLU A CA 1
ATOM 5415 C C . GLU A 1 718 ? 49.514 -3.908 -64.875 1.00 90.44 718 GLU A C 1
ATOM 5417 O O . GLU A 1 718 ? 49.617 -3.572 -66.059 1.00 90.44 718 GLU A O 1
ATOM 5422 N N . SER A 1 719 ? 50.611 -4.214 -64.162 1.00 91.06 719 SER A N 1
ATOM 5423 C CA . SER A 1 719 ? 51.967 -4.210 -64.746 1.00 91.06 719 SER A CA 1
ATOM 5424 C C . SER A 1 719 ? 52.197 -5.321 -65.782 1.00 91.06 719 SER A C 1
ATOM 5426 O O . SER A 1 719 ? 52.997 -5.164 -66.706 1.00 91.06 719 SER A O 1
ATOM 5428 N N . LEU A 1 720 ? 51.513 -6.461 -65.634 1.00 88.19 720 LEU A N 1
ATOM 5429 C CA . LEU A 1 720 ? 51.584 -7.565 -66.588 1.00 88.19 720 LEU A CA 1
ATOM 5430 C C . LEU A 1 720 ? 50.741 -7.255 -67.822 1.00 88.19 720 LEU A C 1
ATOM 5432 O O . LEU A 1 720 ? 51.218 -7.467 -68.930 1.00 88.19 720 LEU A O 1
ATOM 5436 N N . GLU A 1 721 ? 49.552 -6.687 -67.638 1.00 90.25 721 GLU A N 1
ATOM 5437 C CA . GLU A 1 721 ? 48.659 -6.259 -68.712 1.00 90.25 721 GLU A CA 1
ATOM 5438 C C . GLU A 1 721 ? 49.337 -5.215 -69.614 1.00 90.25 721 GLU A C 1
ATOM 5440 O O . GLU A 1 721 ? 49.503 -5.447 -70.813 1.00 90.25 721 GLU A O 1
ATOM 5445 N N . THR A 1 722 ? 49.858 -4.130 -69.034 1.00 89.25 722 THR A N 1
ATOM 5446 C CA . THR A 1 722 ? 50.644 -3.117 -69.769 1.00 89.25 722 THR A CA 1
ATOM 5447 C C . THR A 1 722 ? 51.879 -3.708 -70.461 1.00 89.25 722 THR A C 1
ATOM 5449 O O . THR A 1 722 ? 52.179 -3.353 -71.602 1.00 89.25 722 THR A O 1
ATOM 5452 N N . ARG A 1 723 ? 52.571 -4.676 -69.841 1.00 89.56 723 ARG A N 1
ATOM 5453 C CA . ARG A 1 723 ? 53.674 -5.402 -70.492 1.00 89.56 723 ARG A CA 1
ATOM 5454 C C . ARG A 1 723 ? 53.202 -6.272 -71.661 1.00 89.56 723 ARG A C 1
ATOM 5456 O O . ARG A 1 723 ? 53.910 -6.348 -72.661 1.00 89.56 723 ARG A O 1
ATOM 5463 N N . THR A 1 724 ? 52.048 -6.929 -71.561 1.00 85.50 724 THR A N 1
ATOM 5464 C CA . THR A 1 724 ? 51.488 -7.716 -72.672 1.00 85.50 724 THR A CA 1
ATOM 5465 C C . THR A 1 724 ? 51.026 -6.831 -73.825 1.00 85.50 724 THR A C 1
ATOM 5467 O O . THR A 1 724 ? 51.307 -7.171 -74.968 1.00 85.50 724 THR A O 1
ATOM 5470 N N . GLN A 1 725 ? 50.442 -5.661 -73.543 1.00 88.31 725 GLN A N 1
ATOM 5471 C CA . GLN A 1 725 ? 50.112 -4.652 -74.556 1.00 88.31 725 GLN A CA 1
ATOM 5472 C C . GLN A 1 725 ? 51.374 -4.163 -75.288 1.00 88.31 725 GLN A C 1
ATOM 5474 O O . GLN A 1 725 ? 51.410 -4.184 -76.515 1.00 88.31 725 GLN A O 1
ATOM 5479 N N . LEU A 1 726 ? 52.449 -3.837 -74.557 1.00 89.00 726 LEU A N 1
ATOM 5480 C CA . LEU A 1 726 ? 53.736 -3.450 -75.153 1.00 89.00 726 LEU A CA 1
ATOM 5481 C C . LEU A 1 726 ? 54.349 -4.572 -76.010 1.00 89.00 726 LEU A C 1
ATOM 5483 O O . LEU A 1 726 ? 54.874 -4.313 -77.089 1.00 89.00 726 LEU A O 1
ATOM 5487 N N . LEU A 1 727 ? 54.288 -5.828 -75.552 1.00 86.06 727 LEU A N 1
ATOM 5488 C CA . LEU A 1 727 ? 54.761 -6.979 -76.332 1.00 86.06 727 LEU A CA 1
ATOM 5489 C C . LEU A 1 727 ? 53.912 -7.211 -77.590 1.00 86.06 727 LEU A C 1
ATOM 5491 O O . LEU A 1 727 ? 54.450 -7.609 -78.619 1.00 86.06 727 LEU A O 1
ATOM 5495 N N . GLN A 1 728 ? 52.608 -6.941 -77.530 1.00 85.56 728 GLN A N 1
ATOM 5496 C CA . GLN A 1 728 ? 51.712 -7.021 -78.680 1.00 85.56 728 GLN A CA 1
ATOM 5497 C C . GLN A 1 728 ? 52.008 -5.905 -79.695 1.00 85.56 728 GLN A C 1
ATOM 5499 O O . GLN A 1 728 ? 52.080 -6.181 -80.889 1.00 85.56 728 GLN A O 1
ATOM 5504 N N . GLU A 1 729 ? 52.287 -4.681 -79.240 1.00 86.75 729 GLU A N 1
ATOM 5505 C CA . GLU A 1 729 ? 52.741 -3.573 -80.092 1.00 86.75 729 GLU A CA 1
ATOM 5506 C C . GLU A 1 729 ? 54.103 -3.882 -80.751 1.00 86.75 729 GLU A C 1
ATOM 5508 O O . GLU A 1 729 ? 54.268 -3.737 -81.968 1.00 86.75 729 GLU A O 1
ATOM 5513 N N . GLN A 1 730 ? 55.057 -4.426 -79.986 1.00 85.81 730 GLN A N 1
ATOM 5514 C CA . GLN A 1 730 ? 56.337 -4.927 -80.508 1.00 85.81 730 GLN A CA 1
ATOM 5515 C C . GLN A 1 730 ? 56.155 -6.057 -81.531 1.00 85.81 730 GLN A C 1
ATOM 5517 O O . GLN A 1 730 ? 56.882 -6.110 -82.521 1.00 85.81 730 GLN A O 1
ATOM 5522 N N . LEU A 1 731 ? 55.167 -6.935 -81.341 1.00 81.56 731 LEU A N 1
ATOM 5523 C CA . LEU A 1 731 ? 54.844 -7.970 -82.319 1.00 81.56 731 LEU A CA 1
ATOM 5524 C C . LEU A 1 731 ? 54.253 -7.361 -83.599 1.00 81.56 731 LEU A C 1
ATOM 5526 O O . LEU A 1 731 ? 54.689 -7.733 -84.683 1.00 81.56 731 LEU A O 1
ATOM 5530 N N . THR A 1 732 ? 53.333 -6.392 -83.496 1.00 82.88 732 THR A N 1
ATOM 5531 C CA . THR A 1 732 ? 52.738 -5.730 -84.676 1.00 82.88 732 THR A CA 1
ATOM 5532 C C . THR A 1 732 ? 53.751 -4.921 -85.489 1.00 82.88 732 THR A C 1
ATOM 5534 O O . THR A 1 732 ? 53.712 -4.930 -86.719 1.00 82.88 732 THR A O 1
ATOM 5537 N N . THR A 1 733 ? 54.704 -4.266 -84.822 1.00 82.75 733 THR A N 1
ATOM 5538 C CA . THR A 1 733 ? 55.802 -3.549 -85.491 1.00 82.75 733 THR A CA 1
ATOM 5539 C C . THR A 1 733 ? 56.810 -4.516 -86.113 1.00 82.75 733 THR A C 1
ATOM 5541 O O . THR A 1 733 ? 57.271 -4.276 -87.227 1.00 82.75 733 THR A O 1
ATOM 5544 N N . ALA A 1 734 ? 57.089 -5.657 -85.471 1.00 76.69 734 ALA A N 1
ATOM 5545 C CA . ALA A 1 734 ? 57.894 -6.721 -86.068 1.00 76.69 734 ALA A CA 1
ATOM 5546 C C . ALA A 1 734 ? 57.214 -7.359 -87.295 1.00 76.69 734 ALA A C 1
ATOM 5548 O O . ALA A 1 734 ? 57.892 -7.605 -88.291 1.00 76.69 734 ALA A O 1
ATOM 5549 N N . THR A 1 735 ? 55.894 -7.590 -87.277 1.00 79.44 735 THR A N 1
ATOM 5550 C CA . THR A 1 735 ? 55.171 -8.094 -88.459 1.00 79.44 735 THR A CA 1
ATOM 5551 C C . THR A 1 735 ? 55.154 -7.075 -89.594 1.00 79.44 735 THR A C 1
ATOM 5553 O O . THR A 1 735 ? 55.420 -7.457 -90.729 1.00 79.44 735 THR A O 1
ATOM 5556 N N . ALA A 1 736 ? 54.961 -5.784 -89.303 1.00 78.56 736 ALA A N 1
ATOM 5557 C CA . ALA A 1 736 ? 55.056 -4.728 -90.313 1.00 78.56 736 ALA A CA 1
ATOM 5558 C C . ALA A 1 736 ? 56.461 -4.661 -90.946 1.00 78.56 736 ALA A C 1
ATOM 5560 O O . ALA A 1 736 ? 56.585 -4.589 -92.164 1.00 78.56 736 ALA A O 1
ATOM 5561 N N . ALA A 1 737 ? 57.527 -4.794 -90.149 1.00 77.25 737 ALA A N 1
ATOM 5562 C CA . ALA A 1 737 ? 58.899 -4.854 -90.662 1.00 77.25 737 ALA A CA 1
ATOM 5563 C C . ALA A 1 737 ? 59.174 -6.110 -91.521 1.00 77.25 737 ALA A C 1
ATOM 5565 O O . ALA A 1 737 ? 59.983 -6.062 -92.449 1.00 77.25 737 ALA A O 1
ATOM 5566 N N . VAL A 1 738 ? 58.502 -7.237 -91.248 1.00 78.19 738 VAL A N 1
ATOM 5567 C CA . VAL A 1 738 ? 58.549 -8.435 -92.107 1.00 78.19 738 VAL A CA 1
ATOM 5568 C C . VAL A 1 738 ? 57.801 -8.201 -93.424 1.00 78.19 738 VAL A C 1
ATOM 5570 O O . VAL A 1 738 ? 58.311 -8.579 -94.477 1.00 78.19 738 VAL A O 1
ATOM 5573 N N . GLU A 1 739 ? 56.645 -7.534 -93.398 1.00 79.00 739 GLU A N 1
ATOM 5574 C CA . GLU A 1 739 ? 55.905 -7.147 -94.607 1.00 79.00 739 GLU A CA 1
ATOM 5575 C C . GLU A 1 739 ? 56.704 -6.154 -95.473 1.00 79.00 739 GLU A C 1
ATOM 5577 O O . GLU A 1 739 ? 56.825 -6.357 -96.684 1.00 79.00 739 GLU A O 1
ATOM 5582 N N . GLU A 1 740 ? 57.345 -5.147 -94.871 1.00 77.94 740 GLU A N 1
ATOM 5583 C CA . GLU A 1 740 ? 58.279 -4.243 -95.560 1.00 77.94 740 GLU A CA 1
ATOM 5584 C C . GLU A 1 740 ? 59.471 -5.003 -96.164 1.00 77.94 740 GLU A C 1
ATOM 5586 O O . GLU A 1 740 ? 59.837 -4.771 -97.319 1.00 77.94 740 GLU A O 1
ATOM 5591 N N . ALA A 1 741 ? 60.048 -5.967 -95.437 1.00 73.62 741 ALA A N 1
ATOM 5592 C CA . ALA A 1 741 ? 61.121 -6.813 -95.957 1.00 73.62 741 ALA A CA 1
ATOM 5593 C C . ALA A 1 741 ? 60.659 -7.702 -97.129 1.00 73.62 741 ALA A C 1
ATOM 5595 O O . ALA A 1 741 ? 61.433 -7.941 -98.061 1.00 73.62 741 ALA A O 1
ATOM 5596 N N . GLU A 1 742 ? 59.406 -8.167 -97.139 1.00 77.44 742 GLU A N 1
ATOM 5597 C CA . GLU A 1 742 ? 58.825 -8.857 -98.294 1.00 77.44 742 GLU A CA 1
ATOM 5598 C C . GLU A 1 742 ? 58.599 -7.934 -99.496 1.00 77.44 742 GLU A C 1
ATOM 5600 O O . GLU A 1 742 ? 58.806 -8.365 -100.634 1.00 77.44 742 GLU A O 1
ATOM 5605 N N . ILE A 1 743 ? 58.174 -6.687 -99.273 1.00 80.19 743 ILE A N 1
ATOM 5606 C CA . ILE A 1 743 ? 58.016 -5.681 -100.333 1.00 80.19 743 ILE A CA 1
ATOM 5607 C C . ILE A 1 743 ? 59.384 -5.376 -100.955 1.00 80.19 743 ILE A C 1
ATOM 5609 O O . ILE A 1 743 ? 59.556 -5.555 -102.161 1.00 80.19 743 ILE A O 1
ATOM 5613 N N . LEU A 1 744 ? 60.393 -5.067 -100.135 1.00 78.44 744 LEU A N 1
ATOM 5614 C CA . LEU A 1 744 ? 61.776 -4.845 -100.579 1.00 78.44 744 LEU A CA 1
ATOM 5615 C C . LEU A 1 744 ? 62.362 -6.065 -101.308 1.00 78.44 744 LEU A C 1
ATOM 5617 O O . LEU A 1 744 ? 63.120 -5.922 -102.268 1.00 78.44 744 LEU A O 1
ATOM 5621 N N . LYS A 1 745 ? 62.000 -7.289 -100.899 1.00 80.94 745 LYS A N 1
ATOM 5622 C CA . LYS A 1 745 ? 62.398 -8.517 -101.604 1.00 80.94 745 LYS A CA 1
ATOM 5623 C C . LYS A 1 745 ? 61.767 -8.610 -102.999 1.00 80.94 745 LYS A C 1
ATOM 5625 O O . LYS A 1 745 ? 62.470 -8.988 -103.936 1.00 80.94 745 LYS A O 1
ATOM 5630 N N . LYS A 1 746 ? 60.488 -8.244 -103.150 1.00 80.19 746 LYS A N 1
ATOM 5631 C CA . LYS A 1 746 ? 59.782 -8.192 -104.446 1.00 80.19 746 LYS A CA 1
ATOM 5632 C C . LYS A 1 746 ? 60.388 -7.112 -105.355 1.00 80.19 746 LYS A C 1
ATOM 5634 O O . LYS A 1 746 ? 60.673 -7.392 -106.517 1.00 80.19 746 LYS A O 1
ATOM 5639 N N . GLU A 1 747 ? 60.698 -5.930 -104.823 1.00 78.50 747 GLU A N 1
ATOM 5640 C CA . GLU A 1 747 ? 61.411 -4.867 -105.554 1.00 78.50 747 GLU A CA 1
ATOM 5641 C C . GLU A 1 747 ? 62.813 -5.312 -106.006 1.00 78.50 747 GLU A C 1
ATOM 5643 O O . GLU A 1 747 ? 63.194 -5.110 -107.159 1.00 78.50 747 GLU A O 1
ATOM 5648 N N . MET A 1 748 ? 63.559 -6.010 -105.145 1.00 75.19 748 MET A N 1
ATOM 5649 C CA . MET A 1 748 ? 64.858 -6.603 -105.489 1.00 75.19 748 MET A CA 1
ATOM 5650 C C . MET A 1 748 ? 64.774 -7.716 -106.545 1.00 75.19 748 MET A C 1
ATOM 5652 O O . MET A 1 748 ? 65.769 -7.976 -107.226 1.00 75.19 748 MET A O 1
ATOM 5656 N N . GLU A 1 749 ? 63.639 -8.401 -106.695 1.00 79.56 749 GLU A N 1
ATOM 5657 C CA . GLU A 1 749 ? 63.409 -9.336 -107.804 1.00 79.56 749 GLU A CA 1
ATOM 5658 C C . GLU A 1 749 ? 63.085 -8.598 -109.108 1.00 79.56 749 GLU A C 1
ATOM 5660 O O . GLU A 1 749 ? 63.685 -8.920 -110.136 1.00 79.56 749 GLU A O 1
ATOM 5665 N N . ILE A 1 750 ? 62.253 -7.552 -109.063 1.00 79.62 750 ILE A N 1
ATOM 5666 C CA . ILE A 1 750 ? 61.965 -6.686 -110.221 1.00 79.62 750 ILE A CA 1
ATOM 5667 C C . ILE A 1 750 ? 63.261 -6.050 -110.749 1.00 79.62 750 ILE A C 1
ATOM 5669 O O . ILE A 1 750 ? 63.593 -6.222 -111.921 1.00 79.62 750 ILE A O 1
ATOM 5673 N N . LEU A 1 751 ? 64.069 -5.438 -109.877 1.00 80.12 751 LEU A N 1
ATOM 5674 C CA . LEU A 1 751 ? 65.359 -4.835 -110.239 1.00 80.12 751 LEU A CA 1
ATOM 5675 C C . LEU A 1 751 ? 66.351 -5.842 -110.844 1.00 80.12 751 LEU A C 1
ATOM 5677 O O . LEU A 1 751 ? 67.148 -5.479 -111.709 1.00 80.12 751 LEU A O 1
ATOM 5681 N N . LYS A 1 752 ? 66.316 -7.121 -110.439 1.00 80.56 752 LYS A N 1
ATOM 5682 C CA . LYS A 1 752 ? 67.134 -8.176 -111.072 1.00 80.56 752 LYS A CA 1
ATOM 5683 C C . LYS A 1 752 ? 66.662 -8.494 -112.489 1.00 80.56 752 LYS A C 1
ATOM 5685 O O . LYS A 1 752 ? 67.508 -8.700 -113.359 1.00 80.56 752 LYS A O 1
ATOM 5690 N N . VAL A 1 753 ? 65.349 -8.529 -112.724 1.00 80.94 753 VAL A N 1
ATOM 5691 C CA . VAL A 1 753 ? 64.764 -8.730 -114.061 1.00 80.94 753 VAL A CA 1
ATOM 5692 C C . VAL A 1 753 ? 65.077 -7.535 -114.967 1.00 80.94 753 VAL A C 1
ATOM 5694 O O . VAL A 1 753 ? 65.528 -7.727 -116.096 1.00 80.94 753 VAL A O 1
ATOM 5697 N N . GLU A 1 754 ? 64.954 -6.308 -114.461 1.00 78.12 754 GLU A N 1
ATOM 5698 C CA . GLU A 1 754 ? 65.334 -5.091 -115.189 1.00 78.12 754 GLU A CA 1
ATOM 5699 C C . GLU A 1 754 ? 66.834 -5.050 -115.506 1.00 78.12 754 GLU A C 1
ATOM 5701 O O . GLU A 1 754 ? 67.215 -4.764 -116.640 1.00 78.12 754 GLU A O 1
ATOM 5706 N N . HIS A 1 755 ? 67.707 -5.421 -114.561 1.00 75.25 755 HIS A N 1
ATOM 5707 C CA . HIS A 1 755 ? 69.144 -5.538 -114.825 1.00 75.25 755 HIS A CA 1
ATOM 5708 C C . HIS A 1 755 ? 69.490 -6.634 -115.842 1.00 75.25 755 HIS A C 1
ATOM 5710 O O . HIS A 1 755 ? 70.454 -6.472 -116.595 1.00 75.25 755 HIS A O 1
ATOM 5716 N N . ALA A 1 756 ? 68.742 -7.741 -115.877 1.00 77.19 756 ALA A N 1
ATOM 5717 C CA . ALA A 1 756 ? 68.903 -8.772 -116.899 1.00 77.19 756 ALA A CA 1
ATOM 5718 C C . ALA A 1 756 ? 68.498 -8.237 -118.283 1.00 77.19 756 ALA A C 1
ATOM 5720 O O . ALA A 1 756 ? 69.297 -8.317 -119.213 1.00 77.19 756 ALA A O 1
ATOM 5721 N N . SER A 1 757 ? 67.335 -7.585 -118.382 1.00 80.88 757 SER A N 1
ATOM 5722 C CA . SER A 1 757 ? 66.849 -6.913 -119.597 1.00 80.88 757 SER A CA 1
ATOM 5723 C C . SER A 1 757 ? 67.832 -5.847 -120.106 1.00 80.88 757 SER A C 1
ATOM 5725 O O . SER A 1 757 ? 68.252 -5.877 -121.261 1.00 80.88 757 SER A O 1
ATOM 5727 N N . MET A 1 758 ? 68.319 -4.965 -119.229 1.00 75.44 758 MET A N 1
ATOM 5728 C CA . MET A 1 758 ? 69.342 -3.959 -119.555 1.00 75.44 758 MET A CA 1
ATOM 5729 C C . MET A 1 758 ? 70.645 -4.590 -120.069 1.00 75.44 758 MET A C 1
ATOM 5731 O O . MET A 1 758 ? 71.286 -4.042 -120.967 1.00 75.44 758 MET A O 1
ATOM 5735 N N . ARG A 1 759 ? 71.039 -5.757 -119.538 1.00 78.69 759 ARG A N 1
ATOM 5736 C CA . ARG A 1 759 ? 72.218 -6.502 -120.003 1.00 78.69 759 ARG A CA 1
ATOM 5737 C C . ARG A 1 759 ? 71.984 -7.154 -121.370 1.00 78.69 759 ARG A C 1
ATOM 5739 O O . ARG A 1 759 ? 72.897 -7.145 -122.193 1.00 78.69 759 ARG A O 1
ATOM 5746 N N . GLU A 1 760 ? 70.788 -7.671 -121.643 1.00 76.44 760 GLU A N 1
ATOM 5747 C CA . GLU A 1 760 ? 70.413 -8.170 -122.974 1.00 76.44 760 GLU A CA 1
ATOM 5748 C C . GLU A 1 760 ? 70.370 -7.044 -124.012 1.00 76.44 760 GLU A C 1
ATOM 5750 O O . GLU A 1 760 ? 70.949 -7.190 -125.088 1.00 76.44 760 GLU A O 1
ATOM 5755 N N . ILE A 1 761 ? 69.792 -5.888 -123.670 1.00 76.19 761 ILE A N 1
ATOM 5756 C CA . ILE A 1 761 ? 69.788 -4.697 -124.531 1.00 76.19 761 ILE A CA 1
ATOM 5757 C C . ILE A 1 761 ? 71.227 -4.251 -124.824 1.00 76.19 761 ILE A C 1
ATOM 5759 O O . ILE A 1 761 ? 71.572 -4.064 -125.991 1.00 76.19 761 ILE A O 1
ATOM 5763 N N . ALA A 1 762 ? 72.095 -4.161 -123.810 1.00 75.31 762 ALA A N 1
ATOM 5764 C CA . ALA A 1 762 ? 73.506 -3.811 -123.994 1.00 75.31 762 ALA A CA 1
ATOM 5765 C C . ALA A 1 762 ? 74.254 -4.807 -124.903 1.00 75.31 762 ALA A C 1
ATOM 5767 O O . ALA A 1 762 ? 74.990 -4.386 -125.796 1.00 75.31 762 ALA A O 1
ATOM 5768 N N . ASN A 1 763 ? 74.024 -6.114 -124.736 1.00 75.62 763 ASN A N 1
ATOM 5769 C CA . ASN A 1 763 ? 74.603 -7.141 -125.608 1.00 75.62 763 ASN A CA 1
ATOM 5770 C C . ASN A 1 763 ? 74.059 -7.047 -127.045 1.00 75.62 763 ASN A C 1
ATOM 5772 O O . ASN A 1 763 ? 74.827 -7.158 -127.998 1.00 75.62 763 ASN A O 1
ATOM 5776 N N . SER A 1 764 ? 72.760 -6.784 -127.225 1.00 75.00 764 SER A N 1
ATOM 5777 C CA . SER A 1 764 ? 72.164 -6.584 -128.553 1.00 75.00 764 SER A CA 1
ATOM 5778 C C . SER A 1 764 ? 72.729 -5.344 -129.257 1.00 75.00 764 SER A C 1
ATOM 5780 O O . SER A 1 764 ? 73.017 -5.393 -130.450 1.00 75.00 764 SER A O 1
ATOM 5782 N N . ALA A 1 765 ? 72.982 -4.261 -128.512 1.00 70.25 765 ALA A N 1
ATOM 5783 C CA . ALA A 1 765 ? 73.590 -3.041 -129.026 1.00 70.25 765 ALA A CA 1
ATOM 5784 C C . ALA A 1 765 ? 75.067 -3.249 -129.405 1.00 70.25 765 ALA A C 1
ATOM 5786 O O . ALA A 1 765 ? 75.509 -2.729 -130.429 1.00 70.25 765 ALA A O 1
ATOM 5787 N N . ALA A 1 766 ? 75.813 -4.046 -128.631 1.00 69.56 766 ALA A N 1
ATOM 5788 C CA . ALA A 1 766 ? 77.170 -4.459 -128.985 1.00 69.56 766 ALA A CA 1
ATOM 5789 C C . ALA A 1 766 ? 77.182 -5.291 -130.280 1.00 69.56 766 ALA A C 1
ATOM 5791 O O . ALA A 1 766 ? 77.897 -4.950 -131.219 1.00 69.56 766 ALA A O 1
ATOM 5792 N N . HIS A 1 767 ? 76.317 -6.305 -130.392 1.00 72.75 767 HIS A N 1
ATOM 5793 C CA . HIS A 1 767 ? 76.198 -7.110 -131.611 1.00 72.75 767 HIS A CA 1
ATOM 5794 C C . HIS A 1 767 ? 75.735 -6.298 -132.831 1.00 72.75 767 HIS A C 1
ATOM 5796 O O . HIS A 1 767 ? 76.236 -6.521 -133.932 1.00 72.75 767 HIS A O 1
ATOM 5802 N N . ALA A 1 768 ? 74.838 -5.323 -132.656 1.00 70.06 768 ALA A N 1
ATOM 5803 C CA . ALA A 1 768 ? 74.449 -4.402 -133.723 1.00 70.06 768 ALA A CA 1
ATOM 5804 C C . ALA A 1 768 ? 75.625 -3.515 -134.171 1.00 70.06 768 ALA A C 1
ATOM 5806 O O . ALA A 1 768 ? 75.830 -3.332 -135.369 1.00 70.06 768 ALA A O 1
ATOM 5807 N N . LYS A 1 769 ? 76.446 -3.019 -133.234 1.00 72.31 769 LYS A N 1
ATOM 5808 C CA . LYS A 1 769 ? 77.664 -2.254 -133.548 1.00 72.31 769 LYS A CA 1
ATOM 5809 C C . LYS A 1 769 ? 78.715 -3.095 -134.269 1.00 72.31 769 LYS A C 1
ATOM 5811 O O . LYS A 1 769 ? 79.313 -2.614 -135.230 1.00 72.31 769 LYS A O 1
ATOM 5816 N N . ASP A 1 770 ? 78.906 -4.346 -133.864 1.00 70.62 770 ASP A N 1
ATOM 5817 C CA . ASP A 1 770 ? 79.810 -5.271 -134.554 1.00 70.62 770 ASP A CA 1
ATOM 5818 C C . ASP A 1 770 ? 79.305 -5.616 -135.966 1.00 70.62 770 ASP A C 1
ATOM 5820 O O . ASP A 1 770 ? 80.108 -5.696 -136.897 1.00 70.62 770 ASP A O 1
ATOM 5824 N N . ALA A 1 771 ? 77.986 -5.731 -136.162 1.00 71.31 771 ALA A N 1
ATOM 5825 C CA . ALA A 1 771 ? 77.375 -5.908 -137.480 1.00 71.31 771 ALA A CA 1
ATOM 5826 C C . ALA A 1 771 ? 77.525 -4.661 -138.378 1.00 71.31 771 ALA A C 1
ATOM 5828 O O . ALA A 1 771 ? 77.898 -4.795 -139.543 1.00 71.31 771 ALA A O 1
ATOM 5829 N N . GLU A 1 772 ? 77.324 -3.446 -137.849 1.00 67.94 772 GLU A N 1
ATOM 5830 C CA . GLU A 1 772 ? 77.596 -2.187 -138.568 1.00 67.94 772 GLU A CA 1
ATOM 5831 C C . GLU A 1 772 ? 79.077 -2.070 -138.973 1.00 67.94 772 GLU A C 1
ATOM 5833 O O . GLU A 1 772 ? 79.395 -1.644 -140.088 1.00 67.94 772 GLU A O 1
ATOM 5838 N N . LEU A 1 773 ? 80.002 -2.482 -138.098 1.00 66.19 773 LEU A N 1
ATOM 5839 C CA . LEU A 1 773 ? 81.439 -2.509 -138.386 1.00 66.19 773 LEU A CA 1
ATOM 5840 C C . LEU A 1 773 ? 81.814 -3.590 -139.412 1.00 66.19 773 LEU A C 1
ATOM 5842 O O . LEU A 1 773 ? 82.710 -3.358 -140.227 1.00 66.19 773 LEU A O 1
ATOM 5846 N N . ALA A 1 774 ? 81.141 -4.744 -139.409 1.00 69.69 774 ALA A N 1
ATOM 5847 C CA . ALA A 1 774 ? 81.308 -5.780 -140.427 1.00 69.69 774 ALA A CA 1
ATOM 5848 C C . ALA A 1 774 ? 80.818 -5.296 -141.803 1.00 69.69 774 ALA A C 1
ATOM 5850 O O . ALA A 1 774 ? 81.599 -5.297 -142.754 1.00 69.69 774 ALA A O 1
ATOM 5851 N N . ALA A 1 775 ? 79.597 -4.758 -141.885 1.00 69.06 775 ALA A N 1
ATOM 5852 C CA . ALA A 1 775 ? 79.040 -4.191 -143.116 1.00 69.06 775 ALA A CA 1
ATOM 5853 C C . ALA A 1 775 ? 79.899 -3.033 -143.668 1.00 69.06 775 ALA A C 1
ATOM 5855 O O . ALA A 1 775 ? 80.147 -2.944 -144.870 1.00 69.06 775 ALA A O 1
ATOM 5856 N N . SER A 1 776 ? 80.439 -2.180 -142.788 1.00 69.81 776 SER A N 1
ATOM 5857 C CA . SER A 1 776 ? 81.368 -1.105 -143.176 1.00 69.81 776 SER A CA 1
ATOM 5858 C C . SER A 1 776 ? 82.680 -1.638 -143.769 1.00 69.81 776 SER A C 1
ATOM 5860 O O . SER A 1 776 ? 83.237 -1.036 -144.690 1.00 69.81 776 SER A O 1
ATOM 5862 N N . ARG A 1 777 ? 83.187 -2.772 -143.263 1.00 71.50 777 ARG A N 1
ATOM 5863 C CA . ARG A 1 777 ? 84.374 -3.451 -143.812 1.00 71.50 777 ARG A CA 1
ATOM 5864 C C . ARG A 1 777 ? 84.086 -4.096 -145.168 1.00 71.50 777 ARG A C 1
ATOM 5866 O O . ARG A 1 777 ? 84.913 -3.948 -146.062 1.00 71.50 777 ARG A O 1
ATOM 5873 N N . GLU A 1 778 ? 82.930 -4.732 -145.346 1.00 70.00 778 GLU A N 1
ATOM 5874 C CA . GLU A 1 778 ? 82.507 -5.295 -146.639 1.00 70.00 778 GLU A CA 1
ATOM 5875 C C . GLU A 1 778 ? 82.336 -4.201 -147.703 1.00 70.00 778 GLU A C 1
ATOM 5877 O O . GLU A 1 778 ? 82.882 -4.321 -148.800 1.00 70.00 778 GLU A O 1
ATOM 5882 N N . ALA A 1 779 ? 81.718 -3.065 -147.358 1.00 65.44 779 ALA A N 1
ATOM 5883 C CA . ALA A 1 779 ? 81.622 -1.905 -148.249 1.00 65.44 779 ALA A CA 1
ATOM 5884 C C . ALA A 1 779 ? 83.003 -1.354 -148.673 1.00 65.44 779 ALA A C 1
ATOM 5886 O O . ALA A 1 779 ? 83.193 -0.940 -149.818 1.00 65.44 779 ALA A O 1
ATOM 5887 N N . CYS A 1 780 ? 84.001 -1.396 -147.782 1.00 63.84 780 CYS A N 1
ATOM 5888 C CA . CYS A 1 780 ? 85.378 -0.997 -148.099 1.00 63.84 780 CYS A CA 1
ATOM 5889 C C . CYS A 1 780 ? 86.134 -2.013 -148.975 1.00 63.84 780 CYS A C 1
ATOM 5891 O O . CYS A 1 780 ? 87.137 -1.645 -149.590 1.00 63.84 780 CYS A O 1
ATOM 5893 N N . ILE A 1 781 ? 85.692 -3.273 -149.025 1.00 70.19 781 ILE A N 1
ATOM 5894 C CA . ILE A 1 781 ? 86.215 -4.292 -149.945 1.00 70.19 781 ILE A CA 1
ATOM 5895 C C . ILE A 1 781 ? 85.579 -4.095 -151.327 1.00 70.19 781 ILE A C 1
ATOM 5897 O O . ILE A 1 781 ? 86.316 -3.921 -152.297 1.00 70.19 781 ILE A O 1
ATOM 5901 N N . ALA A 1 782 ? 84.249 -3.970 -151.399 1.00 66.06 782 ALA A N 1
ATOM 5902 C CA . ALA A 1 782 ? 83.523 -3.729 -152.649 1.00 66.06 782 ALA A CA 1
ATOM 5903 C C . ALA A 1 782 ? 84.040 -2.487 -153.406 1.00 66.06 782 ALA A C 1
ATOM 5905 O O . ALA A 1 782 ? 84.330 -2.558 -154.599 1.00 66.06 782 ALA A O 1
ATOM 5906 N N . LEU A 1 783 ? 84.280 -1.369 -152.707 1.00 67.25 783 LEU A N 1
ATOM 5907 C CA . LEU A 1 783 ? 84.845 -0.154 -153.316 1.00 67.25 783 LEU A CA 1
ATOM 5908 C C . LEU A 1 783 ? 86.279 -0.335 -153.858 1.00 67.25 783 LEU A C 1
ATOM 5910 O O . LEU A 1 783 ? 86.686 0.380 -154.773 1.00 67.25 783 LEU A O 1
ATOM 5914 N N . ARG A 1 784 ? 87.071 -1.280 -153.330 1.00 67.06 784 ARG A N 1
ATOM 5915 C CA . ARG A 1 784 ? 88.416 -1.596 -153.860 1.00 67.06 784 ARG A CA 1
ATOM 5916 C C . ARG A 1 784 ? 88.350 -2.482 -155.105 1.00 67.06 784 ARG A C 1
ATOM 5918 O O . ARG A 1 784 ? 89.166 -2.319 -156.016 1.00 67.06 784 ARG A O 1
ATOM 5925 N N . GLU A 1 785 ? 87.377 -3.383 -155.160 1.00 69.19 785 GLU A N 1
ATOM 5926 C CA . GLU A 1 785 ? 87.090 -4.211 -156.337 1.00 69.19 785 GLU A CA 1
ATOM 5927 C C . GLU A 1 785 ? 86.529 -3.355 -157.486 1.00 69.19 785 GLU A C 1
ATOM 5929 O O . GLU A 1 785 ? 86.949 -3.490 -158.635 1.00 69.19 785 GLU A O 1
ATOM 5934 N N . GLU A 1 786 ? 85.685 -2.368 -157.178 1.00 68.56 786 GLU A N 1
ATOM 5935 C CA . GLU A 1 786 ? 85.151 -1.434 -158.172 1.00 68.56 786 GLU A CA 1
ATOM 5936 C C . GLU A 1 786 ? 86.258 -0.546 -158.782 1.00 68.56 786 GLU A C 1
ATOM 5938 O O . GLU A 1 786 ? 86.352 -0.428 -160.008 1.00 68.56 786 GLU A O 1
ATOM 5943 N N . ILE A 1 787 ? 87.183 -0.021 -157.963 1.00 61.97 787 ILE A N 1
ATOM 5944 C CA . ILE A 1 787 ? 88.356 0.752 -158.427 1.00 61.97 787 ILE A CA 1
ATOM 5945 C C . ILE A 1 787 ? 89.274 -0.078 -159.341 1.00 61.97 787 ILE A C 1
ATOM 5947 O O . ILE A 1 787 ? 89.751 0.432 -160.358 1.00 61.97 787 ILE A O 1
ATOM 5951 N N . THR A 1 788 ? 89.506 -1.354 -159.021 1.00 66.62 788 THR A N 1
ATOM 5952 C CA . THR A 1 788 ? 90.326 -2.240 -159.868 1.00 66.62 788 THR A CA 1
ATOM 5953 C C . THR A 1 788 ? 89.596 -2.665 -161.147 1.00 66.62 788 THR A C 1
ATOM 5955 O O . THR A 1 788 ? 90.235 -2.803 -162.192 1.00 66.62 788 THR A O 1
ATOM 5958 N N . SER A 1 789 ? 88.262 -2.766 -161.132 1.00 65.31 789 SER A N 1
ATOM 5959 C CA . SER A 1 789 ? 87.467 -2.973 -162.353 1.00 65.31 789 SER A CA 1
ATOM 5960 C C . SER A 1 789 ? 87.587 -1.791 -163.331 1.00 65.31 789 SER A C 1
ATOM 5962 O O . SER A 1 789 ? 87.828 -1.994 -164.524 1.00 65.31 789 SER A O 1
ATOM 5964 N N . LEU A 1 790 ? 87.524 -0.552 -162.827 1.00 64.31 790 LEU A N 1
ATOM 5965 C CA . LEU A 1 790 ? 87.595 0.667 -163.640 1.00 64.31 790 LEU A CA 1
ATOM 5966 C C . LEU A 1 790 ? 88.979 0.879 -164.271 1.00 64.31 790 LEU A C 1
ATOM 5968 O O . LEU A 1 790 ? 89.074 1.394 -165.386 1.00 64.31 790 LEU A O 1
ATOM 5972 N N . GLN A 1 791 ? 90.048 0.436 -163.605 1.00 58.59 791 GLN A N 1
ATOM 5973 C CA . GLN A 1 791 ? 91.406 0.476 -164.157 1.00 58.59 791 GLN A CA 1
ATOM 5974 C C . GLN A 1 791 ? 91.564 -0.466 -165.365 1.00 58.59 791 GLN A C 1
ATOM 5976 O O . GLN A 1 791 ? 92.110 -0.054 -166.388 1.00 58.59 791 GLN A O 1
ATOM 5981 N N . ASN A 1 792 ? 90.986 -1.671 -165.318 1.00 60.19 792 ASN A N 1
ATOM 5982 C CA . ASN A 1 792 ? 91.033 -2.625 -166.436 1.00 60.19 792 ASN A CA 1
ATOM 5983 C C . ASN A 1 792 ? 90.223 -2.166 -167.671 1.00 60.19 792 ASN A C 1
ATOM 5985 O O . ASN A 1 792 ? 90.579 -2.488 -168.806 1.00 60.19 792 ASN A O 1
ATOM 5989 N N . VAL A 1 793 ? 89.156 -1.381 -167.479 1.00 62.16 793 VAL A N 1
ATOM 5990 C CA . VAL A 1 793 ? 88.341 -0.833 -168.584 1.00 62.16 793 VAL A CA 1
ATOM 5991 C C . VAL A 1 793 ? 89.093 0.247 -169.379 1.00 62.16 793 VAL A C 1
ATOM 5993 O O . VAL A 1 793 ? 88.929 0.345 -170.598 1.00 62.16 793 VAL A O 1
ATOM 5996 N N . ILE A 1 794 ? 89.953 1.035 -168.727 1.00 57.84 794 ILE A N 1
ATOM 5997 C CA . ILE A 1 794 ? 90.682 2.148 -169.363 1.00 57.84 794 ILE A CA 1
ATOM 5998 C C . ILE A 1 794 ? 91.780 1.657 -170.322 1.00 57.84 794 ILE A C 1
ATOM 6000 O O . ILE A 1 794 ? 91.980 2.268 -171.377 1.00 57.84 794 ILE A O 1
ATOM 6004 N N . ASP A 1 795 ? 92.443 0.542 -170.008 1.00 56.41 795 ASP A N 1
ATOM 6005 C CA . ASP A 1 795 ? 93.467 -0.040 -170.885 1.00 56.41 795 ASP A CA 1
ATOM 6006 C C . ASP A 1 795 ? 92.860 -0.866 -172.036 1.00 56.41 795 ASP A C 1
ATOM 6008 O O . ASP A 1 795 ? 93.390 -0.858 -173.150 1.00 56.41 795 ASP A O 1
ATOM 6012 N N . GLY A 1 796 ? 91.688 -1.484 -171.833 1.00 54.34 796 GLY A N 1
ATOM 6013 C CA . GLY A 1 796 ? 90.961 -2.193 -172.895 1.00 54.34 796 GLY A CA 1
ATOM 6014 C C . GLY A 1 796 ? 90.442 -1.279 -174.018 1.00 54.34 796 GLY A C 1
ATOM 6015 O O . GLY A 1 796 ? 90.513 -1.632 -175.198 1.00 54.34 796 GLY A O 1
ATOM 6016 N N . LEU A 1 797 ? 89.975 -0.070 -173.682 1.00 52.19 797 LEU A N 1
ATOM 6017 C CA . LEU A 1 797 ? 89.345 0.857 -174.639 1.00 52.19 797 LEU A CA 1
ATOM 6018 C C . LEU A 1 797 ? 90.308 1.494 -175.662 1.00 52.19 797 LEU A C 1
ATOM 6020 O O . LEU A 1 797 ? 89.850 2.124 -176.616 1.00 52.19 797 LEU A O 1
ATOM 6024 N N . LYS A 1 798 ? 91.628 1.316 -175.517 1.00 47.12 798 LYS A N 1
ATOM 6025 C CA . LYS A 1 798 ? 92.629 1.791 -176.495 1.00 47.12 798 LYS A CA 1
ATOM 6026 C C . LYS A 1 798 ? 93.012 0.753 -177.558 1.00 47.12 798 LYS A C 1
ATOM 6028 O O . LYS A 1 798 ? 93.641 1.130 -178.544 1.00 47.12 798 LYS A O 1
ATOM 6033 N N . ALA A 1 799 ? 92.645 -0.521 -177.389 1.00 44.22 799 ALA A N 1
ATOM 6034 C CA . ALA A 1 799 ? 93.155 -1.618 -178.221 1.00 44.22 799 ALA A CA 1
ATOM 6035 C C . ALA A 1 799 ? 92.177 -2.151 -179.293 1.00 44.22 799 ALA A C 1
ATOM 6037 O O . ALA A 1 799 ? 92.632 -2.706 -180.291 1.00 44.22 799 ALA A O 1
ATOM 6038 N N . SER A 1 800 ? 90.857 -1.976 -179.139 1.00 40.41 800 SER A N 1
ATOM 6039 C CA . SER A 1 800 ? 89.835 -2.590 -180.019 1.00 40.41 800 SER A CA 1
ATOM 6040 C C . SER A 1 800 ? 88.934 -1.600 -180.776 1.00 40.41 800 SER A C 1
ATOM 6042 O O . SER A 1 800 ? 87.813 -1.914 -181.175 1.00 40.41 800 SER A O 1
ATOM 6044 N N . ALA A 1 801 ? 89.472 -0.422 -181.115 1.00 41.75 801 ALA A N 1
ATOM 6045 C CA . ALA A 1 801 ? 88.979 0.341 -182.272 1.00 41.75 801 ALA A CA 1
ATOM 6046 C C . ALA A 1 801 ? 89.239 -0.392 -183.615 1.00 41.75 801 ALA A C 1
ATOM 6048 O O . ALA A 1 801 ? 88.709 0.002 -184.656 1.00 41.75 801 ALA A O 1
ATOM 6049 N N . ALA A 1 802 ? 90.016 -1.482 -183.587 1.00 37.03 802 ALA A N 1
ATOM 6050 C CA . ALA A 1 802 ? 90.086 -2.501 -184.627 1.00 37.03 802 ALA A CA 1
ATOM 6051 C C . ALA A 1 802 ? 89.210 -3.719 -184.260 1.00 37.03 802 ALA A C 1
ATOM 6053 O O . ALA A 1 802 ? 89.173 -4.129 -183.105 1.00 37.03 802 ALA A O 1
ATOM 6054 N N . ALA A 1 803 ? 88.569 -4.319 -185.272 1.00 36.06 803 ALA A N 1
ATOM 6055 C CA . ALA A 1 803 ? 87.716 -5.518 -185.200 1.00 36.06 803 ALA A CA 1
ATOM 6056 C C . ALA A 1 803 ? 86.364 -5.373 -184.455 1.00 36.06 803 ALA A C 1
ATOM 6058 O O . ALA A 1 803 ? 86.135 -5.937 -183.388 1.00 36.06 803 ALA A O 1
ATOM 6059 N N . ARG A 1 804 ? 85.391 -4.724 -185.116 1.00 33.06 804 ARG A N 1
ATOM 6060 C CA . ARG A 1 804 ? 83.961 -4.907 -184.804 1.00 33.06 804 ARG A CA 1
ATOM 6061 C C . ARG A 1 804 ? 83.509 -6.330 -185.178 1.00 33.06 804 ARG A C 1
ATOM 6063 O O . ARG A 1 804 ? 83.172 -6.578 -186.332 1.00 33.06 804 ARG A O 1
ATOM 6070 N N . ALA A 1 805 ? 83.452 -7.223 -184.197 1.00 29.69 805 ALA A N 1
ATOM 6071 C CA . ALA A 1 805 ? 82.680 -8.469 -184.212 1.00 29.69 805 ALA A CA 1
ATOM 6072 C C . ALA A 1 805 ? 82.231 -8.723 -182.758 1.00 29.69 805 ALA A C 1
ATOM 6074 O O . ALA A 1 805 ? 83.069 -8.815 -181.870 1.00 29.69 805 ALA A O 1
ATOM 6075 N N . ALA A 1 806 ? 80.954 -8.553 -182.407 1.00 31.33 806 ALA A N 1
ATOM 6076 C CA . ALA A 1 806 ? 79.863 -9.508 -182.641 1.00 31.33 806 ALA A CA 1
ATOM 6077 C C . ALA A 1 806 ? 80.090 -10.849 -181.906 1.00 31.33 806 ALA A C 1
ATOM 6079 O O . ALA A 1 806 ? 81.079 -11.518 -182.174 1.00 31.33 806 ALA A O 1
ATOM 6080 N N . THR A 1 807 ? 79.226 -11.334 -181.008 1.00 32.53 807 THR A N 1
ATOM 6081 C CA . THR A 1 807 ? 78.035 -10.758 -180.348 1.00 32.53 807 THR A CA 1
ATOM 6082 C C . THR A 1 807 ? 77.879 -11.517 -179.025 1.00 32.53 807 THR A C 1
ATOM 6084 O O . THR A 1 807 ? 77.826 -12.744 -179.047 1.00 32.53 807 THR A O 1
ATOM 6087 N N . ALA A 1 808 ? 77.850 -10.831 -177.879 1.00 28.55 808 ALA A N 1
ATOM 6088 C CA . ALA A 1 808 ? 77.891 -11.489 -176.568 1.00 28.55 808 ALA A CA 1
ATOM 6089 C C . ALA A 1 808 ? 76.552 -12.152 -176.189 1.00 28.55 808 ALA A C 1
ATOM 6091 O O . ALA A 1 808 ? 75.491 -11.545 -176.343 1.00 28.55 808 ALA A O 1
ATOM 6092 N N . MET A 1 809 ? 76.609 -13.380 -175.663 1.00 26.58 809 MET A N 1
ATOM 6093 C CA . MET A 1 809 ? 75.439 -14.141 -175.217 1.00 26.58 809 MET A CA 1
ATOM 6094 C C . MET A 1 809 ? 75.806 -15.101 -174.066 1.00 26.58 809 MET A C 1
ATOM 6096 O O . MET A 1 809 ? 76.796 -15.813 -174.185 1.00 26.58 809 MET A O 1
ATOM 6100 N N . VAL A 1 810 ? 74.932 -15.178 -173.047 1.00 27.73 810 VAL A N 1
ATOM 6101 C CA . VAL A 1 810 ? 74.755 -16.286 -172.066 1.00 27.73 810 VAL A CA 1
ATOM 6102 C C . VAL A 1 810 ? 75.864 -16.554 -171.022 1.00 27.73 810 VAL A C 1
ATOM 6104 O O . VAL A 1 810 ? 77.047 -16.579 -171.333 1.00 27.73 810 VAL A O 1
ATOM 6107 N N . GLY A 1 811 ? 75.434 -16.884 -169.789 1.00 25.69 811 GLY A N 1
ATOM 6108 C CA . GLY A 1 811 ? 76.246 -17.495 -168.716 1.00 25.69 811 GLY A CA 1
ATOM 6109 C C . GLY A 1 811 ? 76.425 -16.560 -167.508 1.00 25.69 811 GLY A C 1
ATOM 6110 O O . GLY A 1 811 ? 77.147 -15.584 -167.647 1.00 25.69 811 GLY A O 1
ATOM 6111 N N . SER A 1 812 ? 75.744 -16.656 -166.357 1.00 27.69 812 SER A N 1
ATOM 6112 C CA . SER A 1 812 ? 75.246 -17.779 -165.527 1.00 27.69 812 SER A CA 1
ATOM 6113 C C . SER A 1 812 ? 76.233 -18.245 -164.440 1.00 27.69 812 SER A C 1
ATOM 6115 O O . SER A 1 812 ? 77.382 -18.554 -164.738 1.00 27.69 812 SER A O 1
ATOM 6117 N N . ASP A 1 813 ? 75.681 -18.356 -163.221 1.00 24.45 813 ASP A N 1
ATOM 6118 C CA . ASP A 1 813 ? 76.052 -19.218 -162.077 1.00 24.45 813 ASP A CA 1
ATOM 6119 C C . ASP A 1 813 ? 76.853 -18.684 -160.868 1.00 24.45 813 ASP A C 1
ATOM 6121 O O . ASP A 1 813 ? 77.776 -17.882 -160.976 1.00 24.45 813 ASP A O 1
ATOM 6125 N N . GLY A 1 814 ? 76.463 -19.208 -159.690 1.00 27.50 814 GLY A N 1
ATOM 6126 C CA . GLY A 1 814 ? 76.993 -18.914 -158.344 1.00 27.50 814 GLY A CA 1
ATOM 6127 C C . GLY A 1 814 ? 75.970 -18.166 -157.469 1.00 27.50 814 GLY A C 1
ATOM 6128 O O . GLY A 1 814 ? 75.897 -16.949 -157.535 1.00 27.50 814 GLY A O 1
ATOM 6129 N N . ALA A 1 815 ? 75.025 -18.833 -156.789 1.00 27.22 815 ALA A N 1
ATOM 6130 C CA . ALA A 1 815 ? 75.174 -19.468 -155.459 1.00 27.22 815 ALA A CA 1
ATOM 6131 C C . ALA A 1 815 ? 75.491 -18.443 -154.333 1.00 27.22 815 ALA A C 1
ATOM 6133 O O . ALA A 1 815 ? 76.305 -17.556 -154.528 1.00 27.22 815 ALA A O 1
ATOM 6134 N N . SER A 1 816 ? 74.933 -18.503 -153.116 1.00 30.23 816 SER A N 1
ATOM 6135 C CA . SER A 1 816 ? 74.524 -19.680 -152.334 1.00 30.23 816 SER A CA 1
ATOM 6136 C C . SER A 1 816 ? 73.736 -19.283 -151.063 1.00 30.23 816 SER A C 1
ATOM 6138 O O . SER A 1 816 ? 73.979 -18.193 -150.558 1.00 30.23 816 SER A O 1
ATOM 6140 N N . ALA A 1 817 ? 72.959 -20.224 -150.488 1.00 30.52 817 ALA A N 1
ATOM 6141 C CA . ALA A 1 817 ? 72.577 -20.315 -149.055 1.00 30.52 817 ALA A CA 1
ATOM 6142 C C . ALA A 1 817 ? 71.745 -19.152 -148.436 1.00 30.52 817 ALA A C 1
ATOM 6144 O O . ALA A 1 817 ? 71.700 -18.051 -148.962 1.00 30.52 817 ALA A O 1
ATOM 6145 N N . ASN A 1 818 ? 71.046 -19.268 -147.298 1.00 34.53 818 ASN A N 1
ATOM 6146 C CA . ASN A 1 818 ? 70.510 -20.372 -146.469 1.00 34.53 818 ASN A CA 1
ATOM 6147 C C . ASN A 1 818 ? 69.348 -19.712 -145.677 1.00 34.53 818 ASN A C 1
ATOM 6149 O O . ASN A 1 818 ? 69.539 -18.632 -145.130 1.00 34.53 818 ASN A O 1
ATOM 6153 N N . SER A 1 819 ? 68.087 -20.156 -145.685 1.00 28.91 819 SER A N 1
ATOM 6154 C CA . SER A 1 819 ? 67.517 -21.332 -144.999 1.00 28.91 819 SER A CA 1
ATOM 6155 C C . SER A 1 819 ? 67.945 -21.523 -143.534 1.00 28.91 819 SER A C 1
ATOM 6157 O O . SER A 1 819 ? 69.114 -21.802 -143.309 1.00 28.91 819 SER A O 1
ATOM 6159 N N . ASN A 1 820 ? 66.960 -21.518 -142.621 1.00 27.88 820 ASN A N 1
ATOM 6160 C CA . ASN A 1 820 ? 66.856 -22.241 -141.332 1.00 27.88 820 ASN A CA 1
ATOM 6161 C C . ASN A 1 820 ? 68.068 -22.225 -140.359 1.00 27.88 820 ASN A C 1
ATOM 6163 O O . ASN A 1 820 ? 69.206 -22.463 -140.727 1.00 27.88 820 ASN A O 1
ATOM 6167 N N . GLY A 1 821 ? 67.900 -22.077 -139.046 1.00 29.66 821 GLY A N 1
ATOM 6168 C CA . GLY A 1 821 ? 66.732 -22.351 -138.206 1.00 29.66 821 GLY A CA 1
ATOM 6169 C C . GLY A 1 821 ? 67.163 -23.203 -136.998 1.00 29.66 821 GLY A C 1
ATOM 6170 O O . GLY A 1 821 ? 68.333 -23.544 -136.870 1.00 29.66 821 GLY A O 1
ATOM 6171 N N . ASP A 1 822 ? 66.201 -23.573 -136.151 1.00 29.92 822 ASP A N 1
ATOM 6172 C CA . ASP A 1 822 ? 66.321 -24.550 -135.053 1.00 29.92 822 ASP A CA 1
ATOM 6173 C C . ASP A 1 822 ? 67.332 -24.305 -133.911 1.00 29.92 822 ASP A C 1
ATOM 6175 O O . ASP A 1 822 ? 68.535 -24.550 -134.021 1.00 29.92 822 ASP A O 1
ATOM 6179 N N . ARG A 1 823 ? 66.776 -24.031 -132.720 1.00 32.34 823 ARG A N 1
ATOM 6180 C CA . ARG A 1 823 ? 66.802 -24.900 -131.512 1.00 32.34 823 ARG A CA 1
ATOM 6181 C C . ARG A 1 823 ? 66.119 -24.135 -130.352 1.00 32.34 823 ARG A C 1
ATOM 6183 O O . ARG A 1 823 ? 66.356 -22.948 -130.206 1.00 32.34 823 ARG A O 1
ATOM 6190 N N . ARG A 1 824 ? 65.296 -24.732 -129.476 1.00 33.56 824 ARG A N 1
ATOM 6191 C CA . ARG A 1 824 ? 65.006 -26.159 -129.250 1.00 33.56 824 ARG A CA 1
ATOM 6192 C C . ARG A 1 824 ? 63.675 -26.350 -128.483 1.00 33.56 824 ARG A C 1
ATOM 6194 O O . ARG A 1 824 ? 63.463 -25.676 -127.490 1.00 33.56 824 ARG A O 1
ATOM 6201 N N . ALA A 1 825 ? 62.927 -27.387 -128.870 1.00 30.09 825 ALA A N 1
ATOM 6202 C CA . ALA A 1 825 ? 62.281 -28.390 -127.999 1.00 30.09 825 ALA A CA 1
ATOM 6203 C C . ALA A 1 825 ? 61.113 -28.072 -127.025 1.00 30.09 825 ALA A C 1
ATOM 6205 O O . ALA A 1 825 ? 61.321 -27.390 -126.037 1.00 30.09 825 ALA A O 1
ATOM 6206 N N . TYR A 1 826 ? 60.004 -28.817 -127.241 1.00 31.31 826 TYR A N 1
ATOM 6207 C CA . TYR A 1 826 ? 59.229 -29.669 -126.291 1.00 31.31 826 TYR A CA 1
ATOM 6208 C C . TYR A 1 826 ? 58.712 -29.080 -124.944 1.00 31.31 826 TYR A C 1
ATOM 6210 O O . TYR A 1 826 ? 59.350 -28.244 -124.331 1.00 31.31 826 TYR A O 1
ATOM 6218 N N . SER A 1 827 ? 57.627 -29.559 -124.318 1.00 31.45 827 SER A N 1
ATOM 6219 C CA . SER A 1 827 ? 56.415 -30.300 -124.733 1.00 31.45 827 SER A CA 1
ATOM 6220 C C . SER A 1 827 ? 55.492 -30.483 -123.512 1.00 31.45 827 SER A C 1
ATOM 6222 O O . SER A 1 827 ? 55.927 -30.286 -122.387 1.00 31.45 827 SER A O 1
ATOM 6224 N N . MET A 1 828 ? 54.256 -30.928 -123.765 1.00 31.38 828 MET A N 1
ATOM 6225 C CA . MET A 1 828 ? 53.314 -31.635 -122.873 1.00 31.38 828 MET A CA 1
ATOM 6226 C C . MET A 1 828 ? 53.709 -31.985 -121.421 1.00 31.38 828 MET A C 1
ATOM 6228 O O . MET A 1 828 ? 54.746 -32.587 -121.161 1.00 31.38 828 MET A O 1
ATOM 6232 N N . SER A 1 829 ? 52.726 -31.767 -120.540 1.00 38.12 829 SER A N 1
ATOM 6233 C CA . SER A 1 829 ? 52.199 -32.685 -119.513 1.00 38.12 829 SER A CA 1
ATOM 6234 C C . SER A 1 829 ? 53.031 -33.905 -119.084 1.00 38.12 829 SER A C 1
ATOM 6236 O O . SER A 1 829 ? 53.253 -34.798 -119.900 1.00 38.12 829 SER A O 1
ATOM 6238 N N . LEU A 1 830 ? 53.208 -34.082 -117.766 1.00 32.28 830 LEU A N 1
ATOM 6239 C CA . LEU A 1 830 ? 52.738 -35.310 -117.104 1.00 32.28 830 LEU A CA 1
ATOM 6240 C C . LEU A 1 830 ? 52.509 -35.130 -115.594 1.00 32.28 830 LEU A C 1
ATOM 6242 O O . LEU A 1 830 ? 53.135 -34.298 -114.942 1.00 32.28 830 LEU A O 1
ATOM 6246 N N . GLU A 1 831 ? 51.598 -35.941 -115.065 1.00 32.38 831 GLU A N 1
ATOM 6247 C CA . GLU A 1 831 ? 51.360 -36.155 -113.639 1.00 32.38 831 GLU A CA 1
ATOM 6248 C C . GLU A 1 831 ? 52.423 -37.073 -112.991 1.00 32.38 831 GLU A C 1
ATOM 6250 O O . GLU A 1 831 ? 53.270 -37.665 -113.656 1.00 32.38 831 GLU A O 1
ATOM 6255 N N . HIS A 1 832 ? 52.229 -37.276 -111.685 1.00 30.69 832 HIS A N 1
ATOM 6256 C CA . HIS A 1 832 ? 52.656 -38.409 -110.857 1.00 30.69 832 HIS A CA 1
ATOM 6257 C C . HIS A 1 832 ? 54.060 -38.450 -110.224 1.00 30.69 832 HIS A C 1
ATOM 6259 O O . HIS A 1 832 ? 55.054 -38.842 -110.819 1.00 30.69 832 HIS A O 1
ATOM 6265 N N . ALA A 1 833 ? 53.988 -38.292 -108.894 1.00 36.31 833 ALA A N 1
ATOM 6266 C CA . ALA A 1 833 ? 54.552 -39.176 -107.870 1.00 36.31 833 ALA A CA 1
ATOM 6267 C C . ALA A 1 833 ? 56.070 -39.159 -107.620 1.00 36.31 833 ALA A C 1
ATOM 6269 O O . ALA A 1 833 ? 56.877 -39.480 -108.479 1.00 36.31 833 ALA A O 1
ATOM 6270 N N . VAL A 1 834 ? 56.430 -38.939 -106.349 1.00 31.47 834 VAL A N 1
ATOM 6271 C CA . VAL A 1 834 ? 56.977 -39.968 -105.438 1.00 31.47 834 VAL A CA 1
ATOM 6272 C C . VAL A 1 834 ? 57.175 -39.320 -104.055 1.00 31.47 834 VAL A C 1
ATOM 6274 O O . VAL A 1 834 ? 57.879 -38.327 -103.913 1.00 31.47 834 VAL A O 1
ATOM 6277 N N . SER A 1 835 ? 56.530 -39.879 -103.029 1.00 39.91 835 SER A N 1
ATOM 6278 C CA . SER A 1 835 ? 56.865 -39.642 -101.612 1.00 39.91 835 SER A CA 1
ATOM 6279 C C . SER A 1 835 ? 58.060 -40.546 -101.250 1.00 39.91 835 SER A C 1
ATOM 6281 O O . SER A 1 835 ? 58.163 -41.615 -101.861 1.00 39.91 835 SER A O 1
ATOM 6283 N N . PRO A 1 836 ? 58.939 -40.212 -100.278 1.00 46.50 836 PRO A N 1
ATOM 6284 C CA . PRO A 1 836 ? 58.573 -40.567 -98.898 1.00 46.50 836 PRO A CA 1
ATOM 6285 C C . PRO A 1 836 ? 59.199 -39.739 -97.745 1.00 46.50 836 PRO A C 1
ATOM 6287 O O . PRO A 1 836 ? 60.236 -39.103 -97.882 1.00 46.50 836 PRO A O 1
ATOM 6290 N N . ALA A 1 837 ? 58.613 -39.968 -96.561 1.00 32.38 837 ALA A N 1
ATOM 6291 C CA . ALA A 1 837 ? 59.237 -40.014 -95.226 1.00 32.38 837 ALA A CA 1
ATOM 6292 C C . ALA A 1 837 ? 59.626 -38.716 -94.478 1.00 32.38 837 ALA A C 1
ATOM 6294 O O . ALA A 1 837 ? 60.499 -37.961 -94.888 1.00 32.38 837 ALA A O 1
ATOM 6295 N N . GLY A 1 838 ? 59.092 -38.608 -93.250 1.00 33.75 838 GLY A N 1
ATOM 6296 C CA . GLY A 1 838 ? 59.684 -37.854 -92.135 1.00 33.75 838 GLY A CA 1
ATOM 6297 C C . GLY A 1 838 ? 58.706 -36.931 -91.400 1.00 33.75 838 GLY A C 1
ATOM 6298 O O . GLY A 1 838 ? 58.289 -35.931 -91.966 1.00 33.75 838 GLY A O 1
ATOM 6299 N N . GLY A 1 839 ? 58.391 -37.229 -90.130 1.00 36.34 839 GLY A N 1
ATOM 6300 C CA . GLY A 1 839 ? 57.720 -36.279 -89.223 1.00 36.34 839 GLY A CA 1
ATOM 6301 C C . GLY A 1 839 ? 56.220 -36.494 -88.987 1.00 36.34 839 GLY A C 1
ATOM 6302 O O . GLY A 1 839 ? 55.406 -35.647 -89.342 1.00 36.34 839 GLY A O 1
ATOM 6303 N N . LYS A 1 840 ? 55.856 -37.600 -88.326 1.00 46.00 840 LYS A N 1
ATOM 6304 C CA . LYS A 1 840 ? 54.695 -37.584 -87.417 1.00 46.00 840 LYS A CA 1
ATOM 6305 C C . LYS A 1 840 ? 55.131 -36.993 -86.060 1.00 46.00 840 LYS A C 1
ATOM 6307 O O . LYS A 1 840 ? 56.324 -36.792 -85.851 1.00 46.00 840 LYS A O 1
ATOM 6312 N N . ASP A 1 841 ? 54.163 -36.766 -85.170 1.00 46.44 841 ASP A N 1
ATOM 6313 C CA . ASP A 1 841 ? 54.343 -36.579 -83.714 1.00 46.44 841 ASP A CA 1
ATOM 6314 C C . ASP A 1 841 ? 54.588 -35.151 -83.165 1.00 46.44 841 ASP A C 1
ATOM 6316 O O . ASP A 1 841 ? 55.085 -35.022 -82.054 1.00 46.44 841 ASP A O 1
ATOM 6320 N N . GLN A 1 842 ? 54.196 -34.070 -83.865 1.00 45.47 842 GLN A N 1
ATOM 6321 C CA . GLN A 1 842 ? 54.174 -32.709 -83.260 1.00 45.47 842 GLN A CA 1
ATOM 6322 C C . GLN A 1 842 ? 52.935 -31.835 -83.545 1.00 45.47 842 GLN A C 1
ATOM 6324 O O . GLN A 1 842 ? 52.887 -30.701 -83.085 1.00 45.47 842 GLN A O 1
ATOM 6329 N N . ARG A 1 843 ? 51.907 -32.326 -84.258 1.00 44.66 843 ARG A N 1
ATOM 6330 C CA . ARG A 1 843 ? 50.704 -31.514 -84.569 1.00 44.66 843 ARG A CA 1
ATOM 6331 C C . ARG A 1 843 ? 49.438 -31.889 -83.790 1.00 44.66 843 ARG A C 1
ATOM 6333 O O . ARG A 1 843 ? 48.545 -31.064 -83.663 1.00 44.66 843 ARG A O 1
ATOM 6340 N N . GLU A 1 844 ? 49.381 -33.091 -83.218 1.00 47.88 844 GLU A N 1
ATOM 6341 C CA . GLU A 1 844 ? 48.244 -33.527 -82.389 1.00 47.88 844 GLU A CA 1
ATOM 6342 C C . GLU A 1 844 ? 48.380 -33.098 -80.914 1.00 47.88 844 GLU A C 1
ATOM 6344 O O . GLU A 1 844 ? 47.377 -33.039 -80.210 1.00 47.88 844 GLU A O 1
ATOM 6349 N N . GLU A 1 845 ? 49.577 -32.739 -80.429 1.00 50.84 845 GLU A N 1
ATOM 6350 C CA . GLU A 1 845 ? 49.749 -32.205 -79.064 1.00 50.84 845 GLU A CA 1
ATOM 6351 C C . GLU A 1 845 ? 49.379 -30.718 -78.954 1.00 50.84 845 GLU A C 1
ATOM 6353 O O . GLU A 1 845 ? 48.789 -30.322 -77.953 1.00 50.84 845 GLU A O 1
ATOM 6358 N N . GLU A 1 846 ? 49.640 -29.893 -79.975 1.00 51.62 846 GLU A N 1
ATOM 6359 C CA . GLU A 1 846 ? 49.245 -28.474 -79.953 1.00 51.62 846 GLU A CA 1
ATOM 6360 C C . GLU A 1 846 ? 47.723 -28.299 -80.085 1.00 51.62 846 GLU A C 1
ATOM 6362 O O . GLU A 1 846 ? 47.129 -27.526 -79.331 1.00 51.62 846 GLU A O 1
ATOM 6367 N N . GLU A 1 847 ? 47.060 -29.071 -80.955 1.00 52.38 847 GLU A N 1
ATOM 6368 C CA . GLU A 1 847 ? 45.594 -29.048 -81.073 1.00 52.38 847 GLU A CA 1
ATOM 6369 C C . GLU A 1 847 ? 44.909 -29.602 -79.806 1.00 52.38 847 GLU A C 1
ATOM 6371 O O . GLU A 1 847 ? 43.943 -29.003 -79.326 1.00 52.38 847 GLU A O 1
ATOM 6376 N N . ASN A 1 848 ? 45.450 -30.659 -79.180 1.00 53.59 848 ASN A N 1
ATOM 6377 C CA . ASN A 1 848 ? 44.955 -31.137 -77.881 1.00 53.59 848 ASN A CA 1
ATOM 6378 C C . ASN A 1 848 ? 45.276 -30.178 -76.720 1.00 53.59 848 ASN A C 1
ATOM 6380 O O . ASN A 1 848 ? 44.486 -30.091 -75.784 1.00 53.59 848 ASN A O 1
ATOM 6384 N N . SER A 1 849 ? 46.385 -29.433 -76.766 1.00 59.59 849 SER A N 1
ATOM 6385 C CA . SER A 1 849 ? 46.736 -28.419 -75.759 1.00 59.59 849 SER A CA 1
ATOM 6386 C C . SER A 1 849 ? 45.787 -27.219 -75.812 1.00 59.59 849 SER A C 1
ATOM 6388 O O . SER A 1 849 ? 45.257 -26.802 -74.781 1.00 59.59 849 SER A O 1
ATOM 6390 N N . VAL A 1 850 ? 45.477 -26.713 -77.012 1.00 61.88 850 VAL A N 1
ATOM 6391 C CA . VAL A 1 850 ? 44.489 -25.637 -77.199 1.00 61.88 850 VAL A CA 1
ATOM 6392 C C . VAL A 1 850 ? 43.081 -26.113 -76.827 1.00 61.88 850 VAL A C 1
ATOM 6394 O O . VAL A 1 850 ? 42.359 -25.387 -76.141 1.00 61.88 850 VAL A O 1
ATOM 6397 N N . ALA A 1 851 ? 42.701 -27.344 -77.186 1.00 62.62 851 ALA A N 1
ATOM 6398 C CA . ALA A 1 851 ? 41.434 -27.933 -76.755 1.00 62.62 851 ALA A CA 1
ATOM 6399 C C . ALA A 1 851 ? 41.362 -28.101 -75.225 1.00 62.62 851 ALA A C 1
ATOM 6401 O O . ALA A 1 851 ? 40.356 -27.737 -74.619 1.00 62.62 851 ALA A O 1
ATOM 6402 N N . ALA A 1 852 ? 42.428 -28.581 -74.576 1.00 67.19 852 ALA A N 1
ATOM 6403 C CA . ALA A 1 852 ? 42.495 -28.725 -73.122 1.00 67.19 852 ALA A CA 1
ATOM 6404 C C . ALA A 1 852 ? 42.459 -27.370 -72.397 1.00 67.19 852 ALA A C 1
ATOM 6406 O O . ALA A 1 852 ? 41.772 -27.243 -71.385 1.00 67.19 852 ALA A O 1
ATOM 6407 N N . ALA A 1 853 ? 43.131 -26.342 -72.926 1.00 70.88 853 ALA A N 1
ATOM 6408 C CA . ALA A 1 853 ? 43.071 -24.981 -72.396 1.00 70.88 853 ALA A CA 1
ATOM 6409 C C . ALA A 1 853 ? 41.665 -24.371 -72.538 1.00 70.88 853 ALA A C 1
ATOM 6411 O O . ALA A 1 853 ? 41.172 -23.736 -71.605 1.00 70.88 853 ALA A O 1
ATOM 6412 N N . TRP A 1 854 ? 40.985 -24.608 -73.664 1.00 72.50 854 TRP A N 1
ATOM 6413 C CA . TRP A 1 854 ? 39.606 -24.159 -73.871 1.00 72.50 854 TRP A CA 1
ATOM 6414 C C . TRP A 1 854 ? 38.610 -24.900 -72.968 1.00 72.50 854 TRP A C 1
ATOM 6416 O O . TRP A 1 854 ? 37.743 -24.266 -72.372 1.00 72.50 854 TRP A O 1
ATOM 6426 N N . ILE A 1 855 ? 38.77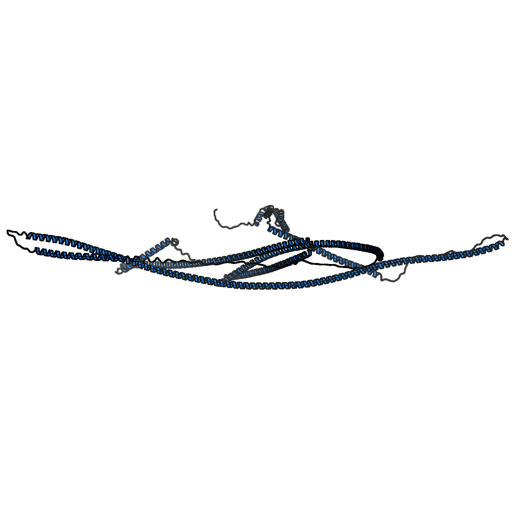7 -26.213 -72.775 1.00 73.81 855 ILE A N 1
ATOM 6427 C CA . ILE A 1 855 ? 37.996 -27.011 -71.815 1.00 73.81 855 ILE A CA 1
ATOM 6428 C C . ILE A 1 855 ? 38.258 -26.549 -70.371 1.00 73.81 855 ILE A C 1
ATOM 6430 O O . ILE A 1 855 ? 37.324 -26.483 -69.576 1.00 73.81 855 ILE A O 1
ATOM 6434 N N . ALA A 1 856 ? 39.493 -26.177 -70.023 1.00 74.25 856 ALA A N 1
ATOM 6435 C CA . ALA A 1 856 ? 39.826 -25.647 -68.701 1.00 74.25 856 ALA A CA 1
ATOM 6436 C C . ALA A 1 856 ? 39.220 -24.253 -68.452 1.00 74.25 856 ALA A C 1
ATOM 6438 O O . ALA A 1 856 ? 38.695 -24.006 -67.365 1.00 74.25 856 ALA A O 1
ATOM 6439 N N . GLU A 1 857 ? 39.232 -23.352 -69.442 1.00 75.19 857 GLU A N 1
ATOM 6440 C CA . GLU A 1 857 ? 38.565 -22.048 -69.314 1.00 75.19 857 GLU A CA 1
ATOM 6441 C C . GLU A 1 857 ? 37.035 -22.204 -69.308 1.00 75.19 857 GLU A C 1
ATOM 6443 O O . GLU A 1 857 ? 36.372 -21.528 -68.526 1.00 75.19 857 GLU A O 1
ATOM 6448 N N . LEU A 1 858 ? 36.461 -23.147 -70.069 1.00 74.62 858 LEU A N 1
ATOM 6449 C CA . LEU A 1 858 ? 35.044 -23.516 -69.953 1.00 74.62 858 LEU A CA 1
ATOM 6450 C C . LEU A 1 858 ? 34.707 -24.026 -68.548 1.00 74.62 858 LEU A C 1
ATOM 6452 O O . LEU A 1 858 ? 33.795 -23.492 -67.928 1.00 74.62 858 LEU A O 1
ATOM 6456 N N . ALA A 1 859 ? 35.475 -24.968 -67.996 1.00 76.75 859 ALA A N 1
ATOM 6457 C CA . ALA A 1 859 ? 35.267 -25.479 -66.639 1.00 76.75 859 ALA A CA 1
ATOM 6458 C C . ALA A 1 859 ? 35.408 -24.377 -65.569 1.00 76.75 859 ALA A C 1
ATOM 6460 O O . ALA A 1 859 ? 34.685 -24.365 -64.570 1.00 76.75 859 ALA A O 1
ATOM 6461 N N . LYS A 1 860 ? 36.299 -23.401 -65.784 1.00 79.00 860 LYS A N 1
ATOM 6462 C CA . LYS A 1 860 ? 36.416 -22.207 -64.937 1.00 79.00 860 LYS A CA 1
ATOM 6463 C C . LYS A 1 860 ? 35.195 -21.293 -65.067 1.00 79.00 860 LYS A C 1
ATOM 6465 O O . LYS A 1 860 ? 34.680 -20.845 -64.045 1.00 79.00 860 LYS A O 1
ATOM 6470 N N . LYS A 1 861 ? 34.680 -21.063 -66.280 1.00 77.25 861 LYS A N 1
ATOM 6471 C CA . LYS A 1 861 ? 33.445 -20.293 -66.516 1.00 77.25 861 LYS A CA 1
ATOM 6472 C C . LYS A 1 861 ? 32.208 -20.994 -65.956 1.00 77.25 861 LYS A C 1
ATOM 6474 O O . LYS A 1 861 ? 31.356 -20.326 -65.382 1.00 77.25 861 LYS A O 1
ATOM 6479 N N . GLU A 1 862 ? 32.136 -22.319 -66.028 1.00 80.25 862 GLU A N 1
ATOM 6480 C CA . GLU A 1 862 ? 31.110 -23.131 -65.364 1.00 80.25 862 GLU A CA 1
ATOM 6481 C C . GLU A 1 862 ? 31.232 -23.061 -63.834 1.00 80.25 862 GLU A C 1
ATOM 6483 O O . GLU A 1 862 ? 30.221 -22.953 -63.143 1.00 80.25 862 GLU A O 1
ATOM 6488 N N . GLY A 1 863 ? 32.453 -23.037 -63.289 1.00 80.25 863 GLY A N 1
ATOM 6489 C CA . GLY A 1 863 ? 32.709 -22.813 -61.863 1.00 80.25 863 GLY A CA 1
ATOM 6490 C C . GLY A 1 863 ? 32.290 -21.417 -61.383 1.00 80.25 863 GLY A C 1
ATOM 6491 O O . GLY A 1 863 ? 31.643 -21.289 -60.341 1.00 80.25 863 GLY A O 1
ATOM 6492 N N . GLU A 1 864 ? 32.599 -20.374 -62.158 1.00 80.06 864 GLU A N 1
ATOM 6493 C CA . GLU A 1 864 ? 32.136 -18.999 -61.929 1.00 80.06 864 GLU A CA 1
ATOM 6494 C C . GLU A 1 864 ? 30.600 -18.917 -62.009 1.00 80.06 864 GLU A C 1
ATOM 6496 O O . GLU A 1 864 ? 29.969 -18.383 -61.094 1.00 80.06 864 GLU A O 1
ATOM 6501 N N . LEU A 1 865 ? 29.981 -19.526 -63.028 1.00 79.31 865 LEU A N 1
ATOM 6502 C CA . LEU A 1 865 ? 28.525 -19.607 -63.187 1.00 79.31 865 LEU A CA 1
ATOM 6503 C C . LEU A 1 865 ? 27.867 -20.328 -62.002 1.00 79.31 865 LEU A C 1
ATOM 6505 O O . LEU A 1 865 ? 26.904 -19.819 -61.434 1.00 79.31 865 LEU A O 1
ATOM 6509 N N . ALA A 1 866 ? 28.402 -21.476 -61.579 1.00 80.56 866 ALA A N 1
ATOM 6510 C CA . ALA A 1 866 ? 27.900 -22.236 -60.436 1.00 80.56 866 ALA A CA 1
ATOM 6511 C C . ALA A 1 866 ? 28.062 -21.467 -59.112 1.00 80.56 866 ALA A C 1
ATOM 6513 O O . ALA A 1 866 ? 27.204 -21.561 -58.232 1.00 80.56 866 ALA A O 1
ATOM 6514 N N . SER A 1 867 ? 29.131 -20.679 -58.965 1.00 82.38 867 SER A N 1
ATOM 6515 C CA . SER A 1 867 ? 29.332 -19.783 -57.819 1.00 82.38 867 SER A CA 1
ATOM 6516 C C . SER A 1 867 ? 28.283 -18.664 -57.792 1.00 82.38 867 SER A C 1
ATOM 6518 O O . SER A 1 867 ? 27.619 -18.457 -56.773 1.00 82.38 867 SER A O 1
ATOM 6520 N N . VAL A 1 868 ? 28.046 -18.006 -58.934 1.00 76.44 868 VAL A N 1
ATOM 6521 C CA . VAL A 1 868 ? 27.001 -16.980 -59.088 1.00 76.44 868 VAL A CA 1
ATOM 6522 C C . VAL A 1 868 ? 25.606 -17.569 -58.860 1.00 76.44 868 VAL A C 1
ATOM 6524 O O . VAL A 1 868 ? 24.811 -16.965 -58.146 1.00 76.44 868 VAL A O 1
ATOM 6527 N N . GLN A 1 869 ? 25.315 -18.771 -59.366 1.00 81.38 869 GLN A N 1
ATOM 6528 C CA . GLN A 1 869 ? 24.046 -19.470 -59.128 1.00 81.38 869 GLN A CA 1
ATOM 6529 C C . GLN A 1 869 ? 23.821 -19.781 -57.642 1.00 81.38 869 GLN A C 1
ATOM 6531 O O . GLN A 1 869 ? 22.726 -19.539 -57.139 1.00 81.38 869 GLN A O 1
ATOM 6536 N N . ARG A 1 870 ? 24.841 -20.249 -56.906 1.00 87.75 870 ARG A N 1
ATOM 6537 C CA . ARG A 1 870 ? 24.735 -20.440 -55.444 1.00 87.75 870 ARG A CA 1
ATOM 6538 C C . ARG A 1 870 ? 24.517 -19.118 -54.713 1.00 87.75 870 ARG A C 1
ATOM 6540 O O . ARG A 1 870 ? 23.693 -19.062 -53.805 1.00 87.75 870 ARG A O 1
ATOM 6547 N N . ARG A 1 871 ? 25.215 -18.048 -55.113 1.00 82.38 871 ARG A N 1
ATOM 6548 C CA . ARG A 1 871 ? 25.027 -16.712 -54.524 1.00 82.38 871 ARG A CA 1
ATOM 6549 C C . ARG A 1 871 ? 23.616 -16.183 -54.779 1.00 82.38 871 ARG A C 1
ATOM 6551 O O . ARG A 1 871 ? 22.993 -15.682 -53.853 1.00 82.38 871 ARG A O 1
ATOM 6558 N N . MET A 1 872 ? 23.094 -16.363 -55.992 1.00 84.00 872 MET A N 1
ATOM 6559 C CA . MET A 1 872 ? 21.721 -16.013 -56.358 1.00 84.00 872 MET A CA 1
ATOM 6560 C C . MET A 1 872 ? 20.697 -16.816 -55.545 1.00 84.00 872 MET A C 1
ATOM 6562 O O . MET A 1 872 ? 19.767 -16.224 -55.016 1.00 84.00 872 MET A O 1
ATOM 6566 N N . GLN A 1 873 ? 20.889 -18.129 -55.370 1.00 87.81 873 GLN A N 1
ATOM 6567 C CA . GLN A 1 873 ? 20.016 -18.953 -54.522 1.00 87.81 873 GLN A CA 1
ATOM 6568 C C . GLN A 1 873 ? 20.058 -18.541 -53.045 1.00 87.81 873 GLN A C 1
ATOM 6570 O O . GLN A 1 873 ? 19.031 -18.585 -52.374 1.00 87.81 873 GLN A O 1
ATOM 6575 N N . ASN A 1 874 ? 21.222 -18.146 -52.522 1.00 87.38 874 ASN A N 1
ATOM 6576 C CA . ASN A 1 874 ? 21.329 -17.654 -51.148 1.00 87.38 874 ASN A CA 1
ATOM 6577 C C . ASN A 1 874 ? 20.608 -16.309 -50.980 1.00 87.38 874 ASN A C 1
ATOM 6579 O O . ASN A 1 874 ? 19.801 -16.189 -50.066 1.00 87.38 874 ASN A O 1
ATOM 6583 N N . LEU A 1 875 ? 20.813 -15.360 -51.901 1.00 83.50 875 LEU A N 1
ATOM 6584 C CA . LEU A 1 875 ? 20.090 -14.081 -51.912 1.00 83.50 875 LEU A CA 1
ATOM 6585 C C . LEU A 1 875 ? 18.575 -14.274 -52.090 1.00 83.50 875 LEU A C 1
ATOM 6587 O O . LEU A 1 875 ? 17.796 -13.561 -51.476 1.00 83.50 875 LEU A O 1
ATOM 6591 N N . GLN A 1 876 ? 18.136 -15.258 -52.880 1.00 87.62 876 GLN A N 1
ATOM 6592 C CA . GLN A 1 876 ? 16.715 -15.604 -52.997 1.00 87.62 876 GLN A CA 1
ATOM 6593 C C . GLN A 1 876 ? 16.131 -16.117 -51.674 1.00 87.62 876 GLN A C 1
ATOM 6595 O O . GLN A 1 876 ? 15.018 -15.734 -51.335 1.00 87.62 876 GLN A O 1
ATOM 6600 N N . ARG A 1 877 ? 16.867 -16.940 -50.910 1.00 89.44 877 ARG A N 1
ATOM 6601 C CA . ARG A 1 877 ? 16.424 -17.359 -49.566 1.00 89.44 877 ARG A CA 1
ATOM 6602 C C . ARG A 1 877 ? 16.343 -16.168 -48.616 1.00 89.44 877 ARG A C 1
ATOM 6604 O O . ARG A 1 877 ? 15.309 -15.988 -47.989 1.00 89.44 877 ARG A O 1
ATOM 6611 N N . GLU A 1 878 ? 17.385 -15.341 -48.587 1.00 87.50 878 GLU A N 1
ATOM 6612 C CA . GLU A 1 878 ? 17.459 -14.129 -47.764 1.00 87.50 878 GLU A CA 1
ATOM 6613 C C . GLU A 1 878 ? 16.301 -13.165 -48.063 1.00 87.50 878 GLU A C 1
ATOM 6615 O O . GLU A 1 878 ? 15.639 -12.714 -47.135 1.00 87.50 878 GLU A O 1
ATOM 6620 N N . VAL A 1 879 ? 15.962 -12.943 -49.340 1.00 85.06 879 VAL A N 1
ATOM 6621 C CA . VAL A 1 879 ? 14.764 -12.182 -49.731 1.00 85.06 879 VAL A CA 1
ATOM 6622 C C . VAL A 1 879 ? 13.485 -12.847 -49.215 1.00 85.06 879 VAL A C 1
ATOM 6624 O O . VAL A 1 879 ? 12.691 -12.164 -48.583 1.00 85.06 879 VAL A O 1
ATOM 6627 N N . THR A 1 880 ? 13.295 -14.163 -49.385 1.00 88.62 880 THR A N 1
ATOM 6628 C CA . THR A 1 880 ? 12.077 -14.831 -48.872 1.00 88.62 880 THR A CA 1
ATOM 6629 C C . THR A 1 880 ? 11.977 -14.866 -47.345 1.00 88.62 880 THR A C 1
ATOM 6631 O O . THR A 1 880 ? 10.875 -14.953 -46.808 1.00 88.62 880 THR A O 1
ATOM 6634 N N . ASP A 1 881 ? 13.102 -14.823 -46.631 1.00 89.56 881 ASP A N 1
ATOM 6635 C CA . ASP A 1 881 ? 13.120 -14.756 -45.169 1.00 89.56 881 ASP A CA 1
ATOM 6636 C C . ASP A 1 881 ? 12.854 -13.322 -44.680 1.00 89.56 881 ASP A C 1
ATOM 6638 O O . ASP A 1 881 ? 12.105 -13.145 -43.721 1.00 89.56 881 ASP A O 1
ATOM 6642 N N . LEU A 1 882 ? 13.354 -12.301 -45.388 1.00 84.62 882 LEU A N 1
ATOM 6643 C CA . LEU A 1 882 ? 13.003 -10.895 -45.155 1.00 84.62 882 LEU A CA 1
ATOM 6644 C C . LEU A 1 882 ? 11.532 -10.598 -45.486 1.00 84.62 882 LEU A C 1
ATOM 6646 O O . LEU A 1 882 ? 10.883 -9.896 -44.720 1.00 84.62 882 LEU A O 1
ATOM 6650 N N . GLU A 1 883 ? 10.979 -11.157 -46.567 1.00 89.56 883 GLU A N 1
ATOM 6651 C CA . GLU A 1 883 ? 9.548 -11.055 -46.904 1.00 89.56 883 GLU A CA 1
ATOM 6652 C C . GLU A 1 883 ? 8.677 -11.613 -45.765 1.00 89.56 883 GLU A C 1
ATOM 6654 O O . GLU A 1 883 ? 7.771 -10.931 -45.295 1.00 89.56 883 GLU A O 1
ATOM 6659 N N . ARG A 1 884 ? 9.017 -12.795 -45.226 1.00 91.44 884 ARG A N 1
ATOM 6660 C CA . ARG A 1 884 ? 8.338 -13.365 -44.044 1.00 91.44 884 ARG A CA 1
ATOM 6661 C C . ARG A 1 884 ? 8.498 -12.512 -42.788 1.00 91.44 884 ARG A C 1
ATOM 6663 O O . ARG A 1 884 ? 7.594 -12.480 -41.957 1.00 91.44 884 ARG A O 1
ATOM 6670 N N . GLU A 1 885 ? 9.651 -11.872 -42.604 1.00 87.00 885 GLU A N 1
ATOM 6671 C CA . GLU A 1 885 ? 9.883 -10.994 -41.455 1.00 87.00 885 GLU A CA 1
ATOM 6672 C C . GLU A 1 885 ? 9.077 -9.689 -41.571 1.00 87.00 885 GLU A C 1
ATOM 6674 O O . GLU A 1 885 ? 8.586 -9.186 -40.563 1.00 87.00 885 GLU A O 1
ATOM 6679 N N . VAL A 1 886 ? 8.890 -9.163 -42.788 1.00 86.56 886 VAL A N 1
ATOM 6680 C CA . VAL A 1 886 ? 7.985 -8.037 -43.070 1.00 86.56 886 VAL A CA 1
ATOM 6681 C C . VAL A 1 886 ? 6.529 -8.442 -42.830 1.00 86.56 886 VAL A C 1
ATOM 6683 O O . VAL A 1 886 ? 5.865 -7.780 -42.039 1.00 86.56 886 VAL A O 1
ATOM 6686 N N . ASP A 1 887 ? 6.065 -9.570 -43.382 1.00 90.19 887 ASP A N 1
ATOM 6687 C CA . ASP A 1 887 ? 4.713 -10.097 -43.125 1.00 90.19 887 ASP A CA 1
ATOM 6688 C C . ASP A 1 887 ? 4.447 -10.273 -41.614 1.00 90.19 887 ASP A C 1
ATOM 6690 O O . ASP A 1 887 ? 3.374 -9.939 -41.104 1.00 90.19 887 ASP A O 1
ATOM 6694 N N . LEU A 1 888 ? 5.436 -10.777 -40.863 1.00 92.38 888 LEU A N 1
ATOM 6695 C CA . LEU A 1 888 ? 5.336 -10.935 -39.411 1.00 92.38 888 LEU A CA 1
ATOM 6696 C C . LEU A 1 888 ? 5.296 -9.586 -38.680 1.00 92.38 888 LEU A C 1
ATOM 6698 O O . LEU A 1 888 ? 4.533 -9.447 -37.720 1.00 92.38 888 LEU A O 1
ATOM 6702 N N . ARG A 1 889 ? 6.085 -8.595 -39.116 1.00 88.12 889 ARG A N 1
ATOM 6703 C CA . ARG A 1 889 ? 6.041 -7.233 -38.563 1.00 88.12 889 ARG A CA 1
ATOM 6704 C C . ARG A 1 889 ? 4.702 -6.556 -38.837 1.00 88.12 889 ARG A C 1
ATOM 6706 O O . ARG A 1 889 ? 4.166 -5.962 -37.911 1.00 88.12 889 ARG A O 1
ATOM 6713 N N . ASP A 1 890 ? 4.112 -6.723 -40.017 1.00 86.75 890 ASP A N 1
ATOM 6714 C CA . ASP A 1 890 ? 2.780 -6.193 -40.339 1.00 86.75 890 ASP A CA 1
ATOM 6715 C C . ASP A 1 890 ? 1.687 -6.824 -39.451 1.00 86.75 890 ASP A C 1
ATOM 6717 O O . ASP A 1 890 ? 0.795 -6.132 -38.946 1.00 86.75 890 ASP A O 1
ATOM 6721 N N . VAL A 1 891 ? 1.774 -8.133 -39.175 1.00 88.94 891 VAL A N 1
ATOM 6722 C CA . VAL A 1 891 ? 0.883 -8.822 -38.218 1.00 88.94 891 VAL A CA 1
ATOM 6723 C C . VAL A 1 891 ? 1.091 -8.316 -36.782 1.00 88.94 891 VAL A C 1
ATOM 6725 O O . VAL A 1 891 ? 0.121 -8.100 -36.055 1.00 88.94 891 VAL A O 1
ATOM 6728 N N . GLN A 1 892 ? 2.334 -8.075 -36.361 1.00 85.94 892 GLN A N 1
ATOM 6729 C CA . GLN A 1 892 ? 2.628 -7.506 -35.040 1.00 85.94 892 GLN A CA 1
ATOM 6730 C C . GLN A 1 892 ? 2.159 -6.049 -34.922 1.00 85.94 892 GLN A C 1
ATOM 6732 O O . GLN A 1 892 ? 1.558 -5.679 -33.916 1.00 85.94 892 GLN A O 1
ATOM 6737 N N . GLU A 1 893 ? 2.370 -5.223 -35.947 1.00 86.44 893 GLU A N 1
ATOM 6738 C CA . GLU A 1 893 ? 1.952 -3.823 -35.972 1.00 86.44 893 GLU A CA 1
ATOM 6739 C C . GLU A 1 893 ? 0.424 -3.698 -35.983 1.00 86.44 893 GLU A C 1
ATOM 6741 O O . GLU A 1 893 ? -0.133 -2.856 -35.277 1.00 86.44 893 GLU A O 1
ATOM 6746 N N . THR A 1 894 ? -0.281 -4.551 -36.733 1.00 87.75 894 THR A N 1
ATOM 6747 C CA . THR A 1 894 ? -1.752 -4.582 -36.717 1.00 87.75 894 THR A CA 1
ATOM 6748 C C . THR A 1 894 ? -2.303 -5.023 -35.361 1.00 87.75 894 THR A C 1
ATOM 6750 O O . THR A 1 894 ? -3.200 -4.349 -34.849 1.00 87.75 894 THR A O 1
ATOM 6753 N N . ALA A 1 895 ? -1.723 -6.050 -34.730 1.00 83.88 895 ALA A N 1
ATOM 6754 C CA . ALA A 1 895 ? -2.093 -6.479 -33.379 1.00 83.88 895 ALA A CA 1
ATOM 6755 C C . ALA A 1 895 ? -1.818 -5.397 -32.314 1.00 83.88 895 ALA A C 1
ATOM 6757 O O . ALA A 1 895 ? -2.679 -5.111 -31.482 1.00 83.88 895 ALA A O 1
ATOM 6758 N N . LEU A 1 896 ? -0.659 -4.729 -32.364 1.00 84.06 896 LEU A N 1
ATOM 6759 C CA . LEU A 1 896 ? -0.331 -3.622 -31.455 1.00 84.06 896 LEU A CA 1
ATOM 6760 C C . LEU A 1 896 ? -1.244 -2.408 -31.680 1.00 84.06 896 LEU A C 1
ATOM 6762 O O . LEU A 1 896 ? -1.716 -1.809 -30.716 1.00 84.06 896 LEU A O 1
ATOM 6766 N N . LYS A 1 897 ? -1.573 -2.070 -32.934 1.00 89.94 897 LYS A N 1
ATOM 6767 C CA . LYS A 1 897 ? -2.562 -1.026 -33.264 1.00 89.94 897 LYS A CA 1
ATOM 6768 C C . LYS A 1 897 ? -3.973 -1.374 -32.788 1.00 89.94 897 LYS A C 1
ATOM 6770 O O . LYS A 1 897 ? -4.765 -0.460 -32.566 1.00 89.94 897 LYS A O 1
ATOM 6775 N N . GLU A 1 898 ? -4.330 -2.650 -32.672 1.00 84.31 898 GLU A N 1
ATOM 6776 C CA . GLU A 1 898 ? -5.601 -3.072 -32.076 1.00 84.31 898 GLU A CA 1
ATOM 6777 C C . GLU A 1 898 ? -5.563 -2.942 -30.548 1.00 84.31 898 GLU A C 1
ATOM 6779 O O . GLU A 1 898 ? -6.410 -2.244 -29.994 1.00 84.31 898 GLU A O 1
ATOM 6784 N N . ALA A 1 899 ? -4.513 -3.446 -29.890 1.00 79.56 899 ALA A N 1
ATOM 6785 C CA . ALA A 1 899 ? -4.317 -3.296 -28.445 1.00 79.56 899 ALA A CA 1
ATOM 6786 C C . ALA A 1 899 ? -4.286 -1.821 -27.991 1.00 79.56 899 ALA A C 1
ATOM 6788 O O . ALA A 1 899 ? -4.924 -1.461 -27.004 1.00 79.56 899 ALA A O 1
ATOM 6789 N N . VAL A 1 900 ? -3.621 -0.932 -28.740 1.00 83.81 900 VAL A N 1
ATOM 6790 C CA . VAL A 1 900 ? -3.627 0.520 -28.468 1.00 83.81 900 VAL A CA 1
ATOM 6791 C C . VAL A 1 900 ? -5.033 1.114 -28.602 1.00 83.81 900 VAL A C 1
ATOM 6793 O O . VAL A 1 900 ? -5.409 1.961 -27.794 1.00 83.81 900 VAL A O 1
ATOM 6796 N N . ARG A 1 901 ? -5.842 0.668 -29.574 1.00 82.00 901 ARG A N 1
ATOM 6797 C CA . ARG A 1 901 ? -7.241 1.118 -29.707 1.00 82.00 901 ARG A CA 1
ATOM 6798 C C . ARG A 1 901 ? -8.124 0.595 -28.578 1.00 82.00 901 ARG A C 1
ATOM 6800 O O . ARG A 1 901 ? -9.027 1.312 -28.160 1.00 82.00 901 ARG A O 1
ATOM 6807 N N . ASP A 1 902 ? -7.883 -0.614 -28.082 1.00 72.75 902 ASP A N 1
ATOM 6808 C CA . ASP A 1 902 ? -8.620 -1.156 -26.937 1.00 72.75 902 ASP A CA 1
ATOM 6809 C C . ASP A 1 902 ? -8.259 -0.438 -25.634 1.00 72.75 902 ASP A C 1
ATOM 6811 O O . ASP A 1 902 ? -9.164 -0.011 -24.920 1.00 72.75 902 ASP A O 1
ATOM 6815 N N . LEU A 1 903 ? -6.975 -0.153 -25.393 1.00 77.75 903 LEU A N 1
ATOM 6816 C CA . LEU A 1 903 ? -6.545 0.705 -24.282 1.00 77.75 903 LEU A CA 1
ATOM 6817 C C . LEU A 1 903 ? -7.126 2.125 -24.392 1.00 77.75 903 LEU A C 1
ATOM 6819 O O . LEU A 1 903 ? -7.567 2.689 -23.394 1.00 77.75 903 LEU A O 1
ATOM 6823 N N . GLN A 1 904 ? -7.204 2.701 -25.598 1.00 80.06 904 GLN A N 1
ATOM 6824 C CA . GLN A 1 904 ? -7.883 3.987 -25.816 1.00 80.06 904 GLN A CA 1
ATOM 6825 C C . GLN A 1 904 ? -9.378 3.914 -25.463 1.00 80.06 904 GLN A C 1
ATOM 6827 O O . GLN A 1 904 ? -9.867 4.797 -24.761 1.00 80.06 904 GLN A O 1
ATOM 6832 N N . ARG A 1 905 ? -10.090 2.848 -25.861 1.00 80.94 905 ARG A N 1
ATOM 6833 C CA . ARG A 1 905 ? -11.496 2.608 -25.469 1.00 80.94 905 ARG A CA 1
ATOM 6834 C C . ARG A 1 905 ? -11.651 2.400 -23.963 1.00 80.94 905 ARG A C 1
ATOM 6836 O O . ARG A 1 905 ? -12.648 2.818 -23.394 1.00 80.94 905 ARG A O 1
ATOM 6843 N N . GLU A 1 906 ? -10.711 1.748 -23.288 1.00 74.50 906 GLU A N 1
ATOM 6844 C CA . GLU A 1 906 ? -10.741 1.606 -21.826 1.00 74.50 906 GLU A CA 1
ATOM 6845 C C . GLU A 1 906 ? -10.515 2.943 -21.116 1.00 74.50 906 GLU A C 1
ATOM 6847 O O . GLU A 1 906 ? -11.285 3.296 -20.226 1.00 74.50 906 GLU A O 1
ATOM 6852 N N . VAL A 1 907 ? -9.541 3.739 -21.564 1.00 76.25 907 VAL A N 1
ATOM 6853 C CA . VAL A 1 907 ? -9.290 5.093 -21.046 1.00 76.25 907 VAL A CA 1
ATOM 6854 C C . VAL A 1 907 ? -10.486 6.019 -21.290 1.00 76.25 907 VAL A C 1
ATOM 6856 O O . VAL A 1 907 ? -10.836 6.812 -20.415 1.00 76.25 907 VAL A O 1
ATOM 6859 N N . GLU A 1 908 ? -11.140 5.938 -22.448 1.00 77.12 908 GLU A N 1
ATOM 6860 C CA . GLU A 1 908 ? -12.369 6.690 -22.713 1.00 77.12 908 GLU A CA 1
ATOM 6861 C C . GLU A 1 908 ? -13.542 6.202 -21.847 1.00 77.12 908 GLU A C 1
ATOM 6863 O O . GLU A 1 908 ? -14.204 7.037 -21.229 1.00 77.12 908 GLU A O 1
ATOM 6868 N N . ARG A 1 909 ? -13.734 4.884 -21.672 1.00 74.50 909 ARG A N 1
ATOM 6869 C CA . ARG A 1 909 ? -14.720 4.317 -20.729 1.00 74.50 909 ARG A CA 1
ATOM 6870 C C . ARG A 1 909 ? -14.473 4.772 -19.284 1.00 74.50 909 ARG A C 1
ATOM 6872 O O . ARG A 1 909 ? -15.426 5.117 -18.591 1.00 74.50 909 ARG A O 1
ATOM 6879 N N . MET A 1 910 ? -13.217 4.869 -18.841 1.00 72.19 910 MET A N 1
ATOM 6880 C CA . MET A 1 910 ? -12.868 5.427 -17.524 1.00 72.19 910 MET A CA 1
ATOM 6881 C C . MET A 1 910 ? -13.157 6.936 -17.425 1.00 72.19 910 MET A C 1
ATOM 6883 O O . MET A 1 910 ? -13.665 7.396 -16.404 1.00 72.19 910 MET A O 1
ATOM 6887 N N . LYS A 1 911 ? -12.917 7.722 -18.484 1.00 73.69 911 LYS A N 1
ATOM 6888 C CA . LYS A 1 911 ? -13.295 9.154 -18.531 1.00 73.69 911 LYS A CA 1
ATOM 6889 C C . LYS A 1 911 ? -14.820 9.355 -18.521 1.00 73.69 911 LYS A C 1
ATOM 6891 O O . LYS A 1 911 ? -15.317 10.287 -17.883 1.00 73.69 911 LYS A O 1
ATOM 6896 N N . LEU A 1 912 ? -15.562 8.459 -19.171 1.00 66.25 912 LEU A N 1
ATOM 6897 C CA . LEU A 1 912 ? -17.029 8.398 -19.156 1.00 66.25 912 LEU A CA 1
ATOM 6898 C C . LEU A 1 912 ? -17.596 7.946 -17.798 1.00 66.25 912 LEU A C 1
ATOM 6900 O O . LEU A 1 912 ? -18.742 8.251 -17.495 1.00 66.25 912 LEU A O 1
ATOM 6904 N N . ALA A 1 913 ? -16.813 7.290 -16.936 1.00 60.84 913 ALA A N 1
ATOM 6905 C CA . ALA A 1 913 ? -17.239 7.000 -15.564 1.00 60.84 913 ALA A CA 1
ATOM 6906 C C . ALA A 1 913 ? -17.263 8.256 -14.663 1.00 60.84 913 ALA A C 1
ATOM 6908 O O . ALA A 1 913 ? -18.005 8.293 -13.683 1.00 60.84 913 ALA A O 1
ATOM 6909 N N . GLY A 1 914 ? -16.474 9.291 -14.992 1.00 60.91 914 GLY A N 1
ATOM 6910 C CA . GLY A 1 914 ? -16.436 10.570 -14.264 1.00 60.91 914 GLY A CA 1
ATOM 6911 C C . GLY A 1 914 ? -17.301 11.684 -14.869 1.00 60.91 914 GLY A C 1
ATOM 6912 O O . GLY A 1 914 ? -17.660 12.635 -14.176 1.00 60.91 914 GLY A O 1
ATOM 6913 N N . THR A 1 915 ? -17.659 11.580 -16.150 1.00 57.34 915 THR A N 1
ATOM 6914 C CA . THR A 1 915 ? -18.596 12.498 -16.813 1.00 57.34 915 THR A CA 1
ATOM 6915 C C . THR A 1 915 ? -19.940 11.807 -16.942 1.00 57.34 915 THR A C 1
ATOM 6917 O O . THR A 1 915 ? -20.025 10.775 -17.590 1.00 57.34 915 THR A O 1
ATOM 6920 N N . ALA A 1 916 ? -20.990 12.351 -16.321 1.00 53.53 916 ALA A N 1
ATOM 6921 C CA . ALA A 1 916 ? -22.310 11.726 -16.331 1.00 53.53 916 ALA A CA 1
ATOM 6922 C C . ALA A 1 916 ? -22.831 11.556 -17.770 1.00 53.53 916 ALA A C 1
ATOM 6924 O O . ALA A 1 916 ? -23.427 12.474 -18.338 1.00 53.53 916 ALA A O 1
ATOM 6925 N N . VAL A 1 917 ? -22.615 10.366 -18.343 1.00 63.78 917 VAL A N 1
ATOM 6926 C CA . VAL A 1 917 ? -23.342 9.883 -19.516 1.00 63.78 917 VAL A CA 1
ATOM 6927 C C . VAL A 1 917 ? -24.810 10.081 -19.198 1.00 63.78 917 VAL A C 1
ATOM 6929 O O . VAL A 1 917 ? -25.254 9.704 -18.113 1.00 63.78 917 VAL A O 1
ATOM 6932 N N . ASP A 1 918 ? -25.549 10.710 -20.108 1.00 69.69 918 ASP A N 1
ATOM 6933 C CA . ASP A 1 918 ? -26.955 11.009 -19.883 1.00 69.69 918 ASP A CA 1
ATOM 6934 C C . ASP A 1 918 ? -27.744 9.690 -19.815 1.00 69.69 918 ASP A C 1
ATOM 6936 O O . ASP A 1 918 ? -28.188 9.127 -20.821 1.00 69.69 918 ASP A O 1
ATOM 6940 N N . MET A 1 919 ? -27.858 9.162 -18.593 1.00 75.94 919 MET A N 1
ATOM 6941 C CA . MET A 1 919 ? -28.497 7.886 -18.298 1.00 75.94 919 MET A CA 1
ATOM 6942 C C . MET A 1 919 ? -29.979 7.921 -18.661 1.00 75.94 919 MET A C 1
ATOM 6944 O O . MET A 1 919 ? -30.562 6.866 -18.899 1.00 75.94 919 MET A O 1
ATOM 6948 N N . GLU A 1 920 ? -30.588 9.108 -18.755 1.00 76.19 920 GLU A N 1
ATOM 6949 C CA . GLU A 1 920 ? -31.944 9.276 -19.259 1.00 76.19 920 GLU A CA 1
ATOM 6950 C C . GLU A 1 920 ? -31.992 9.071 -20.779 1.00 76.19 920 GLU A C 1
ATOM 6952 O O . GLU A 1 920 ? -32.832 8.306 -21.258 1.00 76.19 920 GLU A O 1
ATOM 6957 N N . TYR A 1 921 ? -31.047 9.628 -21.545 1.00 81.62 921 TYR A N 1
ATOM 6958 C CA . TYR A 1 921 ? -30.924 9.312 -22.974 1.00 81.62 921 TYR A CA 1
ATOM 6959 C C . TYR A 1 921 ? -30.613 7.825 -23.209 1.00 81.62 921 TYR A C 1
ATOM 6961 O O . TYR A 1 921 ? -31.289 7.184 -24.016 1.00 81.62 921 TYR A O 1
ATOM 6969 N N . PHE A 1 922 ? -29.647 7.242 -22.490 1.00 83.56 922 PHE A N 1
ATOM 6970 C CA . PHE A 1 922 ? -29.296 5.823 -22.645 1.00 83.56 922 PHE A CA 1
ATOM 6971 C C . PHE A 1 922 ? -30.477 4.897 -22.297 1.00 83.56 922 PHE A C 1
ATOM 6973 O O . PHE A 1 922 ? -30.811 3.992 -23.066 1.00 83.56 922 PHE A O 1
ATOM 6980 N N . LYS A 1 923 ? -31.195 5.186 -21.202 1.00 84.38 923 LYS A N 1
ATOM 6981 C CA . LYS A 1 923 ? -32.469 4.538 -20.851 1.00 84.38 923 LYS A CA 1
ATOM 6982 C C . LYS A 1 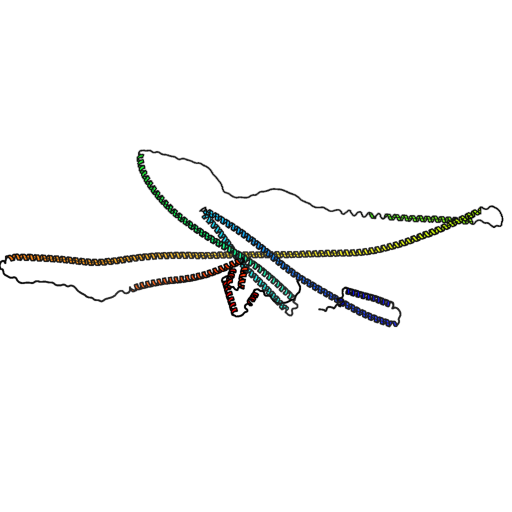923 ? -33.497 4.666 -21.976 1.00 84.38 923 LYS A C 1
ATOM 6984 O O . LYS A 1 923 ? -34.131 3.675 -22.318 1.00 84.38 923 LYS A O 1
ATOM 6989 N N . ASN A 1 924 ? -33.653 5.845 -22.576 1.00 84.81 924 ASN A N 1
ATOM 6990 C CA . ASN A 1 924 ? -34.601 6.071 -23.670 1.00 84.81 924 ASN A CA 1
ATOM 6991 C C . ASN A 1 924 ? -34.216 5.318 -24.960 1.00 84.81 924 ASN A C 1
ATOM 6993 O O . ASN A 1 924 ? -35.103 4.876 -25.693 1.00 84.81 924 ASN A O 1
ATOM 6997 N N . VAL A 1 925 ? -32.921 5.117 -25.231 1.00 85.12 925 VAL A N 1
ATOM 6998 C CA . VAL A 1 925 ? -32.439 4.257 -26.329 1.00 85.12 925 VAL A CA 1
ATOM 6999 C C . VAL A 1 925 ? -32.743 2.784 -26.048 1.00 85.12 925 VAL A C 1
ATOM 7001 O O . VAL A 1 925 ? -33.278 2.108 -26.927 1.00 85.12 925 VAL A O 1
ATOM 7004 N N . LEU A 1 926 ? -32.479 2.293 -24.831 1.00 82.31 926 LEU A N 1
ATOM 7005 C CA . LEU A 1 926 ? -32.824 0.921 -24.439 1.00 82.31 926 LEU A CA 1
ATOM 7006 C C . LEU A 1 926 ? -34.338 0.673 -24.468 1.00 82.31 926 LEU A C 1
ATOM 7008 O O . LEU A 1 926 ? -34.774 -0.338 -25.014 1.00 82.31 926 LEU A O 1
ATOM 7012 N N . LEU A 1 927 ? -35.148 1.601 -23.947 1.00 82.81 927 LEU A N 1
ATOM 7013 C CA . LEU A 1 927 ? -36.610 1.513 -24.006 1.00 82.81 927 LEU A CA 1
ATOM 7014 C C . LEU A 1 927 ? -37.096 1.424 -25.455 1.00 82.81 927 LEU A C 1
ATOM 7016 O O . LEU A 1 927 ? -37.816 0.487 -25.784 1.00 82.81 927 LEU A O 1
ATOM 7020 N N . LYS A 1 928 ? -36.615 2.292 -26.356 1.00 82.25 928 LYS A N 1
ATOM 7021 C CA . LYS A 1 928 ? -36.942 2.195 -27.789 1.00 82.25 928 LYS A CA 1
ATOM 7022 C C . LYS A 1 928 ? -36.493 0.878 -28.420 1.00 82.25 928 LYS A C 1
ATOM 7024 O O . LYS A 1 928 ? -37.205 0.363 -29.282 1.00 82.25 928 LYS A O 1
ATOM 7029 N N . LEU A 1 929 ? -35.351 0.323 -28.012 1.00 82.69 929 LEU A N 1
ATOM 7030 C CA . LEU A 1 929 ? -34.864 -0.972 -28.497 1.00 82.69 929 LEU A CA 1
ATOM 7031 C C . LEU A 1 929 ? -35.810 -2.114 -28.091 1.00 82.69 929 LEU A C 1
ATOM 7033 O O . LEU A 1 929 ? -36.116 -2.966 -28.925 1.00 82.69 929 LEU A O 1
ATOM 7037 N N . PHE A 1 930 ? -36.345 -2.089 -26.866 1.00 77.00 930 PHE A N 1
ATOM 7038 C CA . PHE A 1 930 ? -37.358 -3.047 -26.411 1.00 77.00 930 PHE A CA 1
ATOM 7039 C C . PHE A 1 930 ? -38.755 -2.807 -27.012 1.00 77.00 930 PHE A C 1
ATOM 7041 O O . PHE A 1 930 ? -39.424 -3.772 -27.374 1.00 77.00 930 PHE A O 1
ATOM 7048 N N . GLU A 1 931 ? -39.195 -1.553 -27.147 1.00 77.62 931 GLU A N 1
ATOM 7049 C CA . GLU A 1 931 ? -40.529 -1.186 -27.653 1.00 77.62 931 GLU A CA 1
ATOM 7050 C C . GLU A 1 931 ? -40.692 -1.434 -29.156 1.00 77.62 931 GLU A C 1
ATOM 7052 O O . GLU A 1 931 ? -41.728 -1.926 -29.601 1.00 77.62 931 GLU A O 1
ATOM 7057 N N . THR A 1 932 ? -39.686 -1.068 -29.956 1.00 80.88 932 THR A N 1
ATOM 7058 C CA . THR A 1 932 ? -39.783 -1.112 -31.425 1.00 80.88 932 THR A CA 1
ATOM 7059 C C . THR A 1 932 ? -39.255 -2.409 -32.029 1.00 80.88 932 THR A C 1
ATOM 7061 O O . THR A 1 932 ? -39.538 -2.697 -33.190 1.00 80.88 932 THR A O 1
ATOM 7064 N N . GLY A 1 933 ? -38.440 -3.166 -31.284 1.00 76.94 933 GLY A N 1
ATOM 7065 C CA . GLY A 1 933 ? -37.684 -4.298 -31.822 1.00 76.94 933 GLY A CA 1
ATOM 7066 C C . GLY A 1 933 ? -36.674 -3.905 -32.909 1.00 76.94 933 GLY A C 1
ATOM 7067 O O . GLY A 1 933 ? -36.155 -4.781 -33.595 1.00 76.94 933 GLY A O 1
ATOM 7068 N N . ALA A 1 934 ? -36.375 -2.611 -33.091 1.00 80.44 934 ALA A N 1
ATOM 7069 C CA . ALA A 1 934 ? -35.456 -2.101 -34.111 1.00 80.44 934 ALA A CA 1
ATOM 7070 C C . ALA A 1 934 ? -33.977 -2.251 -33.691 1.00 80.44 934 ALA A C 1
ATOM 7072 O O . ALA A 1 934 ? -33.167 -1.326 -33.816 1.00 80.44 934 ALA A O 1
ATOM 7073 N N . GLU A 1 935 ? -33.644 -3.440 -33.186 1.00 81.94 935 GLU A N 1
ATOM 7074 C CA . GLU A 1 935 ? -32.373 -3.816 -32.563 1.00 81.94 935 GLU A CA 1
ATOM 7075 C C . GLU A 1 935 ? -31.160 -3.566 -33.479 1.00 81.94 935 GLU A C 1
ATOM 7077 O O . GLU A 1 935 ? -30.162 -3.009 -33.030 1.00 81.94 935 GLU A O 1
ATOM 7082 N N . GLU A 1 936 ? -31.284 -3.809 -34.787 1.00 82.06 936 GLU A N 1
ATOM 7083 C CA . GLU A 1 936 ? -30.230 -3.532 -35.782 1.00 82.06 936 GLU A CA 1
ATOM 7084 C C . GLU A 1 936 ? -29.951 -2.032 -36.001 1.00 82.06 936 GLU A C 1
ATOM 7086 O O . GLU A 1 936 ? -28.818 -1.653 -36.294 1.00 82.06 936 GLU A O 1
ATOM 7091 N N . SER A 1 937 ? -30.958 -1.164 -35.844 1.00 86.06 937 SER A N 1
ATOM 7092 C CA . SER A 1 937 ? -30.813 0.286 -36.074 1.00 86.06 937 SER A CA 1
ATOM 7093 C C . SER A 1 937 ? -30.314 1.053 -34.848 1.00 86.06 937 SER A C 1
ATOM 7095 O O . SER A 1 937 ? -29.700 2.110 -34.986 1.00 86.06 937 SER A O 1
ATOM 7097 N N . LEU A 1 938 ? -30.560 0.515 -33.649 1.00 87.56 938 LEU A N 1
ATOM 7098 C CA . LEU A 1 938 ? -30.181 1.130 -32.376 1.00 87.56 938 LEU A CA 1
ATOM 7099 C C . LEU A 1 938 ? -28.876 0.559 -31.805 1.00 87.56 938 LEU A C 1
ATOM 7101 O O . LEU A 1 938 ? -28.207 1.257 -31.045 1.00 87.56 938 LEU A O 1
ATOM 7105 N N . LEU A 1 939 ? -28.454 -0.645 -32.214 1.00 86.12 939 LEU A N 1
ATOM 7106 C CA . LEU A 1 939 ? -27.165 -1.218 -31.812 1.00 86.12 939 LEU A CA 1
ATOM 7107 C C . LEU A 1 939 ? -25.957 -0.295 -32.106 1.00 86.12 939 LEU A C 1
ATOM 7109 O O . LEU A 1 939 ? -25.122 -0.163 -31.215 1.00 86.12 939 LEU A O 1
ATOM 7113 N N . PRO A 1 940 ? -25.850 0.420 -33.250 1.00 87.75 940 PRO A N 1
ATOM 7114 C CA . PRO A 1 940 ? -24.769 1.389 -33.468 1.00 87.75 940 PRO A CA 1
ATOM 7115 C C . PRO A 1 940 ? -24.767 2.558 -32.472 1.00 87.75 940 PRO A C 1
ATOM 7117 O O . PRO A 1 940 ? -23.702 3.073 -32.152 1.00 87.75 940 PRO A O 1
ATOM 7120 N N . VAL A 1 941 ? -25.938 2.963 -31.964 1.00 86.94 941 VAL A N 1
ATOM 7121 C CA . VAL A 1 941 ? -26.076 4.034 -30.960 1.00 86.94 941 VAL A CA 1
ATOM 7122 C C . VAL A 1 941 ? -25.685 3.520 -29.574 1.00 86.94 941 VAL A C 1
ATOM 7124 O O . VAL A 1 941 ? -24.915 4.161 -28.868 1.00 86.94 941 VAL A O 1
ATOM 7127 N N . VAL A 1 942 ? -26.145 2.323 -29.197 1.00 85.50 942 VAL A N 1
ATOM 7128 C CA . VAL A 1 942 ? -25.715 1.652 -27.955 1.00 85.50 942 VAL A CA 1
ATOM 7129 C C . VAL A 1 942 ? -24.197 1.424 -27.963 1.00 85.50 942 VAL A C 1
ATOM 7131 O O . VAL A 1 942 ? -23.528 1.691 -26.968 1.00 85.50 942 VAL A O 1
ATOM 7134 N N . SER A 1 943 ? -23.644 1.018 -29.108 1.00 85.81 943 SER A N 1
ATOM 7135 C CA . SER A 1 943 ? -22.210 0.813 -29.327 1.00 85.81 943 SER A CA 1
ATOM 7136 C C . SER A 1 943 ? -21.373 2.071 -29.151 1.00 85.81 943 SER A C 1
ATOM 7138 O O . SER A 1 943 ? -20.264 1.961 -28.638 1.00 85.81 943 SER A O 1
ATOM 7140 N N . THR A 1 944 ? -21.845 3.242 -29.590 1.00 84.69 944 THR A N 1
ATOM 7141 C CA . THR A 1 944 ? -21.107 4.498 -29.398 1.00 84.69 944 THR A CA 1
ATOM 7142 C C . THR A 1 944 ? -21.253 5.037 -27.980 1.00 84.69 944 THR A C 1
ATOM 7144 O O . THR A 1 944 ? -20.293 5.600 -27.465 1.00 84.69 944 THR A O 1
ATOM 7147 N N . MET A 1 945 ? -22.392 4.815 -27.314 1.00 81.69 945 MET A N 1
ATOM 7148 C CA . MET A 1 945 ? -22.584 5.231 -25.917 1.00 81.69 945 MET A CA 1
ATOM 7149 C C . MET A 1 945 ? -21.823 4.373 -24.900 1.00 81.69 945 MET A C 1
ATOM 7151 O O . MET A 1 945 ? -21.309 4.910 -23.926 1.00 81.69 945 MET A O 1
ATOM 7155 N N . LEU A 1 946 ? -21.735 3.058 -25.122 1.00 82.62 946 LEU A N 1
ATOM 7156 C CA . LEU A 1 946 ? -21.000 2.123 -24.255 1.00 82.62 946 LEU A CA 1
ATOM 7157 C C . LEU A 1 946 ? -19.588 1.792 -24.765 1.00 82.62 946 LEU A C 1
ATOM 7159 O O . LEU A 1 946 ? -18.886 0.984 -24.158 1.00 82.62 946 LEU A O 1
ATOM 7163 N N . GLN A 1 947 ? -19.185 2.391 -25.888 1.00 81.88 947 GLN A N 1
ATOM 7164 C CA . GLN A 1 947 ? -17.890 2.193 -26.544 1.00 81.88 947 GLN A CA 1
ATOM 7165 C C . GLN A 1 947 ? -17.534 0.716 -26.778 1.00 81.88 947 GLN A C 1
ATOM 7167 O O . GLN A 1 947 ? -16.453 0.245 -26.423 1.00 81.88 947 GLN A O 1
ATOM 7172 N N . PHE A 1 948 ? -18.464 -0.029 -27.380 1.00 81.50 948 PHE A N 1
ATOM 7173 C CA . PHE A 1 948 ? -18.232 -1.424 -27.753 1.00 81.50 948 PHE A CA 1
ATOM 7174 C C . PHE A 1 948 ? -17.110 -1.544 -28.793 1.00 81.50 948 PHE A C 1
ATOM 7176 O O . PHE A 1 948 ? -17.073 -0.827 -29.797 1.00 81.50 948 PHE A O 1
ATOM 7183 N N . SER A 1 949 ? -16.228 -2.515 -28.578 1.00 78.94 949 SER A N 1
ATOM 7184 C CA . SER A 1 949 ? -15.264 -2.991 -29.568 1.00 78.94 949 SER A CA 1
ATOM 7185 C C . SER A 1 949 ? -15.969 -3.637 -30.779 1.00 78.94 949 SER A C 1
ATOM 7187 O O . SER A 1 949 ? -17.103 -4.117 -30.660 1.00 78.94 949 SER A O 1
ATOM 7189 N N . PRO A 1 950 ? -15.303 -3.739 -31.947 1.00 82.06 950 PRO A N 1
ATOM 7190 C CA . PRO A 1 950 ? -15.818 -4.480 -33.100 1.00 82.06 950 PRO A CA 1
ATOM 7191 C C . PRO A 1 950 ? -16.215 -5.923 -32.754 1.00 82.06 950 PRO A C 1
ATOM 7193 O O . PRO A 1 950 ? -17.279 -6.380 -33.160 1.00 82.06 950 PRO A O 1
ATOM 7196 N N . ALA A 1 951 ? -15.433 -6.608 -31.913 1.00 75.56 951 ALA A N 1
ATOM 7197 C CA . ALA A 1 951 ? -15.722 -7.971 -31.471 1.00 75.56 951 ALA A CA 1
ATOM 7198 C C . ALA A 1 951 ? -16.941 -8.074 -30.530 1.00 75.56 951 ALA A C 1
ATOM 7200 O O . ALA A 1 951 ? -17.633 -9.093 -30.511 1.00 75.56 951 ALA A O 1
ATOM 7201 N N . GLU A 1 952 ? -17.234 -7.054 -29.719 1.00 81.12 952 GLU A N 1
ATOM 7202 C CA . GLU A 1 952 ? -18.495 -6.967 -28.961 1.00 81.12 952 GLU A CA 1
ATOM 7203 C C . GLU A 1 952 ? -19.677 -6.678 -29.891 1.00 81.12 952 GLU A C 1
ATOM 7205 O O . GLU A 1 952 ? -20.725 -7.313 -29.767 1.00 81.12 952 GLU A O 1
ATOM 7210 N N . MET A 1 953 ? -19.486 -5.800 -30.877 1.00 86.50 953 MET A N 1
ATOM 7211 C CA . MET A 1 953 ? -20.482 -5.495 -31.902 1.00 86.50 953 MET A CA 1
ATOM 7212 C C . MET A 1 953 ? -20.857 -6.705 -32.755 1.00 86.50 953 MET A C 1
ATOM 7214 O O . MET A 1 953 ? -22.043 -6.949 -32.970 1.00 86.50 953 MET A O 1
ATOM 7218 N N . ASP A 1 954 ? -19.884 -7.501 -33.192 1.00 85.38 954 ASP A N 1
ATOM 7219 C CA . ASP A 1 954 ? -20.138 -8.706 -33.984 1.00 85.38 954 ASP A CA 1
ATOM 7220 C C . ASP A 1 954 ? -20.749 -9.832 -33.142 1.00 85.38 954 ASP A C 1
ATOM 7222 O O . ASP A 1 954 ? -21.641 -10.536 -33.620 1.00 85.38 954 ASP A O 1
ATOM 7226 N N . ARG A 1 955 ? -20.383 -9.948 -31.856 1.00 82.94 955 ARG A N 1
ATOM 7227 C CA . ARG A 1 955 ? -21.097 -10.819 -30.903 1.00 82.94 955 ARG A CA 1
ATOM 7228 C C . ARG A 1 955 ? -22.556 -10.393 -30.732 1.00 82.94 955 ARG A C 1
ATOM 7230 O O . ARG A 1 955 ? -23.434 -11.254 -30.762 1.00 82.94 955 ARG A O 1
ATOM 7237 N N . CYS A 1 956 ? -22.830 -9.091 -30.618 1.00 82.69 956 CYS A N 1
ATOM 7238 C CA . CYS A 1 956 ? -24.195 -8.569 -30.550 1.00 82.69 956 CYS A CA 1
ATOM 7239 C C . CYS A 1 956 ? -24.967 -8.851 -31.845 1.00 82.69 956 CYS A C 1
ATOM 7241 O O . CYS A 1 956 ? -26.031 -9.458 -31.779 1.00 82.69 956 CYS A O 1
ATOM 7243 N N . ARG A 1 957 ? -24.427 -8.497 -33.021 1.00 87.81 957 ARG A N 1
ATOM 7244 C CA . ARG A 1 957 ? -25.049 -8.780 -34.331 1.00 87.81 957 ARG A CA 1
ATOM 7245 C C . ARG A 1 957 ? -25.383 -10.259 -34.490 1.00 87.81 957 ARG A C 1
ATOM 7247 O O . ARG A 1 957 ? -26.525 -10.587 -34.784 1.00 87.81 957 ARG A O 1
ATOM 7254 N N . LYS A 1 958 ? -24.428 -11.149 -34.206 1.00 86.50 958 LYS A N 1
ATOM 7255 C CA . LYS A 1 958 ? -24.632 -12.598 -34.294 1.00 86.50 958 LYS A CA 1
ATOM 7256 C C . LYS A 1 958 ? -25.719 -13.091 -33.334 1.00 86.50 958 LYS A C 1
ATOM 7258 O O . LYS A 1 958 ? -26.567 -13.880 -33.735 1.00 86.50 958 LYS A O 1
ATOM 7263 N N . ALA A 1 959 ? -25.750 -12.597 -32.095 1.00 85.31 959 ALA A N 1
ATOM 7264 C CA . ALA A 1 959 ? -26.810 -12.934 -31.143 1.00 85.31 959 ALA A CA 1
ATOM 7265 C C . ALA A 1 959 ? -28.194 -12.426 -31.599 1.00 85.31 959 ALA A C 1
ATOM 7267 O O . ALA A 1 959 ? -29.193 -13.122 -31.410 1.00 85.31 959 ALA A O 1
ATOM 7268 N N . LEU A 1 960 ? -28.264 -11.250 -32.235 1.00 84.94 960 LEU A N 1
ATOM 7269 C CA . LEU A 1 960 ? -29.492 -10.730 -32.846 1.00 84.94 960 LEU A CA 1
ATOM 7270 C C . LEU A 1 960 ? -29.923 -11.577 -34.054 1.00 84.94 960 LEU A C 1
ATOM 7272 O O . LEU A 1 960 ? -31.090 -11.946 -34.144 1.00 84.94 960 LEU A O 1
ATOM 7276 N N . GLU A 1 961 ? -29.000 -11.970 -34.934 1.00 85.69 961 GLU A N 1
ATOM 7277 C CA . GLU A 1 961 ? -29.268 -12.875 -36.060 1.00 85.69 961 GLU A CA 1
ATOM 7278 C C . GLU A 1 961 ? -29.763 -14.252 -35.590 1.00 85.69 961 GLU A C 1
ATOM 7280 O O . GLU A 1 961 ? -30.755 -14.764 -36.112 1.00 85.69 961 GLU A O 1
ATOM 7285 N N . GLU A 1 962 ? -29.142 -14.836 -34.561 1.00 85.69 962 GLU A N 1
ATOM 7286 C CA . GLU A 1 962 ? -29.571 -16.099 -33.946 1.00 85.69 962 GLU A CA 1
ATOM 7287 C C . GLU A 1 962 ? -30.958 -15.973 -33.291 1.00 85.69 962 GLU A C 1
ATOM 7289 O O . GLU A 1 962 ? -31.820 -16.840 -33.477 1.00 85.69 962 GLU A O 1
ATOM 7294 N N . ARG A 1 963 ? -31.223 -14.864 -32.586 1.00 83.94 963 ARG A N 1
ATOM 7295 C CA . ARG A 1 963 ? -32.540 -14.539 -32.010 1.00 83.94 963 ARG A CA 1
ATOM 7296 C C . ARG A 1 963 ? -33.604 -14.384 -33.097 1.00 83.94 963 ARG A C 1
ATOM 7298 O O . ARG A 1 963 ? -34.694 -14.943 -32.961 1.00 83.94 963 ARG A O 1
ATOM 7305 N N . ARG A 1 964 ? -33.280 -13.679 -34.184 1.00 83.69 964 ARG A N 1
ATOM 7306 C CA . ARG A 1 964 ? -34.137 -13.452 -35.356 1.00 83.69 964 ARG A CA 1
ATOM 7307 C C . ARG A 1 964 ? -34.417 -14.757 -36.099 1.00 83.69 964 ARG A C 1
ATOM 7309 O O . ARG A 1 964 ? -35.560 -15.021 -36.459 1.00 83.69 964 ARG A O 1
ATOM 7316 N N . ALA A 1 965 ? -33.417 -15.623 -36.253 1.00 82.38 965 ALA A N 1
ATOM 7317 C CA . ALA A 1 965 ? -33.588 -16.963 -36.806 1.00 82.38 965 ALA A CA 1
ATOM 7318 C C . ALA A 1 965 ? -34.489 -17.836 -35.914 1.00 82.38 965 ALA A C 1
ATOM 7320 O O . ALA A 1 965 ? -35.361 -18.543 -36.425 1.00 82.38 965 ALA A O 1
ATOM 7321 N N . MET A 1 966 ? -34.342 -17.763 -34.585 1.00 81.69 966 MET A N 1
ATOM 7322 C CA . MET A 1 966 ? -35.207 -18.486 -33.646 1.00 81.69 966 MET A CA 1
ATOM 7323 C C . MET A 1 966 ? -36.656 -17.985 -33.655 1.00 81.69 966 MET A C 1
ATOM 7325 O O . MET A 1 966 ? -37.568 -18.815 -33.666 1.00 81.69 966 MET A O 1
ATOM 7329 N N . THR A 1 967 ? -36.905 -16.673 -33.699 1.00 76.94 967 THR A N 1
ATOM 7330 C CA . THR A 1 967 ? -38.275 -16.140 -33.805 1.00 76.94 967 THR A CA 1
ATOM 7331 C C . THR A 1 967 ? -38.906 -16.488 -35.150 1.00 76.94 967 THR A C 1
ATOM 7333 O O . THR A 1 967 ? -40.032 -16.986 -35.162 1.00 76.94 967 THR A O 1
ATOM 7336 N N . PHE A 1 968 ? -38.182 -16.360 -36.268 1.00 76.50 968 PHE A N 1
ATOM 7337 C CA . PHE A 1 968 ? -38.689 -16.755 -37.590 1.00 76.50 968 PHE A CA 1
ATOM 7338 C C . PHE A 1 968 ? -39.022 -18.254 -37.652 1.00 76.50 968 PHE A C 1
ATOM 7340 O O . PHE A 1 968 ? -40.088 -18.639 -38.132 1.00 76.50 968 PHE A O 1
ATOM 7347 N N . LYS A 1 969 ? -38.156 -19.110 -37.091 1.00 77.31 969 LYS A N 1
ATOM 7348 C CA . LYS A 1 969 ? -38.366 -20.565 -37.017 1.00 77.31 969 LYS A CA 1
ATOM 7349 C C . LYS A 1 969 ? -39.535 -20.943 -36.100 1.00 77.31 969 LYS A C 1
ATOM 7351 O O . LYS A 1 969 ? -40.267 -21.875 -36.421 1.00 77.31 969 LYS A O 1
ATOM 7356 N N . ARG A 1 970 ? -39.751 -20.216 -34.996 1.00 67.38 970 ARG A N 1
ATOM 7357 C CA . ARG A 1 970 ? -40.885 -20.425 -34.077 1.00 67.38 970 ARG A CA 1
ATOM 7358 C C . ARG A 1 970 ? -42.217 -19.959 -34.684 1.00 67.38 970 ARG A C 1
ATOM 7360 O O . ARG A 1 970 ? -43.218 -20.644 -34.509 1.00 67.38 970 ARG A O 1
ATOM 7367 N N . VAL A 1 971 ? -42.228 -18.861 -35.446 1.00 67.69 971 VAL A N 1
ATOM 7368 C CA . VAL A 1 971 ? -43.411 -18.402 -36.203 1.00 67.69 971 VAL A CA 1
ATOM 7369 C C . VAL A 1 971 ? -43.738 -19.367 -37.350 1.00 67.69 971 VAL A C 1
ATOM 7371 O O . VAL A 1 971 ? -44.895 -19.745 -37.519 1.00 67.69 971 VAL A O 1
ATOM 7374 N N . ALA A 1 972 ? -42.727 -19.847 -38.083 1.00 65.06 972 ALA A N 1
ATOM 7375 C CA . ALA A 1 972 ? -42.900 -20.844 -39.143 1.00 65.06 972 ALA A CA 1
ATOM 7376 C C . ALA A 1 972 ? -43.365 -22.224 -38.628 1.00 65.06 972 ALA A C 1
ATOM 7378 O O . ALA A 1 972 ? -43.967 -22.983 -39.384 1.00 65.06 972 ALA A O 1
ATOM 7379 N N . ALA A 1 973 ? -43.119 -22.547 -37.353 1.00 63.31 973 ALA A N 1
ATOM 7380 C CA . ALA A 1 973 ? -43.545 -23.799 -36.721 1.00 63.31 973 ALA A CA 1
ATOM 7381 C C . ALA A 1 973 ? -45.030 -23.832 -36.294 1.00 63.31 973 ALA A C 1
ATOM 7383 O O . ALA A 1 973 ? -45.487 -24.865 -35.811 1.00 63.31 973 ALA A O 1
ATOM 7384 N N . GLY A 1 974 ? -45.791 -22.746 -36.487 1.00 53.50 974 GLY A N 1
ATOM 7385 C CA . GLY A 1 974 ? -47.257 -22.769 -36.426 1.00 53.50 974 GLY A CA 1
ATOM 7386 C C . GLY A 1 974 ? -47.869 -22.985 -35.035 1.00 53.50 974 GLY A C 1
ATOM 7387 O O . GLY A 1 974 ? -48.579 -23.963 -34.822 1.00 53.50 974 GLY A O 1
ATOM 7388 N N . GLY A 1 975 ? -47.663 -22.044 -34.106 1.00 48.06 975 GLY A N 1
ATOM 7389 C CA . GLY A 1 975 ? -48.330 -22.039 -32.795 1.00 48.06 975 GLY A CA 1
ATOM 7390 C C . GLY A 1 975 ? -48.646 -20.623 -32.305 1.00 48.06 975 GLY A C 1
ATOM 7391 O O . GLY A 1 975 ? -47.740 -19.827 -32.070 1.00 48.06 975 GLY A O 1
ATOM 7392 N N . GLY A 1 976 ? -49.933 -20.303 -32.138 1.00 51.66 976 GLY A N 1
ATOM 7393 C CA . GLY A 1 976 ? -50.442 -18.957 -31.823 1.00 51.66 976 GLY A CA 1
ATOM 7394 C C . GLY A 1 976 ? -50.232 -18.453 -30.385 1.00 51.66 976 GLY A C 1
ATOM 7395 O O . GLY A 1 976 ? -50.933 -17.540 -29.967 1.00 51.66 976 GLY A O 1
ATOM 7396 N N . GLU A 1 977 ? -49.294 -19.019 -29.623 1.00 52.72 977 GLU A N 1
ATOM 7397 C CA . GLU A 1 977 ? -49.071 -18.708 -28.195 1.00 52.72 977 GLU A CA 1
ATOM 7398 C C . GLU A 1 977 ? -47.878 -17.762 -27.940 1.00 52.72 977 GLU A C 1
ATOM 7400 O O . GLU A 1 977 ? -47.475 -17.530 -26.799 1.00 52.72 977 GLU A O 1
ATOM 7405 N N . GLY A 1 978 ? -47.310 -17.169 -28.996 1.00 52.03 978 GLY A N 1
ATOM 7406 C CA . GLY A 1 978 ? -46.097 -16.343 -28.909 1.00 52.03 978 GLY A CA 1
ATOM 7407 C C . GLY A 1 978 ? -46.197 -15.106 -28.001 1.00 52.03 978 GLY A C 1
ATOM 7408 O O . GLY A 1 978 ? -45.179 -14.672 -27.469 1.00 52.03 978 GLY A O 1
ATOM 7409 N N . ALA A 1 979 ? -47.397 -14.559 -27.783 1.00 52.62 979 ALA A N 1
ATOM 7410 C CA . ALA A 1 979 ? -47.591 -13.353 -26.972 1.00 52.62 979 ALA A CA 1
ATOM 7411 C C . ALA A 1 979 ? -47.473 -13.597 -25.453 1.00 52.62 979 ALA A C 1
ATOM 7413 O O . ALA A 1 979 ? -47.051 -12.701 -24.726 1.00 52.62 979 ALA A O 1
ATOM 7414 N N . ALA A 1 980 ? -47.809 -14.797 -24.965 1.00 52.72 980 ALA A N 1
ATOM 7415 C CA . ALA A 1 980 ? -47.891 -15.082 -23.527 1.00 52.72 980 ALA A CA 1
ATOM 7416 C C . ALA A 1 980 ? -46.537 -15.427 -22.872 1.00 52.72 980 ALA A C 1
ATOM 7418 O O . ALA A 1 980 ? -46.389 -15.305 -21.659 1.00 52.72 980 ALA A O 1
ATOM 7419 N N . GLN A 1 981 ? -45.534 -15.849 -23.652 1.00 54.19 981 GLN A N 1
ATOM 7420 C CA . GLN A 1 981 ? -44.208 -16.206 -23.118 1.00 54.19 981 GLN A CA 1
ATOM 7421 C C . GLN A 1 981 ? -43.240 -15.018 -23.007 1.00 54.19 981 GLN A C 1
ATOM 7423 O O . GLN A 1 981 ? -42.288 -15.075 -22.230 1.00 54.19 981 GLN A O 1
ATOM 7428 N N . VAL A 1 982 ? -43.468 -13.926 -23.748 1.00 54.56 982 VAL A N 1
ATOM 7429 C CA . VAL A 1 982 ? -42.633 -12.714 -23.632 1.00 54.56 982 VAL A CA 1
ATOM 7430 C C . VAL A 1 982 ? -42.838 -12.058 -22.262 1.00 54.56 982 VAL A C 1
ATOM 7432 O O . VAL A 1 982 ? -41.874 -11.632 -21.627 1.00 54.56 982 VAL A O 1
ATOM 7435 N N . THR A 1 983 ? -44.072 -12.059 -21.754 1.00 55.59 983 THR A N 1
ATOM 7436 C CA . THR A 1 983 ? -44.394 -11.592 -20.399 1.00 55.59 983 THR A CA 1
ATOM 7437 C C . THR A 1 983 ? -43.855 -12.517 -19.306 1.00 55.59 983 THR A C 1
ATOM 7439 O O . THR A 1 983 ? -43.385 -12.005 -18.293 1.00 55.59 983 THR A O 1
ATOM 7442 N N . SER A 1 984 ? -43.827 -13.845 -19.502 1.00 53.28 984 SER A N 1
ATOM 7443 C CA . SER A 1 984 ? -43.309 -14.769 -18.475 1.00 53.28 984 SER A CA 1
ATOM 7444 C C . SER A 1 984 ? -41.790 -14.664 -18.273 1.00 53.28 984 SER A C 1
ATOM 7446 O O . SER A 1 984 ? -41.310 -14.797 -17.145 1.00 53.28 984 SER A O 1
ATOM 7448 N N . TYR A 1 985 ? -41.026 -14.384 -19.337 1.00 51.75 985 TYR A N 1
ATOM 7449 C CA . TYR A 1 985 ? -39.580 -14.146 -19.234 1.00 51.75 985 TYR A CA 1
ATOM 7450 C C . TYR A 1 985 ? -39.248 -12.829 -18.513 1.00 51.75 985 TYR A C 1
ATOM 7452 O O . TYR A 1 985 ? -38.314 -12.798 -17.713 1.00 51.75 985 TYR A O 1
ATOM 7460 N N . LEU A 1 986 ? -40.037 -11.768 -18.725 1.00 50.31 986 LEU A N 1
ATOM 7461 C CA . LEU A 1 986 ? -39.870 -10.493 -18.014 1.00 50.31 986 LEU A CA 1
ATOM 7462 C C . LEU A 1 986 ? -40.085 -10.639 -16.499 1.00 50.31 986 LEU A C 1
ATOM 7464 O O . LEU A 1 986 ? -39.282 -10.130 -15.719 1.00 50.31 986 LEU A O 1
ATOM 7468 N N . SER A 1 987 ? -41.104 -11.392 -16.071 1.00 51.44 987 SER A N 1
ATOM 7469 C CA . SER A 1 987 ? -41.338 -11.670 -14.645 1.00 51.44 987 SER A CA 1
ATOM 7470 C C . SER A 1 987 ? -40.238 -12.523 -13.998 1.00 51.44 987 SER A C 1
ATOM 7472 O O . SER A 1 987 ? -39.954 -12.341 -12.818 1.00 51.44 987 SER A O 1
ATOM 7474 N N . SER A 1 988 ? -39.569 -13.400 -14.758 1.00 50.38 988 SER A N 1
ATOM 7475 C CA . SER A 1 988 ? -38.443 -14.196 -14.243 1.00 50.38 988 SER A CA 1
ATOM 7476 C C . SER A 1 988 ? -37.145 -13.395 -14.085 1.00 50.38 988 SER A C 1
ATOM 7478 O O . SER A 1 988 ? -36.288 -13.813 -13.310 1.00 50.38 988 SER A O 1
ATOM 7480 N N . TRP A 1 989 ? -36.968 -12.291 -14.819 1.00 44.84 989 TRP A N 1
ATOM 7481 C CA . TRP A 1 989 ? -35.741 -11.482 -14.767 1.00 44.84 989 TRP A CA 1
ATOM 7482 C C . TRP A 1 989 ? -35.843 -10.297 -13.795 1.00 44.84 989 TRP A C 1
ATOM 7484 O O . TRP A 1 989 ? -34.847 -9.913 -13.193 1.00 44.84 989 TRP A O 1
ATOM 7494 N N . LEU A 1 990 ? -37.051 -9.762 -13.574 1.00 49.66 990 LEU A N 1
ATOM 7495 C CA . LEU A 1 990 ? -37.301 -8.660 -12.630 1.00 49.66 990 LEU A CA 1
ATOM 7496 C C . LEU A 1 990 ? -37.403 -9.081 -11.151 1.00 49.66 990 LEU A C 1
ATOM 7498 O O . LEU A 1 990 ? -37.622 -8.228 -10.298 1.00 49.66 990 LEU A O 1
ATOM 7502 N N . GLY A 1 991 ? -37.262 -10.371 -10.826 1.00 43.81 991 GLY A N 1
ATOM 7503 C CA . GLY A 1 991 ? -37.171 -10.843 -9.436 1.00 43.81 991 GLY A CA 1
ATOM 7504 C C . GLY A 1 991 ? -38.442 -10.686 -8.587 1.00 43.81 991 GLY A C 1
ATOM 7505 O O . GLY A 1 991 ? -38.391 -10.893 -7.378 1.00 43.81 991 GLY A O 1
ATOM 7506 N N . ILE A 1 992 ? -39.591 -10.356 -9.189 1.00 49.59 992 ILE A N 1
ATOM 7507 C CA . ILE A 1 992 ? -40.878 -10.219 -8.486 1.00 49.59 992 ILE A CA 1
ATOM 7508 C C . ILE A 1 992 ? -41.515 -11.609 -8.315 1.00 49.59 992 ILE A C 1
ATOM 7510 O O . ILE A 1 992 ? -42.512 -11.952 -8.950 1.00 49.59 992 ILE A O 1
ATOM 7514 N N . GLY A 1 993 ? -40.896 -12.434 -7.467 1.00 39.50 993 GLY A N 1
ATOM 7515 C CA . GLY A 1 993 ? -41.416 -13.730 -7.033 1.00 39.50 993 GLY A CA 1
ATOM 7516 C C . GLY A 1 993 ? -42.113 -13.615 -5.678 1.00 39.50 993 GLY A C 1
ATOM 7517 O O . GLY A 1 993 ? -41.444 -13.587 -4.650 1.00 39.50 993 GLY A O 1
ATOM 7518 N N . GLY A 1 994 ? -43.447 -13.550 -5.673 1.00 51.16 994 GLY A N 1
ATOM 7519 C CA . GLY A 1 994 ? -44.263 -13.528 -4.453 1.00 51.16 994 GLY A CA 1
ATOM 7520 C C . GLY A 1 994 ? -45.198 -14.739 -4.335 1.00 51.16 994 GLY A C 1
ATOM 7521 O O . GLY A 1 994 ? -45.814 -15.137 -5.322 1.00 51.16 994 GLY A O 1
ATOM 7522 N N . GLY A 1 995 ? -45.342 -15.262 -3.109 1.00 44.25 995 GLY A N 1
ATOM 7523 C CA . GLY A 1 995 ? -46.238 -16.370 -2.724 1.00 44.25 995 GLY A CA 1
ATOM 7524 C C . GLY A 1 995 ? -45.556 -17.751 -2.676 1.00 44.25 995 GLY A C 1
ATOM 7525 O O . GLY A 1 995 ? -44.640 -18.005 -3.449 1.00 44.25 995 GLY A O 1
ATOM 7526 N N . ALA A 1 996 ? -45.954 -18.706 -1.823 1.00 38.12 996 ALA A N 1
ATOM 7527 C CA . ALA A 1 996 ? -46.898 -18.730 -0.681 1.00 38.12 996 ALA A CA 1
ATOM 7528 C C . ALA A 1 996 ? -46.593 -20.011 0.169 1.00 38.12 996 ALA A C 1
ATOM 7530 O O . ALA A 1 996 ? -45.737 -20.789 -0.248 1.00 38.12 996 ALA A O 1
ATOM 7531 N N . ALA A 1 997 ? -47.190 -20.350 1.323 1.00 40.59 997 ALA A N 1
ATOM 7532 C CA . ALA A 1 997 ? -48.322 -19.830 2.113 1.00 40.59 997 ALA A CA 1
ATOM 7533 C C . ALA A 1 997 ? -48.142 -20.209 3.618 1.00 40.59 997 ALA A C 1
ATOM 7535 O O . ALA A 1 997 ? -47.145 -20.847 3.954 1.00 40.59 997 ALA A O 1
ATOM 7536 N N . GLY A 1 998 ? -49.113 -19.881 4.486 1.00 36.31 998 GLY A N 1
ATOM 7537 C CA . GLY A 1 998 ? -49.171 -20.264 5.914 1.00 36.31 998 GLY A CA 1
ATOM 7538 C C . GLY A 1 998 ? -49.332 -19.032 6.815 1.00 36.31 998 GLY A C 1
ATOM 7539 O O . GLY A 1 998 ? -48.348 -18.364 7.107 1.00 36.31 998 GLY A O 1
ATOM 7540 N N . ASP A 1 999 ? -50.553 -18.535 7.018 1.00 43.25 999 ASP A N 1
ATOM 7541 C CA . ASP A 1 999 ? -51.496 -18.972 8.071 1.00 43.25 999 ASP A CA 1
ATOM 7542 C C . ASP A 1 999 ? -51.037 -18.537 9.476 1.00 43.25 999 ASP A C 1
ATOM 7544 O O . ASP A 1 999 ? -50.233 -19.229 10.092 1.00 43.25 999 ASP A O 1
ATOM 7548 N N . ASP A 1 1000 ? -51.575 -17.418 9.985 1.00 38.62 1000 ASP A N 1
ATOM 7549 C CA . ASP A 1 1000 ? -52.416 -17.462 11.195 1.00 38.62 1000 ASP A CA 1
ATOM 7550 C C . ASP A 1 1000 ? -53.299 -16.198 11.346 1.00 38.62 1000 ASP A C 1
ATOM 7552 O O . ASP A 1 1000 ? -53.124 -15.196 10.645 1.00 38.62 1000 ASP A O 1
ATOM 7556 N N . GLU A 1 1001 ? -54.276 -16.294 12.244 1.00 41.94 1001 GLU A N 1
ATOM 7557 C CA . GLU A 1 1001 ? -55.218 -15.268 12.714 1.00 41.94 1001 GLU A CA 1
ATOM 7558 C C . GLU A 1 1001 ? -54.477 -14.018 13.265 1.00 41.94 1001 GLU A C 1
ATOM 7560 O O . GLU A 1 1001 ? -53.365 -14.112 13.773 1.00 41.94 1001 GLU A O 1
ATOM 7565 N N . GLY A 1 1002 ? -54.982 -12.782 13.233 1.00 44.22 1002 GLY A N 1
ATOM 7566 C CA . GLY A 1 1002 ? -56.315 -12.271 12.925 1.00 44.22 1002 GLY A CA 1
ATOM 7567 C C . GLY A 1 1002 ? -56.686 -11.212 13.972 1.00 44.22 1002 GLY A C 1
ATOM 7568 O O . GLY A 1 1002 ? -56.705 -11.530 15.152 1.00 44.22 1002 GLY A O 1
ATOM 7569 N N . GLU A 1 1003 ? -56.992 -9.971 13.577 1.00 42.84 1003 GLU A N 1
ATOM 7570 C CA . GLU A 1 1003 ? -57.626 -8.998 14.484 1.00 42.84 1003 GLU A CA 1
ATOM 7571 C C . GLU A 1 1003 ? -58.340 -7.874 13.711 1.00 42.84 1003 GLU A C 1
ATOM 7573 O O . GLU A 1 1003 ? -57.765 -7.209 12.847 1.00 42.84 1003 GLU A O 1
ATOM 7578 N N . ASP A 1 1004 ? -59.619 -7.670 14.035 1.00 54.50 1004 ASP A N 1
ATOM 7579 C CA . ASP A 1 1004 ? -60.326 -6.414 13.790 1.00 54.50 1004 ASP A CA 1
ATOM 7580 C C . ASP A 1 1004 ? -59.672 -5.313 14.639 1.00 54.50 1004 ASP A C 1
ATOM 7582 O O . ASP A 1 1004 ? -59.640 -5.451 15.857 1.00 54.50 1004 ASP A O 1
ATOM 7586 N N . GLU A 1 1005 ? -59.324 -4.161 14.058 1.00 50.09 1005 GLU A N 1
ATOM 7587 C CA . GLU A 1 1005 ? -59.887 -2.903 14.569 1.00 50.09 1005 GLU A CA 1
ATOM 7588 C C . GLU A 1 1005 ? -59.768 -1.722 13.595 1.00 50.09 1005 GLU A C 1
ATOM 7590 O O . GLU A 1 1005 ? -58.980 -1.694 12.651 1.00 50.09 1005 GLU A O 1
ATOM 7595 N N . ARG A 1 1006 ? -60.645 -0.737 13.800 1.00 55.88 1006 ARG A N 1
ATOM 7596 C CA . ARG A 1 1006 ? -60.880 0.387 12.886 1.00 55.88 1006 ARG A CA 1
ATOM 7597 C C . ARG A 1 1006 ? -59.934 1.554 13.169 1.00 55.88 1006 ARG A C 1
ATOM 7599 O O . ARG A 1 1006 ? -59.990 2.086 14.280 1.00 55.88 1006 ARG A O 1
ATOM 7606 N N . ARG A 1 1007 ? -59.285 2.099 12.133 1.00 40.34 1007 ARG A N 1
ATOM 7607 C CA . ARG A 1 1007 ? -59.207 3.556 11.886 1.00 40.34 1007 ARG A CA 1
ATOM 7608 C C . ARG A 1 1007 ? -58.688 3.912 10.500 1.00 40.34 1007 ARG A C 1
ATOM 7610 O O . ARG A 1 1007 ? -57.785 3.204 10.020 1.00 40.34 1007 ARG A O 1
#